Protein AF-A0A538P2S5-F1 (afdb_monomer_lite)

pLDDT: mean 85.08, std 19.22, range [23.66, 98.75]

Structure (mmCIF, N/CA/C/O backbone):
data_AF-A0A538P2S5-F1
#
_entry.id   AF-A0A538P2S5-F1
#
loop_
_atom_site.group_PDB
_atom_site.id
_atom_site.type_symbol
_atom_site.label_atom_id
_atom_site.label_alt_id
_atom_site.label_comp_id
_atom_site.label_asym_id
_atom_site.label_entity_id
_atom_site.label_seq_id
_atom_site.pdbx_PDB_ins_code
_atom_site.Cartn_x
_atom_site.Cartn_y
_atom_site.Cartn_z
_atom_site.occupancy
_atom_site.B_iso_or_equiv
_atom_site.auth_seq_id
_atom_site.auth_comp_id
_atom_site.auth_asym_id
_atom_site.auth_atom_id
_atom_site.pdbx_PDB_model_num
ATOM 1 N N . PHE A 1 1 ? -39.793 41.525 34.994 1.00 47.31 1 PHE A N 1
ATOM 2 C CA . PHE A 1 1 ? -39.701 40.052 34.907 1.00 47.31 1 PHE A CA 1
ATOM 3 C C . PHE A 1 1 ? -40.545 39.438 33.784 1.00 47.31 1 PHE A C 1
ATOM 5 O O . PHE A 1 1 ? -39.994 38.644 33.044 1.00 47.31 1 PHE A O 1
ATOM 12 N N . GLY A 1 2 ? -41.819 39.804 33.572 1.00 45.38 2 GLY A N 1
ATOM 13 C CA . GLY A 1 2 ? -42.664 39.172 32.531 1.00 45.38 2 GLY A CA 1
ATOM 14 C C . GLY A 1 2 ? -42.324 39.455 31.051 1.00 45.38 2 GLY A C 1
ATOM 15 O O . GLY A 1 2 ? -42.909 38.833 30.175 1.00 45.38 2 GLY A O 1
ATOM 16 N N . PHE A 1 3 ? -41.395 40.370 30.753 1.00 51.69 3 PHE A N 1
ATOM 17 C CA . PHE A 1 3 ? -41.241 40.970 29.417 1.00 51.69 3 PHE A CA 1
ATOM 18 C C . PHE A 1 3 ? -40.213 40.298 28.486 1.00 51.69 3 PHE A C 1
ATOM 20 O O . PHE A 1 3 ? -40.182 40.614 27.306 1.00 51.69 3 PHE A O 1
ATOM 27 N N . THR A 1 4 ? -39.380 39.365 28.962 1.00 49.09 4 THR A N 1
ATOM 28 C CA . THR A 1 4 ? -38.300 38.757 28.149 1.00 49.09 4 THR A CA 1
ATOM 29 C C . THR A 1 4 ? -38.720 37.523 27.336 1.00 49.09 4 THR A C 1
ATOM 31 O O . THR A 1 4 ? -37.867 36.910 26.703 1.00 49.09 4 THR A O 1
ATOM 34 N N . CYS A 1 5 ? -40.003 37.137 27.346 1.00 48.06 5 CYS A N 1
ATOM 35 C CA . CYS A 1 5 ? -40.478 35.861 26.784 1.00 48.06 5 CYS A CA 1
ATOM 36 C C . CYS A 1 5 ? -41.387 35.985 25.540 1.00 48.06 5 CYS A C 1
ATOM 38 O O . CYS A 1 5 ? -42.099 35.032 25.236 1.00 48.06 5 CYS A O 1
ATOM 40 N N . GLY A 1 6 ? -41.394 37.118 24.826 1.00 48.84 6 GLY A N 1
ATOM 41 C CA . GLY A 1 6 ? -42.117 37.238 23.547 1.00 48.84 6 GLY A CA 1
ATOM 42 C C . GLY A 1 6 ? -43.645 37.322 23.672 1.00 48.84 6 GLY A C 1
ATOM 43 O O . GLY A 1 6 ? -44.365 36.889 22.778 1.00 48.84 6 GLY A O 1
ATOM 44 N N . VAL A 1 7 ? -44.165 37.813 24.800 1.00 52.62 7 VAL A N 1
ATOM 45 C CA . VAL A 1 7 ? -45.613 37.923 25.081 1.00 52.62 7 VAL A CA 1
ATOM 46 C C . VAL A 1 7 ? -46.217 39.258 24.629 1.00 52.62 7 VAL A C 1
ATOM 48 O O . VAL A 1 7 ? -47.428 39.448 24.734 1.00 52.62 7 VAL A O 1
ATOM 51 N N . GLU A 1 8 ? -45.409 40.172 24.082 1.00 55.19 8 GLU A N 1
ATOM 52 C CA . GLU A 1 8 ? -45.855 41.479 23.580 1.00 55.19 8 GLU A CA 1
ATOM 53 C C . GLU A 1 8 ? -46.918 41.384 22.475 1.00 55.19 8 GLU A C 1
ATOM 55 O O . GLU A 1 8 ? -47.720 42.300 22.315 1.00 55.19 8 GLU A O 1
ATOM 60 N N . TRP A 1 9 ? -46.984 40.250 21.774 1.00 52.19 9 TRP A N 1
ATOM 61 C CA . TRP A 1 9 ? -47.972 39.965 20.728 1.00 52.19 9 TRP A CA 1
ATOM 62 C C . TRP A 1 9 ? -49.407 39.831 21.253 1.00 52.19 9 TRP A C 1
ATOM 64 O O . TRP A 1 9 ? -50.349 39.901 20.469 1.00 52.19 9 TRP A O 1
ATOM 74 N N . LEU A 1 10 ? -49.581 39.632 22.564 1.00 53.59 10 LEU A N 1
ATOM 75 C CA . LEU A 1 10 ? -50.891 39.532 23.217 1.00 53.59 10 LEU A CA 1
ATOM 76 C C . LEU A 1 10 ? -51.318 40.835 23.907 1.00 53.59 10 LEU A C 1
ATOM 78 O O . LEU A 1 10 ? -52.412 40.899 24.468 1.00 53.59 10 LEU A O 1
ATOM 82 N N . ALA A 1 11 ? -50.475 41.870 23.899 1.00 57.50 11 ALA A N 1
ATOM 83 C CA . ALA A 1 11 ? -50.813 43.148 24.505 1.00 57.50 11 ALA A CA 1
ATOM 84 C C . ALA A 1 11 ? -51.776 43.932 23.600 1.00 57.50 11 ALA A C 1
ATOM 86 O O . ALA A 1 11 ? -51.509 44.147 22.420 1.00 57.50 11 ALA A O 1
ATOM 87 N N . ALA A 1 12 ? -52.888 44.401 24.169 1.00 65.12 12 ALA A N 1
ATOM 88 C CA . ALA A 1 12 ? -53.843 45.260 23.463 1.00 65.12 12 ALA A CA 1
ATOM 89 C C . ALA A 1 12 ? -53.322 46.699 23.252 1.00 65.12 12 ALA A C 1
ATOM 91 O O . ALA A 1 12 ? -53.901 47.457 22.477 1.00 65.12 12 ALA A O 1
ATOM 92 N N . GLU A 1 13 ? -52.226 47.075 23.918 1.00 63.28 13 GLU A N 1
ATOM 93 C CA . GLU A 1 13 ? -51.607 48.401 23.853 1.00 63.28 13 GLU A CA 1
ATOM 94 C C . GLU A 1 13 ? -50.120 48.302 23.489 1.00 63.28 13 GLU A C 1
ATOM 96 O O . GLU A 1 13 ? -49.441 47.328 23.820 1.00 63.28 13 GLU A O 1
ATOM 101 N N . LYS A 1 14 ? -49.590 49.332 22.811 1.00 53.81 14 LYS A N 1
ATOM 102 C CA . LYS A 1 14 ? -48.172 49.401 22.435 1.00 53.81 14 LYS A CA 1
ATOM 103 C C . LYS A 1 14 ? -47.315 49.667 23.672 1.00 53.81 14 LYS A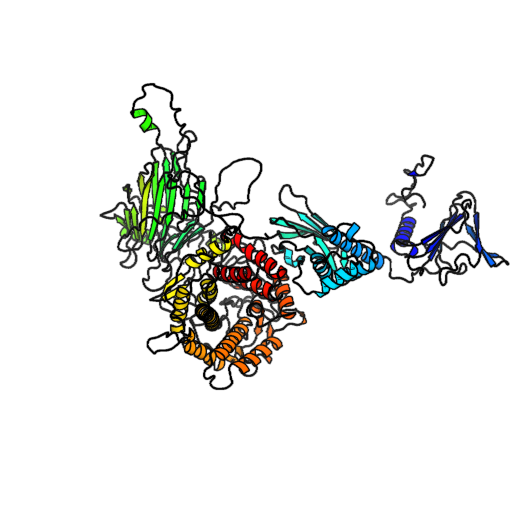 C 1
ATOM 105 O O . LYS A 1 14 ? -47.272 50.785 24.177 1.00 53.81 14 LYS A O 1
ATOM 110 N N . ILE A 1 15 ? -46.574 48.654 24.105 1.00 56.28 15 ILE A N 1
ATOM 111 C CA . ILE A 1 15 ? -45.660 48.747 25.247 1.00 56.28 15 ILE A CA 1
ATOM 112 C C . ILE A 1 15 ? -44.266 49.163 24.750 1.00 56.28 15 ILE A C 1
ATOM 114 O O . ILE A 1 15 ? -43.705 48.558 23.834 1.00 56.28 15 ILE A O 1
ATOM 118 N N . LEU A 1 16 ? -43.694 50.218 25.339 1.00 52.16 16 LEU A N 1
ATOM 119 C CA . LEU A 1 16 ? -42.403 50.788 24.939 1.00 52.16 16 LEU A CA 1
ATOM 120 C C . LEU A 1 16 ? -41.252 50.065 25.661 1.00 52.16 16 LEU A C 1
ATOM 122 O O . LEU A 1 16 ? -40.804 50.478 26.723 1.00 52.16 16 LEU A O 1
ATOM 126 N N . VAL A 1 17 ? -40.802 48.944 25.091 1.00 51.66 17 VAL A N 1
ATOM 127 C CA . VAL A 1 17 ? -39.772 48.070 25.695 1.00 51.66 17 VAL A CA 1
ATOM 128 C C . VAL A 1 17 ? -38.330 48.529 25.439 1.00 51.66 17 VAL A C 1
ATOM 130 O O . VAL A 1 17 ? -37.420 48.188 26.194 1.00 51.66 17 VAL A O 1
ATOM 133 N N . HIS A 1 18 ? -38.100 49.334 24.401 1.00 47.78 18 HIS A N 1
ATOM 134 C CA . HIS A 1 18 ? -36.793 49.918 24.104 1.00 47.78 18 HIS A CA 1
ATOM 135 C C . HIS A 1 18 ? -36.659 51.264 24.825 1.00 47.78 18 HIS A C 1
ATOM 137 O O . HIS A 1 18 ? -37.213 52.263 24.377 1.00 47.78 18 HIS A O 1
ATOM 143 N N . GLY A 1 19 ? -35.952 51.283 25.959 1.00 50.22 19 GLY A N 1
ATOM 144 C CA . GLY A 1 19 ? -35.741 52.499 26.758 1.00 50.22 19 GLY A CA 1
ATOM 145 C C . GLY A 1 19 ? -35.764 52.291 28.273 1.00 50.22 19 GLY A C 1
ATOM 146 O O . GLY A 1 19 ? -35.334 53.179 29.003 1.00 50.22 19 GLY A O 1
ATOM 147 N N . CYS A 1 20 ? -36.194 51.121 28.763 1.00 53.81 20 CYS A N 1
ATOM 148 C CA . CYS A 1 20 ? -36.012 50.749 30.166 1.00 53.81 20 CYS A CA 1
ATOM 149 C C . CYS A 1 20 ? -34.524 50.467 30.430 1.00 53.81 20 CYS A C 1
ATOM 151 O O . CYS A 1 20 ? -33.975 49.434 30.047 1.00 53.81 20 CYS A O 1
ATOM 153 N N . SER A 1 21 ? -33.864 51.448 31.039 1.00 52.12 21 SER A N 1
ATOM 154 C CA . SER A 1 21 ? -32.469 51.453 31.470 1.00 52.12 21 SER A CA 1
ATOM 155 C C . SER A 1 21 ? -32.133 50.234 32.330 1.00 52.12 21 SER A C 1
ATOM 157 O O . SER A 1 21 ? -32.702 50.055 33.403 1.00 52.12 21 SER A O 1
ATOM 159 N N . GLY A 1 22 ? -31.190 49.409 31.870 1.00 57.19 22 GLY A N 1
ATOM 160 C CA . GLY A 1 22 ? -30.664 48.326 32.700 1.00 57.19 22 GLY A CA 1
ATOM 161 C C . GLY A 1 22 ? -29.769 47.293 32.023 1.00 57.19 22 GLY A C 1
ATOM 162 O O . GLY A 1 22 ? -29.303 46.423 32.730 1.00 57.19 22 GLY A O 1
ATOM 163 N N . LEU A 1 23 ? -29.511 47.335 30.709 1.00 59.19 23 LEU A N 1
ATOM 164 C CA . LEU A 1 23 ? -28.717 46.309 29.995 1.00 59.19 23 LEU A CA 1
ATOM 165 C C . LEU A 1 23 ? -27.475 46.870 29.271 1.00 59.19 23 LEU A C 1
ATOM 167 O O . LEU A 1 23 ? -27.002 46.291 28.297 1.00 59.19 23 LEU A O 1
ATOM 171 N N . ALA A 1 24 ? -26.927 47.998 29.730 1.00 62.94 24 ALA A N 1
ATOM 172 C CA . ALA A 1 24 ? -25.672 48.531 29.195 1.00 62.94 24 ALA A CA 1
ATOM 173 C C . ALA A 1 24 ? -24.474 48.060 30.035 1.00 62.94 24 ALA A C 1
ATOM 175 O O . ALA A 1 24 ? -24.509 48.090 31.267 1.00 62.94 24 ALA A O 1
ATOM 176 N N . TRP A 1 25 ? -23.395 47.633 29.379 1.00 57.72 25 TRP A N 1
ATOM 177 C CA . TRP A 1 25 ? -22.152 47.271 30.060 1.00 57.72 25 TRP A CA 1
ATOM 178 C C . TRP A 1 25 ? -21.589 48.485 30.821 1.00 57.72 25 TRP A C 1
ATOM 180 O O . TRP A 1 25 ? -21.402 49.548 30.236 1.00 57.72 25 TRP A O 1
ATOM 190 N N . GLY A 1 26 ? -21.326 48.333 32.125 1.00 64.25 26 GLY A N 1
ATOM 191 C CA . GLY A 1 26 ? -20.663 49.355 32.951 1.00 64.25 26 GLY A CA 1
ATOM 192 C C . GLY A 1 26 ? -21.566 50.356 33.690 1.00 64.25 26 GLY A C 1
ATOM 193 O O . GLY A 1 26 ? -21.035 51.211 34.396 1.00 64.25 26 GLY A O 1
ATOM 194 N N . ILE A 1 27 ? -22.899 50.267 33.588 1.00 72.31 27 ILE A N 1
ATOM 195 C CA . ILE A 1 27 ? -23.811 51.122 34.379 1.00 72.31 27 ILE A CA 1
ATOM 196 C C . ILE A 1 27 ? -24.056 50.548 35.783 1.00 72.31 27 ILE A C 1
ATOM 198 O O . ILE A 1 27 ? -24.134 49.334 35.963 1.00 72.31 27 ILE A O 1
ATOM 202 N N . LYS A 1 28 ? -24.190 51.436 36.777 1.00 67.94 28 LYS A N 1
ATOM 203 C CA . LYS A 1 28 ? -24.340 51.075 38.198 1.00 67.94 28 LYS A CA 1
ATOM 204 C C . LYS A 1 28 ? -25.701 50.443 38.527 1.00 67.94 28 LYS A C 1
ATOM 206 O O . LYS A 1 28 ? -25.756 49.542 39.355 1.00 67.94 28 LYS A O 1
ATOM 211 N N . GLU A 1 29 ? -26.774 50.904 37.885 1.00 67.06 29 GLU A N 1
ATOM 212 C CA . GLU A 1 29 ? -28.116 50.312 37.981 1.00 67.06 29 GLU A CA 1
ATOM 213 C C . GLU A 1 29 ? -28.354 49.411 36.767 1.00 67.06 29 GLU A C 1
ATOM 215 O O . GLU A 1 29 ? -28.558 49.889 35.651 1.00 67.06 29 GLU A O 1
ATOM 220 N N . ASN A 1 30 ? -28.259 48.097 36.969 1.00 71.62 30 ASN A N 1
ATOM 221 C CA . ASN A 1 30 ? -28.336 47.101 35.906 1.00 71.62 30 ASN A CA 1
ATOM 222 C C . ASN A 1 30 ? -29.052 45.840 36.418 1.00 71.62 30 ASN A C 1
ATOM 224 O O . ASN A 1 30 ? -28.854 45.451 37.565 1.00 71.62 30 ASN A O 1
ATOM 228 N N . ILE A 1 31 ? -29.840 45.195 35.553 1.00 72.00 31 ILE A N 1
ATOM 229 C CA . ILE A 1 31 ? -30.627 43.985 35.857 1.00 72.00 31 ILE A CA 1
ATOM 230 C C . ILE A 1 31 ? -29.850 42.664 35.665 1.00 72.00 31 ILE A C 1
ATOM 232 O O . ILE A 1 31 ? -30.429 41.575 35.660 1.00 72.00 31 ILE A O 1
ATOM 236 N N . LEU A 1 32 ? -28.536 42.732 35.425 1.00 73.50 32 LEU A N 1
ATOM 237 C CA . LEU A 1 32 ? -27.671 41.578 35.154 1.00 73.50 32 LEU A CA 1
ATOM 238 C C . LEU A 1 32 ? -27.704 40.536 36.278 1.00 73.50 32 LEU A C 1
ATOM 240 O O . LEU A 1 32 ? -27.646 39.342 35.985 1.00 73.50 32 LEU A O 1
ATOM 244 N N . ARG A 1 33 ? -27.795 40.957 37.548 1.00 76.31 33 ARG A N 1
ATOM 245 C CA . ARG A 1 33 ? -27.837 40.028 38.690 1.00 76.31 33 ARG A CA 1
ATOM 246 C C . ARG A 1 33 ? -29.113 39.192 38.651 1.00 76.31 33 ARG A C 1
ATOM 248 O O . ARG A 1 33 ? -29.043 37.968 38.743 1.00 76.31 33 ARG A O 1
ATOM 255 N N . GLU A 1 34 ? -30.246 39.853 38.470 1.00 75.81 34 GLU A N 1
ATOM 256 C CA . GLU A 1 34 ? -31.577 39.264 38.409 1.00 75.81 34 GLU A CA 1
ATOM 257 C C . GLU A 1 34 ? -31.683 38.322 37.204 1.00 75.81 34 GLU A C 1
ATOM 259 O O . GLU A 1 34 ? -32.123 37.181 37.335 1.00 75.81 34 GLU A O 1
ATOM 264 N N . LEU A 1 35 ? -31.191 38.746 36.034 1.00 75.94 35 LEU A N 1
ATOM 265 C CA . LEU A 1 35 ? -31.125 37.889 34.848 1.00 75.94 35 LEU A CA 1
ATOM 266 C C . LEU A 1 35 ? -30.207 36.680 35.056 1.00 75.94 35 LEU A C 1
ATOM 268 O O . LEU A 1 35 ? -30.543 35.578 34.626 1.00 75.94 35 LEU A O 1
ATOM 272 N N . ALA A 1 36 ? -29.058 36.844 35.716 1.00 77.88 36 ALA A N 1
ATOM 273 C CA . ALA A 1 36 ? -28.161 35.731 36.016 1.00 77.88 36 ALA A CA 1
ATOM 274 C C . ALA A 1 36 ? -28.800 34.716 36.977 1.00 77.88 36 ALA A C 1
ATOM 276 O O . ALA A 1 36 ? -28.586 33.514 36.819 1.00 77.88 36 ALA A O 1
ATOM 277 N N . GLN A 1 37 ? -29.589 35.177 37.953 1.00 79.56 37 GLN A N 1
ATOM 278 C CA . GLN A 1 37 ? -30.339 34.320 38.877 1.00 79.56 37 GLN A CA 1
ATOM 279 C C . GLN A 1 37 ? -31.461 33.563 38.161 1.00 79.56 37 GLN A C 1
ATOM 281 O O . GLN A 1 37 ? -31.542 32.344 38.293 1.00 79.56 37 GLN A O 1
ATOM 286 N N . LEU A 1 38 ? -32.265 34.244 37.337 1.00 80.88 38 LEU A N 1
ATOM 287 C CA . LEU A 1 38 ? -33.301 33.594 36.526 1.00 80.88 38 LEU A CA 1
ATOM 288 C C . LEU A 1 38 ? -32.709 32.556 35.576 1.00 80.88 38 LEU A C 1
ATOM 290 O O . LEU A 1 38 ? -33.220 31.445 35.484 1.00 80.88 38 LEU A O 1
ATOM 294 N N . ASN A 1 39 ? -31.617 32.895 34.888 1.00 81.38 39 ASN A N 1
ATOM 295 C CA . ASN A 1 39 ? -30.949 31.957 33.993 1.00 81.38 39 ASN A CA 1
ATOM 296 C C . ASN A 1 39 ? -30.426 30.738 34.754 1.00 81.38 39 ASN A C 1
ATOM 298 O O . ASN A 1 39 ? -30.560 29.627 34.248 1.00 81.38 39 ASN A O 1
ATOM 302 N N . ARG A 1 40 ? -29.894 30.915 35.972 1.00 81.56 40 ARG A N 1
ATOM 303 C CA . ARG A 1 40 ? -29.526 29.797 36.855 1.00 81.56 40 ARG A CA 1
ATOM 304 C C . ARG A 1 40 ? -30.735 28.944 37.217 1.00 81.56 40 ARG A C 1
ATOM 306 O O . ARG A 1 40 ? -30.670 27.732 37.081 1.00 81.56 40 ARG A O 1
ATOM 313 N N . LEU A 1 41 ? -31.850 29.560 37.602 1.00 83.19 41 LEU A N 1
ATOM 314 C CA . LEU A 1 41 ? -33.078 28.851 37.962 1.00 83.19 41 LEU A CA 1
ATOM 315 C C . LEU A 1 41 ? -33.625 28.014 36.794 1.00 83.19 41 LEU A C 1
ATOM 317 O O . LEU A 1 41 ? -33.888 26.825 36.958 1.00 83.19 41 LEU A O 1
ATOM 321 N N . LEU A 1 42 ? -33.734 28.622 35.608 1.00 84.12 42 LEU A N 1
ATOM 322 C CA . LEU A 1 42 ? -34.173 27.955 34.377 1.00 84.12 42 LEU A CA 1
ATOM 323 C C . LEU A 1 42 ? -33.205 26.853 33.938 1.00 84.12 42 LEU A C 1
ATOM 325 O O . LEU A 1 42 ? -33.623 25.834 33.394 1.00 84.12 42 LEU A O 1
ATOM 329 N N . SER A 1 43 ? -31.911 27.061 34.172 1.00 80.69 43 SER A N 1
ATOM 330 C CA . SER A 1 43 ? -30.872 26.097 33.835 1.00 80.69 43 SER A CA 1
ATOM 331 C C . SER A 1 43 ? -30.850 24.927 34.816 1.00 80.69 43 SER A C 1
ATOM 333 O O . SER A 1 43 ? -30.664 23.791 34.394 1.00 80.69 43 SER A O 1
ATOM 335 N N . ASP A 1 44 ? -31.030 25.154 36.111 1.00 83.25 44 ASP A N 1
ATOM 336 C CA . ASP A 1 44 ? -30.593 24.183 37.114 1.00 83.25 44 ASP A CA 1
ATOM 337 C C . ASP A 1 44 ? -31.723 23.491 37.876 1.00 83.25 44 ASP A C 1
ATOM 339 O O . ASP A 1 44 ? -31.489 22.410 38.416 1.00 83.25 44 ASP A O 1
ATOM 343 N N . HIS A 1 45 ? -32.943 24.038 37.875 1.00 86.06 45 HIS A N 1
ATOM 344 C CA . HIS A 1 45 ? -34.031 23.516 38.701 1.00 86.06 45 HIS A CA 1
ATOM 345 C C . HIS A 1 45 ? -35.044 22.648 37.909 1.00 86.06 45 HIS A C 1
ATOM 347 O O . HIS A 1 45 ? -35.711 23.164 37.007 1.00 86.06 45 HIS A O 1
ATOM 353 N N . PRO A 1 46 ? -35.282 21.368 38.285 1.00 86.06 46 PRO A N 1
ATOM 354 C CA . PRO A 1 46 ? -36.135 20.425 37.543 1.00 86.06 46 PRO A CA 1
ATOM 355 C C . PRO A 1 46 ? -37.572 20.878 37.264 1.00 86.06 46 PRO A C 1
ATOM 357 O O . PRO A 1 46 ? -38.128 20.573 36.213 1.00 86.06 46 PRO A O 1
ATOM 360 N N . SER A 1 47 ? -38.187 21.648 38.165 1.00 87.00 47 SER A N 1
ATOM 361 C CA . SER A 1 47 ? -39.530 22.224 37.955 1.00 87.00 47 SER A CA 1
ATOM 362 C C . SER A 1 47 ? -39.603 23.273 36.826 1.00 87.00 47 SER A C 1
ATOM 364 O O . SER A 1 47 ? -40.692 23.746 36.486 1.00 87.00 47 SER A O 1
ATOM 366 N N . PHE A 1 48 ? -38.468 23.657 36.238 1.00 87.25 48 PHE A N 1
ATOM 367 C CA . PHE A 1 48 ? -38.379 24.537 35.070 1.00 87.25 48 PHE A CA 1
ATOM 368 C C . PHE A 1 48 ? -37.941 23.805 33.793 1.00 87.25 48 PHE A C 1
ATOM 370 O O . PHE A 1 48 ? -37.879 24.430 32.737 1.00 87.25 48 PHE A O 1
ATOM 377 N N . PHE A 1 49 ? -37.698 22.493 33.861 1.00 86.75 49 PHE A N 1
ATOM 378 C CA . PHE A 1 49 ? -37.399 21.665 32.692 1.00 86.75 49 PHE A CA 1
ATOM 379 C C . PHE A 1 49 ? -38.680 21.263 31.948 1.00 86.75 49 PHE A C 1
ATOM 381 O O . PHE A 1 49 ? -39.799 21.580 32.364 1.00 86.75 49 PHE A O 1
ATOM 388 N N . ASP A 1 50 ? -38.525 20.587 30.811 1.00 81.44 50 ASP A N 1
ATOM 389 C CA . ASP A 1 50 ? -39.656 20.122 30.016 1.00 81.44 50 ASP A CA 1
ATOM 390 C C . ASP A 1 50 ? -40.468 19.040 30.746 1.00 81.44 50 ASP A C 1
ATOM 392 O O . ASP A 1 50 ? -39.963 18.301 31.591 1.00 81.44 50 ASP A O 1
ATOM 396 N N . GLY A 1 51 ? -41.768 18.973 30.450 1.00 79.62 51 GLY A N 1
ATOM 397 C CA . GLY A 1 51 ? -42.690 18.060 31.132 1.00 79.62 51 GLY A CA 1
ATOM 398 C C . GLY A 1 51 ? -43.041 18.462 32.570 1.00 79.62 51 GLY A C 1
ATOM 399 O O . GLY A 1 51 ? -43.868 17.796 33.189 1.00 79.62 51 GLY A O 1
ATOM 400 N N . ALA A 1 52 ? -42.468 19.549 33.105 1.00 87.19 52 ALA A N 1
ATOM 401 C CA . ALA A 1 52 ? -42.901 20.102 34.379 1.00 87.19 52 ALA A CA 1
ATOM 402 C C . ALA A 1 52 ? -44.370 20.549 34.301 1.00 87.19 52 ALA A C 1
ATOM 404 O O . ALA A 1 52 ? -44.775 21.286 33.398 1.00 87.19 52 ALA A O 1
ATOM 405 N N . LYS A 1 53 ? -45.176 20.117 35.271 1.00 88.56 53 LYS A N 1
ATOM 406 C CA . LYS A 1 53 ? -46.588 20.478 35.365 1.00 88.56 53 LYS A CA 1
ATOM 407 C C . LYS A 1 53 ? -46.719 21.859 35.995 1.00 88.56 53 LYS A C 1
ATOM 409 O O . LYS A 1 53 ? -46.228 22.086 37.099 1.00 88.56 53 LYS A O 1
ATOM 414 N N . LEU A 1 54 ? -47.414 22.760 35.308 1.00 89.88 54 LEU A N 1
ATOM 415 C CA . LEU A 1 54 ? -47.758 24.089 35.804 1.00 89.88 54 LEU A CA 1
ATOM 416 C C . LEU A 1 54 ? -49.235 24.118 36.213 1.00 89.88 54 LEU A C 1
ATOM 418 O O . LEU A 1 54 ? -50.109 23.888 35.380 1.00 89.88 54 LEU A O 1
ATOM 422 N N . THR A 1 55 ? -49.512 24.441 37.473 1.00 89.12 55 THR A N 1
ATOM 423 C CA . THR A 1 55 ? -50.870 24.555 38.019 1.00 89.12 55 THR A CA 1
ATOM 424 C C . THR A 1 55 ? -51.070 25.953 38.594 1.00 89.12 55 THR A C 1
ATOM 426 O O . THR A 1 55 ? -50.292 26.392 39.439 1.00 89.12 55 THR A O 1
ATOM 429 N N . ARG A 1 56 ? -52.121 26.666 38.178 1.00 90.06 56 ARG A N 1
ATOM 430 C CA . ARG A 1 56 ? -52.507 27.931 38.817 1.00 90.06 56 ARG A CA 1
ATOM 431 C C . ARG A 1 56 ? -53.336 27.636 40.065 1.00 90.06 56 ARG A C 1
ATOM 433 O O . ARG A 1 56 ? -54.398 27.037 39.961 1.00 90.06 56 ARG A O 1
ATOM 440 N N . LEU A 1 57 ? -52.839 28.060 41.226 1.00 88.38 57 LEU A N 1
ATOM 441 C CA . LEU A 1 57 ? -53.523 27.915 42.519 1.00 88.38 57 LEU A CA 1
ATOM 442 C C . LEU A 1 57 ? -54.390 29.135 42.865 1.00 88.38 57 LEU A C 1
ATOM 444 O O . LEU A 1 57 ? -55.301 29.050 43.680 1.00 88.38 57 LEU A O 1
ATOM 448 N N . SER A 1 58 ? -54.086 30.280 42.257 1.00 89.94 58 SER A N 1
ATOM 449 C CA . SER A 1 58 ? -54.855 31.521 42.409 1.00 89.94 58 SER A CA 1
ATOM 450 C C . SER A 1 58 ? -56.119 31.535 41.531 1.00 89.94 58 SER A C 1
ATOM 452 O O . SER A 1 58 ? -56.066 31.052 40.397 1.00 89.94 58 SER A O 1
ATOM 454 N N . PRO A 1 59 ? -57.229 32.151 41.985 1.00 86.88 59 PRO A N 1
ATOM 455 C CA . PRO A 1 59 ? -58.364 32.488 41.123 1.00 86.88 59 PRO A CA 1
ATOM 456 C C . PRO A 1 59 ? -57.949 33.340 39.916 1.00 86.88 59 PRO A C 1
ATOM 458 O O . PRO A 1 59 ? -56.940 34.051 39.966 1.00 86.88 59 PRO A O 1
ATOM 461 N N . ALA A 1 60 ? -58.728 33.280 38.832 1.00 82.56 60 ALA A N 1
ATOM 462 C CA . ALA A 1 60 ? -58.417 33.956 37.570 1.00 82.56 60 ALA A CA 1
ATOM 463 C C . ALA A 1 60 ? -58.285 35.485 37.712 1.00 82.56 60 ALA A C 1
ATOM 465 O O . ALA A 1 60 ? -57.426 36.084 37.066 1.00 82.56 60 ALA A O 1
ATOM 466 N N . ASP A 1 61 ? -59.092 36.070 38.592 1.00 86.44 61 ASP A N 1
ATOM 467 C CA . ASP A 1 61 ? -59.221 37.493 38.915 1.00 86.44 61 ASP A CA 1
ATOM 468 C C . ASP A 1 61 ? -58.323 37.954 40.077 1.00 86.44 61 ASP A C 1
ATOM 470 O O . ASP A 1 61 ? -58.315 39.134 40.424 1.00 86.44 61 ASP A O 1
ATOM 474 N N . SER A 1 62 ? -57.551 37.048 40.686 1.00 88.56 62 SER A N 1
ATOM 475 C CA . SER A 1 62 ? -56.673 37.409 41.800 1.00 88.56 62 SER A CA 1
ATOM 476 C C . SER A 1 62 ? -55.536 38.339 41.346 1.00 88.56 62 SER A C 1
ATOM 478 O O . SER A 1 62 ? -54.847 38.010 40.377 1.00 88.56 62 SER A O 1
ATOM 480 N N . PRO A 1 63 ? -55.257 39.439 42.078 1.00 86.31 63 PRO A N 1
ATOM 481 C CA . PRO A 1 63 ? -54.109 40.309 41.806 1.00 86.31 63 PRO A CA 1
ATOM 482 C C . PRO A 1 63 ? -52.762 39.653 42.162 1.00 86.31 63 PRO A C 1
ATOM 484 O O . PRO A 1 63 ? -51.704 40.178 41.814 1.00 86.31 63 PRO A O 1
ATOM 487 N N . VAL A 1 64 ? -52.786 38.503 42.851 1.00 90.56 64 VAL A N 1
ATOM 488 C CA . VAL A 1 64 ? -51.609 37.672 43.117 1.00 90.56 64 VAL A CA 1
ATOM 489 C C . VAL A 1 64 ? -51.698 36.389 42.299 1.00 90.56 64 VAL A C 1
ATOM 491 O O . VAL A 1 64 ? -52.511 35.506 42.572 1.00 90.56 64 VAL A O 1
ATOM 494 N N . PHE A 1 65 ? -50.799 36.240 41.333 1.00 90.88 65 PHE A N 1
ATOM 495 C CA . PHE A 1 65 ? -50.590 34.984 40.632 1.00 90.88 65 PHE A CA 1
ATOM 496 C C . PHE A 1 65 ? -49.829 34.011 41.523 1.00 90.88 65 PHE A C 1
ATOM 498 O O . PHE A 1 65 ? -48.650 34.200 41.809 1.00 90.88 65 PHE A O 1
ATOM 505 N N . ALA A 1 66 ? -50.506 32.937 41.913 1.00 90.25 66 ALA A N 1
ATOM 506 C CA . ALA A 1 66 ? -49.886 31.772 42.524 1.00 90.25 66 ALA A CA 1
ATOM 507 C C . ALA A 1 66 ? -49.849 30.607 41.542 1.00 90.25 66 ALA A C 1
ATOM 509 O O . ALA A 1 66 ? -50.900 30.137 41.090 1.00 90.25 66 ALA A O 1
ATOM 510 N N . LEU A 1 67 ? -48.638 30.156 41.226 1.00 90.50 67 LEU A N 1
ATOM 511 C CA . LEU A 1 67 ? -48.359 29.071 40.298 1.00 90.50 67 LEU A CA 1
ATOM 512 C C . LEU A 1 67 ? -47.524 28.003 41.000 1.00 90.50 67 LEU A C 1
ATOM 514 O O . LEU A 1 67 ? -46.419 28.271 41.460 1.00 90.50 67 LEU A O 1
ATOM 518 N N . GLN A 1 68 ? -48.027 26.780 41.034 1.00 89.06 68 GLN A N 1
ATOM 519 C CA . GLN A 1 68 ? -47.244 25.618 41.416 1.00 89.06 68 GLN A CA 1
ATOM 520 C C . GLN A 1 68 ? -46.583 25.047 40.164 1.00 89.06 68 GLN A C 1
ATOM 522 O O . GLN A 1 68 ? -47.257 24.783 39.166 1.00 89.06 68 GLN A O 1
ATOM 527 N N . ARG A 1 69 ? -45.270 24.835 40.216 1.00 89.62 69 ARG A N 1
ATOM 528 C CA . ARG A 1 69 ? -44.546 24.065 39.203 1.00 89.62 69 ARG A CA 1
ATOM 529 C C . ARG A 1 69 ? -44.040 22.791 39.839 1.00 89.62 69 ARG A C 1
ATOM 531 O O . ARG A 1 69 ? -43.334 22.864 40.837 1.00 89.62 69 ARG A O 1
ATOM 538 N N . VAL A 1 70 ? -44.361 21.651 39.251 1.00 86.94 70 VAL A N 1
ATOM 539 C CA . VAL A 1 70 ? -43.906 20.333 39.705 1.00 86.94 70 VAL A CA 1
ATOM 540 C C . VAL A 1 70 ? -43.045 19.727 38.604 1.00 86.94 70 VAL A C 1
ATOM 542 O O . VAL A 1 70 ? -43.421 19.799 37.436 1.00 86.94 70 VAL A O 1
ATOM 545 N N . SER A 1 71 ? -41.883 19.169 38.943 1.00 84.88 71 SER A N 1
ATOM 546 C CA . SER A 1 71 ? -41.023 18.459 37.991 1.00 84.88 71 SER A CA 1
ATOM 547 C C . SER A 1 71 ? -41.783 17.312 37.316 1.00 84.88 71 SER A C 1
ATOM 549 O O . SER A 1 71 ? -42.759 16.793 37.857 1.00 84.88 71 SER A O 1
ATOM 551 N N . ALA A 1 72 ? -41.333 16.894 36.132 1.00 82.25 72 ALA A N 1
ATOM 552 C CA . ALA A 1 72 ? -42.004 15.849 35.352 1.00 82.25 72 ALA A CA 1
ATOM 553 C C . ALA A 1 72 ? -42.171 14.510 36.107 1.00 82.25 72 ALA A C 1
ATOM 555 O O . ALA A 1 72 ? -43.091 13.752 35.819 1.00 82.25 72 ALA A O 1
ATOM 556 N N . ASP A 1 73 ? -41.297 14.217 37.075 1.00 76.12 73 ASP A N 1
ATOM 557 C CA . ASP A 1 73 ? -41.329 13.011 37.913 1.00 76.12 73 ASP A CA 1
ATOM 558 C C . ASP A 1 73 ? -42.044 13.201 39.265 1.00 76.12 73 ASP A C 1
ATOM 560 O O . ASP A 1 73 ? -42.107 12.263 40.061 1.00 76.12 73 ASP A O 1
ATOM 564 N N . GLY A 1 74 ? -42.555 14.403 39.550 1.00 79.69 74 GLY A N 1
ATOM 565 C CA . GLY A 1 74 ? -43.273 14.713 40.786 1.00 79.69 74 GLY A CA 1
ATOM 566 C C . GLY A 1 74 ? -42.402 14.962 42.023 1.00 79.69 74 GLY A C 1
ATOM 567 O O . GLY A 1 74 ? -42.951 15.174 43.103 1.00 79.69 74 GLY A O 1
ATOM 568 N N . ARG A 1 75 ? -41.068 14.915 41.914 1.00 78.56 75 ARG A N 1
ATOM 569 C CA . ARG A 1 75 ? -40.168 14.904 43.086 1.00 78.56 75 ARG A CA 1
ATOM 570 C C . ARG A 1 75 ? -39.757 16.278 43.600 1.00 78.56 75 ARG A C 1
ATOM 572 O O . ARG A 1 75 ? -39.472 16.395 44.795 1.00 78.56 75 ARG A O 1
ATOM 579 N N . ASP A 1 76 ? -39.723 17.280 42.725 1.00 82.56 76 ASP A N 1
ATOM 580 C CA . ASP A 1 76 ? -39.351 18.658 43.040 1.00 82.56 76 ASP A CA 1
ATOM 581 C C . ASP A 1 76 ? -40.504 19.599 42.675 1.00 82.56 76 ASP A C 1
ATOM 583 O O . ASP A 1 76 ? -41.102 19.494 41.598 1.00 82.56 76 ASP A O 1
ATOM 587 N N . ALA A 1 77 ? -40.797 20.573 43.532 1.00 85.06 77 ALA A N 1
ATOM 588 C CA . ALA A 1 77 ? -41.771 21.603 43.210 1.00 85.06 77 ALA A CA 1
ATOM 589 C C . ALA A 1 77 ? -41.383 22.969 43.748 1.00 85.06 77 ALA A C 1
ATOM 591 O O . ALA A 1 77 ? -40.724 23.088 44.780 1.00 85.06 77 ALA A O 1
ATOM 592 N N . VAL A 1 78 ? -41.863 23.992 43.049 1.00 88.81 78 VAL A N 1
ATOM 593 C CA . VAL A 1 78 ? -41.749 25.386 43.464 1.00 88.81 78 VAL A CA 1
ATOM 594 C C . VAL A 1 78 ? -43.112 26.058 43.449 1.00 88.81 78 VAL A C 1
ATOM 596 O O . VAL A 1 78 ? -43.967 25.753 42.610 1.00 88.81 78 VAL A O 1
ATOM 599 N N . LEU A 1 79 ? -43.297 27.003 44.363 1.00 89.38 79 LEU A N 1
ATOM 600 C CA . LEU A 1 79 ? -44.437 27.904 44.395 1.00 89.38 79 LEU A CA 1
ATOM 601 C C . LEU A 1 79 ? -43.979 29.292 43.953 1.00 89.38 79 LEU A C 1
ATOM 603 O O . LEU A 1 79 ? -43.238 29.973 44.657 1.00 89.38 79 LEU A O 1
ATOM 607 N N . VAL A 1 80 ? -44.436 29.717 42.784 1.00 91.00 80 VAL A N 1
ATOM 608 C CA . VAL A 1 80 ? -44.170 31.048 42.246 1.00 91.00 80 VAL A CA 1
ATOM 609 C C . VAL A 1 80 ? -45.323 31.967 42.636 1.00 91.00 80 VAL A C 1
ATOM 611 O O . VAL A 1 80 ? -46.475 31.689 42.301 1.00 91.00 80 VAL A O 1
ATOM 614 N N . LEU A 1 81 ? -45.012 33.046 43.352 1.00 90.94 81 LEU A N 1
ATOM 615 C CA . LEU A 1 81 ? -45.966 34.051 43.818 1.00 90.94 81 LEU A CA 1
ATOM 616 C C . LEU A 1 81 ? -45.624 35.405 43.197 1.00 90.94 81 LEU A C 1
ATOM 618 O O . LEU A 1 81 ? -44.525 35.912 43.406 1.00 90.94 81 LEU A O 1
ATOM 622 N N . ILE A 1 82 ? -46.552 36.001 42.452 1.00 91.69 82 ILE A N 1
ATOM 623 C CA . ILE A 1 82 ? -46.332 37.265 41.739 1.00 91.69 82 ILE A CA 1
ATOM 624 C C . ILE A 1 82 ? -47.494 38.210 42.028 1.00 91.69 82 ILE A C 1
ATOM 626 O O . ILE A 1 82 ? -48.624 37.918 41.649 1.00 91.69 82 ILE A O 1
ATOM 630 N N . ASN A 1 83 ? -47.232 39.351 42.663 1.00 91.62 83 ASN A N 1
ATOM 631 C CA . ASN A 1 83 ? -48.209 40.435 42.756 1.00 91.62 83 ASN A CA 1
ATOM 632 C C . ASN A 1 83 ? -48.138 41.273 41.476 1.00 91.62 83 ASN A C 1
ATOM 634 O O . ASN A 1 83 ? -47.138 41.949 41.234 1.00 91.62 83 ASN A O 1
ATOM 638 N N . THR A 1 84 ? -49.174 41.207 40.643 1.00 86.06 84 THR A N 1
ATOM 639 C CA . THR A 1 84 ? -49.222 41.969 39.385 1.00 86.06 84 THR A CA 1
ATOM 640 C C . THR A 1 84 ? -49.635 43.425 39.589 1.00 86.06 84 THR A C 1
ATOM 642 O O . THR A 1 84 ? -49.489 44.227 38.672 1.00 86.06 84 THR A O 1
ATOM 645 N N . ASP A 1 85 ? -50.130 43.777 40.778 1.00 84.56 85 ASP A N 1
ATOM 646 C CA . ASP A 1 85 ? -50.411 45.156 41.170 1.00 84.56 85 ASP A CA 1
ATOM 647 C C . ASP A 1 85 ? -49.108 45.842 41.604 1.00 84.56 85 ASP A C 1
ATOM 649 O O . ASP A 1 85 ? -48.460 45.426 42.567 1.00 84.56 85 ASP A O 1
ATOM 653 N N . VAL A 1 86 ? -48.704 46.878 40.868 1.00 83.75 86 VAL A N 1
ATOM 654 C CA . VAL A 1 86 ? -47.471 47.643 41.119 1.00 83.75 86 VAL A CA 1
ATOM 655 C C . VAL A 1 86 ? -47.661 48.785 42.118 1.00 83.75 86 VAL A C 1
ATOM 657 O O . VAL A 1 86 ? -46.678 49.406 42.515 1.00 83.75 86 VAL A O 1
ATOM 660 N N . GLU A 1 87 ? -48.892 49.039 42.566 1.00 88.62 87 GLU A N 1
ATOM 661 C CA . GLU A 1 87 ? -49.218 50.118 43.502 1.00 88.62 87 GLU A CA 1
ATOM 662 C C . GLU A 1 87 ? -49.582 49.605 44.899 1.00 88.62 87 GLU A C 1
ATOM 664 O O . GLU A 1 87 ? -49.273 50.264 45.896 1.00 88.62 87 GLU A O 1
ATOM 669 N N . LYS A 1 88 ? -50.225 48.433 45.003 1.00 92.06 88 LYS A N 1
ATOM 670 C CA . LYS A 1 88 ? -50.775 47.933 46.273 1.00 92.06 88 LYS A CA 1
ATOM 671 C C . LYS A 1 88 ? -50.221 46.569 46.683 1.00 92.06 88 LYS A C 1
ATOM 673 O O . LYS A 1 88 ? -50.048 45.679 45.847 1.00 92.06 88 LYS A O 1
ATOM 678 N N . PRO A 1 89 ? -49.959 46.364 47.989 1.00 91.25 89 PRO A N 1
ATOM 679 C CA . PRO A 1 89 ? -49.688 45.038 48.507 1.00 91.25 89 PRO A CA 1
ATOM 680 C C . PRO A 1 89 ? -50.969 44.201 48.482 1.00 91.25 89 PRO A C 1
ATOM 682 O O . PRO A 1 89 ? -52.025 44.659 48.916 1.00 91.25 89 PRO A O 1
ATOM 685 N N . ASN A 1 90 ? -50.862 42.959 48.021 1.00 92.31 90 ASN A N 1
ATOM 686 C CA . ASN A 1 90 ? -51.976 42.018 47.964 1.00 92.31 90 ASN A CA 1
ATOM 687 C C . ASN A 1 90 ? -51.626 40.725 48.706 1.00 92.31 90 ASN A C 1
ATOM 689 O O . ASN A 1 90 ? -50.453 40.362 48.839 1.00 92.31 90 ASN A O 1
ATOM 693 N N . ALA A 1 91 ? -52.645 40.034 49.217 1.00 90.25 91 ALA A N 1
ATOM 694 C CA . ALA A 1 91 ? -52.473 38.795 49.966 1.00 90.25 91 ALA A CA 1
ATOM 695 C C . ALA A 1 91 ? -53.161 37.610 49.283 1.00 90.25 91 ALA A C 1
ATOM 697 O O . ALA A 1 91 ? -54.205 37.768 48.653 1.00 90.25 91 ALA A O 1
ATOM 698 N N . ILE A 1 92 ? -52.583 36.420 49.443 1.00 90.19 92 ILE A N 1
ATOM 699 C CA . ILE A 1 92 ? -53.163 35.158 48.981 1.00 90.19 92 ILE A CA 1
ATOM 700 C C . ILE A 1 92 ? -53.057 34.093 50.071 1.00 90.19 92 ILE A C 1
ATOM 702 O O . ILE A 1 92 ? -52.035 34.002 50.754 1.00 90.19 92 ILE A O 1
ATOM 706 N N . SER A 1 93 ? -54.116 33.302 50.244 1.00 87.94 93 SER A N 1
ATOM 707 C CA . SER A 1 93 ? -54.215 32.284 51.294 1.00 87.94 93 SER A CA 1
ATOM 708 C C . SER A 1 93 ? -54.375 30.892 50.696 1.00 87.94 93 SER A C 1
ATOM 710 O O . SER A 1 93 ? -55.229 30.686 49.836 1.00 87.94 93 SER A O 1
ATOM 712 N N . PHE A 1 94 ? -53.604 29.929 51.197 1.00 85.12 94 PHE A N 1
ATOM 713 C CA . PHE A 1 94 ? -53.689 28.522 50.799 1.00 85.12 94 PHE A CA 1
ATOM 714 C C . PHE A 1 94 ? -54.141 27.666 51.984 1.00 85.12 94 PHE A C 1
ATOM 716 O O . PHE A 1 94 ? -53.728 27.919 53.118 1.00 85.12 94 PHE A O 1
ATOM 723 N N . SER A 1 95 ? -54.980 26.654 51.746 1.00 78.62 95 SER A N 1
ATOM 724 C CA . SER A 1 95 ? -55.193 25.591 52.735 1.00 78.62 95 SER A CA 1
ATOM 725 C C . SER A 1 95 ? -53.934 24.731 52.849 1.00 78.62 95 SER A C 1
ATOM 727 O O . SER A 1 95 ? -53.156 24.641 51.897 1.00 78.62 95 SER A O 1
ATOM 729 N N . ARG A 1 96 ? -53.740 24.082 54.005 1.00 65.94 96 ARG A N 1
ATOM 730 C CA . ARG A 1 96 ? -52.633 23.133 54.221 1.00 65.94 96 ARG A CA 1
ATOM 731 C C . ARG A 1 96 ? -52.574 22.059 53.119 1.00 65.94 96 ARG A C 1
ATOM 733 O O . ARG A 1 96 ? -51.484 21.685 52.702 1.00 65.94 96 ARG A O 1
ATOM 740 N N . ASP A 1 97 ? -53.732 21.697 52.578 1.00 66.75 97 ASP A N 1
ATOM 741 C CA . ASP A 1 97 ? -53.890 20.623 51.597 1.00 66.75 97 ASP A CA 1
ATOM 742 C C . ASP A 1 97 ? -53.599 21.064 50.144 1.00 66.75 97 ASP A C 1
ATOM 744 O O . ASP A 1 97 ? -53.452 20.246 49.240 1.00 66.75 97 ASP A O 1
ATOM 748 N N . ALA A 1 98 ? -53.471 22.374 49.885 1.00 67.62 98 ALA A N 1
ATOM 749 C CA . ALA A 1 98 ? -53.347 22.929 48.530 1.00 67.62 98 ALA A CA 1
ATOM 750 C C . ALA A 1 98 ? -52.063 22.510 47.781 1.00 67.62 98 ALA A C 1
ATOM 752 O O . ALA A 1 98 ? -51.966 22.716 46.571 1.00 67.62 98 ALA A O 1
ATOM 753 N N . LEU A 1 99 ? -51.078 21.943 48.488 1.00 64.94 99 LEU A N 1
ATOM 754 C CA . LEU A 1 99 ? -49.808 21.450 47.941 1.00 64.94 99 LEU A CA 1
ATOM 755 C C . LEU A 1 99 ? -49.562 19.952 48.223 1.00 64.94 99 LEU A C 1
ATOM 757 O O . LEU A 1 99 ? -48.442 19.485 48.018 1.00 64.94 99 LEU A O 1
ATOM 761 N N . GLU A 1 100 ? -50.586 19.186 48.635 1.00 57.75 100 GLU A N 1
ATOM 762 C CA . GLU A 1 100 ? -50.505 17.762 49.042 1.00 57.75 100 GLU A CA 1
ATOM 763 C C . GLU A 1 100 ? -49.817 16.819 48.043 1.00 57.75 100 GLU A C 1
ATOM 765 O O . GLU A 1 100 ? -49.374 15.732 48.408 1.00 57.75 100 GLU A O 1
ATOM 770 N N . SER A 1 101 ? -49.689 17.220 46.779 1.00 57.03 101 SER A N 1
ATOM 771 C CA . SER A 1 101 ? -49.084 16.399 45.734 1.00 57.03 101 SER A CA 1
ATOM 772 C C . SER A 1 101 ? -47.550 16.331 45.769 1.00 57.03 101 SER A C 1
ATOM 774 O O . SER A 1 101 ? -46.983 15.673 44.900 1.00 57.03 101 SER A O 1
ATOM 776 N N . VAL A 1 102 ? -46.862 17.028 46.687 1.00 59.50 102 VAL A N 1
ATOM 777 C CA . VAL A 1 102 ? -45.386 17.102 46.703 1.00 59.50 102 VAL A CA 1
ATOM 778 C C . VAL A 1 102 ? -44.819 16.764 48.090 1.00 59.50 102 VAL A C 1
ATOM 780 O O . VAL A 1 102 ? -45.063 17.503 49.045 1.00 59.50 102 VAL A O 1
ATOM 783 N N . PRO A 1 103 ? -44.011 15.694 48.226 1.00 56.59 103 PRO A N 1
ATOM 784 C CA . PRO A 1 103 ? -43.429 15.301 49.509 1.00 56.59 103 PRO A CA 1
ATOM 785 C C . PRO A 1 103 ? -42.515 16.389 50.104 1.00 56.59 103 PRO A C 1
ATOM 787 O O . PRO A 1 103 ? -41.535 16.788 49.467 1.00 56.59 103 PRO A O 1
ATOM 790 N N . GLU A 1 104 ? -42.798 16.792 51.351 1.00 62.12 104 GLU A N 1
ATOM 791 C CA . GLU A 1 104 ? -42.025 17.725 52.206 1.00 62.12 104 GLU A CA 1
ATOM 792 C C . GLU A 1 104 ? -42.134 19.233 51.889 1.00 62.12 104 GLU A C 1
ATOM 794 O O . GLU A 1 104 ? -41.440 20.034 52.518 1.00 62.12 104 GLU A O 1
ATOM 799 N N . PHE A 1 105 ? -43.015 19.670 50.979 1.00 70.06 105 PHE A N 1
ATOM 800 C CA . PHE A 1 105 ? -43.242 21.109 50.780 1.00 70.06 105 PHE A CA 1
ATOM 801 C C . PHE A 1 105 ? -44.067 21.687 51.944 1.00 70.06 105 PHE A C 1
ATOM 803 O O . PHE A 1 105 ? -45.282 21.515 52.000 1.00 70.06 105 PHE A O 1
ATOM 810 N N . SER A 1 106 ? -43.412 22.386 52.874 1.00 71.06 106 SER A N 1
ATOM 811 C CA . SER A 1 106 ? -44.071 23.107 53.971 1.00 71.06 106 SER A CA 1
ATOM 812 C C . SER A 1 106 ? -43.948 24.610 53.779 1.00 71.06 106 SER A C 1
ATOM 814 O O . SER A 1 106 ? -42.847 25.120 53.585 1.00 71.06 106 SER A O 1
ATOM 816 N N . PHE A 1 107 ? -45.064 25.329 53.910 1.00 72.25 107 PHE A N 1
ATOM 817 C CA . PHE A 1 107 ? -45.084 26.792 53.858 1.00 72.25 107 PHE A CA 1
ATOM 818 C C . PHE A 1 107 ? -44.281 27.456 54.987 1.00 72.25 107 PHE A C 1
ATOM 820 O O . PHE A 1 107 ? -43.920 28.622 54.860 1.00 72.25 107 PHE A O 1
ATOM 827 N N . ASP A 1 108 ? -44.000 26.731 56.072 1.00 67.62 108 ASP A N 1
ATOM 828 C CA . ASP A 1 108 ? -43.332 27.268 57.263 1.00 67.62 108 ASP A CA 1
ATOM 829 C C . ASP A 1 108 ? -41.798 27.278 57.129 1.00 67.62 108 ASP A C 1
ATOM 831 O O . ASP A 1 108 ? -41.115 27.937 57.909 1.00 67.62 108 ASP A O 1
ATOM 835 N N . ASN A 1 109 ? -41.247 26.573 56.132 1.00 71.12 109 ASN A N 1
ATOM 836 C CA . ASN A 1 109 ? -39.804 26.446 55.920 1.00 71.12 109 ASN A CA 1
ATOM 837 C C . ASN A 1 109 ? -39.438 26.518 54.427 1.00 71.12 109 ASN A C 1
ATOM 839 O O . ASN A 1 109 ? -38.791 25.623 53.886 1.00 71.12 109 ASN A O 1
ATOM 843 N N . THR A 1 110 ? -39.902 27.568 53.743 1.00 74.94 110 THR A N 1
ATOM 844 C CA . THR A 1 110 ? -39.575 27.820 52.331 1.00 74.94 110 THR A CA 1
ATOM 845 C C . THR A 1 110 ? -38.465 28.850 52.173 1.00 74.94 110 THR A C 1
ATOM 847 O O . THR A 1 110 ? -38.484 29.899 52.820 1.00 74.94 110 THR A O 1
ATOM 850 N N . LEU A 1 111 ? -37.559 28.597 51.238 1.00 84.19 111 LEU A N 1
ATOM 851 C CA . LEU A 1 111 ? -36.529 29.523 50.781 1.00 84.19 111 LEU A CA 1
ATOM 852 C C . LEU A 1 111 ? -36.948 30.122 49.438 1.00 84.19 111 LEU A C 1
ATOM 854 O O . LEU A 1 111 ? -37.610 29.456 48.644 1.00 84.19 111 LEU A O 1
ATOM 858 N N . ASP A 1 112 ? -36.548 31.361 49.172 1.00 87.56 112 ASP A N 1
ATOM 859 C CA . ASP A 1 112 ? -36.752 31.979 47.866 1.00 87.56 112 ASP A CA 1
ATOM 860 C C . ASP A 1 112 ? -35.534 31.751 46.956 1.00 87.56 112 ASP A C 1
ATOM 862 O O . ASP A 1 112 ? -34.399 32.080 47.305 1.00 87.56 112 ASP A O 1
ATOM 866 N N . LEU A 1 113 ? -35.772 31.185 45.774 1.00 85.94 113 LEU A N 1
ATOM 867 C CA . LEU A 1 113 ? -34.734 30.863 44.792 1.00 85.94 113 LEU A CA 1
ATOM 868 C C . LEU A 1 113 ? -34.250 32.083 43.984 1.00 85.94 113 LEU A C 1
ATOM 870 O O . LEU A 1 113 ? -33.345 31.938 43.161 1.00 85.94 113 LEU A O 1
ATOM 874 N N . LEU A 1 114 ? -34.819 33.274 44.209 1.00 84.25 114 LEU A N 1
ATOM 875 C CA . LEU A 1 114 ? -34.356 34.546 43.644 1.00 84.25 114 LEU A CA 1
ATOM 876 C C . LEU A 1 114 ? -33.437 35.310 44.618 1.00 84.25 114 LEU A C 1
ATOM 878 O O . LEU A 1 114 ? -33.079 36.453 44.342 1.00 84.25 114 LEU A O 1
ATOM 882 N N . ASP A 1 115 ? -32.986 34.665 45.707 1.00 78.69 115 ASP A N 1
ATOM 883 C CA . ASP A 1 115 ? -32.001 35.204 46.663 1.00 78.69 115 ASP A CA 1
ATOM 884 C C . ASP A 1 115 ? -32.512 36.445 47.426 1.00 78.69 115 ASP A C 1
ATOM 886 O O . ASP A 1 115 ? -31.744 37.342 47.787 1.00 78.69 115 ASP A O 1
ATOM 890 N N . GLN A 1 116 ? -33.825 36.503 47.677 1.00 83.69 116 GLN A N 1
ATOM 891 C CA . GLN A 1 116 ? -34.456 37.523 48.519 1.00 83.69 116 GLN A CA 1
ATOM 892 C C . GLN A 1 116 ? -35.058 36.907 49.797 1.00 83.69 116 GLN A C 1
ATOM 894 O O . GLN A 1 116 ? -35.300 35.702 49.860 1.00 83.69 116 GLN A O 1
ATOM 899 N N . PRO A 1 117 ? -35.320 37.692 50.859 1.00 83.81 117 PRO A N 1
ATOM 900 C CA . PRO A 1 117 ? -36.001 37.168 52.039 1.00 83.81 117 PRO A CA 1
ATOM 901 C C . PRO A 1 117 ? -37.393 36.649 51.668 1.00 83.81 117 PRO A C 1
ATOM 903 O O . PRO A 1 117 ? -38.159 37.381 51.041 1.00 83.81 117 PRO A O 1
ATOM 906 N N . ALA A 1 118 ? -37.729 35.420 52.071 1.00 82.56 118 ALA A N 1
ATOM 907 C CA . ALA A 1 118 ? -39.045 34.836 51.821 1.00 82.56 118 ALA A CA 1
ATOM 908 C C . ALA A 1 118 ? -40.178 35.768 52.317 1.00 82.56 118 ALA A C 1
ATOM 910 O O . ALA A 1 118 ? -40.012 36.474 53.323 1.00 82.56 118 ALA A O 1
ATOM 911 N N . PRO A 1 119 ? -41.332 35.806 51.626 1.00 85.94 119 PRO A N 1
ATOM 912 C CA . PRO A 1 119 ? -42.418 36.703 51.980 1.00 85.94 119 PRO A CA 1
ATOM 913 C C . PRO A 1 119 ? -42.985 36.300 53.338 1.00 85.94 119 PRO A C 1
ATOM 915 O O . PRO A 1 119 ? -43.162 35.117 53.630 1.00 85.94 119 PRO A O 1
ATOM 918 N N . LYS A 1 120 ? -43.293 37.295 54.176 1.00 80.50 120 LYS A N 1
ATOM 919 C CA . LYS A 1 120 ? -43.899 37.038 55.485 1.00 80.50 120 LYS A CA 1
ATOM 920 C C . LYS A 1 120 ? -45.223 36.308 55.287 1.00 80.50 120 LYS A C 1
ATOM 922 O O . LYS A 1 120 ? -46.092 36.787 54.553 1.00 80.50 120 LYS A O 1
ATOM 927 N N . ASN A 1 121 ? -45.379 35.189 55.982 1.00 82.12 121 ASN A N 1
ATOM 928 C CA . ASN A 1 121 ? -46.628 34.457 56.031 1.00 82.12 121 ASN A CA 1
ATOM 929 C C . ASN A 1 121 ? -47.271 34.560 57.423 1.00 82.12 121 ASN A C 1
ATOM 931 O O . ASN A 1 121 ? -46.622 34.891 58.418 1.00 82.12 121 ASN A O 1
ATOM 935 N N . LYS A 1 122 ? -48.586 34.354 57.480 1.00 82.75 122 LYS A N 1
ATOM 936 C CA . LYS A 1 122 ? -49.339 34.209 58.728 1.00 82.75 122 LYS A CA 1
ATOM 937 C C . LYS A 1 122 ? -50.217 32.979 58.624 1.00 82.75 122 LYS A C 1
ATOM 939 O O . LYS A 1 122 ? -50.978 32.850 57.665 1.00 82.75 122 LYS A O 1
ATOM 944 N N . GLN A 1 123 ? -50.121 32.113 59.622 1.00 78.12 123 GLN A N 1
ATOM 945 C CA . GLN A 1 123 ? -51.023 30.984 59.771 1.00 78.12 123 GLN A CA 1
ATOM 946 C C . GLN A 1 123 ? -52.257 31.437 60.556 1.00 78.12 123 GLN A C 1
ATOM 948 O O . GLN A 1 123 ? -52.131 32.045 61.620 1.00 78.12 123 GLN A O 1
ATOM 953 N N . SER A 1 124 ? -53.444 31.203 60.011 1.00 74.12 124 SER A N 1
ATOM 954 C CA . SER A 1 124 ? -54.712 31.472 60.690 1.00 74.12 124 SER A CA 1
ATOM 955 C C . SER A 1 124 ? -55.209 30.234 61.442 1.00 74.12 124 SER A C 1
ATOM 957 O O . SER A 1 124 ? -54.820 29.105 61.147 1.00 74.12 124 SER A O 1
ATOM 959 N N . ASN A 1 125 ? -56.083 30.442 62.434 1.00 68.69 125 ASN A N 1
ATOM 960 C CA . ASN A 1 125 ? -56.607 29.380 63.311 1.00 68.69 125 ASN A CA 1
ATOM 961 C C . ASN A 1 125 ? -57.403 28.287 62.565 1.00 68.69 125 ASN A C 1
ATOM 963 O O . ASN A 1 125 ? -57.640 27.221 63.120 1.00 68.69 125 ASN A O 1
ATOM 967 N N . ASP A 1 126 ? -57.811 28.548 61.321 1.00 70.12 126 ASP A N 1
ATOM 968 C CA . ASP A 1 126 ? -58.470 27.612 60.402 1.00 70.12 126 ASP A CA 1
ATOM 969 C C . ASP A 1 126 ? -57.474 26.777 59.563 1.00 70.12 126 ASP A C 1
ATOM 971 O O . ASP A 1 126 ? -57.881 26.068 58.646 1.00 70.12 126 ASP A O 1
ATOM 975 N N . GLY A 1 127 ? -56.170 26.859 59.857 1.00 70.94 127 GLY A N 1
ATOM 976 C CA . GLY A 1 127 ? -55.125 26.059 59.214 1.00 70.94 127 GLY A CA 1
ATOM 977 C C . GLY A 1 127 ? -54.663 26.571 57.845 1.00 70.94 127 GLY A C 1
ATOM 978 O O . GLY A 1 127 ? -53.920 25.862 57.162 1.00 70.94 127 GLY A O 1
ATOM 979 N N . LYS A 1 128 ? -55.071 27.778 57.428 1.00 81.88 128 LYS A N 1
ATOM 980 C CA . LYS A 1 128 ? -54.606 28.405 56.179 1.00 81.88 128 LYS A CA 1
ATOM 981 C C . LYS A 1 128 ? -53.331 29.216 56.387 1.00 81.88 128 LYS A C 1
ATOM 983 O O . LYS A 1 128 ? -53.170 29.891 57.402 1.00 81.88 128 LYS A O 1
ATOM 988 N N . THR A 1 129 ? -52.457 29.215 55.385 1.00 83.94 129 THR A N 1
ATOM 989 C CA . THR A 1 129 ? -51.257 30.059 55.357 1.00 83.94 129 THR A CA 1
ATOM 990 C C . THR A 1 129 ? -51.454 31.200 54.367 1.00 83.94 129 THR A C 1
ATOM 992 O O . THR A 1 129 ? -51.697 30.972 53.183 1.00 83.94 129 THR A O 1
ATOM 995 N N . THR A 1 130 ? -51.367 32.439 54.856 1.00 87.69 130 THR A N 1
ATOM 996 C CA . THR A 1 130 ? -51.552 33.660 54.058 1.00 87.69 130 THR A CA 1
ATOM 997 C C . THR A 1 130 ? -50.221 34.344 53.798 1.00 87.69 130 THR A C 1
ATOM 999 O O . THR A 1 130 ? -49.529 34.699 54.749 1.00 87.69 130 THR A O 1
ATOM 1002 N N . PHE A 1 131 ? -49.895 34.580 52.529 1.00 89.62 131 PHE A N 1
ATOM 1003 C CA . PHE A 1 131 ? -48.739 35.359 52.093 1.00 89.62 131 PHE A CA 1
ATOM 1004 C C . PHE A 1 131 ? -49.177 36.773 51.728 1.00 89.62 131 PHE A C 1
ATOM 1006 O O . PHE A 1 131 ? -50.109 36.938 50.945 1.00 89.62 131 PHE A O 1
ATOM 1013 N N . THR A 1 132 ? -48.500 37.790 52.261 1.00 90.44 132 THR A N 1
ATOM 1014 C CA . THR A 1 132 ? -48.694 39.190 51.851 1.00 90.44 132 THR A CA 1
ATOM 1015 C C . THR A 1 132 ? -47.495 39.638 51.027 1.00 90.44 132 THR A C 1
ATOM 1017 O O . THR A 1 132 ? -46.365 39.610 51.513 1.00 90.44 132 THR A O 1
ATOM 1020 N N . LEU A 1 133 ? -47.741 40.046 49.783 1.00 91.62 133 LEU A N 1
ATOM 1021 C CA . LEU A 1 133 ? -46.712 40.451 48.831 1.00 91.62 133 LEU A CA 1
ATOM 1022 C C . LEU A 1 133 ? -46.748 41.966 48.640 1.00 91.62 133 LEU A C 1
ATOM 1024 O O . LEU A 1 133 ? -47.820 42.549 48.493 1.00 91.62 133 LEU A O 1
ATOM 1028 N N . ASN A 1 134 ? -45.576 42.598 48.608 1.00 91.88 134 ASN A N 1
ATOM 1029 C CA . ASN A 1 134 ? -45.449 44.019 48.282 1.00 91.88 134 ASN A CA 1
ATOM 1030 C C . ASN A 1 134 ? -45.891 44.305 46.832 1.00 91.88 134 ASN A C 1
ATOM 1032 O O . ASN A 1 134 ? -45.953 43.370 46.023 1.00 91.88 134 ASN A O 1
ATOM 1036 N N . PRO A 1 135 ? -46.194 45.571 46.486 1.00 89.69 135 PRO A N 1
ATOM 1037 C CA . PRO A 1 135 ? -46.496 45.943 45.107 1.00 89.69 135 PRO A CA 1
ATOM 1038 C C . PRO A 1 135 ? -45.400 45.467 44.139 1.00 89.69 135 PRO A C 1
ATOM 1040 O O . PRO A 1 135 ? -44.214 45.659 44.405 1.00 89.69 135 PRO A O 1
ATOM 1043 N N . GLY A 1 136 ? -45.784 44.790 43.055 1.00 82.88 136 GLY A N 1
ATOM 1044 C CA . GLY A 1 136 ? -44.877 44.282 42.018 1.00 82.88 136 GLY A CA 1
ATOM 1045 C C . GLY A 1 136 ? -43.922 43.154 42.439 1.00 82.88 136 GLY A C 1
ATOM 1046 O O . GLY A 1 136 ? -43.032 42.794 41.665 1.00 82.88 136 GLY A O 1
ATOM 1047 N N . ALA A 1 137 ? -44.052 42.604 43.652 1.00 87.06 137 ALA A N 1
ATOM 1048 C CA . ALA A 1 137 ? -43.116 41.606 44.167 1.00 87.06 137 ALA A CA 1
ATOM 1049 C C . ALA A 1 137 ? -43.309 40.220 43.521 1.00 87.06 137 ALA A C 1
ATOM 1051 O O . ALA A 1 137 ? -44.434 39.776 43.284 1.00 87.06 137 ALA A O 1
ATOM 1052 N N . CYS A 1 138 ? -42.199 39.517 43.283 1.00 88.75 138 CYS A N 1
ATOM 1053 C CA . CYS A 1 138 ? -42.149 38.187 42.674 1.00 88.75 138 CYS A CA 1
ATOM 1054 C C . CYS A 1 138 ? -41.261 37.274 43.521 1.00 88.75 138 CYS A C 1
ATOM 1056 O O . CYS A 1 138 ? -40.133 37.649 43.815 1.00 88.75 138 CYS A O 1
ATOM 1058 N N . TYR A 1 139 ? -41.758 36.097 43.891 1.00 89.50 139 TYR A N 1
ATOM 1059 C CA . TYR A 1 139 ? -41.057 35.101 44.701 1.00 89.50 139 TYR A CA 1
ATOM 1060 C C . TYR A 1 139 ? -41.127 33.730 44.025 1.00 89.50 139 TYR A C 1
ATOM 1062 O O . TYR A 1 139 ? -42.142 33.389 43.415 1.00 89.50 139 TYR A O 1
ATOM 1070 N N . CYS A 1 140 ? -40.076 32.927 44.163 1.00 90.06 140 CYS A N 1
ATOM 1071 C CA . CYS A 1 140 ? -40.015 31.532 43.741 1.00 90.06 140 CYS A CA 1
ATOM 1072 C C . CYS A 1 140 ? -39.624 30.661 44.936 1.00 90.06 140 CYS A C 1
ATOM 1074 O O . CYS A 1 140 ? -38.445 30.466 45.219 1.00 90.06 140 CYS A O 1
ATOM 1076 N N . LEU A 1 141 ? -40.624 30.137 45.636 1.00 88.88 141 LEU A N 1
ATOM 1077 C CA . LEU A 1 141 ? -40.453 29.438 46.902 1.00 88.88 141 LEU A CA 1
ATOM 1078 C C . LEU A 1 141 ? -40.210 27.942 46.699 1.00 88.88 141 LEU A C 1
ATOM 1080 O O . LEU A 1 141 ? -40.954 27.285 45.969 1.00 88.88 141 LEU A O 1
ATOM 1084 N N . ALA A 1 142 ? -39.208 27.405 47.388 1.00 86.12 142 ALA A N 1
ATOM 1085 C CA . ALA A 1 142 ? -38.843 25.992 47.388 1.00 86.12 142 ALA A CA 1
ATOM 1086 C C . ALA A 1 142 ? -38.547 25.503 48.821 1.00 86.12 142 ALA A C 1
ATOM 1088 O O . ALA A 1 142 ? -38.150 26.308 49.666 1.00 86.12 142 ALA A O 1
ATOM 1089 N N . PRO A 1 143 ? -38.702 24.201 49.121 1.00 78.44 143 PRO A N 1
ATOM 1090 C CA . PRO A 1 143 ? -38.420 23.653 50.452 1.00 78.44 143 PRO A CA 1
ATOM 1091 C C . PRO A 1 143 ? -36.912 23.550 50.753 1.00 78.44 143 PRO A C 1
ATOM 1093 O O . PRO A 1 143 ? -36.516 23.450 51.909 1.00 78.44 143 PRO A O 1
ATOM 1096 N N . ALA A 1 144 ? -36.062 23.583 49.723 1.00 73.56 144 ALA A N 1
ATOM 1097 C CA . ALA A 1 144 ? -34.607 23.573 49.831 1.00 73.56 144 ALA A CA 1
ATOM 1098 C C . ALA A 1 144 ? -33.976 24.310 48.637 1.00 73.56 144 ALA A C 1
ATOM 1100 O O . ALA A 1 144 ? -34.583 24.418 47.573 1.00 73.56 144 ALA A O 1
ATOM 1101 N N . THR A 1 145 ? -32.742 24.796 48.799 1.00 65.69 145 THR A N 1
ATOM 1102 C CA . THR A 1 145 ? -31.943 25.403 47.717 1.00 65.69 145 THR A CA 1
ATOM 1103 C C . THR A 1 145 ? -31.284 24.375 46.794 1.00 65.69 145 THR A C 1
ATOM 1105 O O . THR A 1 145 ? -30.957 24.711 45.658 1.00 65.69 145 THR A O 1
ATOM 1108 N N . GLN A 1 146 ? -31.075 23.138 47.259 1.00 63.47 146 GLN A N 1
ATOM 1109 C CA . GLN A 1 146 ? -30.562 22.025 46.453 1.00 63.47 146 GLN A CA 1
ATOM 1110 C C . GLN A 1 146 ? -31.702 21.082 46.057 1.00 63.47 146 GLN A C 1
ATOM 1112 O O . GLN A 1 146 ? -32.565 20.762 46.872 1.00 63.47 146 GLN A O 1
ATOM 1117 N N . THR A 1 147 ? -31.692 20.644 44.802 1.00 67.62 147 THR A N 1
ATOM 1118 C CA . THR A 1 147 ? -32.711 19.772 44.206 1.00 67.62 147 THR A CA 1
ATOM 1119 C C . THR A 1 147 ? -32.415 18.300 44.495 1.00 67.62 147 THR A C 1
ATOM 1121 O O . THR A 1 147 ? -31.276 17.933 44.792 1.00 67.62 147 THR A O 1
ATOM 1124 N N . ARG A 1 148 ? -33.431 17.429 44.405 1.00 65.19 148 ARG A N 1
ATOM 1125 C CA . ARG A 1 148 ? -33.263 15.987 44.683 1.00 65.19 148 ARG A CA 1
ATOM 1126 C C . ARG A 1 148 ? -32.726 15.183 43.487 1.00 65.19 148 ARG A C 1
ATOM 1128 O O . ARG A 1 148 ? -32.238 14.070 43.673 1.00 65.19 148 ARG A O 1
ATOM 1135 N N . GLN A 1 149 ? -32.814 15.719 42.267 1.00 61.09 149 GLN A N 1
ATOM 1136 C CA . GLN A 1 149 ? -32.209 15.147 41.055 1.00 61.09 149 GLN A CA 1
ATOM 1137 C C . GLN A 1 149 ? -30.818 15.722 40.744 1.00 61.09 149 GLN A C 1
ATOM 1139 O O . GLN A 1 149 ? -30.429 16.781 41.233 1.00 61.09 149 GLN A O 1
ATOM 1144 N N . SER A 1 150 ? -30.096 15.026 39.857 1.00 56.12 150 SER A N 1
ATOM 1145 C CA . SER A 1 150 ? -28.856 15.490 39.228 1.00 56.12 150 SER A CA 1
ATOM 1146 C C . SER A 1 150 ? -28.984 16.925 38.697 1.00 56.12 150 SER A C 1
ATOM 1148 O O . SER A 1 150 ? -29.998 17.271 38.094 1.00 56.12 150 SER A O 1
ATOM 1150 N N . SER A 1 151 ? -27.935 17.726 38.895 1.00 67.62 151 SER A N 1
ATOM 1151 C CA . SER A 1 151 ? -27.844 19.140 38.504 1.00 67.62 151 SER A CA 1
ATOM 1152 C C . SER A 1 151 ? -28.272 19.415 37.053 1.00 67.62 151 SER A C 1
ATOM 1154 O O . SER A 1 151 ? -28.167 18.548 36.182 1.00 67.62 151 SER A O 1
ATOM 1156 N N . GLY A 1 152 ? -28.685 20.651 36.750 1.00 79.88 152 GLY A N 1
ATOM 1157 C CA . GLY A 1 152 ? -29.117 21.047 35.400 1.00 79.88 152 GLY A CA 1
ATOM 1158 C C . GLY A 1 152 ? -28.138 20.735 34.270 1.00 79.88 152 GLY A C 1
ATOM 1159 O O . GLY A 1 152 ? -28.557 20.509 33.134 1.00 79.88 152 GLY A O 1
ATOM 1160 N N . ASN A 1 153 ? -26.840 20.641 34.570 1.00 82.19 153 ASN A N 1
ATOM 1161 C CA . ASN A 1 153 ? -25.828 20.189 33.616 1.00 82.19 153 ASN A CA 1
ATOM 1162 C C . ASN A 1 153 ? -26.081 18.755 33.123 1.00 82.19 153 ASN A C 1
ATOM 1164 O O . ASN A 1 153 ? -25.980 18.506 31.923 1.00 82.19 153 ASN A O 1
ATOM 1168 N N . ALA A 1 154 ? -26.437 17.827 34.017 1.00 83.69 154 ALA A N 1
ATOM 1169 C CA . ALA A 1 154 ? -26.723 16.440 33.653 1.00 83.69 154 ALA A CA 1
ATOM 1170 C C . ALA A 1 154 ? -27.971 16.343 32.762 1.00 83.69 154 ALA A C 1
ATOM 1172 O O . ALA A 1 154 ? -27.951 15.657 31.742 1.00 83.69 154 ALA A O 1
ATOM 1173 N N . TYR A 1 155 ? -29.025 17.097 33.093 1.00 85.44 155 TYR A N 1
ATOM 1174 C CA . TYR A 1 155 ? -30.234 17.168 32.273 1.00 85.44 155 TYR A CA 1
ATOM 1175 C C . TYR A 1 155 ? -29.955 17.766 30.881 1.00 85.44 155 TYR A C 1
ATOM 1177 O O . TYR A 1 155 ? -30.324 17.161 29.874 1.00 85.44 155 TYR A O 1
ATOM 1185 N N . ARG A 1 156 ? -29.244 18.904 30.793 1.00 87.00 156 ARG A N 1
ATOM 1186 C CA . ARG A 1 156 ? -28.858 19.517 29.504 1.00 87.00 156 ARG A CA 1
ATOM 1187 C C . ARG A 1 156 ? -28.030 18.573 28.642 1.00 87.00 156 ARG A C 1
ATOM 1189 O O . ARG A 1 156 ? -28.272 18.476 27.442 1.00 87.00 156 ARG A O 1
ATOM 1196 N N . ARG A 1 157 ? -27.074 17.872 29.253 1.00 90.62 157 ARG A N 1
ATOM 1197 C CA . ARG A 1 157 ? -26.243 16.877 28.574 1.00 90.62 157 ARG A CA 1
ATOM 1198 C C . ARG A 1 157 ? -27.091 15.741 28.007 1.00 90.62 157 ARG A C 1
ATOM 1200 O O . ARG A 1 157 ? -26.999 15.472 26.814 1.00 90.62 157 ARG A O 1
ATOM 1207 N N . ALA A 1 158 ? -27.971 15.154 28.816 1.00 91.38 158 ALA A N 1
ATOM 1208 C CA . ALA A 1 158 ? -28.875 14.104 28.359 1.00 91.38 158 ALA A CA 1
ATOM 1209 C C . ALA A 1 158 ? -29.813 14.593 27.236 1.00 91.38 158 ALA A C 1
ATOM 1211 O O . ALA A 1 158 ? -30.048 13.869 26.271 1.00 91.38 158 ALA A O 1
ATOM 1212 N N . ARG A 1 159 ? -30.311 15.838 27.294 1.00 90.69 159 ARG A N 1
ATOM 1213 C CA . ARG A 1 159 ? -31.114 16.417 26.199 1.00 90.69 159 ARG A CA 1
ATOM 1214 C C . ARG A 1 159 ? -30.303 16.624 24.926 1.00 90.69 159 ARG A C 1
ATOM 1216 O O . ARG A 1 159 ? -30.810 16.314 23.856 1.00 90.69 159 ARG A O 1
ATOM 1223 N N . ALA A 1 160 ? -29.063 17.101 25.027 1.00 94.12 160 ALA A N 1
ATOM 1224 C CA . ALA A 1 160 ? -28.178 17.241 23.873 1.00 94.12 160 ALA A CA 1
ATOM 1225 C C . ALA A 1 160 ? -27.891 15.879 23.216 1.00 94.12 160 ALA A C 1
ATOM 1227 O O . ALA A 1 160 ? -27.947 15.764 21.996 1.00 94.12 160 ALA A O 1
ATOM 1228 N N . GLN A 1 161 ? -27.668 14.837 24.019 1.00 96.88 161 GLN A N 1
ATOM 1229 C CA . GLN A 1 161 ? -27.471 13.463 23.545 1.00 96.88 161 GLN A CA 1
ATOM 1230 C C . GLN A 1 161 ? -28.719 12.882 22.881 1.00 96.88 161 GLN A C 1
ATOM 1232 O O . GLN A 1 161 ? -28.619 12.273 21.820 1.00 96.88 161 GLN A O 1
ATOM 1237 N N . ALA A 1 162 ? -29.901 13.095 23.463 1.00 95.12 162 ALA A N 1
ATOM 1238 C CA . ALA A 1 162 ? -31.155 12.675 22.846 1.00 95.12 162 ALA A CA 1
ATOM 1239 C C . ALA A 1 162 ? -31.440 13.434 21.544 1.00 95.12 162 ALA A C 1
ATOM 1241 O O . ALA A 1 162 ? -31.847 12.822 20.565 1.00 95.12 162 ALA A O 1
ATOM 1242 N N . ALA A 1 163 ? -31.194 14.747 21.505 1.00 94.75 163 ALA A N 1
ATOM 1243 C CA . ALA A 1 163 ? -31.352 15.544 20.291 1.00 94.75 163 ALA A CA 1
ATOM 1244 C C . ALA A 1 163 ? -30.402 15.072 19.181 1.00 94.75 163 ALA A C 1
ATOM 1246 O O . ALA A 1 163 ? -30.813 14.949 18.032 1.00 94.75 163 ALA A O 1
ATOM 1247 N N . TRP A 1 164 ? -29.158 14.746 19.535 1.00 96.88 164 TRP A N 1
ATOM 1248 C CA . TRP A 1 164 ? -28.193 14.153 18.614 1.00 96.88 164 TRP A CA 1
ATOM 1249 C C . TRP A 1 164 ? -28.649 12.778 18.102 1.00 96.88 164 TRP A C 1
ATOM 1251 O O . TRP A 1 164 ? -28.607 12.538 16.899 1.00 96.88 164 TRP A O 1
ATOM 1261 N N . ALA A 1 165 ? -29.163 11.911 18.985 1.00 96.00 165 ALA A N 1
ATOM 1262 C CA . ALA A 1 165 ? -29.708 10.603 18.610 1.00 96.00 165 ALA A CA 1
ATOM 1263 C C . ALA A 1 165 ? -30.889 10.723 17.637 1.00 96.00 165 ALA A C 1
ATOM 1265 O O . ALA A 1 165 ? -30.935 10.017 16.635 1.00 96.00 165 ALA A O 1
ATOM 1266 N N . ILE A 1 166 ? -31.830 11.625 17.929 1.00 94.12 166 ILE A N 1
ATOM 1267 C CA . ILE A 1 166 ? -33.004 11.886 17.086 1.00 94.12 166 ILE A CA 1
ATOM 1268 C C . ILE A 1 166 ? -32.576 12.467 15.737 1.00 94.12 166 ILE A C 1
ATOM 1270 O O . ILE A 1 166 ? -33.097 12.040 14.713 1.00 94.12 166 ILE A O 1
ATOM 1274 N N . GLY A 1 167 ? -31.605 13.386 15.721 1.00 94.12 167 GLY A N 1
ATOM 1275 C CA . GLY A 1 167 ? -31.039 13.919 14.481 1.00 94.12 167 GLY A CA 1
ATOM 1276 C C . GLY A 1 167 ? -30.446 12.817 13.605 1.00 94.12 167 GLY A C 1
ATOM 1277 O O . GLY A 1 167 ? -30.776 12.737 12.431 1.00 94.12 167 GLY A O 1
ATOM 1278 N N . ALA A 1 168 ? -29.648 11.914 14.185 1.00 94.94 168 ALA A N 1
ATOM 1279 C CA . ALA A 1 168 ? -29.079 10.785 13.450 1.00 94.94 168 ALA A CA 1
ATOM 1280 C C . ALA A 1 168 ? -30.147 9.786 12.960 1.00 94.94 168 ALA A C 1
ATOM 1282 O O . ALA A 1 168 ? -30.036 9.265 11.854 1.00 94.94 168 ALA A O 1
ATOM 1283 N N . LEU A 1 169 ? -31.192 9.530 13.754 1.00 93.81 169 LEU A N 1
ATOM 1284 C CA . LEU A 1 169 ? -32.327 8.699 13.336 1.00 93.81 169 LEU A CA 1
ATOM 1285 C C . LEU A 1 169 ? -33.103 9.330 12.173 1.00 93.81 169 LEU A C 1
ATOM 1287 O O . LEU A 1 169 ? -33.481 8.609 11.256 1.00 93.81 169 LEU A O 1
ATOM 1291 N N . GLY A 1 170 ? -33.289 10.653 12.183 1.00 92.69 170 GLY A N 1
ATOM 1292 C CA . GLY A 1 170 ? -34.000 11.395 11.136 1.00 92.69 170 GLY A CA 1
ATOM 1293 C C . GLY A 1 170 ? -33.310 11.410 9.767 1.00 92.69 170 GLY A C 1
ATOM 1294 O O . GLY A 1 170 ? -33.931 11.788 8.782 1.00 92.69 170 GLY A O 1
ATOM 1295 N N . GLU A 1 171 ? -32.049 10.980 9.682 1.00 92.06 171 GLU A N 1
ATOM 1296 C CA . GLU A 1 171 ? -31.340 10.789 8.406 1.00 92.06 171 GLU A CA 1
ATOM 1297 C C . GLU A 1 171 ? -31.684 9.448 7.731 1.00 92.06 171 GLU A C 1
ATOM 1299 O O . GLU A 1 171 ? -31.395 9.255 6.551 1.00 92.06 171 GLU A O 1
ATOM 1304 N N . ILE A 1 172 ? -32.256 8.494 8.478 1.00 87.94 172 ILE A N 1
ATOM 1305 C CA . ILE A 1 172 ? -32.566 7.134 7.998 1.00 87.94 172 ILE A CA 1
ATOM 1306 C C . ILE A 1 172 ? -34.073 6.845 8.052 1.00 87.94 172 ILE A C 1
ATOM 1308 O O . ILE A 1 172 ? -34.578 6.067 7.242 1.00 87.94 172 ILE A O 1
ATOM 1312 N N . LEU A 1 173 ? -34.781 7.442 9.011 1.00 88.62 173 LEU A N 1
ATOM 1313 C CA . LEU A 1 173 ? -36.201 7.232 9.268 1.00 88.62 173 LEU A CA 1
ATOM 1314 C C . LEU A 1 173 ? -36.995 8.516 9.063 1.00 88.62 173 LEU A C 1
ATOM 1316 O O . LEU A 1 173 ? -36.532 9.602 9.421 1.00 88.62 173 LEU A O 1
ATOM 1320 N N . ASP A 1 174 ? -38.235 8.366 8.610 1.00 87.19 174 ASP A N 1
ATOM 1321 C CA . ASP A 1 174 ? -39.185 9.473 8.620 1.00 87.19 174 ASP A CA 1
ATOM 1322 C C . ASP A 1 174 ? -39.581 9.828 10.075 1.00 87.19 174 ASP A C 1
ATOM 1324 O O . ASP A 1 174 ? -39.611 8.947 10.948 1.00 87.19 174 ASP A O 1
ATOM 1328 N N . PRO A 1 175 ? -39.910 11.098 10.390 1.00 84.38 175 PRO A N 1
ATOM 1329 C CA . PRO A 1 175 ? -40.287 11.510 11.746 1.00 84.38 175 PRO A CA 1
ATOM 1330 C C . PRO A 1 175 ? -41.426 10.683 12.364 1.00 84.38 175 PRO A C 1
ATOM 1332 O O . PRO A 1 175 ? -41.440 10.450 13.574 1.00 84.38 175 PRO A O 1
ATOM 1335 N N . GLU A 1 176 ? -42.369 10.212 11.547 1.00 85.38 176 GLU A N 1
ATOM 1336 C CA . GLU A 1 176 ? -43.479 9.354 11.963 1.00 85.38 176 GLU A CA 1
ATOM 1337 C C . GLU A 1 176 ? -43.011 7.955 12.390 1.00 85.38 176 GLU A C 1
ATOM 1339 O O . GLU A 1 176 ? -43.602 7.362 13.295 1.00 85.38 176 GLU A O 1
ATOM 1344 N N . GLU A 1 177 ? -41.942 7.437 11.778 1.00 82.75 177 GLU A N 1
ATOM 1345 C CA . GLU A 1 177 ? -41.370 6.117 12.072 1.00 82.75 177 GLU A CA 1
ATOM 1346 C C . GLU A 1 177 ? -40.575 6.108 13.386 1.00 82.75 177 GLU A C 1
ATOM 1348 O O . GLU A 1 177 ? -40.478 5.074 14.045 1.00 82.75 177 GLU A O 1
ATOM 1353 N N . ILE A 1 178 ? -40.039 7.260 13.803 1.00 86.38 178 ILE A N 1
ATOM 1354 C CA . ILE A 1 178 ? -39.348 7.411 15.092 1.00 86.38 178 ILE A CA 1
ATOM 1355 C C . ILE A 1 178 ? -40.333 7.242 16.269 1.00 86.38 178 ILE A C 1
ATOM 1357 O O . ILE A 1 178 ? -39.976 6.681 17.313 1.00 86.38 178 ILE A O 1
ATOM 1361 N N . GLY A 1 179 ? -41.573 7.717 16.105 1.00 82.38 179 GLY A N 1
ATOM 1362 C CA . GLY A 1 179 ? -42.668 7.545 17.062 1.00 82.38 179 GLY A CA 1
ATOM 1363 C C . GLY A 1 179 ? -42.412 8.113 18.469 1.00 82.38 179 GLY A C 1
ATOM 1364 O O . GLY A 1 179 ? -41.438 8.818 18.739 1.00 82.38 179 GLY A O 1
ATOM 1365 N N . SER A 1 180 ? -43.315 7.806 19.406 1.00 83.25 180 SER A N 1
ATOM 1366 C CA . SER A 1 180 ? -43.162 8.178 20.819 1.00 83.25 180 SER A CA 1
ATOM 1367 C C . SER A 1 180 ? -42.270 7.182 21.560 1.00 83.25 180 SER A C 1
ATOM 1369 O O . SER A 1 180 ? -42.564 5.988 21.573 1.00 83.25 180 SER A O 1
ATOM 1371 N N . HIS A 1 181 ? -41.236 7.663 22.240 1.00 85.62 181 HIS A N 1
ATOM 1372 C CA . HIS A 1 181 ? -40.311 6.831 23.011 1.00 85.62 181 HIS A CA 1
ATOM 1373 C C . HIS A 1 181 ? -39.725 7.615 24.197 1.00 85.62 181 HIS A C 1
ATOM 1375 O O . HIS A 1 181 ? -39.807 8.845 24.253 1.00 85.62 181 HIS A O 1
ATOM 1381 N N . ASP A 1 182 ? -39.118 6.914 25.160 1.00 87.94 182 ASP A N 1
ATOM 1382 C CA . ASP A 1 182 ? -38.395 7.570 26.254 1.00 87.94 182 ASP A CA 1
ATOM 1383 C C . ASP A 1 182 ? -37.059 8.137 25.753 1.00 87.94 182 ASP A C 1
ATOM 1385 O O . ASP A 1 182 ? -36.093 7.409 25.511 1.00 87.94 182 ASP A O 1
ATOM 1389 N N . TRP A 1 183 ? -36.985 9.462 25.625 1.00 89.19 183 TRP A N 1
ATOM 1390 C CA . TRP A 1 183 ? -35.778 10.154 25.176 1.00 89.19 183 TRP A CA 1
ATOM 1391 C C . TRP A 1 183 ? -34.581 9.936 26.115 1.00 89.19 183 TRP A C 1
ATOM 1393 O O . TRP A 1 183 ? -33.436 9.982 25.658 1.00 89.19 183 TRP A O 1
ATOM 1403 N N . ARG A 1 184 ? -34.804 9.661 27.412 1.00 89.94 184 ARG A N 1
ATOM 1404 C CA . ARG A 1 184 ? -33.710 9.361 28.354 1.00 89.94 184 ARG A CA 1
ATOM 1405 C C . ARG A 1 184 ? -33.051 8.029 28.027 1.00 89.94 184 ARG A C 1
ATOM 1407 O O . ARG A 1 184 ? -31.839 7.897 28.181 1.00 89.94 184 ARG A O 1
ATOM 1414 N N . ALA A 1 185 ? -33.821 7.067 27.525 1.00 92.50 185 ALA A N 1
ATOM 1415 C CA . ALA A 1 185 ? -33.297 5.785 27.078 1.00 92.50 185 ALA A CA 1
ATOM 1416 C C . ALA A 1 185 ? -32.424 5.925 25.816 1.00 92.50 185 ALA A C 1
ATOM 1418 O O . ALA A 1 185 ? -31.435 5.202 25.681 1.00 92.50 185 ALA A O 1
ATOM 1419 N N . LEU A 1 186 ? -32.742 6.863 24.913 1.00 92.88 186 LEU A N 1
ATOM 1420 C CA . LEU A 1 186 ? -31.863 7.209 23.787 1.00 92.88 186 LEU A CA 1
ATOM 1421 C C . LEU A 1 186 ? -30.586 7.902 24.265 1.00 92.88 186 LEU A C 1
ATOM 1423 O O . LEU A 1 186 ? -29.491 7.470 23.906 1.00 92.88 186 LEU A O 1
ATOM 1427 N N . ALA A 1 187 ? -30.714 8.916 25.128 1.00 94.75 187 ALA A N 1
ATOM 1428 C CA . ALA A 1 187 ? -29.564 9.602 25.716 1.00 94.75 187 ALA A CA 1
ATOM 1429 C C . ALA A 1 187 ? -28.611 8.616 26.408 1.00 94.75 187 ALA A C 1
ATOM 1431 O O . ALA A 1 187 ? -27.408 8.663 26.181 1.00 94.75 187 ALA A O 1
ATOM 1432 N N . GLY A 1 188 ? -29.149 7.661 27.174 1.00 95.19 188 GLY A N 1
ATOM 1433 C CA . GLY A 1 188 ? -28.363 6.626 27.846 1.00 95.19 188 GLY A CA 1
ATOM 1434 C C . GLY A 1 188 ? -27.604 5.684 26.900 1.00 95.19 188 GLY A C 1
ATOM 1435 O O . GLY A 1 188 ? -26.533 5.200 27.264 1.00 95.19 188 GLY A O 1
ATOM 1436 N N . ARG A 1 189 ? -28.114 5.429 25.685 1.00 94.38 189 ARG A N 1
ATOM 1437 C CA . ARG A 1 189 ? -27.397 4.643 24.660 1.00 94.38 189 ARG A CA 1
ATOM 1438 C C . ARG A 1 189 ? -26.235 5.436 24.066 1.00 94.38 189 ARG A C 1
ATOM 1440 O O . ARG A 1 189 ? -25.134 4.902 23.981 1.00 94.38 189 ARG A O 1
ATOM 1447 N N . VAL A 1 190 ? -26.462 6.710 23.743 1.00 96.06 190 VAL A N 1
ATOM 1448 C CA . VAL A 1 190 ? -25.410 7.626 23.265 1.00 96.06 190 VAL A CA 1
ATOM 1449 C C . VAL A 1 190 ? -24.336 7.845 24.330 1.00 96.06 190 VAL A C 1
ATOM 1451 O O . VAL A 1 190 ? -23.155 7.802 24.015 1.00 96.06 190 VAL A O 1
ATOM 1454 N N . GLU A 1 191 ? -24.730 8.022 25.594 1.00 95.62 191 GLU A N 1
ATOM 1455 C CA . GLU A 1 191 ? -23.818 8.175 26.735 1.00 95.62 191 GLU A CA 1
ATOM 1456 C C . GLU A 1 191 ? -22.915 6.948 26.938 1.00 95.62 191 GLU A C 1
ATOM 1458 O O . GLU A 1 191 ? -21.767 7.074 27.369 1.00 95.62 191 GLU A O 1
ATOM 1463 N N . ARG A 1 192 ? -23.428 5.750 26.633 1.00 94.56 192 ARG A N 1
ATOM 1464 C CA . ARG A 1 192 ? -22.665 4.506 26.738 1.00 94.56 192 ARG A CA 1
ATOM 1465 C C . ARG A 1 192 ? -21.638 4.391 25.620 1.00 94.56 192 ARG A C 1
ATOM 1467 O O . ARG A 1 192 ? -20.471 4.145 25.908 1.00 94.56 192 ARG A O 1
ATOM 1474 N N . ASP A 1 193 ? -22.092 4.509 24.375 1.00 93.31 193 ASP A N 1
ATOM 1475 C CA . ASP A 1 193 ? -21.242 4.373 23.196 1.00 93.31 193 ASP A CA 1
ATOM 1476 C C . ASP A 1 193 ? -21.921 4.987 21.949 1.00 93.31 193 ASP A C 1
ATOM 1478 O O . ASP A 1 193 ? -22.797 4.357 21.339 1.00 93.31 193 ASP A O 1
ATOM 1482 N N . PRO A 1 194 ? -21.511 6.196 21.522 1.00 95.56 194 PRO A N 1
ATOM 1483 C CA . PRO A 1 194 ? -22.081 6.844 20.347 1.00 95.56 194 PRO A CA 1
ATOM 1484 C C . PRO A 1 194 ? -21.726 6.114 19.042 1.00 95.56 194 PRO A C 1
ATOM 1486 O O . PRO A 1 194 ? -22.523 6.135 18.104 1.00 95.56 194 PRO A O 1
ATOM 1489 N N . LYS A 1 195 ? -20.577 5.422 18.966 1.00 94.25 195 LYS A N 1
ATOM 1490 C CA . LYS A 1 195 ? -20.184 4.637 17.783 1.00 94.25 195 LYS A CA 1
ATOM 1491 C C . LYS A 1 195 ? -21.100 3.425 17.630 1.00 94.25 195 LYS A C 1
ATOM 1493 O O . LYS A 1 195 ? -21.608 3.181 16.537 1.00 94.25 195 LYS A O 1
ATOM 1498 N N . SER A 1 196 ? -21.349 2.693 18.717 1.00 92.69 196 SER A N 1
ATOM 1499 C CA . SER A 1 196 ? -22.274 1.551 18.714 1.00 92.69 196 SER A CA 1
ATOM 1500 C C . SER A 1 196 ? -23.711 1.974 18.393 1.00 92.69 196 SER A C 1
ATOM 1502 O O . SER A 1 196 ? -24.396 1.291 17.626 1.00 92.69 196 SER A O 1
ATOM 1504 N N . PHE A 1 197 ? -24.151 3.140 18.883 1.00 95.00 197 PHE A N 1
ATOM 1505 C CA . PHE A 1 197 ? -25.446 3.709 18.503 1.00 95.00 197 PHE A CA 1
ATOM 1506 C C . PHE A 1 197 ? -25.545 3.947 16.984 1.00 95.00 197 PHE A C 1
ATOM 1508 O O . PHE A 1 197 ? -26.463 3.421 16.353 1.00 95.00 197 PHE A O 1
ATOM 1515 N N . LEU A 1 198 ? -24.573 4.642 16.374 1.00 95.50 198 LEU A N 1
ATOM 1516 C CA . LEU A 1 198 ? -24.555 4.882 14.919 1.00 95.50 198 LEU A CA 1
ATOM 1517 C C . LEU A 1 198 ? -24.457 3.581 14.100 1.00 95.50 198 LEU A C 1
ATOM 1519 O O . LEU A 1 198 ? -25.099 3.430 13.062 1.00 95.50 198 LEU A O 1
ATOM 1523 N N . ALA A 1 199 ? -23.686 2.605 14.580 1.00 92.62 199 ALA A N 1
ATOM 1524 C CA . ALA A 1 199 ? -23.591 1.298 13.934 1.00 92.62 199 ALA A CA 1
ATOM 1525 C C . ALA A 1 199 ? -24.916 0.513 13.990 1.00 92.62 199 ALA A C 1
ATOM 1527 O O . ALA A 1 199 ? -25.187 -0.293 13.099 1.00 92.62 199 ALA A O 1
ATOM 1528 N N . SER A 1 200 ? -25.730 0.741 15.025 1.00 92.06 200 SER A N 1
ATOM 1529 C CA . SER A 1 200 ? -27.031 0.088 15.204 1.00 92.06 200 SER A CA 1
ATOM 1530 C C . SER A 1 200 ? -28.101 0.704 14.304 1.00 92.06 200 SER A C 1
ATOM 1532 O O . SER A 1 200 ? -28.853 -0.037 13.674 1.00 92.06 200 SER A O 1
ATOM 1534 N N . ILE A 1 201 ? -28.142 2.038 14.176 1.00 90.81 201 ILE A N 1
ATOM 1535 C CA . ILE A 1 201 ? -29.129 2.712 13.309 1.00 90.81 201 ILE A CA 1
ATOM 1536 C C . ILE A 1 201 ? -28.940 2.368 11.827 1.00 90.81 201 ILE A C 1
ATOM 1538 O O . ILE A 1 201 ? -29.922 2.246 11.106 1.00 90.81 201 ILE A O 1
ATOM 1542 N N . ALA A 1 202 ? -27.702 2.120 11.379 1.00 83.06 202 ALA A N 1
ATOM 1543 C CA . ALA A 1 202 ? -27.407 1.733 9.995 1.00 83.06 202 ALA A CA 1
ATOM 1544 C C . ALA A 1 202 ? -28.042 0.388 9.577 1.00 83.06 202 ALA A C 1
ATOM 1546 O O . ALA A 1 202 ? -28.078 0.057 8.395 1.00 83.06 202 ALA A O 1
ATOM 1547 N N . ARG A 1 203 ? -28.533 -0.399 10.543 1.00 81.56 203 ARG A N 1
ATOM 1548 C CA . ARG A 1 203 ? -29.098 -1.746 10.351 1.00 81.56 203 ARG A CA 1
ATOM 1549 C C . ARG A 1 203 ? -30.481 -1.887 10.967 1.00 81.56 203 ARG A C 1
ATOM 1551 O O . ARG A 1 203 ? -30.914 -2.996 11.282 1.00 81.56 203 ARG A O 1
ATOM 1558 N N . LEU A 1 204 ? -31.116 -0.762 11.252 1.00 84.50 204 LEU A N 1
ATOM 1559 C CA . LEU A 1 204 ? -32.376 -0.756 11.955 1.00 84.50 204 LEU A CA 1
ATOM 1560 C C . LEU A 1 204 ? -33.467 -1.341 11.053 1.00 84.50 204 LEU A C 1
ATOM 1562 O O . LEU A 1 204 ? -33.771 -0.797 9.993 1.00 84.50 204 LEU A O 1
ATOM 1566 N N . ASP A 1 205 ? -34.069 -2.445 11.488 1.00 73.19 205 ASP A N 1
ATOM 1567 C CA . ASP A 1 205 ? -35.283 -2.956 10.859 1.00 73.19 205 ASP A CA 1
ATOM 1568 C C . ASP A 1 205 ? -36.461 -2.041 11.210 1.00 73.19 205 ASP A C 1
ATOM 1570 O O . ASP A 1 205 ? -36.623 -1.638 12.366 1.00 73.19 205 ASP A O 1
ATOM 1574 N N . LYS A 1 206 ? -37.336 -1.772 10.235 1.00 69.31 206 LYS A N 1
ATOM 1575 C CA . LYS A 1 206 ? -38.568 -1.005 10.460 1.00 69.31 206 LYS A CA 1
ATOM 1576 C C . LYS A 1 206 ? -39.494 -1.776 11.411 1.00 69.31 206 LYS A C 1
ATOM 1578 O O . LYS A 1 206 ? -40.129 -2.755 11.013 1.00 69.31 206 LYS A O 1
ATOM 1583 N N . LYS A 1 207 ? -39.550 -1.361 12.680 1.00 67.44 207 LYS A N 1
ATOM 1584 C CA . LYS A 1 207 ? -40.347 -1.988 13.750 1.00 67.44 207 LYS A CA 1
ATOM 1585 C C . LYS A 1 207 ? -41.138 -0.945 14.543 1.00 67.44 207 LYS A C 1
ATOM 1587 O O . LYS A 1 207 ? -40.669 0.178 14.674 1.00 67.44 207 LYS A O 1
ATOM 1592 N N . PRO A 1 208 ? -42.295 -1.319 15.126 1.00 69.12 208 PRO A N 1
ATOM 1593 C CA . PRO A 1 208 ? -43.122 -0.394 15.904 1.00 69.12 208 PRO A CA 1
ATOM 1594 C C . PRO A 1 208 ? -42.499 0.023 17.248 1.00 69.12 208 PRO A C 1
ATOM 1596 O O . PRO A 1 208 ? -42.852 1.075 17.768 1.00 69.12 208 PRO A O 1
ATOM 1599 N N . ASP A 1 209 ? -41.581 -0.775 17.811 1.00 86.75 209 ASP A N 1
ATOM 1600 C CA . ASP A 1 209 ? -40.802 -0.413 19.004 1.00 86.75 209 ASP A CA 1
ATOM 1601 C C . ASP A 1 209 ? -39.345 -0.129 18.617 1.00 86.75 209 ASP A C 1
ATOM 1603 O O . ASP A 1 209 ? -38.540 -1.045 18.409 1.00 86.75 209 ASP A O 1
ATOM 1607 N N . LEU A 1 210 ? -39.020 1.162 18.530 1.00 88.25 210 LEU A N 1
ATOM 1608 C CA . LEU A 1 210 ? -37.697 1.664 18.172 1.00 88.25 210 LEU A CA 1
ATOM 1609 C C . LEU A 1 210 ? -36.606 1.212 19.154 1.00 88.25 210 LEU A C 1
ATOM 1611 O O . LEU A 1 210 ? -35.512 0.841 18.729 1.00 88.25 210 LEU A O 1
ATOM 1615 N N . LEU A 1 211 ? -36.870 1.243 20.464 1.00 89.25 211 LEU A N 1
ATOM 1616 C CA . LEU A 1 211 ? -35.843 0.946 21.467 1.00 89.25 211 LEU A CA 1
ATOM 1617 C C . LEU A 1 211 ? -35.475 -0.540 21.444 1.00 89.25 211 LEU A C 1
ATOM 1619 O O . LEU A 1 211 ? -34.290 -0.876 21.481 1.00 89.25 211 LEU A O 1
ATOM 1623 N N . ALA A 1 212 ? -36.473 -1.416 21.308 1.00 88.25 212 ALA A N 1
ATOM 1624 C CA . ALA A 1 212 ? -36.243 -2.848 21.138 1.00 88.25 212 ALA A CA 1
ATOM 1625 C C . ALA A 1 212 ? -35.515 -3.162 19.819 1.00 88.25 212 ALA A C 1
ATOM 1627 O O . ALA A 1 212 ? -34.640 -4.030 19.784 1.00 88.25 212 ALA A O 1
ATOM 1628 N N . ALA A 1 213 ? -35.840 -2.446 18.738 1.00 88.75 213 ALA A N 1
ATOM 1629 C CA . ALA A 1 213 ? -35.160 -2.596 17.453 1.00 88.75 213 ALA A CA 1
ATOM 1630 C C . ALA A 1 213 ? -33.681 -2.185 17.528 1.00 88.75 213 ALA A C 1
ATOM 1632 O O . ALA A 1 213 ? -32.824 -2.909 17.018 1.00 88.75 213 ALA A O 1
ATOM 1633 N N . LEU A 1 214 ? -33.368 -1.083 18.219 1.00 89.75 214 LEU A N 1
ATOM 1634 C CA . LEU A 1 214 ? -31.992 -0.642 18.465 1.00 89.75 214 LEU A CA 1
ATOM 1635 C C . LEU A 1 214 ? -31.196 -1.672 19.275 1.00 89.75 214 LEU A C 1
ATOM 1637 O O . LEU A 1 214 ? -30.064 -1.989 18.912 1.00 89.75 214 LEU A O 1
ATOM 1641 N N . ASP A 1 215 ? -31.784 -2.231 20.335 1.00 88.31 215 ASP A N 1
ATOM 1642 C CA . ASP A 1 215 ? -31.115 -3.248 21.157 1.00 88.31 215 ASP A CA 1
ATOM 1643 C C . ASP A 1 215 ? -30.866 -4.538 20.369 1.00 88.31 215 ASP A C 1
ATOM 1645 O O . ASP A 1 215 ? -29.798 -5.149 20.476 1.00 88.31 215 ASP A O 1
ATOM 1649 N N . GLN A 1 216 ? -31.820 -4.934 19.523 1.00 88.31 216 GLN A N 1
ATOM 1650 C CA . GLN A 1 216 ? -31.643 -6.080 18.642 1.00 88.31 216 GLN A CA 1
ATOM 1651 C C . GLN A 1 216 ? -30.554 -5.829 17.594 1.00 88.31 216 GLN A C 1
ATOM 1653 O O . GLN A 1 216 ? -29.735 -6.717 17.364 1.00 88.31 216 GLN A O 1
ATOM 1658 N N . ALA A 1 217 ? -30.515 -4.645 16.977 1.00 88.19 217 ALA A N 1
ATOM 1659 C CA . ALA A 1 217 ? -29.490 -4.284 15.999 1.00 88.19 217 ALA A CA 1
ATOM 1660 C C . ALA A 1 217 ? -28.084 -4.271 16.627 1.00 88.19 217 ALA A C 1
ATOM 1662 O O . ALA A 1 217 ? -27.142 -4.820 16.046 1.00 88.19 217 ALA A O 1
ATOM 1663 N N . ALA A 1 218 ? -27.952 -3.735 17.845 1.00 86.12 218 ALA A N 1
ATOM 1664 C CA . ALA A 1 218 ? -26.702 -3.735 18.604 1.00 86.12 218 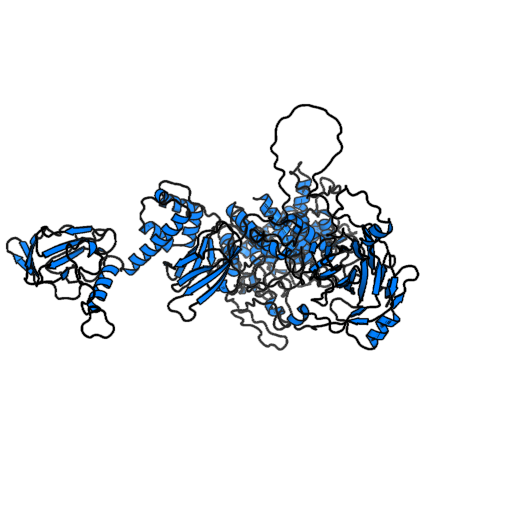ALA A CA 1
ATOM 1665 C C . ALA A 1 218 ? -26.203 -5.161 18.923 1.00 86.12 218 ALA A C 1
ATOM 1667 O O . ALA A 1 218 ? -24.998 -5.420 18.925 1.00 86.12 218 ALA A O 1
ATOM 1668 N N . ALA A 1 219 ? -27.115 -6.113 19.144 1.00 85.94 219 ALA A N 1
ATOM 1669 C CA . ALA A 1 219 ? -26.775 -7.497 19.475 1.00 85.94 219 ALA A CA 1
ATOM 1670 C C . ALA A 1 219 ? -26.243 -8.327 18.286 1.00 85.94 219 ALA A C 1
ATOM 1672 O O . ALA A 1 219 ? -25.584 -9.342 18.508 1.00 85.94 219 ALA A O 1
ATOM 1673 N N . GLN A 1 220 ? -26.483 -7.915 17.033 1.00 79.69 220 GLN A N 1
ATOM 1674 C CA . GLN A 1 220 ? -26.138 -8.703 15.836 1.00 79.69 220 GLN A CA 1
ATOM 1675 C C . GLN A 1 220 ? -24.626 -8.808 15.544 1.00 79.69 220 GLN A C 1
ATOM 1677 O O . GLN A 1 220 ? -24.245 -9.562 14.654 1.00 79.69 220 GLN A O 1
ATOM 1682 N N . LYS A 1 221 ? -23.756 -8.062 16.250 1.00 74.50 221 LYS A N 1
ATOM 1683 C CA . LYS A 1 221 ? -22.277 -8.074 16.102 1.00 74.50 221 LYS A CA 1
ATOM 1684 C C . LYS A 1 221 ? -21.739 -8.009 14.650 1.00 74.50 221 LYS A C 1
ATOM 1686 O O . LYS A 1 221 ? -20.624 -8.448 14.382 1.00 74.50 221 LYS A O 1
ATOM 1691 N N . LYS A 1 222 ? -22.497 -7.441 13.706 1.00 84.94 222 LYS A N 1
ATOM 1692 C CA . LYS A 1 222 ? -22.062 -7.227 12.311 1.00 84.94 222 LYS A CA 1
ATOM 1693 C C . LYS A 1 222 ? -20.992 -6.123 12.203 1.00 84.94 222 LYS A C 1
ATOM 1695 O O . LYS A 1 222 ? -20.804 -5.341 13.140 1.00 84.94 222 LYS A O 1
ATOM 1700 N N . PHE A 1 223 ? -20.358 -5.993 11.034 1.00 90.44 223 PHE A N 1
ATOM 1701 C CA . PHE A 1 223 ? -19.304 -5.004 10.751 1.00 90.44 223 PHE A CA 1
ATOM 1702 C C . PHE A 1 223 ? -19.777 -3.537 10.845 1.00 90.44 223 PHE A C 1
ATOM 1704 O O . PHE A 1 223 ? -20.672 -3.148 10.084 1.00 90.44 223 PHE A O 1
ATOM 1711 N N . PRO A 1 224 ? -19.262 -2.725 11.793 1.00 91.81 224 PRO A N 1
ATOM 1712 C CA . PRO A 1 224 ? -19.792 -1.392 12.092 1.00 91.81 224 PRO A CA 1
ATOM 1713 C C . PRO A 1 224 ? -19.537 -0.407 10.947 1.00 91.81 224 PRO A C 1
ATOM 1715 O O . PRO A 1 224 ? -18.396 -0.093 10.631 1.00 91.81 224 PRO A O 1
ATOM 1718 N N . GLN A 1 225 ? -20.608 0.142 10.370 1.00 93.56 225 GLN A N 1
ATOM 1719 C CA . GLN A 1 225 ? -20.531 1.128 9.287 1.00 93.56 225 GLN A CA 1
ATOM 1720 C C . GLN A 1 225 ? -20.297 2.544 9.841 1.00 93.56 225 GLN A C 1
ATOM 1722 O O . GLN A 1 225 ? -21.096 3.459 9.643 1.00 93.56 225 GLN A O 1
ATOM 1727 N N . VAL A 1 226 ? -19.215 2.714 10.601 1.00 95.56 226 VAL A N 1
ATOM 1728 C CA . VAL A 1 226 ? -18.839 3.984 11.237 1.00 95.56 226 VAL A CA 1
ATOM 1729 C C . VAL A 1 226 ? -17.333 4.177 11.120 1.00 95.56 226 VAL A C 1
ATOM 1731 O O . VAL A 1 226 ? -16.557 3.331 11.562 1.00 95.56 226 VAL A O 1
ATOM 1734 N N . VAL A 1 227 ? -16.918 5.310 10.559 1.00 96.25 227 VAL A N 1
ATOM 1735 C CA . VAL A 1 227 ? -15.524 5.755 10.511 1.00 96.25 227 VAL A CA 1
ATOM 1736 C C . VAL A 1 227 ? -15.326 6.839 11.557 1.00 96.25 227 VAL A C 1
ATOM 1738 O O . VAL A 1 227 ? -16.028 7.847 11.548 1.00 96.25 227 VAL A O 1
ATOM 1741 N N . THR A 1 228 ? -14.359 6.642 12.449 1.00 96.12 228 THR A N 1
ATOM 1742 C CA . THR A 1 228 ? -14.003 7.640 13.460 1.00 96.12 228 THR A CA 1
ATOM 1743 C C . THR A 1 228 ? -12.852 8.510 12.964 1.00 96.12 228 THR A C 1
ATOM 1745 O O . THR A 1 228 ? -11.853 7.991 12.473 1.00 96.12 228 THR A O 1
ATOM 1748 N N . TRP A 1 229 ? -12.982 9.823 13.134 1.00 96.94 229 TRP A N 1
ATOM 1749 C CA . TRP A 1 229 ? -11.932 10.811 12.918 1.00 96.94 229 TRP A CA 1
ATOM 1750 C C . TRP A 1 229 ? -11.605 11.518 14.234 1.00 96.94 229 TRP A C 1
ATOM 1752 O O . TRP A 1 229 ? -12.497 11.944 14.966 1.00 96.94 229 TRP A O 1
ATOM 1762 N N . SER A 1 230 ? -10.322 11.680 14.521 1.00 94.81 230 SER A N 1
ATOM 1763 C CA . SER A 1 230 ? -9.787 12.377 15.689 1.00 94.81 230 SER A CA 1
ATOM 1764 C C . SER A 1 230 ? -8.567 13.222 15.305 1.00 94.81 230 SER A C 1
ATOM 1766 O O . SER A 1 230 ? -8.103 13.202 14.167 1.00 94.81 230 SER A O 1
ATOM 1768 N N . LEU A 1 231 ? -7.975 13.944 16.260 1.00 92.75 231 LEU A N 1
ATOM 1769 C CA . LEU A 1 231 ? -6.804 14.794 15.989 1.00 92.75 231 LEU A CA 1
ATOM 1770 C C . LEU A 1 231 ? -5.599 14.046 15.403 1.00 92.75 231 LEU A C 1
ATOM 1772 O O . LEU A 1 231 ? -4.779 14.668 14.725 1.00 92.75 231 LEU A O 1
ATOM 1776 N N . ILE A 1 232 ? -5.473 12.735 15.631 1.00 91.38 232 ILE A N 1
ATOM 1777 C CA . ILE A 1 232 ? -4.388 11.940 15.040 1.00 91.38 232 ILE A CA 1
ATOM 1778 C C . ILE A 1 232 ? -4.541 11.805 13.517 1.00 91.38 232 ILE A C 1
ATOM 1780 O O . ILE A 1 232 ? -3.550 11.701 12.790 1.00 91.38 232 ILE A O 1
ATOM 1784 N N . ASP A 1 233 ? -5.778 11.892 13.025 1.00 94.62 233 ASP A N 1
ATOM 1785 C CA . ASP A 1 233 ? -6.141 11.727 11.623 1.00 94.62 233 ASP A CA 1
ATOM 1786 C C . ASP A 1 233 ? -5.842 12.966 10.780 1.00 94.62 233 ASP A C 1
ATOM 1788 O O . ASP A 1 233 ? -5.800 12.875 9.557 1.00 94.62 233 ASP A O 1
ATOM 1792 N N . ARG A 1 234 ? -5.527 14.113 11.402 1.00 93.12 234 ARG A N 1
ATOM 1793 C CA . ARG A 1 234 ? -5.138 15.348 10.692 1.00 93.12 234 ARG A CA 1
ATOM 1794 C C . ARG A 1 234 ? -3.938 15.169 9.757 1.00 93.12 234 ARG A C 1
ATOM 1796 O O . ARG A 1 234 ? -3.730 15.965 8.850 1.00 93.12 234 ARG A O 1
ATOM 1803 N N . ARG A 1 235 ? -3.117 14.142 10.009 1.00 92.12 235 ARG A N 1
ATOM 1804 C CA . ARG A 1 235 ? -1.916 13.819 9.228 1.00 92.12 235 ARG A CA 1
ATOM 1805 C C . ARG A 1 235 ? -2.184 12.841 8.081 1.00 92.12 235 ARG A C 1
ATOM 1807 O O . ARG A 1 235 ? -1.238 12.511 7.378 1.00 92.12 235 ARG A O 1
ATOM 1814 N N . ARG A 1 236 ? -3.412 12.355 7.873 1.00 95.12 236 ARG A N 1
ATOM 1815 C CA . ARG A 1 236 ? -3.761 11.441 6.769 1.00 95.12 236 ARG A CA 1
ATOM 1816 C C . ARG A 1 236 ? -5.049 11.846 6.066 1.00 95.12 236 ARG A C 1
ATOM 1818 O O . ARG A 1 236 ? -5.868 12.584 6.603 1.00 95.12 236 ARG A O 1
ATOM 1825 N N . VAL A 1 237 ? -5.246 11.304 4.871 1.00 97.06 237 VAL A N 1
ATOM 1826 C CA . VAL A 1 237 ? -6.564 11.276 4.235 1.00 97.06 237 VAL A CA 1
ATOM 1827 C C . VAL A 1 237 ? -7.357 10.121 4.845 1.00 97.06 237 VAL A C 1
ATOM 1829 O O . VAL A 1 237 ? -6.997 8.957 4.679 1.00 97.06 237 VAL A O 1
ATOM 1832 N N . THR A 1 238 ? -8.426 10.438 5.571 1.00 97.19 238 THR A N 1
ATOM 1833 C CA . THR A 1 238 ? -9.312 9.438 6.182 1.00 97.19 238 THR A CA 1
ATOM 1834 C C . THR A 1 238 ? -10.301 8.928 5.148 1.00 97.19 238 THR A C 1
ATOM 1836 O O . THR A 1 238 ? -10.991 9.707 4.495 1.00 97.19 238 THR A O 1
ATOM 1839 N N . LEU A 1 239 ? -10.368 7.613 4.993 1.00 96.56 239 LEU A N 1
ATOM 1840 C CA . LEU A 1 239 ? -11.226 6.960 4.015 1.00 96.56 239 LEU A CA 1
ATOM 1841 C C . LEU A 1 239 ? -12.591 6.623 4.629 1.00 96.56 239 LEU A C 1
ATOM 1843 O O . LEU A 1 239 ? -12.653 5.922 5.639 1.00 96.56 239 LEU A O 1
ATOM 1847 N N . ALA A 1 240 ? -13.667 7.076 3.988 1.00 96.12 240 ALA A N 1
ATOM 1848 C CA . ALA A 1 240 ? -15.047 6.784 4.359 1.00 96.12 240 ALA A CA 1
ATOM 1849 C C . ALA A 1 240 ? -15.714 5.922 3.272 1.00 96.12 240 ALA A C 1
ATOM 1851 O O . ALA A 1 240 ? -16.023 6.440 2.193 1.00 96.12 240 ALA A O 1
ATOM 1852 N N . PRO A 1 241 ? -15.917 4.611 3.503 1.00 95.25 241 PRO A N 1
ATOM 1853 C CA . PRO A 1 241 ? -16.657 3.774 2.569 1.00 95.25 241 PRO A CA 1
ATOM 1854 C C . PRO A 1 241 ? -18.123 4.220 2.429 1.00 95.25 241 PRO A C 1
ATOM 1856 O O . PRO A 1 241 ? -18.656 4.894 3.316 1.00 95.25 241 PRO A O 1
ATOM 1859 N N . PRO A 1 242 ? -18.815 3.815 1.351 1.00 91.62 242 PRO A N 1
ATOM 1860 C CA . PRO A 1 242 ? -20.248 4.051 1.212 1.00 91.62 242 PRO A CA 1
ATOM 1861 C C . PRO A 1 242 ? -21.033 3.531 2.416 1.00 91.62 242 PRO A C 1
ATOM 1863 O O . PRO A 1 242 ? -20.648 2.544 3.049 1.00 91.62 242 PRO A O 1
ATOM 1866 N N . ASN A 1 243 ? -22.158 4.177 2.719 1.00 91.06 243 ASN A N 1
ATOM 1867 C CA . ASN A 1 243 ? -23.045 3.823 3.834 1.00 91.06 243 ASN A CA 1
ATOM 1868 C C . ASN A 1 243 ? -22.401 3.928 5.232 1.00 91.06 243 ASN A C 1
ATOM 1870 O O . ASN A 1 243 ? -22.999 3.469 6.199 1.00 91.06 243 ASN A O 1
ATOM 1874 N N . HIS A 1 244 ? -21.213 4.534 5.361 1.00 94.88 244 HIS A N 1
ATOM 1875 C CA . HIS A 1 244 ? -20.575 4.744 6.659 1.00 94.88 244 HIS A CA 1
ATOM 1876 C C . HIS A 1 244 ? -20.852 6.130 7.220 1.00 94.88 244 HIS A C 1
ATOM 1878 O O . HIS A 1 244 ? -20.662 7.140 6.543 1.00 94.88 244 HIS A O 1
ATOM 1884 N N . TRP A 1 245 ? -21.221 6.167 8.496 1.00 96.88 245 TRP A N 1
ATOM 1885 C CA . TRP A 1 245 ? -21.253 7.391 9.283 1.00 96.88 245 TRP A CA 1
ATOM 1886 C C . TRP A 1 245 ? -19.835 7.896 9.534 1.00 96.88 245 TRP A C 1
ATOM 1888 O O . TRP A 1 245 ? -18.929 7.099 9.783 1.00 96.88 245 TRP A O 1
ATOM 1898 N N . LEU A 1 246 ? -19.648 9.213 9.537 1.00 97.69 246 LEU A N 1
ATOM 1899 C CA . LEU A 1 246 ? -18.401 9.831 9.983 1.00 97.69 246 LEU A CA 1
ATOM 1900 C C . LEU A 1 246 ? -18.598 10.370 11.401 1.00 97.69 246 LEU A C 1
ATOM 1902 O O . LEU A 1 246 ? -19.362 11.311 11.599 1.00 97.69 246 LEU A O 1
ATOM 1906 N N . LEU A 1 247 ? -17.906 9.786 12.376 1.00 97.75 247 LEU A N 1
ATOM 1907 C CA . LEU A 1 247 ? -17.917 10.199 13.778 1.00 97.75 247 LEU A CA 1
ATOM 1908 C C . LEU A 1 247 ? -16.640 10.985 14.090 1.00 97.75 247 LEU A C 1
ATOM 1910 O O . LEU A 1 247 ? -15.540 10.454 14.011 1.00 97.75 247 LEU A O 1
ATOM 1914 N N . VAL A 1 248 ? -16.774 12.249 14.463 1.00 98.00 248 VAL A N 1
ATOM 1915 C CA . VAL A 1 248 ? -15.664 13.143 14.812 1.00 98.00 248 VAL A CA 1
ATOM 1916 C C . VAL A 1 248 ? -15.539 13.191 16.332 1.00 98.00 248 VAL A C 1
ATOM 1918 O O . VAL A 1 248 ? -16.542 13.419 17.007 1.00 98.00 248 VAL A O 1
ATOM 1921 N N . GLN A 1 249 ? -14.332 12.998 16.868 1.00 96.56 249 GLN A N 1
ATOM 1922 C CA . GLN A 1 249 ? -14.055 12.956 18.307 1.00 96.56 249 GLN A CA 1
ATOM 1923 C C . GLN A 1 249 ? -12.906 13.892 18.718 1.00 96.56 249 GLN A C 1
ATOM 1925 O O . GLN A 1 249 ? -11.858 13.933 18.072 1.00 96.56 249 GLN A O 1
ATOM 1930 N N . ASP A 1 250 ? -13.073 14.578 19.853 1.00 95.44 250 ASP A N 1
ATOM 1931 C CA . ASP A 1 250 ? -12.039 15.379 20.532 1.00 95.44 250 ASP A CA 1
ATOM 1932 C C . ASP A 1 250 ? -12.244 15.341 22.065 1.00 95.44 250 ASP A C 1
ATOM 1934 O O . ASP A 1 250 ? -13.235 14.802 22.558 1.00 95.44 250 ASP A O 1
ATOM 1938 N N . THR A 1 251 ? -11.314 15.908 22.833 1.00 95.00 251 THR A N 1
ATOM 1939 C CA . THR A 1 251 ? -11.414 16.074 24.296 1.00 95.00 251 THR A CA 1
ATOM 1940 C C . THR A 1 251 ? -12.021 17.417 24.707 1.00 95.00 251 THR A C 1
ATOM 1942 O O . THR A 1 251 ? -12.423 17.588 25.855 1.00 95.00 251 THR A O 1
ATOM 1945 N N . VAL A 1 252 ? -12.115 18.376 23.781 1.00 95.31 252 VAL A N 1
ATOM 1946 C CA . VAL A 1 252 ? -12.681 19.717 24.013 1.00 95.31 252 VAL A CA 1
ATOM 1947 C C . VAL A 1 252 ? -13.892 19.974 23.116 1.00 95.31 252 VAL A C 1
ATOM 1949 O O . VAL A 1 252 ? -13.983 19.361 22.056 1.00 95.31 252 VAL A O 1
ATOM 1952 N N . PRO A 1 253 ? -14.848 20.845 23.498 1.00 96.44 253 PRO A N 1
ATOM 1953 C CA . PRO A 1 253 ? -16.007 21.139 22.656 1.00 96.44 253 PRO A CA 1
ATOM 1954 C C . PRO A 1 253 ? -15.599 21.748 21.312 1.00 96.44 253 PRO A C 1
ATOM 1956 O O . PRO A 1 253 ? -14.691 22.581 21.265 1.00 96.44 253 PRO A O 1
ATOM 1959 N N . PHE A 1 254 ? -16.293 21.388 20.232 1.00 96.94 254 PHE A N 1
ATOM 1960 C CA . PHE A 1 254 ? -15.984 21.882 18.890 1.00 96.94 254 PHE A CA 1
ATOM 1961 C C . PHE A 1 254 ? -17.218 22.029 17.989 1.00 96.94 254 PHE A C 1
ATOM 1963 O O . PHE A 1 254 ? -18.258 21.398 18.188 1.00 96.94 254 PHE A O 1
ATOM 1970 N N . CYS A 1 255 ? -17.079 22.859 16.960 1.00 97.50 255 CYS A N 1
ATOM 1971 C CA . CYS A 1 255 ? -17.913 22.838 15.761 1.00 97.50 255 CYS A CA 1
ATOM 1972 C C . CYS A 1 255 ? -17.084 22.262 14.613 1.00 97.50 255 CYS A C 1
ATOM 1974 O O . CYS A 1 255 ? -15.901 22.565 14.490 1.00 97.50 255 CYS A O 1
ATOM 1976 N N . VAL A 1 256 ? -17.678 21.426 13.770 1.00 97.69 256 VAL A N 1
ATOM 1977 C CA . VAL A 1 256 ? -16.991 20.809 12.633 1.00 97.69 256 VAL A CA 1
ATOM 1978 C C . VAL A 1 256 ? -17.750 21.086 11.345 1.00 97.69 256 VAL A C 1
ATOM 1980 O O . VAL A 1 256 ? -18.978 21.055 11.308 1.00 97.69 256 VAL A O 1
ATOM 1983 N N . THR A 1 257 ? -17.002 21.380 10.286 1.00 98.06 257 THR A N 1
ATOM 1984 C CA . THR A 1 257 ? -17.523 21.632 8.944 1.00 98.06 257 THR A CA 1
ATOM 1985 C C . THR A 1 257 ? -16.855 20.702 7.940 1.00 98.06 257 THR A C 1
ATOM 1987 O O . THR A 1 257 ? -15.628 20.647 7.895 1.00 98.06 257 THR A O 1
ATOM 1990 N N . LEU A 1 258 ? -17.642 20.021 7.108 1.00 97.31 258 LEU A N 1
ATOM 1991 C CA . LEU A 1 258 ? -17.162 19.340 5.905 1.00 97.31 258 LEU A CA 1
ATOM 1992 C C . LEU A 1 258 ? -17.383 20.236 4.691 1.00 97.31 258 LEU A C 1
ATOM 1994 O O . LEU A 1 258 ? -18.513 20.622 4.395 1.00 97.31 258 LEU A O 1
ATOM 1998 N N . ARG A 1 259 ? -16.303 20.562 3.986 1.00 95.88 259 ARG A N 1
ATOM 1999 C CA . ARG A 1 259 ? -16.321 21.357 2.757 1.00 95.88 259 ARG A CA 1
ATOM 2000 C C . ARG A 1 259 ? -16.050 20.457 1.565 1.00 95.88 259 ARG A C 1
ATOM 2002 O O . ARG A 1 259 ? -15.076 19.708 1.558 1.00 95.88 259 ARG A O 1
ATOM 2009 N N . PHE A 1 260 ? -16.904 20.560 0.561 1.00 92.88 260 PHE A N 1
ATOM 2010 C CA . PHE A 1 260 ? -16.805 19.804 -0.682 1.00 92.88 260 PHE A CA 1
ATOM 2011 C C . PHE A 1 260 ? -16.292 20.704 -1.818 1.00 92.88 260 PHE A C 1
ATOM 2013 O O . PHE A 1 260 ? -16.032 21.891 -1.615 1.00 92.88 260 PHE A O 1
ATOM 2020 N N . GLY A 1 261 ? -16.117 20.132 -3.012 1.00 82.19 261 GLY A N 1
ATOM 2021 C CA . GLY A 1 261 ? -15.712 20.878 -4.206 1.00 82.19 261 GLY A CA 1
ATOM 2022 C C . GLY A 1 261 ? -16.708 21.972 -4.623 1.00 82.19 261 GLY A C 1
ATOM 2023 O O . GLY A 1 261 ? -17.813 22.081 -4.090 1.00 82.19 261 GLY A O 1
ATOM 2024 N N . LEU A 1 262 ? -16.305 22.790 -5.603 1.00 77.06 262 LEU A N 1
ATOM 2025 C CA . LEU A 1 262 ? -17.099 23.909 -6.127 1.00 77.06 262 LEU A CA 1
ATOM 2026 C C . LEU A 1 262 ? -18.532 23.474 -6.490 1.00 77.06 262 LEU A C 1
ATOM 2028 O O . LEU A 1 262 ? -18.721 22.560 -7.289 1.00 77.06 262 LEU A O 1
ATOM 2032 N N . GLY A 1 263 ? -19.525 24.163 -5.919 1.00 78.00 263 GLY A N 1
ATOM 2033 C CA . GLY A 1 263 ? -20.952 23.945 -6.187 1.00 78.00 263 GLY A CA 1
ATOM 2034 C C . GLY A 1 263 ? -21.684 23.031 -5.196 1.00 78.00 263 GLY A C 1
ATOM 2035 O O . GLY A 1 263 ? -22.902 22.917 -5.293 1.00 78.00 263 GLY A O 1
ATOM 2036 N N . GLU A 1 264 ? -20.994 22.413 -4.231 1.00 88.69 264 GLU A N 1
ATOM 2037 C CA . GLU A 1 264 ? -21.621 21.570 -3.201 1.00 88.69 264 GLU A CA 1
ATOM 2038 C C . GLU A 1 264 ? -21.723 22.282 -1.839 1.00 88.69 264 GLU A C 1
ATOM 2040 O O . GLU A 1 264 ? -20.783 22.931 -1.376 1.00 88.69 264 GLU A O 1
ATOM 2045 N N . THR A 1 265 ? -22.877 22.146 -1.177 1.00 92.88 265 THR A N 1
ATOM 2046 C CA . THR A 1 265 ? -23.150 22.758 0.133 1.00 92.88 265 THR A CA 1
ATOM 2047 C C . THR A 1 265 ? -22.336 22.085 1.234 1.00 92.88 265 THR A C 1
ATOM 2049 O O . THR A 1 265 ? -22.381 20.865 1.388 1.00 92.88 265 THR A O 1
ATOM 2052 N N . ALA A 1 266 ? -21.623 22.882 2.032 1.00 95.12 266 ALA A N 1
ATOM 2053 C CA . ALA A 1 266 ? -20.893 22.390 3.195 1.00 95.12 266 ALA A CA 1
ATOM 2054 C C . ALA A 1 266 ? -21.841 21.815 4.260 1.00 95.12 266 ALA A C 1
ATOM 2056 O O . ALA A 1 266 ? -22.960 22.296 4.441 1.00 95.12 266 ALA A O 1
ATOM 2057 N N . TRP A 1 267 ? -21.381 20.800 4.990 1.00 96.56 267 TRP A N 1
ATOM 2058 C CA . TRP A 1 267 ? -22.125 20.228 6.114 1.00 96.56 267 TRP A CA 1
ATOM 2059 C C . TRP A 1 267 ? -21.545 20.710 7.433 1.00 96.56 267 TRP A C 1
ATOM 2061 O O . TRP A 1 267 ? -20.327 20.816 7.569 1.00 96.56 267 TRP A O 1
ATOM 2071 N N . HIS A 1 268 ? -22.405 20.957 8.419 1.00 97.56 268 HIS A N 1
ATOM 2072 C CA . HIS A 1 268 ? -22.014 21.485 9.722 1.00 97.56 268 HIS A CA 1
ATOM 2073 C C . HIS A 1 268 ? -22.567 20.615 10.847 1.00 97.56 268 HIS A C 1
ATOM 2075 O O . HIS A 1 268 ? -23.733 20.231 10.818 1.00 97.56 268 HIS A O 1
ATOM 2081 N N . ALA A 1 269 ? -21.747 20.355 11.862 1.00 96.94 269 ALA A N 1
ATOM 2082 C CA . ALA A 1 269 ? -22.170 19.667 13.072 1.00 96.94 269 ALA A CA 1
ATOM 2083 C C . ALA A 1 269 ? -21.510 20.286 14.310 1.00 96.94 269 ALA A C 1
ATOM 2085 O O . ALA A 1 269 ? -20.409 20.839 14.246 1.00 96.94 269 ALA A O 1
ATOM 2086 N N . ARG A 1 270 ? -22.186 20.189 15.457 1.00 96.94 270 ARG A N 1
ATOM 2087 C CA . ARG A 1 270 ? -21.678 20.645 16.756 1.00 96.94 270 ARG A CA 1
ATOM 2088 C C . ARG A 1 270 ? -21.463 19.455 17.675 1.00 96.94 270 ARG A C 1
ATOM 2090 O O . ARG A 1 270 ? -22.269 18.528 17.664 1.00 96.94 270 ARG A O 1
ATOM 2097 N N . SER A 1 271 ? -20.395 19.495 18.466 1.00 97.44 271 SER A N 1
ATOM 2098 C CA . SER A 1 271 ? -20.095 18.415 19.392 1.00 97.44 271 SER A CA 1
ATOM 2099 C C . SER A 1 271 ? -21.076 18.359 20.566 1.00 97.44 271 SER A C 1
ATOM 2101 O O . SER A 1 271 ? -21.561 19.384 21.052 1.00 97.44 271 SER A O 1
ATOM 2103 N N . ILE A 1 272 ? -21.321 17.147 21.053 1.00 97.25 272 ILE A N 1
ATOM 2104 C CA . ILE A 1 272 ? -22.009 16.856 22.309 1.00 97.25 272 ILE A CA 1
ATOM 2105 C C . ILE A 1 272 ? -21.049 16.185 23.291 1.00 97.25 272 ILE A C 1
ATOM 2107 O O . ILE A 1 272 ? -20.152 15.443 22.889 1.00 97.25 272 ILE A O 1
ATOM 2111 N N . ALA A 1 273 ? -21.258 16.422 24.586 1.00 95.81 273 ALA A N 1
ATOM 2112 C CA . ALA A 1 273 ? -20.482 15.777 25.638 1.00 95.81 273 ALA A CA 1
ATOM 2113 C C . ALA A 1 273 ? -20.950 14.331 25.842 1.00 95.81 273 ALA A C 1
ATOM 2115 O O . ALA A 1 273 ? -22.135 14.100 26.091 1.00 95.81 273 ALA A O 1
ATOM 2116 N N . VAL A 1 274 ? -20.021 13.379 25.790 1.00 95.44 274 VAL A N 1
ATOM 2117 C CA . VAL A 1 274 ? -20.236 11.969 26.137 1.00 95.44 274 VAL A CA 1
ATOM 2118 C C . VAL A 1 274 ? -19.020 11.490 26.916 1.00 95.44 274 VAL A C 1
ATOM 2120 O O . VAL A 1 274 ? -17.890 11.616 26.455 1.00 95.44 274 VAL A O 1
ATOM 2123 N N . GLN A 1 275 ? -19.259 10.952 28.106 1.00 91.50 275 GLN A N 1
ATOM 2124 C CA . GLN A 1 275 ? -18.241 10.680 29.122 1.00 91.50 275 GLN A CA 1
ATOM 2125 C C . GLN A 1 275 ? -17.296 11.886 29.293 1.00 91.50 275 GLN A C 1
ATOM 2127 O O . GLN A 1 275 ? -17.778 12.985 29.590 1.00 91.50 275 GLN A O 1
ATOM 2132 N N . ASP A 1 276 ? -15.998 11.684 29.069 1.00 90.94 276 ASP A N 1
ATOM 2133 C CA . ASP A 1 276 ? -14.944 12.703 29.142 1.00 90.94 276 ASP A CA 1
ATOM 2134 C C . ASP A 1 276 ? -14.506 13.209 27.750 1.00 90.94 276 ASP A C 1
ATOM 2136 O O . ASP A 1 276 ? -13.441 13.808 27.597 1.00 90.94 276 ASP A O 1
ATOM 2140 N N . ALA A 1 277 ? -15.313 12.960 26.714 1.00 95.69 277 ALA A N 1
ATOM 2141 C CA . ALA A 1 277 ? -15.023 13.313 25.329 1.00 95.69 277 ALA A CA 1
ATOM 2142 C C . ALA A 1 277 ? -16.183 14.072 24.661 1.00 95.69 277 ALA A C 1
ATOM 2144 O O . ALA A 1 277 ? -17.273 14.261 25.211 1.00 95.69 277 ALA A O 1
ATOM 2145 N N . GLN A 1 278 ? -15.911 14.566 23.458 1.00 96.94 278 GLN A N 1
ATOM 2146 C CA . GLN A 1 278 ? -16.818 15.365 22.648 1.00 96.94 278 GLN A CA 1
ATOM 2147 C C . GLN A 1 278 ? -16.982 14.713 21.283 1.00 96.94 278 GLN A C 1
ATOM 2149 O O . GLN A 1 278 ? -15.987 14.351 20.656 1.00 96.94 278 GLN A O 1
ATOM 2154 N N . PHE A 1 279 ? -18.227 14.581 20.824 1.00 98.12 279 PHE A N 1
ATOM 2155 C CA . PHE A 1 279 ? -18.551 13.874 19.585 1.00 98.12 279 PHE A CA 1
ATOM 2156 C C . PHE A 1 279 ? -19.479 14.679 18.688 1.00 98.12 279 PHE A C 1
ATOM 2158 O O . PHE A 1 279 ? -20.458 15.248 19.161 1.00 98.12 279 PHE A O 1
ATOM 2165 N N . ALA A 1 280 ? -19.209 14.671 17.389 1.00 97.88 280 ALA A N 1
ATOM 2166 C CA . ALA A 1 280 ? -20.123 15.127 16.346 1.00 97.88 280 ALA A CA 1
ATOM 2167 C C . ALA A 1 280 ? -20.195 14.058 15.252 1.00 97.88 280 ALA A C 1
ATOM 2169 O O . ALA A 1 280 ? -19.270 13.259 15.124 1.00 97.88 280 ALA A O 1
ATOM 2170 N N . CYS A 1 281 ? -21.253 14.028 14.445 1.00 97.56 281 CYS A N 1
ATOM 2171 C CA . CYS A 1 281 ? -21.336 13.076 13.340 1.00 97.56 281 CYS A CA 1
ATOM 2172 C C . CYS A 1 281 ? -21.878 13.699 12.062 1.00 97.56 281 CYS A C 1
ATOM 2174 O O . CYS A 1 281 ? -22.581 14.707 12.102 1.00 97.56 281 CYS A O 1
ATOM 2176 N N . PHE A 1 282 ? -21.572 13.044 10.947 1.00 97.38 282 PHE A N 1
ATOM 2177 C CA . PHE A 1 282 ? -22.175 13.292 9.647 1.00 97.38 282 PHE A CA 1
ATOM 2178 C C . PHE A 1 282 ? -22.777 11.996 9.094 1.00 97.38 282 PHE A C 1
ATOM 2180 O O . PHE A 1 282 ? -22.175 10.928 9.290 1.00 97.38 282 PHE A O 1
ATOM 2187 N N . PRO A 1 283 ? -23.931 12.080 8.409 1.00 95.69 283 PRO A N 1
ATOM 2188 C CA . PRO A 1 283 ? -24.568 10.925 7.798 1.00 95.69 283 PRO A CA 1
ATOM 2189 C C . PRO A 1 283 ? -23.716 10.341 6.666 1.00 95.69 283 PRO A C 1
ATOM 2191 O O . PRO A 1 283 ? -22.815 11.012 6.142 1.00 95.69 283 PRO A O 1
ATOM 2194 N N . PRO A 1 284 ? -23.991 9.090 6.262 1.00 93.56 284 PRO A N 1
ATOM 2195 C CA . PRO A 1 284 ? -23.343 8.499 5.110 1.00 93.56 284 PRO A CA 1
ATOM 2196 C C . PRO A 1 284 ? -23.547 9.318 3.838 1.00 93.56 284 PRO A C 1
ATOM 2198 O O . PRO A 1 284 ? -24.634 9.815 3.554 1.00 93.56 284 PRO A O 1
ATOM 2201 N N . ARG A 1 285 ? -22.496 9.406 3.022 1.00 89.88 285 ARG A N 1
ATOM 2202 C CA . ARG A 1 285 ? -22.541 10.086 1.725 1.00 89.88 285 ARG A CA 1
ATOM 2203 C C . ARG A 1 285 ? -22.572 9.059 0.597 1.00 89.88 285 ARG A C 1
ATOM 2205 O O . ARG A 1 285 ? -21.697 8.202 0.518 1.00 89.88 285 ARG A O 1
ATOM 2212 N N . ALA A 1 286 ? -23.550 9.177 -0.300 1.00 80.94 286 ALA A N 1
ATOM 2213 C CA . ALA A 1 286 ? -23.656 8.313 -1.481 1.00 80.94 286 ALA A CA 1
ATOM 2214 C C . ALA A 1 286 ? -22.650 8.684 -2.588 1.00 80.94 286 ALA A C 1
ATOM 2216 O O . ALA A 1 286 ? -22.181 7.823 -3.329 1.00 80.94 286 ALA A O 1
ATOM 2217 N N . LYS A 1 287 ? -22.316 9.976 -2.709 1.00 86.38 287 LYS A N 1
ATOM 2218 C CA . LYS A 1 287 ? -21.381 10.488 -3.716 1.00 86.38 287 LYS A CA 1
ATOM 2219 C C . LYS A 1 287 ? -19.936 10.349 -3.229 1.00 86.38 287 LYS A C 1
ATOM 2221 O O . LYS A 1 287 ? -19.571 10.911 -2.196 1.00 86.38 287 LYS A O 1
ATOM 2226 N N . ALA A 1 288 ? -19.117 9.649 -4.007 1.00 88.12 288 ALA A N 1
ATOM 2227 C CA . ALA A 1 288 ? -17.678 9.578 -3.788 1.00 88.12 288 ALA A CA 1
ATOM 2228 C C . ALA A 1 288 ? -16.992 10.927 -4.070 1.00 88.12 288 ALA A C 1
ATOM 2230 O O . ALA A 1 288 ? -17.500 11.765 -4.821 1.00 88.12 288 ALA A O 1
ATOM 2231 N N . GLY A 1 289 ? -15.824 11.132 -3.469 1.00 88.69 289 GLY A N 1
ATOM 2232 C CA . GLY A 1 289 ? -15.001 12.320 -3.674 1.00 88.69 289 GLY A CA 1
ATOM 2233 C C . GLY A 1 289 ? -14.344 12.828 -2.398 1.00 88.69 289 GLY A C 1
ATOM 2234 O O . GLY A 1 289 ? -14.616 12.353 -1.293 1.00 88.69 289 GLY A O 1
ATOM 2235 N N . ASP A 1 290 ? -13.485 13.826 -2.566 1.00 92.19 290 ASP A N 1
ATOM 2236 C CA . ASP A 1 290 ? -12.718 14.417 -1.473 1.00 92.19 290 ASP A CA 1
ATOM 2237 C C . ASP A 1 290 ? -13.511 15.525 -0.760 1.00 92.19 290 ASP A C 1
ATOM 2239 O O . ASP A 1 290 ? -14.335 16.221 -1.362 1.00 92.19 290 ASP A O 1
ATOM 2243 N N . ALA A 1 291 ? -13.264 15.670 0.540 1.00 95.19 291 ALA A N 1
ATOM 2244 C CA . ALA A 1 291 ? -13.794 16.728 1.384 1.00 95.19 291 ALA A CA 1
ATOM 2245 C C . ALA A 1 291 ? -12.731 17.206 2.382 1.00 95.19 291 ALA A C 1
ATOM 2247 O O . ALA A 1 291 ? -11.925 16.425 2.893 1.00 95.19 291 ALA A O 1
ATOM 2248 N N . GLU A 1 292 ? -12.757 18.496 2.691 1.00 96.75 292 GLU A N 1
ATOM 2249 C CA . GLU A 1 292 ? -11.949 19.103 3.743 1.00 96.75 292 GLU A CA 1
ATOM 2250 C C . GLU A 1 292 ? -12.766 19.158 5.039 1.00 96.75 292 GLU A C 1
ATOM 2252 O O . GLU A 1 292 ? -13.848 19.744 5.077 1.00 96.75 292 GLU A O 1
ATOM 2257 N N . LEU A 1 293 ? -12.245 18.561 6.109 1.00 97.38 293 LEU A N 1
ATOM 2258 C CA . LEU A 1 293 ? -12.802 18.657 7.453 1.00 97.38 293 LEU A CA 1
ATOM 2259 C C . LEU A 1 293 ? -12.129 19.816 8.186 1.00 97.38 293 LEU A C 1
ATOM 2261 O O . LEU A 1 293 ? -10.910 19.834 8.335 1.00 97.38 293 LEU A O 1
ATOM 2265 N N . VAL A 1 294 ? -12.920 20.766 8.676 1.00 97.38 294 VAL A N 1
ATOM 2266 C CA . VAL A 1 294 ? -12.456 21.907 9.473 1.00 97.38 294 VAL A CA 1
ATOM 2267 C C . VAL A 1 294 ? -13.109 21.841 10.848 1.00 97.38 294 VAL A C 1
ATOM 2269 O O . VAL A 1 294 ? -14.323 22.001 10.956 1.00 97.38 294 VAL A O 1
ATOM 2272 N N . ALA A 1 295 ? -12.312 21.615 11.891 1.00 96.56 295 ALA A N 1
ATOM 2273 C CA . ALA A 1 295 ? -12.757 21.598 13.281 1.00 96.56 295 ALA A CA 1
ATOM 2274 C C . ALA A 1 295 ? -12.341 22.892 14.000 1.00 96.56 295 ALA A C 1
ATOM 2276 O O . ALA A 1 295 ? -11.158 23.237 14.047 1.00 96.56 295 ALA A O 1
ATOM 2277 N N . GLU A 1 296 ? -13.321 23.591 14.568 1.00 96.88 296 GLU A N 1
ATOM 2278 C CA . GLU A 1 296 ? -13.180 24.785 15.403 1.00 96.88 296 GLU A CA 1
ATOM 2279 C C . GLU A 1 296 ? -13.413 24.409 16.871 1.00 96.88 296 GLU A C 1
ATOM 2281 O O . GLU A 1 296 ? -14.539 24.162 17.300 1.00 96.88 296 GLU A O 1
ATOM 2286 N N . ARG A 1 297 ? -12.325 24.333 17.629 1.00 95.69 297 ARG A N 1
ATOM 2287 C CA . ARG A 1 297 ? -12.222 23.842 19.004 1.00 95.69 297 ARG A CA 1
ATOM 2288 C C . ARG A 1 297 ? -12.245 25.009 19.987 1.00 95.69 297 ARG A C 1
ATOM 2290 O O . ARG A 1 297 ? -11.572 26.020 19.778 1.00 95.69 297 ARG A O 1
ATOM 2297 N N . TYR A 1 298 ? -12.973 24.858 21.088 1.00 92.31 298 TYR A N 1
ATOM 2298 C CA . TYR A 1 298 ? -13.186 25.918 22.075 1.00 92.31 298 TYR A CA 1
ATOM 2299 C C . TYR A 1 298 ? -12.430 25.658 23.383 1.00 92.31 298 TYR A C 1
ATOM 2301 O O . TYR A 1 298 ? -12.298 24.521 23.827 1.00 92.31 298 TYR A O 1
ATOM 2309 N N . GLY A 1 299 ? -11.956 26.730 24.029 1.00 87.62 299 GLY A N 1
ATOM 2310 C CA . GLY A 1 299 ? -11.283 26.652 25.334 1.00 87.62 299 GLY A CA 1
ATOM 2311 C C . GLY A 1 299 ? -9.822 26.184 25.292 1.00 87.62 299 GLY A C 1
ATOM 2312 O O . GLY A 1 299 ? -9.265 25.858 26.336 1.00 87.62 299 GLY A O 1
ATOM 2313 N N . ILE A 1 300 ? -9.193 26.160 24.112 1.00 90.19 300 ILE A N 1
ATOM 2314 C CA . ILE A 1 300 ? -7.794 25.751 23.912 1.00 90.19 300 ILE A CA 1
ATOM 2315 C C . ILE A 1 300 ? -7.060 26.696 22.945 1.00 90.19 300 ILE A C 1
ATOM 2317 O O . ILE A 1 300 ? -7.695 27.490 22.251 1.00 90.19 300 ILE A O 1
ATOM 2321 N N . THR A 1 301 ? -5.724 26.628 22.903 1.00 83.12 301 THR A N 1
ATOM 2322 C CA . THR A 1 301 ? -4.869 27.469 22.042 1.00 83.12 301 THR A CA 1
ATOM 2323 C C . THR A 1 301 ? -4.916 27.060 20.566 1.00 83.12 301 THR A C 1
ATOM 2325 O O . THR A 1 301 ? -5.036 27.916 19.694 1.00 83.12 301 THR A O 1
ATOM 2328 N N . GLU A 1 302 ? -4.847 25.759 20.258 1.00 83.06 302 GLU A N 1
ATOM 2329 C CA . GLU A 1 302 ? -4.953 25.251 18.880 1.00 83.06 302 GLU A CA 1
ATOM 2330 C C . GLU A 1 302 ? -6.431 25.116 18.488 1.00 83.06 302 GLU A C 1
ATOM 2332 O O . GLU A 1 302 ? -7.023 24.035 18.555 1.00 83.06 302 GLU A O 1
ATOM 2337 N N . GLN A 1 303 ? -7.034 26.257 18.149 1.00 89.94 303 GLN A N 1
ATOM 2338 C CA . GLN A 1 303 ? -8.477 26.376 17.932 1.00 89.94 303 GLN A CA 1
ATOM 2339 C C . GLN A 1 303 ? -8.940 25.825 16.588 1.00 89.94 303 GLN A C 1
ATOM 2341 O O . GLN A 1 303 ? -10.035 25.290 16.511 1.00 89.94 303 GLN A O 1
ATOM 2346 N N . ARG A 1 304 ? -8.148 25.933 15.518 1.00 94.44 304 ARG A N 1
ATOM 2347 C CA . ARG A 1 304 ? -8.573 25.490 14.183 1.00 94.44 304 ARG A CA 1
ATOM 2348 C C . ARG A 1 304 ? -7.688 24.362 13.681 1.00 94.44 304 ARG A C 1
ATOM 2350 O O . ARG A 1 304 ? -6.491 24.557 13.498 1.00 94.44 304 ARG A O 1
ATOM 2357 N N . VAL A 1 305 ? -8.295 23.207 13.426 1.00 94.44 305 VAL A N 1
ATOM 2358 C CA . VAL A 1 305 ? -7.628 22.011 12.897 1.00 94.44 305 VAL A CA 1
ATOM 2359 C C . VAL A 1 305 ? -8.281 21.615 11.581 1.00 94.44 305 VAL A C 1
ATOM 2361 O O . VAL A 1 305 ? -9.496 21.726 11.421 1.00 94.44 305 VAL A O 1
ATOM 2364 N N . MET A 1 306 ? -7.464 21.172 10.629 1.00 95.25 306 MET A N 1
ATOM 2365 C CA . MET A 1 306 ? -7.913 20.735 9.310 1.00 95.25 306 MET A CA 1
ATOM 2366 C C . MET A 1 306 ? -7.534 19.271 9.086 1.00 95.25 306 MET A C 1
ATOM 2368 O O . MET A 1 306 ? -6.488 18.817 9.554 1.00 95.25 306 MET A O 1
ATOM 2372 N N . GLY A 1 307 ? -8.385 18.540 8.377 1.00 95.31 307 GLY A N 1
ATOM 2373 C CA . GLY A 1 307 ? -8.168 17.158 7.964 1.00 95.31 307 GLY A CA 1
ATOM 2374 C C . GLY A 1 307 ? -8.747 16.906 6.576 1.00 95.31 307 GLY A C 1
ATOM 2375 O O . GLY A 1 307 ? -9.556 17.687 6.078 1.00 95.31 307 GLY A O 1
ATOM 2376 N N . ALA A 1 308 ? -8.337 15.808 5.950 1.00 96.31 308 ALA A N 1
ATOM 2377 C CA . ALA A 1 308 ? -8.839 15.398 4.644 1.00 96.31 308 ALA A CA 1
ATOM 2378 C C . ALA A 1 308 ? -9.664 14.116 4.779 1.00 96.31 308 ALA A C 1
ATOM 2380 O O . ALA A 1 308 ? -9.217 13.153 5.405 1.00 96.31 308 ALA A O 1
ATOM 2381 N N . ILE A 1 309 ? -10.849 14.098 4.172 1.00 96.88 309 ILE A N 1
ATOM 2382 C CA . ILE A 1 309 ? -11.733 12.934 4.092 1.00 96.88 309 ILE A CA 1
ATOM 2383 C C . ILE A 1 309 ? -11.898 12.558 2.620 1.00 96.88 309 ILE A C 1
ATOM 2385 O O . ILE A 1 309 ? -12.112 13.427 1.778 1.00 96.88 309 ILE A O 1
ATOM 2389 N N . ARG A 1 310 ? -11.836 11.266 2.304 1.00 95.38 310 ARG A N 1
ATOM 2390 C CA . ARG A 1 310 ? -12.158 10.729 0.980 1.00 95.38 310 ARG A CA 1
ATOM 2391 C C . ARG A 1 310 ? -13.313 9.752 1.095 1.00 95.38 310 ARG A C 1
ATOM 2393 O O . ARG A 1 310 ? -13.164 8.681 1.681 1.00 95.38 310 ARG A O 1
ATOM 2400 N N . PHE A 1 311 ? -14.443 10.118 0.506 1.00 95.00 311 PHE A N 1
ATOM 2401 C CA . PHE A 1 311 ? -15.591 9.233 0.353 1.00 95.00 311 PHE A CA 1
ATOM 2402 C C . PHE A 1 311 ? -15.343 8.299 -0.834 1.00 95.00 311 PHE A C 1
ATOM 2404 O O . PHE A 1 311 ? -15.052 8.764 -1.938 1.00 95.00 311 PHE A O 1
ATOM 2411 N N . LEU A 1 312 ? -15.401 6.991 -0.596 1.00 92.88 312 LEU A N 1
ATOM 2412 C CA . LEU A 1 312 ? -15.053 5.957 -1.576 1.00 92.88 312 LEU A CA 1
ATOM 2413 C C . LEU A 1 312 ? -16.250 5.571 -2.458 1.00 92.88 312 LEU A C 1
ATOM 2415 O O . LEU A 1 312 ? -17.403 5.802 -2.100 1.00 92.88 312 LEU A O 1
ATOM 2419 N N . HIS A 1 313 ? -15.973 4.948 -3.605 1.00 83.31 313 HIS A N 1
ATOM 2420 C CA . HIS A 1 313 ? -16.999 4.384 -4.484 1.00 83.31 313 HIS A CA 1
ATOM 2421 C C . HIS A 1 313 ? -17.525 3.033 -3.971 1.00 83.31 313 HIS A C 1
ATOM 2423 O O . HIS A 1 313 ? -16.798 2.271 -3.334 1.00 83.31 313 HIS A O 1
ATOM 2429 N N . ALA A 1 314 ? -18.791 2.729 -4.283 1.00 69.75 314 ALA A N 1
ATOM 2430 C CA . ALA A 1 314 ? -19.411 1.428 -4.005 1.00 69.75 314 ALA A CA 1
ATOM 2431 C C . ALA A 1 314 ? -19.005 0.337 -5.006 1.00 69.75 314 ALA A C 1
ATOM 2433 O O . ALA A 1 314 ? -18.898 -0.829 -4.634 1.00 69.75 314 ALA A O 1
ATOM 2434 N N . GLU A 1 315 ? -18.736 0.721 -6.252 1.00 66.31 315 GLU A N 1
ATOM 2435 C CA . GLU A 1 315 ? -18.255 -0.164 -7.309 1.00 66.31 315 GLU A CA 1
ATOM 2436 C C . GLU A 1 315 ? -17.020 0.454 -7.965 1.00 66.31 315 GLU A C 1
ATOM 2438 O O . GLU A 1 315 ? -16.959 1.666 -8.178 1.00 66.31 315 GLU A O 1
ATOM 2443 N N . VAL A 1 316 ? -16.031 -0.385 -8.265 1.00 60.59 316 VAL A N 1
ATOM 2444 C CA . VAL A 1 316 ? -14.810 0.000 -8.982 1.00 60.59 316 VAL A CA 1
ATOM 2445 C C . VAL A 1 316 ? -15.055 -0.264 -10.469 1.00 60.59 316 VAL A C 1
ATOM 2447 O O . VAL A 1 316 ? -15.508 -1.356 -10.812 1.00 60.59 316 VAL A O 1
ATOM 2450 N N . GLY A 1 317 ? -14.785 0.711 -11.344 1.00 50.19 317 GLY A N 1
ATOM 2451 C CA . GLY A 1 317 ? -14.878 0.512 -12.801 1.00 50.19 317 GLY A CA 1
ATOM 2452 C C . GLY A 1 317 ? -15.807 1.443 -13.588 1.00 50.19 317 GLY A C 1
ATOM 2453 O O . GLY A 1 317 ? -16.508 0.994 -14.493 1.00 50.19 317 GLY A O 1
ATOM 2454 N N . GLY A 1 318 ? -15.793 2.747 -13.298 1.00 37.22 318 GLY A N 1
ATOM 2455 C CA . GLY A 1 318 ? -16.547 3.741 -14.075 1.00 37.22 318 GLY A CA 1
ATOM 2456 C C . GLY A 1 318 ? -15.822 4.341 -15.287 1.00 37.22 318 GLY A C 1
ATOM 2457 O O . GLY A 1 318 ? -16.472 4.987 -16.106 1.00 37.22 318 GLY A O 1
ATOM 2458 N N . VAL A 1 319 ? -14.502 4.179 -15.431 1.00 38.06 319 VAL A N 1
ATOM 2459 C CA . VAL A 1 319 ? -13.739 4.938 -16.441 1.00 38.06 319 VAL A CA 1
ATOM 2460 C C . VAL A 1 319 ? -12.779 4.022 -17.196 1.00 38.06 319 VAL A C 1
ATOM 2462 O O . VAL A 1 319 ? -11.620 3.834 -16.841 1.00 38.06 319 VAL A O 1
ATOM 2465 N N . GLY A 1 320 ? -13.297 3.392 -18.249 1.00 33.69 320 GLY A N 1
ATOM 2466 C CA . GLY A 1 320 ? -12.518 2.549 -19.147 1.00 33.69 320 GLY A CA 1
ATOM 2467 C C . GLY A 1 320 ? -11.595 3.361 -20.059 1.00 33.69 320 GLY A C 1
ATOM 2468 O O . GLY A 1 320 ? -12.063 4.106 -20.911 1.00 33.69 320 GLY A O 1
ATOM 2469 N N . GLY A 1 321 ? -10.288 3.147 -19.913 1.00 33.41 321 GLY A N 1
ATOM 2470 C CA . GLY A 1 321 ? -9.367 2.767 -20.996 1.00 33.41 321 GLY A CA 1
ATOM 2471 C C . GLY A 1 321 ? -9.001 3.753 -22.112 1.00 33.41 321 GLY A C 1
ATOM 2472 O O . GLY A 1 321 ? -7.991 3.509 -22.756 1.00 33.41 321 GLY A O 1
ATOM 2473 N N . ALA A 1 322 ? -9.732 4.841 -22.345 1.00 35.06 322 ALA A N 1
ATOM 2474 C CA . ALA A 1 322 ? -9.380 5.822 -23.374 1.00 35.06 322 ALA A CA 1
ATOM 2475 C C . ALA A 1 322 ? -9.539 7.240 -22.824 1.00 35.06 322 ALA A C 1
ATOM 2477 O O . ALA A 1 322 ? -10.652 7.743 -22.657 1.00 35.06 322 ALA A O 1
ATOM 2478 N N . ILE A 1 323 ? -8.413 7.891 -22.533 1.00 40.50 323 ILE A N 1
ATOM 2479 C CA . ILE A 1 323 ? -8.397 9.278 -22.072 1.00 40.50 323 ILE A CA 1
ATOM 2480 C C . ILE A 1 323 ? -8.478 10.165 -23.314 1.00 40.50 323 ILE A C 1
ATOM 2482 O O . ILE A 1 323 ? -7.472 10.473 -23.948 1.00 40.50 323 ILE A O 1
ATOM 2486 N N . ARG A 1 324 ? -9.705 10.516 -23.712 1.00 32.19 324 ARG A N 1
ATOM 2487 C CA . ARG A 1 324 ? -9.949 11.456 -24.811 1.00 32.19 324 ARG A CA 1
ATOM 2488 C C . ARG A 1 324 ? -9.996 12.875 -24.267 1.00 32.19 324 ARG A C 1
ATOM 2490 O O . ARG A 1 324 ? -10.904 13.220 -23.514 1.00 32.19 324 ARG A O 1
ATOM 2497 N N . THR A 1 325 ? -9.056 13.708 -24.695 1.00 29.92 325 THR A N 1
ATOM 2498 C CA . THR A 1 325 ? -9.085 15.148 -24.436 1.00 29.92 325 THR A CA 1
ATOM 2499 C C . THR A 1 325 ? -9.746 15.825 -25.632 1.00 29.92 325 THR A C 1
ATOM 2501 O O . THR A 1 325 ? -9.080 16.174 -26.598 1.00 29.92 325 THR A O 1
ATOM 2504 N N . ILE A 1 326 ? -11.070 15.994 -25.601 1.00 28.36 326 ILE A N 1
ATOM 2505 C CA . ILE A 1 326 ? -11.748 16.919 -26.518 1.00 28.36 326 ILE A CA 1
ATOM 2506 C C . ILE A 1 326 ? -12.445 17.980 -25.668 1.00 28.36 326 ILE A C 1
ATOM 2508 O O . ILE A 1 326 ? -13.202 17.668 -24.749 1.00 28.36 326 ILE A O 1
ATOM 2512 N N . GLN A 1 327 ? -12.137 19.248 -25.944 1.00 32.03 327 GLN A N 1
ATOM 2513 C CA . GLN A 1 327 ? -12.898 20.385 -25.440 1.00 32.03 327 GLN A CA 1
ATOM 2514 C C . GLN A 1 327 ? -14.301 20.368 -26.061 1.00 32.03 327 GLN A C 1
ATOM 2516 O O . GLN A 1 327 ? -14.459 20.772 -27.206 1.00 32.03 327 GLN A O 1
ATOM 2521 N N . GLU A 1 328 ? -15.320 19.974 -25.298 1.00 27.25 328 GLU A N 1
ATOM 2522 C CA . GLU A 1 328 ? -16.723 20.265 -25.617 1.00 27.25 328 GLU A CA 1
ATOM 2523 C C . GLU A 1 328 ? -17.495 20.643 -24.340 1.00 27.25 328 GLU A C 1
ATOM 2525 O O . GLU A 1 328 ? -17.472 19.903 -23.360 1.00 27.25 328 GLU A O 1
ATOM 2530 N N . GLY A 1 329 ? -18.181 21.797 -24.372 1.00 28.58 329 GLY A N 1
ATOM 2531 C CA . GLY A 1 329 ? -19.335 22.142 -23.519 1.00 28.58 329 GLY A CA 1
ATOM 2532 C C . GLY A 1 329 ? -19.078 22.582 -22.058 1.00 28.58 329 GLY A C 1
ATOM 2533 O O . GLY A 1 329 ? -18.325 21.923 -21.347 1.00 28.58 329 GLY A O 1
ATOM 2534 N N . PRO A 1 330 ? -19.735 23.653 -21.545 1.00 27.38 330 PRO A N 1
ATOM 2535 C CA . PRO A 1 330 ? -19.600 24.088 -20.145 1.00 27.38 330 PRO A CA 1
ATOM 2536 C C . PRO A 1 330 ? -20.256 23.171 -19.103 1.00 27.38 330 PRO A C 1
ATOM 2538 O O . PRO A 1 330 ? -19.942 23.299 -17.924 1.00 27.38 330 PRO A O 1
ATOM 2541 N N . ASP A 1 331 ? -21.133 22.248 -19.498 1.00 31.20 331 ASP A N 1
ATOM 2542 C CA . ASP A 1 331 ? -21.985 21.527 -18.556 1.00 31.20 331 ASP A CA 1
ATOM 2543 C C . ASP A 1 331 ? -21.859 20.009 -18.740 1.00 31.20 331 ASP A C 1
ATOM 2545 O O . ASP A 1 331 ? -22.258 19.451 -19.758 1.00 31.20 331 ASP A O 1
ATOM 2549 N N . SER A 1 332 ? -21.335 19.357 -17.695 1.00 29.19 332 SER A N 1
ATOM 2550 C CA . SER A 1 332 ? -21.076 17.915 -17.497 1.00 29.19 332 SER A CA 1
ATOM 2551 C C . SER A 1 332 ? -19.709 17.377 -17.968 1.00 29.19 332 SER A C 1
ATOM 2553 O O . SER A 1 332 ? -19.467 17.120 -19.140 1.00 29.19 332 SER A O 1
ATOM 2555 N N . LYS A 1 333 ? -18.804 17.127 -17.005 1.00 27.81 333 LYS A N 1
ATOM 2556 C CA . LYS A 1 333 ? -17.579 16.331 -17.205 1.00 27.81 333 LYS A CA 1
ATOM 2557 C C . LYS A 1 333 ? -17.623 15.058 -16.349 1.00 27.81 333 LYS A C 1
ATOM 2559 O O . LYS A 1 333 ? -17.751 15.181 -15.128 1.00 27.81 333 LYS A O 1
ATOM 2564 N N . PRO A 1 334 ? -17.466 13.852 -16.922 1.00 30.30 334 PRO A N 1
ATOM 2565 C CA . PRO A 1 334 ? -16.995 12.698 -16.163 1.00 30.30 334 PRO A CA 1
ATOM 2566 C C . PRO A 1 334 ? -15.538 12.931 -15.717 1.00 30.30 334 PRO A C 1
ATOM 2568 O O . PRO A 1 334 ? -14.748 13.540 -16.437 1.00 30.30 334 PRO A O 1
ATOM 2571 N N . GLN A 1 335 ? -15.177 12.479 -14.513 1.00 37.25 335 GLN A N 1
ATOM 2572 C CA . GLN A 1 335 ? -13.815 12.566 -13.969 1.00 37.25 335 GLN A CA 1
ATOM 2573 C C . GLN A 1 335 ? -12.884 11.572 -14.690 1.00 37.25 335 GLN A C 1
ATOM 2575 O O . GLN A 1 335 ? -12.596 10.497 -14.179 1.00 37.25 335 GLN A O 1
ATOM 2580 N N . THR A 1 336 ? -12.423 11.901 -15.896 1.00 44.78 336 THR A N 1
ATOM 2581 C CA . THR A 1 336 ? -11.305 11.204 -16.550 1.00 44.78 336 THR A CA 1
ATOM 2582 C C . THR A 1 336 ? -9.998 11.831 -16.070 1.00 44.78 336 THR A C 1
ATOM 2584 O O . THR A 1 336 ? -9.785 13.024 -16.292 1.00 44.78 336 THR A O 1
ATOM 2587 N N . HIS A 1 337 ? -9.128 11.069 -15.401 1.00 57.44 337 HIS A N 1
ATOM 2588 C CA . HIS A 1 337 ? -7.799 11.555 -15.022 1.00 57.44 337 HIS A CA 1
ATOM 2589 C C . HIS A 1 337 ? -6.974 11.780 -16.298 1.00 57.44 337 HIS A C 1
ATOM 2591 O O . HIS A 1 337 ? -6.643 10.828 -16.997 1.00 57.44 337 HIS A O 1
ATOM 2597 N N . THR A 1 338 ? -6.691 13.035 -16.649 1.00 68.94 338 THR A N 1
ATOM 2598 C CA . THR A 1 338 ? -5.766 13.360 -17.743 1.00 68.94 338 THR A CA 1
ATOM 2599 C C . THR A 1 338 ? -4.344 13.028 -17.283 1.00 68.94 338 THR A C 1
ATOM 2601 O O . THR A 1 338 ? -3.964 13.499 -16.206 1.00 68.94 338 THR A O 1
ATOM 2604 N N . PRO A 1 339 ? -3.551 12.242 -18.040 1.00 80.50 339 PRO A N 1
ATOM 2605 C CA . PRO A 1 339 ? -2.191 11.911 -17.644 1.00 80.50 339 PRO A CA 1
ATOM 2606 C C . PRO A 1 339 ? -1.381 13.186 -17.459 1.00 80.50 339 PRO A C 1
ATOM 2608 O O . PRO A 1 339 ? -1.469 14.126 -18.254 1.00 80.50 339 PRO A O 1
ATOM 2611 N N . ARG A 1 340 ? -0.578 13.228 -16.404 1.00 89.69 340 ARG A N 1
ATOM 2612 C CA . ARG A 1 340 ? 0.343 14.334 -16.172 1.00 89.69 340 ARG A CA 1
ATOM 2613 C C . ARG A 1 340 ? 1.533 14.187 -17.122 1.00 89.69 340 ARG A C 1
ATOM 2615 O O . ARG A 1 340 ? 1.962 13.067 -17.388 1.00 89.69 340 ARG A O 1
ATOM 2622 N N . PRO A 1 341 ? 2.168 15.294 -17.540 1.00 89.94 341 PRO A N 1
ATOM 2623 C CA . PRO A 1 341 ? 3.379 15.242 -18.364 1.00 89.94 341 PRO A CA 1
ATOM 2624 C C . PRO A 1 341 ? 4.507 14.364 -17.788 1.00 89.94 341 PRO A C 1
ATOM 2626 O O . PRO A 1 341 ? 5.300 13.794 -18.531 1.00 89.94 341 PRO A O 1
ATOM 2629 N N . SER A 1 342 ? 4.592 14.259 -16.458 1.00 91.62 342 SER A N 1
ATOM 2630 C CA . SER A 1 342 ? 5.590 13.450 -15.749 1.00 91.62 342 SER A CA 1
ATOM 2631 C C . SER A 1 342 ? 5.174 12.001 -15.489 1.00 91.62 342 SER A C 1
ATOM 2633 O O . SER A 1 342 ? 5.958 11.277 -14.885 1.00 91.62 342 SER A O 1
ATOM 2635 N N . ASP A 1 343 ? 3.954 11.594 -15.850 1.00 94.38 343 ASP A N 1
ATOM 2636 C CA . ASP A 1 343 ? 3.556 10.192 -15.720 1.00 94.38 343 ASP A CA 1
ATOM 2637 C C . ASP A 1 343 ? 4.342 9.331 -16.723 1.00 94.38 343 ASP A C 1
ATOM 2639 O O . ASP A 1 343 ? 4.831 9.816 -17.747 1.00 94.38 343 ASP A O 1
ATOM 2643 N N . LEU A 1 344 ? 4.503 8.053 -16.398 1.00 95.44 344 LEU A N 1
ATOM 2644 C CA . LEU A 1 344 ? 5.430 7.132 -17.041 1.00 95.44 344 LEU A CA 1
ATOM 2645 C C . LEU A 1 344 ? 4.702 5.937 -17.648 1.00 95.44 344 LEU A C 1
ATOM 2647 O O . LEU A 1 344 ? 3.735 5.418 -17.094 1.00 95.44 344 LEU A O 1
ATOM 2651 N N . VAL A 1 345 ? 5.267 5.446 -18.739 1.00 94.75 345 VAL A N 1
ATOM 2652 C CA . VAL A 1 345 ? 4.976 4.161 -19.367 1.00 94.75 345 VAL A CA 1
ATOM 2653 C C . VAL A 1 345 ? 6.055 3.170 -18.989 1.00 94.75 345 VAL A C 1
ATOM 2655 O O . VAL A 1 345 ? 7.238 3.506 -19.062 1.00 94.75 345 VAL A O 1
ATOM 2658 N N . LEU A 1 346 ? 5.653 1.939 -18.680 1.00 96.75 346 LEU A N 1
ATOM 2659 C CA . LEU A 1 346 ? 6.552 0.802 -18.537 1.00 96.75 346 LEU A CA 1
ATOM 2660 C C . LEU A 1 346 ? 6.229 -0.259 -19.591 1.00 96.75 346 LEU A C 1
ATOM 2662 O O . LEU A 1 346 ? 5.130 -0.807 -19.621 1.00 96.75 346 LEU A O 1
ATOM 2666 N N . LEU A 1 347 ? 7.218 -0.586 -20.417 1.00 97.00 347 LEU A N 1
ATOM 2667 C CA . LEU A 1 347 ? 7.196 -1.743 -21.309 1.00 97.00 347 LEU A CA 1
ATOM 2668 C C . LEU A 1 347 ? 8.278 -2.718 -20.853 1.00 97.00 347 LEU A C 1
ATOM 2670 O O . LEU A 1 347 ? 9.368 -2.290 -20.472 1.00 97.00 347 LEU A O 1
ATOM 2674 N N . THR A 1 348 ? 7.995 -4.017 -20.896 1.00 96.50 348 THR A N 1
ATOM 2675 C CA . THR A 1 348 ? 8.945 -5.067 -20.508 1.00 96.50 348 THR A CA 1
ATOM 2676 C C . THR A 1 348 ? 8.982 -6.167 -21.561 1.00 96.50 348 THR A C 1
ATOM 2678 O O . THR A 1 348 ? 8.065 -6.314 -22.365 1.00 96.50 348 THR A O 1
ATOM 2681 N N . ASN A 1 349 ? 10.068 -6.940 -21.582 1.00 94.88 349 ASN A N 1
ATOM 2682 C CA . ASN A 1 349 ? 10.305 -7.964 -22.605 1.00 94.88 349 ASN A CA 1
ATOM 2683 C C . ASN A 1 349 ? 10.282 -9.403 -22.060 1.00 94.88 349 ASN A C 1
ATOM 2685 O O . ASN A 1 349 ? 10.678 -10.334 -22.758 1.00 94.88 349 ASN A O 1
ATOM 2689 N N . GLY A 1 350 ? 9.883 -9.620 -20.803 1.00 95.00 350 GLY A N 1
ATOM 2690 C CA . GLY A 1 350 ? 9.844 -10.958 -20.192 1.00 95.00 350 GLY A CA 1
ATOM 2691 C C . GLY A 1 350 ? 11.215 -11.619 -19.957 1.00 95.00 350 GLY A C 1
ATOM 2692 O O . GLY A 1 350 ? 11.278 -12.789 -19.574 1.00 95.00 350 GLY A O 1
ATOM 2693 N N . ILE A 1 351 ? 12.321 -10.897 -20.167 1.00 95.50 351 ILE A N 1
ATOM 2694 C CA . ILE A 1 351 ? 13.681 -11.329 -19.798 1.00 95.50 351 ILE A CA 1
ATOM 2695 C C . ILE A 1 351 ? 14.355 -10.341 -18.842 1.00 95.50 351 ILE A C 1
ATOM 2697 O O . ILE A 1 351 ? 15.531 -10.487 -18.556 1.00 95.50 351 ILE A O 1
ATOM 2701 N N . GLY A 1 352 ? 13.628 -9.344 -18.332 1.00 94.88 352 GLY A N 1
ATOM 2702 C CA . GLY A 1 352 ? 14.135 -8.361 -17.372 1.00 94.88 352 GLY A CA 1
ATOM 2703 C C . GLY A 1 352 ? 14.591 -7.034 -17.981 1.00 94.88 352 GLY A C 1
ATOM 2704 O O . GLY A 1 352 ? 14.946 -6.143 -17.216 1.00 94.88 352 GLY A O 1
ATOM 2705 N N . GLY A 1 353 ? 14.545 -6.868 -19.307 1.00 96.50 353 GLY A N 1
ATOM 2706 C CA . GLY A 1 353 ? 14.714 -5.567 -19.961 1.00 96.50 353 GLY A CA 1
ATOM 2707 C C . GLY A 1 353 ? 13.454 -4.702 -19.857 1.00 96.50 353 GLY A C 1
ATOM 2708 O O . GLY A 1 353 ? 12.359 -5.216 -19.602 1.00 96.50 353 GLY A O 1
ATOM 2709 N N . MET A 1 354 ? 13.618 -3.390 -20.036 1.00 97.00 354 MET A N 1
ATOM 2710 C CA . MET A 1 354 ? 12.530 -2.414 -19.945 1.00 97.00 354 MET A CA 1
ATOM 2711 C C . MET A 1 354 ? 12.702 -1.213 -20.881 1.00 97.00 354 MET A C 1
ATOM 2713 O O . MET A 1 354 ? 13.819 -0.850 -21.249 1.00 97.00 354 MET A O 1
ATOM 2717 N N . ALA A 1 355 ? 11.588 -0.546 -21.164 1.00 97.50 355 ALA A N 1
ATOM 2718 C CA . ALA A 1 355 ? 11.529 0.836 -21.613 1.00 97.50 355 ALA A CA 1
ATOM 2719 C C . ALA A 1 355 ? 10.651 1.599 -20.618 1.00 97.50 355 ALA A C 1
ATOM 2721 O O . ALA A 1 355 ? 9.543 1.164 -20.296 1.00 97.50 355 ALA A O 1
ATOM 2722 N N . ARG A 1 356 ? 11.168 2.717 -20.109 1.00 95.81 356 ARG A N 1
ATOM 2723 C CA . ARG A 1 356 ? 10.531 3.572 -19.107 1.00 95.81 356 ARG A CA 1
ATOM 2724 C C . ARG A 1 356 ? 10.528 5.010 -19.621 1.00 95.81 356 ARG A C 1
ATOM 2726 O O . ARG A 1 356 ? 11.554 5.685 -19.552 1.00 95.81 356 ARG A O 1
ATOM 2733 N N . MET A 1 357 ? 9.400 5.446 -20.182 1.00 96.56 357 MET A N 1
ATOM 2734 C CA . MET A 1 357 ? 9.274 6.704 -20.936 1.00 96.56 357 MET A CA 1
ATOM 2735 C C . MET A 1 357 ? 8.198 7.609 -20.336 1.00 96.56 357 MET A C 1
ATOM 2737 O O . MET A 1 357 ? 7.149 7.115 -19.936 1.00 96.56 357 MET A O 1
ATOM 2741 N N . CYS A 1 358 ? 8.425 8.924 -20.310 1.00 96.50 358 CYS A N 1
ATOM 2742 C CA . CYS A 1 358 ? 7.390 9.880 -19.911 1.00 96.50 358 CYS A CA 1
ATOM 2743 C C . CYS A 1 358 ? 6.285 9.987 -20.972 1.00 96.50 358 CYS A C 1
ATOM 2745 O O . CYS A 1 358 ? 6.549 9.846 -22.168 1.00 96.50 358 CYS A O 1
ATOM 2747 N N . VAL A 1 359 ? 5.068 10.311 -20.529 1.00 95.56 359 VAL A N 1
ATOM 2748 C CA . VAL A 1 359 ? 3.956 10.698 -21.411 1.00 95.56 359 VAL A CA 1
ATOM 2749 C C . VAL A 1 359 ? 4.345 11.919 -22.248 1.00 95.56 359 VAL A C 1
ATOM 2751 O O . VAL A 1 359 ? 4.124 11.927 -23.458 1.00 95.56 359 VAL A O 1
ATOM 2754 N N . ASP A 1 360 ? 4.979 12.917 -21.624 1.00 96.38 360 ASP A N 1
ATOM 2755 C CA . ASP A 1 360 ? 5.632 14.025 -22.322 1.00 96.38 360 ASP A CA 1
ATOM 2756 C C . ASP A 1 360 ? 6.897 13.524 -23.031 1.00 96.38 360 ASP A C 1
ATOM 2758 O O . ASP A 1 360 ? 7.941 13.289 -22.411 1.00 96.38 360 ASP A O 1
ATOM 2762 N N . LEU A 1 361 ? 6.780 13.285 -24.336 1.00 96.38 361 LEU A N 1
ATOM 2763 C CA . LEU A 1 361 ? 7.804 12.602 -25.114 1.00 96.38 361 LEU A CA 1
ATOM 2764 C C . LEU A 1 361 ? 9.146 13.353 -25.069 1.00 96.38 361 LEU A C 1
ATOM 2766 O O . LEU A 1 361 ? 9.250 14.538 -25.373 1.00 96.38 361 LEU A O 1
ATOM 2770 N N . GLY A 1 362 ? 10.206 12.640 -24.684 1.00 93.50 362 GLY A N 1
ATOM 2771 C CA . GLY A 1 362 ? 11.555 13.198 -24.540 1.00 93.50 362 GLY A CA 1
ATOM 2772 C C . GLY A 1 362 ? 11.838 13.866 -23.187 1.00 93.50 362 GLY A C 1
ATOM 2773 O O . GLY A 1 362 ? 12.993 14.224 -22.914 1.00 93.50 362 GLY A O 1
ATOM 2774 N N . ARG A 1 363 ? 10.840 13.996 -22.305 1.00 96.31 363 ARG A N 1
ATOM 2775 C CA . ARG A 1 363 ? 11.049 14.421 -20.918 1.00 96.31 363 ARG A CA 1
ATOM 2776 C C . ARG A 1 363 ? 11.764 13.338 -20.112 1.00 96.31 363 ARG A C 1
ATOM 2778 O O . ARG A 1 363 ? 11.490 12.151 -20.262 1.00 96.31 363 ARG A O 1
ATOM 2785 N N . ILE A 1 364 ? 12.653 13.781 -19.224 1.00 96.62 364 ILE A N 1
ATOM 2786 C CA . ILE A 1 364 ? 13.331 12.962 -18.218 1.00 96.62 364 ILE A CA 1
ATOM 2787 C C . ILE A 1 364 ? 13.026 13.546 -16.838 1.00 96.62 364 ILE A C 1
ATOM 2789 O O . ILE A 1 364 ? 13.069 14.758 -16.633 1.00 96.62 364 ILE A O 1
ATOM 2793 N N . THR A 1 365 ? 12.711 12.672 -15.898 1.00 95.12 365 THR A N 1
ATOM 2794 C CA . THR A 1 365 ? 12.462 12.948 -14.482 1.00 95.12 365 THR A CA 1
ATOM 2795 C C . THR A 1 365 ? 13.422 12.176 -13.575 1.00 95.12 365 THR A C 1
ATOM 2797 O O . THR A 1 365 ? 13.664 12.590 -12.438 1.00 95.12 365 THR A O 1
ATOM 2800 N N . SER A 1 366 ? 14.000 11.083 -14.080 1.00 95.06 366 SER A N 1
ATOM 2801 C CA . SER A 1 366 ? 14.930 10.239 -13.342 1.00 95.06 366 SER A CA 1
ATOM 2802 C C . SER A 1 366 ? 16.066 9.701 -14.213 1.00 95.06 366 SER A C 1
ATOM 2804 O O . SER A 1 366 ? 15.914 9.472 -15.419 1.00 95.06 366 SER A O 1
ATOM 2806 N N . LYS A 1 367 ? 17.209 9.392 -13.594 1.00 94.56 367 LYS A N 1
ATOM 2807 C CA . LYS A 1 367 ? 18.297 8.656 -14.253 1.00 94.56 367 LYS A CA 1
ATOM 2808 C C . LYS A 1 367 ? 17.856 7.293 -14.796 1.00 94.56 367 LYS A C 1
ATOM 2810 O O . LYS A 1 367 ? 18.456 6.812 -15.755 1.00 94.56 367 LYS A O 1
ATOM 2815 N N . TYR A 1 368 ? 16.787 6.708 -14.258 1.00 95.56 368 TYR A N 1
ATOM 2816 C CA . TYR A 1 368 ? 16.254 5.416 -14.694 1.00 95.56 368 TYR A CA 1
ATOM 2817 C C . TYR A 1 368 ? 15.300 5.494 -15.898 1.00 95.56 368 TYR A C 1
ATOM 2819 O O . TYR A 1 368 ? 14.930 4.455 -16.443 1.00 95.56 368 TYR A O 1
ATOM 2827 N N . ASP A 1 369 ? 14.879 6.694 -16.317 1.00 96.62 369 ASP A N 1
ATOM 2828 C CA . ASP A 1 369 ? 14.108 6.862 -17.557 1.00 96.62 369 ASP A CA 1
ATOM 2829 C C . ASP A 1 369 ? 14.974 6.435 -18.745 1.00 96.62 369 ASP A C 1
ATOM 2831 O O . ASP A 1 369 ? 16.132 6.861 -18.847 1.00 96.62 369 ASP A O 1
ATOM 2835 N N . CYS A 1 370 ? 14.432 5.579 -19.606 1.00 97.50 370 CYS A N 1
ATOM 2836 C CA . CYS A 1 370 ? 15.138 5.018 -20.750 1.00 97.50 370 CYS A CA 1
ATOM 2837 C C . CYS A 1 370 ? 14.171 4.591 -21.861 1.00 97.50 370 CYS A C 1
ATOM 2839 O O . CYS A 1 370 ? 13.105 4.033 -21.609 1.00 97.50 370 CYS A O 1
ATOM 2841 N N . LEU A 1 371 ? 14.583 4.787 -23.110 1.00 98.06 371 LEU A N 1
ATOM 2842 C CA . LEU A 1 371 ? 13.958 4.162 -24.274 1.00 98.06 371 LEU A CA 1
ATOM 2843 C C . LEU A 1 371 ? 14.333 2.674 -24.374 1.00 98.06 371 LEU A C 1
ATOM 2845 O O . LEU A 1 371 ? 13.536 1.883 -24.869 1.00 98.06 371 LEU A O 1
ATOM 2849 N N . LEU A 1 372 ? 15.532 2.294 -23.910 1.00 98.19 372 LEU A N 1
ATOM 2850 C CA . LEU A 1 372 ? 15.977 0.901 -23.825 1.00 98.19 372 LEU A CA 1
ATOM 2851 C C . LEU A 1 372 ? 16.956 0.694 -22.658 1.00 98.19 372 LEU A C 1
ATOM 2853 O O . LEU A 1 372 ? 18.119 1.107 -22.723 1.00 98.19 372 LEU A O 1
ATOM 2857 N N . GLY A 1 373 ? 16.484 0.000 -21.623 1.00 97.75 373 GLY A N 1
ATOM 2858 C CA . GLY A 1 373 ? 17.287 -0.627 -20.577 1.00 97.75 373 GLY A CA 1
ATOM 2859 C C . GLY A 1 373 ? 17.359 -2.137 -20.808 1.00 97.75 373 GLY A C 1
ATOM 2860 O O . GLY A 1 373 ? 16.385 -2.851 -20.576 1.00 97.75 373 GLY A O 1
ATOM 2861 N N . ALA A 1 374 ? 18.499 -2.632 -21.280 1.00 97.12 374 ALA A N 1
ATOM 2862 C CA . ALA A 1 374 ? 18.671 -4.020 -21.698 1.00 97.12 374 ALA A CA 1
ATOM 2863 C C . ALA A 1 374 ? 19.101 -4.933 -20.539 1.00 97.12 374 ALA A C 1
ATOM 2865 O O . ALA A 1 374 ? 19.977 -4.568 -19.756 1.00 97.12 374 ALA A O 1
ATOM 2866 N N . ASN A 1 375 ? 18.551 -6.150 -20.477 1.00 96.06 375 ASN A N 1
ATOM 2867 C CA . ASN A 1 375 ? 19.168 -7.239 -19.719 1.00 96.06 375 ASN A CA 1
ATOM 2868 C C . ASN A 1 375 ? 20.144 -7.990 -20.634 1.00 96.06 375 ASN A C 1
ATOM 2870 O O . ASN A 1 375 ? 19.722 -8.776 -21.480 1.00 96.06 375 ASN A O 1
ATOM 2874 N N . LEU A 1 376 ? 21.444 -7.755 -20.467 1.00 94.44 376 LEU A N 1
ATOM 2875 C CA . LEU A 1 376 ? 22.473 -8.321 -21.343 1.00 94.44 376 LEU A CA 1
ATOM 2876 C C . LEU A 1 376 ? 22.798 -9.797 -21.064 1.00 94.44 376 LEU A C 1
ATOM 2878 O O . LEU A 1 376 ? 23.466 -10.434 -21.878 1.00 94.44 376 LEU A O 1
ATOM 2882 N N . ASN A 1 377 ? 22.328 -10.369 -19.950 1.00 93.62 377 ASN A N 1
ATOM 2883 C CA . ASN A 1 377 ? 22.522 -11.791 -19.688 1.00 93.62 377 ASN A CA 1
ATOM 2884 C C . ASN A 1 377 ? 21.412 -12.622 -20.370 1.00 93.62 377 ASN A C 1
ATOM 2886 O O . ASN A 1 377 ? 20.227 -12.403 -20.116 1.00 93.62 377 ASN A O 1
ATOM 2890 N N . PRO A 1 378 ? 21.759 -13.617 -21.208 1.00 89.81 378 PRO A N 1
ATOM 2891 C CA . PRO A 1 378 ? 20.768 -14.372 -21.972 1.00 89.81 378 PRO A CA 1
ATOM 2892 C C . PRO A 1 378 ? 19.938 -15.350 -21.125 1.00 89.81 378 PRO A C 1
ATOM 2894 O O . PRO A 1 378 ? 18.848 -15.749 -21.550 1.00 89.81 378 PRO A O 1
ATOM 2897 N N . ARG A 1 379 ? 20.431 -15.769 -19.950 1.00 93.44 379 ARG A N 1
ATOM 2898 C CA . ARG A 1 379 ? 19.806 -16.825 -19.134 1.00 93.44 379 ARG A CA 1
ATOM 2899 C C . ARG A 1 379 ? 19.096 -16.294 -17.899 1.00 93.44 379 ARG A C 1
ATOM 2901 O O . ARG A 1 379 ? 18.052 -16.840 -17.551 1.00 93.44 379 ARG A O 1
ATOM 2908 N N . VAL A 1 380 ? 19.640 -15.280 -17.236 1.00 94.88 380 VAL A N 1
ATOM 2909 C CA . VAL A 1 380 ? 19.141 -14.809 -15.935 1.00 94.88 380 VAL A CA 1
ATOM 2910 C C . VAL A 1 380 ? 18.955 -13.292 -15.915 1.00 94.88 380 VAL A C 1
ATOM 2912 O O . VAL A 1 380 ? 19.638 -12.590 -16.662 1.00 94.88 380 VAL A O 1
ATOM 2915 N N . PRO A 1 381 ? 18.052 -12.761 -15.076 1.00 94.88 381 PRO A N 1
ATOM 2916 C CA . PRO A 1 381 ? 17.963 -11.325 -14.847 1.00 94.88 381 PRO A CA 1
ATOM 2917 C C . PRO A 1 381 ? 19.263 -10.769 -14.259 1.00 94.88 381 PRO A C 1
ATOM 2919 O O . PRO A 1 381 ? 19.775 -11.293 -13.268 1.00 94.88 381 PRO A O 1
ATOM 2922 N N . VAL A 1 382 ? 19.785 -9.696 -14.853 1.00 94.81 382 VAL A N 1
ATOM 2923 C CA . VAL A 1 382 ? 20.843 -8.872 -14.257 1.00 94.81 382 VAL A CA 1
ATOM 2924 C C . VAL A 1 382 ? 20.477 -7.396 -14.327 1.00 94.81 382 VAL A C 1
ATOM 2926 O O . VAL A 1 382 ? 19.503 -7.004 -14.978 1.00 94.81 382 VAL A O 1
ATOM 2929 N N . ASP A 1 383 ? 21.274 -6.588 -13.637 1.00 94.38 383 ASP A N 1
ATOM 2930 C CA . ASP A 1 383 ? 21.241 -5.135 -13.695 1.00 94.38 383 ASP A CA 1
ATOM 2931 C C . ASP A 1 383 ? 21.099 -4.625 -15.131 1.00 94.38 383 ASP A C 1
ATOM 2933 O O . ASP A 1 383 ? 21.829 -5.038 -16.039 1.00 94.38 383 ASP A O 1
ATOM 2937 N N . ARG A 1 384 ? 20.159 -3.699 -15.333 1.00 95.00 384 ARG A N 1
ATOM 2938 C CA . ARG A 1 384 ? 19.874 -3.186 -16.671 1.00 95.00 384 ARG A CA 1
ATOM 2939 C C . ARG A 1 384 ? 21.014 -2.298 -17.138 1.00 95.00 384 ARG A C 1
ATOM 2941 O O . ARG A 1 384 ? 21.491 -1.419 -16.415 1.00 95.00 384 ARG A O 1
ATOM 2948 N N . HIS A 1 385 ? 21.383 -2.484 -18.393 1.00 96.69 385 HIS A N 1
ATOM 2949 C CA . HIS A 1 385 ? 22.287 -1.602 -19.099 1.00 96.69 385 HIS A CA 1
ATOM 2950 C C . HIS A 1 385 ? 21.480 -0.556 -19.877 1.00 96.69 385 HIS A C 1
ATOM 2952 O O . HIS A 1 385 ? 20.664 -0.916 -20.728 1.00 96.69 385 HIS A O 1
ATOM 2958 N N . ILE A 1 386 ? 21.672 0.730 -19.584 1.00 97.31 386 ILE A N 1
ATOM 2959 C CA . ILE A 1 386 ? 20.962 1.815 -20.271 1.00 97.31 386 ILE A CA 1
ATOM 2960 C C . ILE A 1 386 ? 21.721 2.158 -21.548 1.00 97.31 386 ILE A C 1
ATOM 2962 O O . ILE A 1 386 ? 22.780 2.774 -21.485 1.00 97.31 386 ILE A O 1
ATOM 2966 N N . PHE A 1 387 ? 21.158 1.755 -22.689 1.00 97.31 387 PHE A N 1
ATOM 2967 C CA . PHE A 1 387 ? 21.698 2.073 -24.013 1.00 97.31 387 PHE A CA 1
ATOM 2968 C C . PHE A 1 387 ? 21.066 3.324 -24.611 1.00 97.31 387 PHE A C 1
ATOM 2970 O O . PHE A 1 387 ? 21.756 4.153 -25.191 1.00 97.31 387 PHE A O 1
ATOM 2977 N N . ALA A 1 388 ? 19.743 3.458 -24.503 1.00 97.75 388 ALA A N 1
ATOM 2978 C CA . ALA A 1 388 ? 19.013 4.588 -25.064 1.00 97.75 388 ALA A CA 1
ATOM 2979 C C . ALA A 1 388 ? 18.250 5.302 -23.950 1.00 97.75 388 ALA A C 1
ATOM 2981 O O . ALA A 1 388 ? 17.358 4.721 -23.327 1.00 97.75 388 ALA A O 1
ATOM 2982 N N . LYS A 1 389 ? 18.593 6.569 -23.710 1.00 97.50 389 LYS A N 1
ATOM 2983 C CA . LYS A 1 389 ? 18.004 7.417 -22.669 1.00 97.50 389 LYS A CA 1
ATOM 2984 C C . LYS A 1 389 ? 16.614 7.901 -23.068 1.00 97.50 389 LYS A C 1
ATOM 2986 O O . LYS A 1 389 ? 15.672 7.775 -22.295 1.00 97.50 389 LYS A O 1
ATOM 2991 N N . ARG A 1 390 ? 16.470 8.455 -24.271 1.00 97.38 390 ARG A N 1
ATOM 2992 C CA . ARG A 1 390 ? 15.189 8.969 -24.780 1.00 97.38 390 ARG A CA 1
ATOM 2993 C C . ARG A 1 390 ? 15.181 9.092 -26.294 1.00 97.38 390 ARG A C 1
ATOM 2995 O O . ARG A 1 390 ? 16.225 9.071 -26.941 1.00 97.38 390 ARG A O 1
ATOM 3002 N N . ILE A 1 391 ? 13.983 9.304 -26.822 1.00 97.88 391 ILE A N 1
ATOM 3003 C CA . ILE A 1 391 ? 13.733 9.760 -28.185 1.00 97.88 391 ILE A CA 1
ATOM 3004 C C . ILE A 1 391 ? 13.215 11.204 -28.144 1.00 97.88 391 ILE A C 1
ATOM 3006 O O . ILE A 1 391 ? 12.419 11.552 -27.270 1.00 97.88 391 ILE A O 1
ATOM 3010 N N . ARG A 1 392 ? 13.676 12.048 -29.068 1.00 97.88 392 ARG A N 1
ATOM 3011 C CA . ARG A 1 392 ? 13.146 13.398 -29.315 1.00 97.88 392 ARG A CA 1
ATOM 3012 C C . ARG A 1 392 ? 12.641 13.461 -30.750 1.00 97.88 392 ARG A C 1
ATOM 3014 O O . ARG A 1 392 ? 13.350 13.023 -31.657 1.00 97.88 392 ARG A O 1
ATOM 3021 N N . VAL A 1 393 ? 11.431 13.977 -30.949 1.00 98.31 393 VAL A N 1
ATOM 3022 C CA . VAL A 1 393 ? 10.769 13.983 -32.258 1.00 98.31 393 VAL A CA 1
ATOM 3023 C C . VAL A 1 393 ? 10.227 15.372 -32.562 1.00 98.31 393 VAL A C 1
ATOM 3025 O O . VAL A 1 393 ? 9.536 15.963 -31.736 1.00 98.31 393 VAL A O 1
ATOM 3028 N N . TRP A 1 394 ? 10.505 15.873 -33.762 1.00 97.88 394 TRP A N 1
ATOM 3029 C CA . TRP A 1 394 ? 9.901 17.087 -34.303 1.00 97.88 394 TRP A CA 1
ATOM 3030 C C . TRP A 1 394 ? 9.162 16.755 -35.592 1.00 97.88 394 TRP A C 1
ATOM 3032 O O . TRP A 1 394 ? 9.730 16.142 -36.493 1.00 97.88 394 TRP A O 1
ATOM 3042 N N . ALA A 1 395 ? 7.909 17.180 -35.693 1.00 95.56 395 ALA A N 1
ATOM 3043 C CA . ALA A 1 395 ? 7.129 17.097 -36.915 1.00 95.56 395 ALA A CA 1
ATOM 3044 C C . ALA A 1 395 ? 7.252 18.407 -37.695 1.00 95.56 395 ALA A C 1
ATOM 3046 O O . ALA A 1 395 ? 6.986 19.477 -37.155 1.00 95.56 395 ALA A O 1
ATOM 3047 N N . ASN A 1 396 ? 7.642 18.313 -38.964 1.00 94.00 396 ASN A N 1
ATOM 3048 C CA . ASN A 1 396 ? 7.535 19.384 -39.943 1.00 94.00 396 ASN A CA 1
ATOM 3049 C C . ASN A 1 396 ? 6.317 19.100 -40.824 1.00 94.00 396 ASN A C 1
ATOM 3051 O O . ASN A 1 396 ? 6.389 18.248 -41.711 1.00 94.00 396 ASN A O 1
ATOM 3055 N N . ALA A 1 397 ? 5.213 19.796 -40.563 1.00 89.56 397 ALA A N 1
ATOM 3056 C CA . ALA A 1 397 ? 4.000 19.731 -41.365 1.00 89.56 397 ALA A CA 1
ATOM 3057 C C . ALA A 1 397 ? 3.864 21.035 -42.161 1.00 89.56 397 ALA A C 1
ATOM 3059 O O . ALA A 1 397 ? 3.646 22.100 -41.589 1.00 89.56 397 ALA A O 1
ATOM 3060 N N . ASN A 1 398 ? 4.024 20.972 -43.487 1.00 84.69 398 ASN A N 1
ATOM 3061 C CA . ASN A 1 398 ? 3.937 22.142 -44.380 1.00 84.69 398 ASN A CA 1
ATOM 3062 C C . ASN A 1 398 ? 4.877 23.314 -44.029 1.00 84.69 398 ASN A C 1
ATOM 3064 O O . ASN A 1 398 ? 4.548 24.472 -44.272 1.00 84.69 398 ASN A O 1
ATOM 3068 N N . GLY A 1 399 ? 6.056 23.033 -43.472 1.00 85.88 399 GLY A N 1
ATOM 3069 C CA . GLY A 1 399 ? 7.015 24.061 -43.058 1.00 85.88 399 GLY A CA 1
ATOM 3070 C C . GLY A 1 399 ? 6.841 24.538 -41.614 1.00 85.88 399 GLY A C 1
ATOM 3071 O O . GLY A 1 399 ? 7.693 25.276 -41.124 1.00 85.88 399 GLY A O 1
ATOM 3072 N N . PHE A 1 400 ? 5.794 24.094 -40.911 1.00 90.00 400 PHE A N 1
ATOM 3073 C CA . PHE A 1 400 ? 5.601 24.358 -39.487 1.00 90.00 400 PHE A CA 1
ATOM 3074 C C . PHE A 1 400 ? 6.232 23.234 -38.669 1.00 90.00 400 PHE A C 1
ATOM 3076 O O . PHE A 1 400 ? 5.819 22.077 -38.753 1.00 90.00 400 PHE A O 1
ATOM 3083 N N . ILE A 1 401 ? 7.257 23.577 -37.888 1.00 93.62 401 ILE A N 1
ATOM 3084 C CA . ILE A 1 401 ? 8.005 22.622 -37.068 1.00 93.62 401 ILE A CA 1
ATOM 3085 C C . ILE A 1 401 ? 7.476 22.670 -35.636 1.00 93.62 401 ILE A C 1
ATOM 3087 O O . ILE A 1 401 ? 7.511 23.719 -34.998 1.00 93.62 401 ILE A O 1
ATOM 3091 N N . SER A 1 402 ? 7.018 21.529 -35.125 1.00 93.81 402 SER A N 1
ATOM 3092 C CA . SER A 1 402 ? 6.561 21.360 -33.740 1.00 93.81 402 SER A CA 1
ATOM 3093 C C . SER A 1 402 ? 7.245 20.150 -33.106 1.00 93.81 402 SER A C 1
ATOM 3095 O O . SER A 1 402 ? 7.311 19.089 -33.724 1.00 93.81 402 SER A O 1
ATOM 3097 N N . ALA A 1 403 ? 7.744 20.279 -31.876 1.00 96.56 403 ALA A N 1
ATOM 3098 C CA . ALA A 1 403 ? 8.178 19.117 -31.097 1.00 96.56 403 ALA A CA 1
ATOM 3099 C C . ALA A 1 403 ? 6.950 18.278 -30.723 1.00 96.56 403 ALA A C 1
ATOM 3101 O O . ALA A 1 403 ? 5.953 18.852 -30.299 1.00 96.56 403 ALA A O 1
ATOM 3102 N N . LEU A 1 404 ? 7.001 16.955 -30.870 1.00 97.19 404 LEU A N 1
ATOM 3103 C CA . LEU A 1 404 ? 5.948 16.080 -30.351 1.00 97.19 404 LEU A CA 1
ATOM 3104 C C . LEU A 1 404 ? 6.146 15.946 -28.840 1.00 97.19 404 LEU A C 1
ATOM 3106 O O . LEU A 1 404 ? 7.164 15.409 -28.406 1.00 97.19 404 LEU A O 1
ATOM 3110 N N . ASN A 1 405 ? 5.225 16.501 -28.058 1.00 96.06 405 ASN A N 1
ATOM 3111 C CA . ASN A 1 405 ? 5.334 16.639 -26.605 1.00 96.06 405 ASN A CA 1
ATOM 3112 C C . ASN A 1 405 ? 3.934 16.806 -25.977 1.00 96.06 405 ASN A C 1
ATOM 3114 O O . ASN A 1 405 ? 2.918 16.679 -26.663 1.00 96.06 405 ASN A O 1
ATOM 3118 N N . ALA A 1 406 ? 3.860 17.102 -24.677 1.00 93.44 406 ALA A N 1
ATOM 3119 C CA . ALA A 1 406 ? 2.577 17.314 -23.999 1.00 93.44 406 ALA A CA 1
ATOM 3120 C C . ALA A 1 406 ? 1.730 18.478 -24.568 1.00 93.44 406 ALA A C 1
ATOM 3122 O O . ALA A 1 406 ? 0.510 18.444 -24.424 1.00 93.44 406 ALA A O 1
ATOM 3123 N N . ASP A 1 407 ? 2.331 19.475 -25.232 1.00 92.94 407 ASP A N 1
ATOM 3124 C CA . ASP A 1 407 ? 1.615 20.657 -25.746 1.00 92.94 407 ASP A CA 1
ATOM 3125 C C . ASP A 1 407 ? 0.705 20.330 -26.939 1.00 92.94 407 ASP A C 1
ATOM 3127 O O . ASP A 1 407 ? -0.251 21.056 -27.212 1.00 92.94 407 ASP A O 1
ATOM 3131 N N . ASN A 1 408 ? 0.998 19.246 -27.662 1.00 93.00 408 ASN A N 1
ATOM 3132 C CA . ASN A 1 408 ? 0.211 18.781 -28.805 1.00 93.00 408 ASN A CA 1
ATOM 3133 C C . ASN A 1 408 ? -0.226 17.316 -28.685 1.00 93.00 408 ASN A C 1
ATOM 3135 O O . ASN A 1 408 ? -0.603 16.707 -29.685 1.00 93.00 408 ASN A O 1
ATOM 3139 N N . LEU A 1 409 ? -0.216 16.752 -27.475 1.00 92.81 409 LEU A N 1
ATOM 3140 C CA . LEU A 1 409 ? -0.739 15.417 -27.196 1.00 92.81 409 LEU A CA 1
ATOM 3141 C C . LEU A 1 409 ? -2.273 15.455 -27.109 1.00 92.81 409 LEU A C 1
ATOM 3143 O O . LEU A 1 409 ? -2.840 16.035 -26.185 1.00 92.81 409 LEU A O 1
ATOM 3147 N N . ALA A 1 410 ? -2.949 14.823 -28.066 1.00 90.56 410 ALA A N 1
ATOM 3148 C CA . ALA A 1 410 ? -4.409 14.767 -28.133 1.00 90.56 410 ALA A CA 1
ATOM 3149 C C . ALA A 1 410 ? -4.984 13.606 -27.303 1.00 90.56 410 ALA A C 1
ATOM 3151 O O . ALA A 1 410 ? -5.950 13.779 -26.550 1.00 90.56 410 ALA A O 1
ATOM 3152 N N . ALA A 1 411 ? -4.372 12.426 -27.414 1.00 89.06 411 ALA A N 1
ATOM 3153 C CA . ALA A 1 411 ? -4.753 11.236 -26.663 1.00 89.06 411 ALA A CA 1
ATOM 3154 C C . ALA A 1 411 ? -3.538 10.355 -26.368 1.00 89.06 411 ALA A C 1
ATOM 3156 O O . ALA A 1 411 ? -2.514 10.412 -27.054 1.00 89.06 411 ALA A O 1
ATOM 3157 N N . PHE A 1 412 ? -3.666 9.539 -25.327 1.00 90.00 412 PHE A N 1
ATOM 3158 C CA . PHE A 1 412 ? -2.583 8.701 -24.845 1.00 90.00 412 PHE A CA 1
ATOM 3159 C C . PHE A 1 412 ? -3.106 7.392 -24.241 1.00 90.00 412 PHE A C 1
ATOM 3161 O O . PHE A 1 412 ? -4.028 7.407 -23.423 1.00 90.00 412 PHE A O 1
ATOM 3168 N N . GLU A 1 413 ? -2.482 6.273 -24.613 1.00 90.50 413 GLU A N 1
ATOM 3169 C CA . GLU A 1 413 ? -2.737 4.942 -24.061 1.00 90.50 413 GLU A CA 1
ATOM 3170 C C . GLU A 1 413 ? -1.418 4.318 -23.560 1.00 90.50 413 GLU A C 1
ATOM 3172 O O . GLU A 1 413 ? -0.482 4.148 -24.342 1.00 90.50 413 GLU A O 1
ATOM 3177 N N . PRO A 1 414 ? -1.307 3.931 -22.275 1.00 87.19 414 PRO A N 1
ATOM 3178 C CA . PRO A 1 414 ? -0.041 3.475 -21.686 1.00 87.19 414 PRO A CA 1
ATOM 3179 C C . PRO A 1 414 ? 0.441 2.095 -22.156 1.00 87.19 414 PRO A C 1
ATOM 3181 O O . PRO A 1 414 ? 1.595 1.747 -21.917 1.00 87.19 414 PRO A O 1
ATOM 3184 N N . GLY A 1 415 ? -0.395 1.316 -22.847 1.00 80.38 415 GLY A N 1
ATOM 3185 C CA . GLY A 1 415 ? -0.006 0.017 -23.391 1.00 80.38 415 GLY A CA 1
ATOM 3186 C C . GLY A 1 415 ? 0.120 -1.116 -22.370 1.00 80.38 415 GLY A C 1
ATOM 3187 O O . GLY A 1 415 ? -0.447 -1.025 -21.278 1.00 80.38 415 GLY A O 1
ATOM 3188 N N . PRO A 1 416 ? 0.815 -2.215 -22.730 1.00 85.38 416 PRO A N 1
ATOM 3189 C CA . PRO A 1 416 ? 1.522 -2.462 -24.000 1.00 85.38 416 PRO A CA 1
ATOM 3190 C C . PRO A 1 416 ? 0.581 -2.808 -25.187 1.00 85.38 416 PRO A C 1
ATOM 3192 O O . PRO A 1 416 ? -0.389 -3.542 -24.980 1.00 85.38 416 PRO A O 1
ATOM 3195 N N . PRO A 1 417 ? 0.863 -2.351 -26.431 1.00 92.19 417 PRO A N 1
ATOM 3196 C CA . PRO A 1 417 ? 1.860 -1.340 -26.799 1.00 92.19 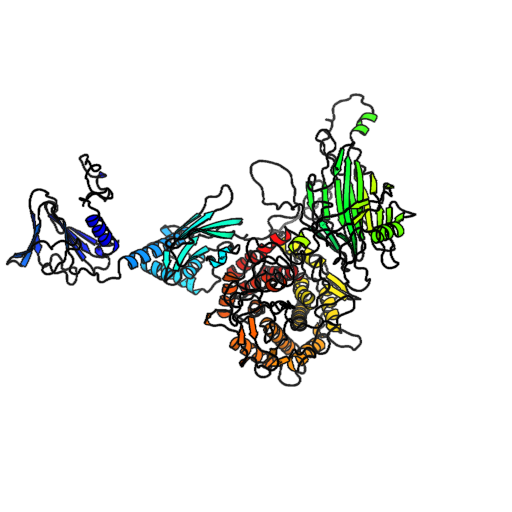417 PRO A CA 1
ATOM 3197 C C . PRO A 1 417 ? 1.402 0.065 -26.381 1.00 92.19 417 PRO A C 1
ATOM 3199 O O . PRO A 1 417 ? 0.205 0.333 -26.328 1.00 92.19 417 PRO A O 1
ATOM 3202 N N . ALA A 1 418 ? 2.337 0.956 -26.056 1.00 94.00 418 ALA A N 1
ATOM 3203 C CA . ALA A 1 418 ? 1.999 2.327 -25.676 1.00 94.00 418 ALA A CA 1
ATOM 3204 C C . ALA A 1 418 ? 1.739 3.177 -26.924 1.00 94.00 418 ALA A C 1
ATOM 3206 O O . ALA A 1 418 ? 2.498 3.084 -27.888 1.00 94.00 418 ALA A O 1
ATOM 3207 N N . CYS A 1 419 ? 0.686 3.991 -26.910 1.00 95.25 419 CYS A N 1
ATOM 3208 C CA . CYS A 1 419 ? 0.228 4.771 -28.055 1.00 95.25 419 CYS A CA 1
ATOM 3209 C C . CYS A 1 419 ? 0.084 6.252 -27.687 1.00 95.25 419 CYS A C 1
ATOM 3211 O O . CYS A 1 419 ? -0.600 6.606 -26.728 1.00 95.25 419 CYS A O 1
ATOM 3213 N N . TRP A 1 420 ? 0.710 7.118 -28.476 1.00 94.94 420 TRP A N 1
ATOM 3214 C CA . TRP A 1 420 ? 0.559 8.565 -28.425 1.00 94.94 420 TRP A CA 1
ATOM 3215 C C . TRP A 1 420 ? -0.143 9.030 -29.695 1.00 94.94 420 TRP A C 1
ATOM 3217 O O . TRP A 1 420 ? 0.260 8.657 -30.796 1.00 94.94 420 TRP A O 1
ATOM 3227 N N . GLN A 1 421 ? -1.146 9.890 -29.553 1.00 94.50 421 GLN A N 1
ATOM 3228 C CA . GLN A 1 421 ? -1.767 10.597 -30.669 1.00 94.50 421 GLN A CA 1
ATOM 3229 C C . GLN A 1 421 ? -1.453 12.081 -30.534 1.00 94.50 421 GLN A C 1
ATOM 3231 O O . GLN A 1 421 ? -1.943 12.744 -29.620 1.00 94.50 421 GLN A O 1
ATOM 3236 N N . PHE A 1 422 ? -0.622 12.597 -31.433 1.00 94.12 422 PHE A N 1
ATOM 3237 C CA . PHE A 1 422 ? -0.233 13.999 -31.474 1.00 94.12 422 PHE A CA 1
ATOM 3238 C C . PHE A 1 422 ? -0.994 14.755 -32.564 1.00 94.12 422 PHE A C 1
ATOM 3240 O O . PHE A 1 422 ? -1.311 14.201 -33.616 1.00 94.12 422 PHE A O 1
ATOM 3247 N N . ALA A 1 423 ? -1.220 16.045 -32.334 1.00 92.69 423 ALA A N 1
ATOM 3248 C CA . ALA A 1 423 ? -1.829 16.978 -33.274 1.00 92.69 423 ALA A CA 1
ATOM 3249 C C . ALA A 1 423 ? -0.940 18.228 -33.478 1.00 92.69 423 ALA A C 1
ATOM 3251 O O . ALA A 1 423 ? -1.337 19.337 -33.110 1.00 92.69 423 ALA A O 1
ATOM 3252 N N . PRO A 1 424 ? 0.294 18.087 -34.010 1.00 91.12 424 PRO A N 1
ATOM 3253 C CA . PRO A 1 424 ? 1.156 19.223 -34.334 1.00 91.12 424 PRO A CA 1
ATOM 3254 C C . PRO A 1 424 ? 0.517 20.182 -35.349 1.00 91.12 424 PRO A C 1
ATOM 3256 O O . PRO A 1 424 ? -0.248 19.784 -36.230 1.00 91.12 424 PRO A O 1
ATOM 3259 N N . ASN A 1 425 ? 0.889 21.459 -35.248 1.00 88.06 425 ASN A N 1
ATOM 3260 C CA . ASN A 1 425 ? 0.403 22.529 -36.118 1.00 88.06 425 ASN A CA 1
ATOM 3261 C C . ASN A 1 425 ? 0.871 22.330 -37.572 1.00 88.06 425 ASN A C 1
ATOM 3263 O O . ASN A 1 425 ? 2.047 22.057 -37.811 1.00 88.06 425 ASN A O 1
ATOM 3267 N N . ALA A 1 426 ? -0.043 22.511 -38.527 1.00 85.50 426 ALA A N 1
ATOM 3268 C CA . ALA A 1 426 ? 0.195 22.412 -39.969 1.00 85.50 426 ALA A CA 1
ATOM 3269 C C . ALA A 1 426 ? -0.093 23.725 -40.739 1.00 85.50 426 ALA A C 1
ATOM 3271 O O . ALA A 1 426 ? -0.127 23.718 -41.973 1.00 85.50 426 ALA A O 1
ATOM 3272 N N . GLY A 1 427 ? -0.300 24.840 -40.026 1.00 80.12 427 GLY A N 1
ATOM 3273 C CA . GLY A 1 427 ? -0.611 26.164 -40.576 1.00 80.12 427 GLY A CA 1
ATOM 3274 C C . GLY A 1 427 ? -2.111 26.439 -40.730 1.00 80.12 427 GLY A C 1
ATOM 3275 O O . GLY A 1 427 ? -2.922 25.521 -40.808 1.00 80.12 427 GLY A O 1
ATOM 3276 N N . ASP A 1 428 ? -2.501 27.717 -40.782 1.00 80.06 428 ASP A N 1
ATOM 3277 C CA . ASP A 1 428 ? -3.892 28.176 -40.990 1.00 80.06 428 ASP A CA 1
ATOM 3278 C C . ASP A 1 428 ? -4.930 27.583 -40.014 1.00 80.06 428 ASP A C 1
ATOM 3280 O O . ASP A 1 428 ? -6.081 27.346 -40.375 1.00 80.06 428 ASP A O 1
ATOM 3284 N N . GLY A 1 429 ? -4.522 27.294 -38.774 1.00 77.12 429 GLY A N 1
ATOM 3285 C CA . GLY A 1 429 ? -5.381 26.649 -37.772 1.00 77.12 429 GLY A CA 1
ATOM 3286 C C . GLY A 1 429 ? -5.598 25.145 -37.988 1.00 77.12 429 GLY A C 1
ATOM 3287 O O . GLY A 1 429 ? -6.400 24.544 -37.277 1.00 77.12 429 GLY A O 1
ATOM 3288 N N . ARG A 1 430 ? -4.890 24.527 -38.942 1.00 80.94 430 ARG A N 1
ATOM 3289 C CA . ARG A 1 430 ? -4.918 23.082 -39.203 1.00 80.94 430 ARG A CA 1
ATOM 3290 C C . ARG A 1 430 ? -3.897 22.349 -38.340 1.00 80.94 430 ARG A C 1
ATOM 3292 O O . ARG A 1 430 ? -2.848 22.891 -37.987 1.00 80.94 430 ARG A O 1
ATOM 3299 N N . VAL A 1 431 ? -4.180 21.080 -38.076 1.00 85.62 431 VAL A N 1
ATOM 3300 C CA . VAL A 1 431 ? -3.273 20.144 -37.405 1.00 85.62 431 VAL A CA 1
ATOM 3301 C C . VAL A 1 431 ? -3.094 18.894 -38.261 1.00 85.62 431 VAL A C 1
ATOM 3303 O O . VAL A 1 431 ? -3.999 18.517 -39.004 1.00 85.62 431 VAL A O 1
ATOM 3306 N N . SER A 1 432 ? -1.927 18.261 -38.159 1.00 85.81 432 SER A N 1
ATOM 3307 C CA . SER A 1 432 ? -1.677 16.941 -38.744 1.00 85.81 432 SER A CA 1
ATOM 3308 C C . SER A 1 432 ? -1.716 15.904 -37.635 1.00 85.81 432 SER A C 1
ATOM 3310 O O . SER A 1 432 ? -0.944 16.006 -36.690 1.00 85.81 432 SER A O 1
ATOM 3312 N N . GLU A 1 433 ? -2.561 14.885 -37.753 1.00 89.88 433 GLU A N 1
ATOM 3313 C CA . GLU A 1 433 ? -2.605 13.799 -36.771 1.00 89.88 433 GLU A CA 1
ATOM 3314 C C . GLU A 1 433 ? -1.419 12.846 -36.977 1.00 89.88 433 GLU A C 1
ATOM 3316 O O . GLU A 1 433 ? -1.191 12.343 -38.082 1.00 89.88 433 GLU A O 1
ATOM 3321 N N . ILE A 1 434 ? -0.652 12.597 -35.915 1.00 92.69 434 ILE A N 1
ATOM 3322 C CA . ILE A 1 434 ? 0.495 11.684 -35.923 1.00 92.69 434 ILE A CA 1
ATOM 3323 C C . ILE A 1 434 ? 0.357 10.714 -34.755 1.00 92.69 434 ILE A C 1
ATOM 3325 O O . ILE A 1 434 ? 0.431 11.101 -33.592 1.00 92.69 434 ILE A O 1
ATOM 3329 N N . GLU A 1 435 ? 0.194 9.439 -35.078 1.00 94.56 435 GLU A N 1
ATOM 3330 C CA . GLU A 1 435 ? 0.205 8.341 -34.123 1.00 94.56 435 GLU A CA 1
ATOM 3331 C C . GLU A 1 435 ? 1.637 7.819 -33.956 1.00 94.56 435 GLU A C 1
ATOM 3333 O O . GLU A 1 435 ? 2.318 7.520 -34.940 1.00 94.56 435 GLU A O 1
ATOM 3338 N N . MET A 1 436 ? 2.091 7.687 -32.712 1.00 96.00 436 MET A N 1
ATOM 3339 C CA . MET A 1 436 ? 3.326 7.001 -32.343 1.00 96.00 436 MET A CA 1
ATOM 3340 C C . MET A 1 436 ? 2.989 5.800 -31.458 1.00 96.00 436 MET A C 1
ATOM 3342 O O . MET A 1 436 ? 2.380 5.959 -30.407 1.00 96.00 436 MET A O 1
ATOM 3346 N N . VAL A 1 437 ? 3.447 4.610 -31.838 1.00 96.12 437 VAL A N 1
ATOM 3347 C CA . VAL A 1 437 ? 3.282 3.372 -31.066 1.00 96.12 437 VAL A CA 1
ATOM 3348 C C . VAL A 1 437 ? 4.649 2.846 -30.644 1.00 96.12 437 VAL A C 1
ATOM 3350 O O . VAL A 1 437 ? 5.510 2.654 -31.501 1.00 96.12 437 VAL A O 1
ATOM 3353 N N . ALA A 1 438 ? 4.852 2.580 -29.354 1.00 96.44 438 ALA A N 1
ATOM 3354 C CA . ALA A 1 438 ? 6.069 1.977 -28.815 1.00 96.44 438 ALA A CA 1
ATOM 3355 C C . ALA A 1 438 ? 5.784 0.616 -28.165 1.00 96.44 438 ALA A C 1
ATOM 3357 O O . ALA A 1 438 ? 4.856 0.473 -27.366 1.00 96.44 438 ALA A O 1
ATOM 3358 N N . GLU A 1 439 ? 6.610 -0.384 -28.468 1.00 95.19 439 GLU A N 1
ATOM 3359 C CA . GLU A 1 439 ? 6.517 -1.721 -27.877 1.00 95.19 439 GLU A CA 1
ATOM 3360 C C . GLU A 1 439 ? 7.893 -2.349 -27.634 1.00 95.19 439 GLU A C 1
ATOM 3362 O O . GLU A 1 439 ? 8.867 -2.032 -28.322 1.00 95.19 439 GLU A O 1
ATOM 3367 N N . MET A 1 440 ? 7.953 -3.279 -26.679 1.00 94.75 440 MET A N 1
ATOM 3368 C CA . MET A 1 440 ? 9.098 -4.166 -26.492 1.00 94.75 440 MET A CA 1
ATOM 3369 C C . MET A 1 440 ? 8.702 -5.602 -26.841 1.00 94.75 440 MET A C 1
ATOM 3371 O O . MET A 1 440 ? 7.864 -6.183 -26.148 1.00 94.75 440 MET A O 1
ATOM 3375 N N . PRO A 1 441 ? 9.284 -6.201 -27.892 1.00 93.00 441 PRO A N 1
ATOM 3376 C CA . PRO A 1 441 ? 9.020 -7.591 -28.236 1.00 93.00 441 PRO A CA 1
ATOM 3377 C C . PRO A 1 441 ? 9.453 -8.557 -27.128 1.00 93.00 441 PRO A C 1
ATOM 3379 O O . PRO A 1 441 ? 10.516 -8.405 -26.520 1.00 93.00 441 PRO A O 1
ATOM 3382 N N . GLN A 1 442 ? 8.653 -9.601 -26.902 1.00 91.69 442 GLN A N 1
ATOM 3383 C CA . GLN A 1 442 ? 8.966 -10.623 -25.906 1.00 91.69 442 GLN A CA 1
ATOM 3384 C C . GLN A 1 442 ? 10.289 -11.329 -26.240 1.00 91.69 442 GLN A C 1
ATOM 3386 O O . GLN A 1 442 ? 10.521 -11.775 -27.363 1.00 91.69 442 GLN A O 1
ATOM 3391 N N . GLY A 1 443 ? 11.158 -11.454 -25.240 1.00 92.81 443 GLY A N 1
ATOM 3392 C CA . GLY A 1 443 ? 12.439 -12.140 -25.339 1.00 92.81 443 GLY A CA 1
ATOM 3393 C C . GLY A 1 443 ? 13.566 -11.338 -25.984 1.00 92.81 443 GLY A C 1
ATOM 3394 O O . GLY A 1 443 ? 14.644 -11.907 -26.133 1.00 92.81 443 GLY A O 1
ATOM 3395 N N . GLN A 1 444 ? 13.350 -10.067 -26.347 1.00 93.81 444 GLN A N 1
ATOM 3396 C CA . GLN A 1 444 ? 14.345 -9.249 -27.049 1.00 93.81 444 GLN A CA 1
ATOM 3397 C C . GLN A 1 444 ? 14.643 -7.944 -26.311 1.00 93.81 444 GLN A C 1
ATOM 3399 O O . GLN A 1 444 ? 13.737 -7.255 -25.837 1.00 93.81 444 GLN A O 1
ATOM 3404 N N . ASN A 1 445 ? 15.912 -7.547 -26.253 1.00 96.38 445 ASN A N 1
ATOM 3405 C CA . ASN A 1 445 ? 16.325 -6.215 -25.808 1.00 96.38 445 ASN A CA 1
ATOM 3406 C C . ASN A 1 445 ? 16.156 -5.204 -26.948 1.00 96.38 445 ASN A C 1
ATOM 3408 O O . ASN A 1 445 ? 17.121 -4.634 -27.460 1.00 96.38 445 ASN A O 1
ATOM 3412 N N . THR A 1 446 ? 14.902 -5.006 -27.346 1.00 96.62 446 THR A N 1
ATOM 3413 C CA . THR A 1 446 ? 14.508 -4.182 -28.485 1.00 96.62 446 THR A CA 1
ATOM 3414 C C . THR A 1 446 ? 13.329 -3.303 -28.095 1.00 96.62 446 THR A C 1
ATOM 3416 O O . THR A 1 446 ? 12.357 -3.797 -27.532 1.00 96.62 446 THR A O 1
ATOM 3419 N N . THR A 1 447 ? 13.388 -2.030 -28.469 1.00 97.31 447 THR A N 1
ATOM 3420 C CA . THR A 1 447 ? 12.241 -1.121 -28.476 1.00 97.31 447 THR A CA 1
ATOM 3421 C C . THR A 1 447 ? 11.919 -0.767 -29.922 1.00 97.31 447 THR A C 1
ATOM 3423 O O . THR A 1 447 ? 12.774 -0.270 -30.662 1.00 97.31 447 THR A O 1
ATOM 3426 N N . VAL A 1 448 ? 10.687 -1.050 -30.341 1.00 96.38 448 VAL A N 1
ATOM 3427 C CA . VAL A 1 448 ? 10.179 -0.727 -31.677 1.00 96.38 448 VAL A CA 1
ATOM 3428 C C . VAL A 1 448 ? 9.249 0.469 -31.556 1.00 96.38 448 VAL A C 1
ATOM 3430 O O . VAL A 1 448 ? 8.288 0.423 -30.792 1.00 96.38 448 VAL A O 1
ATOM 3433 N N . VAL A 1 449 ? 9.526 1.525 -32.319 1.00 96.81 449 VAL A N 1
ATOM 3434 C CA . VAL A 1 449 ? 8.698 2.730 -32.395 1.00 96.81 449 VAL A CA 1
ATOM 3435 C C . VAL A 1 449 ? 8.143 2.860 -33.808 1.00 96.81 449 VAL A C 1
ATOM 3437 O O . VAL A 1 449 ? 8.903 2.877 -34.773 1.00 96.81 449 VAL A O 1
ATOM 3440 N N . ARG A 1 450 ? 6.823 2.945 -33.952 1.00 95.25 450 ARG A N 1
ATOM 3441 C CA . ARG A 1 450 ? 6.146 3.123 -35.241 1.00 95.25 450 ARG A CA 1
ATOM 3442 C C . ARG A 1 450 ? 5.444 4.463 -35.273 1.00 95.25 450 ARG A C 1
ATOM 3444 O O . ARG A 1 450 ? 4.721 4.787 -34.342 1.00 95.25 450 ARG A O 1
ATOM 3451 N N . PHE A 1 451 ? 5.640 5.202 -36.353 1.00 95.44 451 PHE A N 1
ATOM 3452 C CA . PHE A 1 451 ? 4.951 6.454 -36.626 1.00 95.44 451 PHE A CA 1
ATOM 3453 C C . PHE A 1 451 ? 3.987 6.248 -37.783 1.00 95.44 451 PHE A C 1
ATOM 3455 O O . PHE A 1 451 ? 4.393 5.714 -38.817 1.00 95.44 451 PHE A O 1
ATOM 3462 N N . ARG A 1 452 ? 2.741 6.684 -37.625 1.00 92.38 452 ARG A N 1
ATOM 3463 C CA . ARG A 1 452 ? 1.711 6.638 -38.663 1.00 92.38 452 ARG A CA 1
ATOM 3464 C C . ARG A 1 452 ? 0.996 7.977 -38.724 1.00 92.38 452 ARG A C 1
ATOM 3466 O O . ARG A 1 452 ? 0.677 8.564 -37.695 1.00 92.38 452 ARG A O 1
ATOM 3473 N N . ARG A 1 453 ? 0.721 8.461 -39.930 1.00 86.25 453 ARG A N 1
ATOM 3474 C CA . ARG A 1 453 ? -0.092 9.665 -40.115 1.00 86.25 453 ARG A CA 1
ATOM 3475 C C . ARG A 1 453 ? -1.582 9.316 -40.150 1.00 86.25 453 ARG A C 1
ATOM 3477 O O . ARG A 1 453 ? -1.983 8.401 -40.873 1.00 86.25 453 ARG A O 1
ATOM 3484 N N . GLY A 1 454 ? -2.377 10.037 -39.360 1.00 74.50 454 GLY A N 1
ATOM 3485 C CA . GLY A 1 454 ? -3.843 10.000 -39.382 1.00 74.50 454 GLY A CA 1
ATOM 3486 C C . GLY A 1 454 ? -4.433 10.838 -40.523 1.00 74.50 454 GLY A C 1
ATOM 3487 O O . GLY A 1 454 ? -3.703 11.297 -41.398 1.00 74.50 454 GLY A O 1
ATOM 3488 N N . ARG A 1 455 ? -5.757 11.036 -40.556 1.00 61.94 455 ARG A N 1
ATOM 3489 C CA . ARG A 1 455 ? -6.365 11.938 -41.559 1.00 61.94 455 ARG A CA 1
ATOM 3490 C C . ARG A 1 455 ? -6.279 13.378 -41.066 1.00 61.94 455 ARG A C 1
ATOM 3492 O O . ARG A 1 455 ? -6.575 13.645 -39.907 1.00 61.94 455 ARG A O 1
ATOM 3499 N N . ASP A 1 456 ? -5.953 14.312 -41.953 1.00 56.16 456 ASP A N 1
ATOM 3500 C CA . ASP A 1 456 ? -5.936 15.737 -41.615 1.00 56.16 456 ASP A CA 1
ATOM 3501 C C . ASP A 1 456 ? -7.372 16.214 -41.293 1.00 56.16 456 ASP A C 1
ATOM 3503 O O . ASP A 1 456 ? -8.258 16.228 -42.154 1.00 56.16 456 ASP A O 1
ATOM 3507 N N . SER A 1 457 ? -7.634 16.608 -40.046 1.00 46.69 457 SER A N 1
ATOM 3508 C CA . SER A 1 457 ? -8.919 17.186 -39.643 1.00 46.69 457 SER A CA 1
ATOM 3509 C C . SER A 1 457 ? -8.992 18.649 -40.090 1.00 46.69 457 SER A C 1
ATOM 3511 O O . SER A 1 457 ? -8.261 19.492 -39.568 1.00 46.69 457 SER A O 1
ATOM 3513 N N . GLY A 1 458 ? -9.866 18.956 -41.056 1.00 43.91 458 GLY A N 1
ATOM 3514 C CA . GLY A 1 458 ? -10.102 20.329 -41.529 1.00 43.91 458 GLY A CA 1
ATOM 3515 C C . GLY A 1 458 ? -10.282 20.512 -43.039 1.00 43.91 458 GLY A C 1
ATOM 3516 O O . GLY A 1 458 ? -10.493 21.641 -43.470 1.00 43.91 458 GLY A O 1
ATOM 3517 N N . CYS A 1 459 ? -10.233 19.455 -43.857 1.00 32.69 459 CYS A N 1
ATOM 3518 C CA . CYS A 1 459 ? -10.623 19.578 -45.265 1.00 32.69 459 CYS A CA 1
ATOM 3519 C C . CYS A 1 459 ? -12.159 19.637 -45.380 1.00 32.69 459 CYS A C 1
ATOM 3521 O O . CYS A 1 459 ? -12.818 18.669 -44.986 1.00 32.69 459 CYS A O 1
ATOM 3523 N N . PRO A 1 460 ? -12.760 20.714 -45.925 1.00 30.69 460 PRO A N 1
ATOM 3524 C CA . PRO A 1 460 ? -14.146 20.646 -46.351 1.00 30.69 460 PRO A CA 1
ATOM 3525 C C . PRO A 1 460 ? -14.236 19.570 -47.433 1.00 30.69 460 PRO A C 1
ATOM 3527 O O . PRO A 1 460 ? -13.520 19.625 -48.433 1.00 30.69 460 PRO A O 1
ATOM 3530 N N . VAL A 1 461 ? -15.097 18.573 -47.227 1.00 34.62 461 VAL A N 1
ATOM 3531 C CA . VAL A 1 461 ? -15.511 17.682 -48.314 1.00 34.62 461 VAL A CA 1
ATOM 3532 C C . VAL A 1 461 ? -16.143 18.590 -49.373 1.00 34.62 461 VAL A C 1
ATOM 3534 O O . VAL A 1 461 ? -17.075 19.318 -49.025 1.00 34.62 461 VAL A O 1
ATOM 3537 N N . PRO A 1 462 ? -15.659 18.615 -50.628 1.00 34.31 462 PRO A N 1
ATOM 3538 C CA . PRO A 1 462 ? -16.337 19.373 -51.662 1.00 34.31 462 PRO A CA 1
ATOM 3539 C C . PRO A 1 462 ? -17.723 18.758 -51.829 1.00 34.31 462 PRO A C 1
ATOM 3541 O O . PRO A 1 462 ? -17.840 17.560 -52.105 1.00 34.31 462 PRO A O 1
ATOM 3544 N N . ASP A 1 463 ? -18.766 19.563 -51.633 1.00 32.09 463 ASP A N 1
ATOM 3545 C CA . ASP A 1 463 ? -20.121 19.181 -52.001 1.00 32.09 463 ASP A CA 1
ATOM 3546 C C . ASP A 1 463 ? -20.087 18.689 -53.448 1.00 32.09 463 ASP A C 1
ATOM 3548 O O . ASP A 1 463 ? -19.657 19.392 -54.367 1.00 32.09 463 ASP A O 1
ATOM 3552 N N . SER A 1 464 ? -20.515 17.447 -53.652 1.00 37.75 464 SER A N 1
ATOM 3553 C CA . SER A 1 464 ? -20.608 16.825 -54.964 1.00 37.75 464 SER A CA 1
ATOM 3554 C C . SER A 1 464 ? -21.718 17.512 -55.764 1.00 37.75 464 SER A C 1
ATOM 3556 O O . SER A 1 464 ? -22.836 16.996 -55.803 1.00 37.75 464 SER A O 1
ATOM 3558 N N . LYS A 1 465 ? -21.447 18.706 -56.312 1.00 38.72 465 LYS A N 1
ATOM 3559 C CA . LYS A 1 465 ? -22.245 19.450 -57.308 1.00 38.72 465 LYS A CA 1
ATOM 3560 C C . LYS A 1 465 ? -21.579 20.789 -57.678 1.00 38.72 465 LYS A C 1
ATOM 3562 O O . LYS A 1 465 ? -22.152 21.858 -57.502 1.00 38.72 465 LYS A O 1
ATOM 3567 N N . SER A 1 466 ? -20.392 20.744 -58.272 1.00 35.34 466 SER A N 1
ATOM 3568 C CA . SER A 1 466 ? -19.931 21.844 -59.128 1.00 35.34 466 SER A CA 1
ATOM 3569 C C . SER A 1 466 ? -19.061 21.291 -60.250 1.00 35.34 466 SER A C 1
ATOM 3571 O O . SER A 1 466 ? -17.891 20.973 -60.056 1.00 35.34 466 SER A O 1
ATOM 3573 N N . GLU A 1 467 ? -19.662 21.142 -61.429 1.00 44.38 467 GLU A N 1
ATOM 3574 C CA . GLU A 1 467 ? -18.936 20.924 -62.675 1.00 44.38 467 GLU A CA 1
ATOM 3575 C C . GLU A 1 467 ? -18.173 22.209 -63.015 1.00 44.38 467 GLU A C 1
ATOM 3577 O O . GLU A 1 467 ? -18.760 23.223 -63.390 1.00 44.38 467 GLU A O 1
ATOM 3582 N N . GLY A 1 468 ? -16.854 22.180 -62.853 1.00 39.12 468 GLY A N 1
ATOM 3583 C CA . GLY A 1 468 ? -15.976 23.291 -63.188 1.00 39.12 468 GLY A CA 1
ATOM 3584 C C . GLY A 1 468 ? -14.538 22.808 -63.240 1.00 39.12 468 GLY A C 1
ATOM 3585 O O . GLY A 1 468 ? -14.036 22.251 -62.273 1.00 39.12 468 GLY A O 1
ATOM 3586 N N . ARG A 1 469 ? -13.903 22.979 -64.400 1.00 44.34 469 ARG A N 1
ATOM 3587 C CA . ARG A 1 469 ? -12.501 22.646 -64.669 1.00 44.34 469 ARG A CA 1
ATOM 3588 C C . ARG A 1 469 ? -11.575 23.314 -63.648 1.00 44.34 469 ARG A C 1
ATOM 3590 O O . ARG A 1 469 ? -11.235 24.479 -63.818 1.00 44.34 469 ARG A O 1
ATOM 3597 N N . GLU A 1 470 ? -11.095 22.546 -62.682 1.00 36.97 470 GLU A N 1
ATOM 3598 C CA . GLU A 1 470 ? -9.815 22.794 -62.028 1.00 36.97 470 GLU A CA 1
ATOM 3599 C C . GLU A 1 470 ? -8.933 21.560 -62.221 1.00 36.97 470 GLU A C 1
ATOM 3601 O O . GLU A 1 470 ? -9.377 20.420 -62.106 1.00 36.97 470 GLU A O 1
ATOM 3606 N N . SER A 1 471 ? -7.704 21.826 -62.646 1.00 37.53 471 SER A N 1
ATOM 3607 C CA . SER A 1 471 ? -6.643 20.876 -62.965 1.00 37.53 471 SER A CA 1
ATOM 3608 C C . SER A 1 471 ? -6.423 19.832 -61.870 1.00 37.53 471 SER A C 1
ATOM 3610 O O . SER A 1 471 ? -6.426 20.164 -60.686 1.00 37.53 471 SER A O 1
ATOM 3612 N N . GLU A 1 472 ? -6.101 18.600 -62.274 1.00 39.59 472 GLU A N 1
ATOM 3613 C CA . GLU A 1 472 ? -5.618 17.521 -61.395 1.00 39.59 472 GLU A CA 1
ATOM 3614 C C . GLU A 1 472 ? -4.424 17.953 -60.502 1.00 39.59 472 GLU A C 1
ATOM 3616 O O . GLU A 1 472 ? -4.228 17.385 -59.434 1.00 39.59 472 GLU A O 1
ATOM 3621 N N . GLU A 1 473 ? -3.711 19.037 -60.843 1.00 38.66 473 GLU A N 1
ATOM 3622 C CA . GLU A 1 473 ? -2.667 19.677 -60.016 1.00 38.66 473 GLU A CA 1
ATOM 3623 C C . GLU A 1 473 ? -3.165 20.367 -58.723 1.00 38.66 473 GLU A C 1
ATOM 3625 O O . GLU A 1 473 ? -2.359 20.653 -57.832 1.00 38.66 473 GLU A O 1
ATOM 3630 N N . THR A 1 474 ? -4.463 20.660 -58.574 1.00 40.25 474 THR A N 1
ATOM 3631 C CA . THR A 1 474 ? -4.985 21.389 -57.396 1.00 40.25 474 THR A CA 1
ATOM 3632 C C . THR A 1 474 ? -5.387 20.446 -56.256 1.00 40.25 474 THR A C 1
ATOM 3634 O O . THR A 1 474 ? -5.286 20.816 -55.087 1.00 40.25 474 THR A O 1
ATOM 3637 N N . VAL A 1 475 ? -5.760 19.199 -56.563 1.00 41.88 475 VAL A N 1
ATOM 3638 C CA . VAL A 1 475 ? -6.110 18.183 -55.549 1.00 41.88 475 VAL A CA 1
ATOM 3639 C C . VAL A 1 475 ? -4.852 17.638 -54.859 1.00 41.88 475 VAL A C 1
ATOM 3641 O O . VAL A 1 475 ? -4.860 17.381 -53.657 1.00 41.88 475 VAL A O 1
ATOM 3644 N N . GLU A 1 476 ? -3.726 17.584 -55.573 1.00 41.12 476 GLU A N 1
ATOM 3645 C CA . GLU A 1 476 ? -2.421 17.179 -55.031 1.00 41.12 476 GLU A CA 1
ATOM 3646 C C . GLU A 1 476 ? -1.820 18.208 -54.046 1.00 41.12 476 GLU A C 1
ATOM 3648 O O . GLU A 1 476 ? -0.918 17.891 -53.270 1.00 41.12 476 GLU A O 1
ATOM 3653 N N . ARG A 1 477 ? -2.349 19.442 -54.022 1.00 42.16 477 ARG A N 1
ATOM 3654 C CA . ARG A 1 477 ? -1.905 20.541 -53.140 1.00 42.16 477 ARG A CA 1
ATOM 3655 C C . ARG A 1 477 ? -2.571 20.583 -51.760 1.00 42.16 477 ARG A C 1
ATOM 3657 O O . ARG A 1 477 ? -2.175 21.416 -50.946 1.00 42.16 477 ARG A O 1
ATOM 3664 N N . ALA A 1 478 ? -3.540 19.714 -51.467 1.00 47.31 478 ALA A N 1
ATOM 3665 C CA . ALA A 1 478 ? -4.262 19.750 -50.190 1.00 47.31 478 ALA A CA 1
ATOM 3666 C C . ALA A 1 478 ? -3.729 18.780 -49.117 1.00 47.31 478 ALA A C 1
ATOM 3668 O O . ALA A 1 478 ? -4.090 18.927 -47.951 1.00 47.31 478 ALA A O 1
ATOM 3669 N N . LEU A 1 479 ? -2.850 17.833 -49.463 1.00 53.22 479 LEU A N 1
ATOM 3670 C CA . LEU A 1 479 ? -2.260 16.903 -48.495 1.00 53.22 479 LEU A CA 1
ATOM 3671 C C . LEU A 1 479 ? -1.005 17.519 -47.874 1.00 53.22 479 LEU A C 1
ATOM 3673 O O . LEU A 1 479 ? -0.029 17.789 -48.578 1.00 53.22 479 LEU A O 1
ATOM 3677 N N . ALA A 1 480 ? -1.006 17.745 -46.553 1.00 57.56 480 ALA A N 1
ATOM 3678 C CA . ALA A 1 480 ? 0.166 18.314 -45.894 1.00 57.56 480 ALA A CA 1
ATOM 3679 C C . ALA A 1 480 ? 1.412 17.441 -46.141 1.00 57.56 480 ALA A C 1
ATOM 3681 O O . ALA A 1 480 ? 1.343 16.222 -46.018 1.00 57.56 480 ALA A O 1
ATOM 3682 N N . ARG A 1 481 ? 2.569 18.010 -46.492 1.00 78.00 481 ARG A N 1
ATOM 3683 C CA . ARG A 1 481 ? 3.828 17.246 -46.502 1.00 78.00 481 ARG A CA 1
ATOM 3684 C C . ARG A 1 481 ? 4.321 17.151 -45.067 1.00 78.00 481 ARG A C 1
ATOM 3686 O O . ARG A 1 481 ? 4.667 18.177 -44.484 1.00 78.00 481 ARG A O 1
ATOM 3693 N N . VAL A 1 482 ? 4.347 15.937 -44.520 1.00 89.00 482 VAL A N 1
ATOM 3694 C CA . VAL A 1 482 ? 4.788 15.672 -43.147 1.00 89.00 482 VAL A CA 1
ATOM 3695 C C . VAL A 1 482 ? 6.119 14.932 -43.174 1.00 89.00 482 VAL A C 1
ATOM 3697 O O . VAL A 1 482 ? 6.268 13.904 -43.837 1.00 89.00 482 VAL A O 1
ATOM 3700 N N . ARG A 1 483 ? 7.103 15.470 -42.455 1.00 93.69 483 ARG A N 1
ATOM 3701 C CA . ARG A 1 483 ? 8.389 14.815 -42.188 1.00 93.69 483 ARG A CA 1
ATOM 3702 C C . ARG A 1 483 ? 8.654 14.819 -40.692 1.00 93.69 483 ARG A C 1
ATOM 3704 O O . ARG A 1 483 ? 8.321 15.794 -40.019 1.00 93.69 483 ARG A O 1
ATOM 3711 N N . LEU A 1 484 ? 9.264 13.758 -40.182 1.00 96.56 484 LEU A N 1
ATOM 3712 C CA . LEU A 1 484 ? 9.690 13.666 -38.792 1.00 96.56 484 LEU A CA 1
ATOM 3713 C C . LEU A 1 484 ? 11.210 13.754 -38.709 1.00 96.56 484 LEU A C 1
ATOM 3715 O O . LEU A 1 484 ? 11.914 12.975 -39.346 1.00 96.56 484 LEU A O 1
ATOM 3719 N N . VAL A 1 485 ? 11.703 14.664 -37.875 1.00 97.88 485 VAL A N 1
ATOM 3720 C CA . VAL A 1 485 ? 13.093 14.679 -37.422 1.00 97.88 485 VAL A CA 1
ATOM 3721 C C . VAL A 1 485 ? 13.151 13.921 -36.105 1.00 97.88 485 VAL A C 1
ATOM 3723 O O . VAL A 1 485 ? 12.508 14.323 -35.136 1.00 97.88 485 VAL A O 1
ATOM 3726 N N . VAL A 1 486 ? 13.905 12.824 -36.062 1.00 98.25 486 VAL A N 1
ATOM 3727 C CA . VAL A 1 486 ? 13.996 11.954 -34.881 1.00 98.25 486 VAL A CA 1
ATOM 3728 C C . VAL A 1 486 ? 15.434 11.864 -34.390 1.00 98.25 486 VAL A C 1
ATOM 3730 O O . VAL A 1 486 ? 16.333 11.514 -35.151 1.00 98.25 486 VAL A O 1
ATOM 3733 N N . ARG A 1 487 ? 15.655 12.117 -33.099 1.00 98.25 487 ARG A N 1
ATOM 3734 C CA . ARG A 1 487 ? 16.935 11.890 -32.412 1.00 98.25 487 ARG A CA 1
ATOM 3735 C C . ARG A 1 487 ? 16.792 10.848 -31.317 1.00 98.25 487 ARG A C 1
ATOM 3737 O O . ARG A 1 487 ? 15.791 10.835 -30.603 1.00 98.25 487 ARG A O 1
ATOM 3744 N N . VAL A 1 488 ? 17.809 9.999 -31.183 1.00 98.31 488 VAL A N 1
ATOM 3745 C CA . VAL A 1 488 ? 17.928 9.022 -30.095 1.00 98.31 488 VAL A CA 1
ATOM 3746 C C . VAL A 1 488 ? 19.154 9.389 -29.275 1.00 98.31 488 VAL A C 1
ATOM 3748 O O . VAL A 1 488 ? 20.278 9.307 -29.767 1.00 98.31 488 VAL A O 1
ATOM 3751 N N . ASP A 1 489 ? 18.917 9.787 -28.029 1.00 98.44 489 ASP A N 1
ATOM 3752 C CA . ASP A 1 489 ? 19.980 10.101 -27.083 1.00 98.44 489 ASP A CA 1
ATOM 3753 C C . ASP A 1 489 ? 20.402 8.786 -26.400 1.00 98.44 489 ASP A C 1
ATOM 3755 O O . ASP A 1 489 ? 19.562 8.074 -25.838 1.00 98.44 489 ASP A O 1
ATOM 3759 N N . ILE A 1 490 ? 21.689 8.452 -26.466 1.00 98.25 490 ILE A N 1
ATOM 3760 C CA . ILE A 1 490 ? 22.290 7.206 -25.984 1.00 98.25 490 ILE A CA 1
ATOM 3761 C C . ILE A 1 490 ? 23.193 7.430 -24.768 1.00 98.25 490 ILE A C 1
ATOM 3763 O O . ILE A 1 490 ? 23.733 8.516 -24.542 1.00 98.25 490 ILE A O 1
ATOM 3767 N N . GLU A 1 491 ? 23.363 6.358 -24.002 1.00 97.69 491 GLU A N 1
ATOM 3768 C CA . GLU A 1 491 ? 24.306 6.221 -22.893 1.00 97.69 491 GLU A CA 1
ATOM 3769 C C . GLU A 1 491 ? 24.980 4.830 -22.974 1.00 97.69 491 GLU A C 1
ATOM 3771 O O . GLU A 1 491 ? 24.586 3.985 -23.776 1.00 97.69 491 GLU A O 1
ATOM 3776 N N . ASP A 1 492 ? 26.014 4.595 -22.162 1.00 96.62 492 ASP A N 1
ATOM 3777 C CA . ASP A 1 492 ? 26.671 3.285 -21.989 1.00 96.62 492 ASP A CA 1
ATOM 3778 C C . ASP A 1 492 ? 26.977 3.106 -20.502 1.00 96.62 492 ASP A C 1
ATOM 3780 O O . ASP A 1 492 ? 28.051 3.477 -20.019 1.00 96.62 492 ASP A O 1
ATOM 3784 N N . ARG A 1 493 ? 25.979 2.662 -19.732 1.00 95.19 493 ARG A N 1
ATOM 3785 C CA . ARG A 1 493 ? 26.103 2.570 -18.272 1.00 95.19 493 ARG A CA 1
ATOM 3786 C C . ARG A 1 493 ? 25.181 1.543 -17.634 1.00 95.19 493 ARG A C 1
ATOM 3788 O O . ARG A 1 493 ? 24.104 1.222 -18.134 1.00 95.19 493 ARG A O 1
ATOM 3795 N N . ASN A 1 494 ? 25.575 1.107 -16.440 1.00 94.19 494 ASN A N 1
ATOM 3796 C CA . ASN A 1 494 ? 24.646 0.510 -15.489 1.00 94.19 494 ASN A CA 1
ATOM 3797 C C . ASN A 1 494 ? 23.601 1.566 -15.070 1.00 94.19 494 ASN A C 1
ATOM 3799 O O . ASN A 1 494 ? 23.927 2.731 -14.828 1.00 94.19 494 ASN A O 1
ATOM 3803 N N . PHE A 1 495 ? 22.340 1.154 -14.980 1.00 89.62 495 PHE A N 1
ATOM 3804 C CA . PHE A 1 495 ? 21.203 1.979 -14.572 1.00 89.62 495 PHE A CA 1
ATOM 3805 C C . PHE A 1 495 ? 21.356 2.711 -13.222 1.00 89.62 495 PHE A C 1
ATOM 3807 O O . PHE A 1 495 ? 20.728 3.756 -13.050 1.00 89.62 495 PHE A O 1
ATOM 3814 N N . HIS A 1 496 ? 22.217 2.257 -12.305 1.00 90.38 496 HIS A N 1
ATOM 3815 C CA . HIS A 1 496 ? 22.512 2.949 -11.044 1.00 90.38 496 HIS A CA 1
ATOM 3816 C C . HIS A 1 496 ? 23.499 4.118 -11.163 1.00 90.38 496 HIS A C 1
ATOM 3818 O O . HIS A 1 496 ? 23.629 4.882 -10.205 1.00 90.38 496 HIS A O 1
ATOM 3824 N N . TRP A 1 497 ? 24.201 4.264 -12.287 1.00 92.19 497 TRP A N 1
ATOM 3825 C CA . TRP A 1 497 ? 25.227 5.294 -12.492 1.00 92.19 497 TRP A CA 1
ATOM 3826 C C . TRP A 1 497 ? 24.698 6.423 -13.381 1.00 92.19 497 TRP A C 1
ATOM 3828 O O . TRP A 1 497 ? 23.603 6.322 -13.937 1.00 92.19 497 TRP A O 1
ATOM 3838 N N . GLU A 1 498 ? 25.475 7.488 -13.543 1.00 91.56 498 GLU A N 1
ATOM 3839 C CA . GLU A 1 498 ? 25.172 8.616 -14.421 1.00 91.56 498 GLU A CA 1
ATOM 3840 C C . GLU A 1 498 ? 26.270 8.792 -15.476 1.00 91.56 498 GLU A C 1
ATOM 3842 O O . GLU A 1 498 ? 27.462 8.671 -15.185 1.00 91.56 498 GLU A O 1
ATOM 3847 N N . THR A 1 499 ? 25.879 9.126 -16.705 1.00 95.06 499 THR A N 1
ATOM 3848 C CA . THR A 1 499 ? 26.827 9.575 -17.724 1.00 95.06 499 THR A CA 1
ATOM 3849 C C . THR A 1 499 ? 27.141 11.057 -17.509 1.00 95.06 499 THR A C 1
ATOM 3851 O O . THR A 1 499 ? 26.247 11.871 -17.257 1.00 95.06 499 THR A O 1
ATOM 3854 N N . LYS A 1 500 ? 28.431 11.406 -17.584 1.00 96.31 500 LYS A N 1
ATOM 3855 C CA . LYS A 1 500 ? 28.925 12.785 -17.534 1.00 96.31 500 LYS A CA 1
ATOM 3856 C C . LYS A 1 500 ? 29.915 13.045 -18.653 1.00 96.31 500 LYS A C 1
ATOM 3858 O O . LYS A 1 500 ? 30.826 12.244 -18.874 1.00 96.31 500 LYS A O 1
ATOM 3863 N N . ARG A 1 501 ? 29.747 14.173 -19.338 1.00 96.50 501 ARG A N 1
ATOM 3864 C CA . ARG A 1 501 ? 30.611 14.576 -20.439 1.00 96.50 501 ARG A CA 1
ATOM 3865 C C . ARG A 1 501 ? 32.005 14.918 -19.919 1.00 96.50 501 ARG A C 1
ATOM 3867 O O . ARG A 1 501 ? 32.184 15.719 -19.006 1.00 96.50 501 ARG A O 1
ATOM 3874 N N . ASN A 1 502 ? 33.005 14.298 -20.527 1.00 96.12 502 ASN A N 1
ATOM 3875 C CA . ASN A 1 502 ? 34.420 14.602 -20.358 1.00 96.12 502 ASN A CA 1
ATOM 3876 C C . ASN A 1 502 ? 35.181 14.084 -21.592 1.00 96.12 502 ASN A C 1
ATOM 3878 O O . ASN A 1 502 ? 34.599 13.402 -22.435 1.00 96.12 502 ASN A O 1
ATOM 3882 N N . GLY A 1 503 ? 36.486 14.357 -21.689 1.00 95.88 503 GLY A N 1
ATOM 3883 C CA . GLY A 1 503 ? 37.279 13.947 -22.856 1.00 95.88 503 GLY A CA 1
ATOM 3884 C C . GLY A 1 503 ? 37.319 12.430 -23.101 1.00 95.88 503 GLY A C 1
ATOM 3885 O O . GLY A 1 503 ? 37.401 12.000 -24.250 1.00 95.88 503 GLY A O 1
ATOM 3886 N N . ALA A 1 504 ? 37.213 11.607 -22.050 1.00 95.62 504 ALA A N 1
ATOM 3887 C CA . ALA A 1 504 ? 37.144 10.153 -22.195 1.00 95.62 504 ALA A CA 1
ATOM 3888 C C . ALA A 1 504 ? 35.778 9.704 -22.734 1.00 95.62 504 ALA A C 1
ATOM 3890 O O . ALA A 1 504 ? 35.730 8.853 -23.616 1.00 95.62 504 ALA A O 1
ATOM 3891 N N . ALA A 1 505 ? 34.684 10.306 -22.261 1.00 95.94 505 ALA A N 1
ATOM 3892 C CA . ALA A 1 505 ? 33.343 10.056 -22.779 1.00 95.94 505 ALA A CA 1
ATOM 3893 C C . ALA A 1 505 ? 33.213 10.504 -24.246 1.00 95.94 505 ALA A C 1
ATOM 3895 O O . ALA A 1 505 ? 32.676 9.760 -25.062 1.00 95.94 505 ALA A O 1
ATOM 3896 N N . ASP A 1 506 ? 33.763 11.671 -24.605 1.00 96.44 506 ASP A N 1
ATOM 3897 C CA . ASP A 1 506 ? 33.800 12.157 -25.992 1.00 96.44 506 ASP A CA 1
ATOM 3898 C C . ASP A 1 506 ? 34.491 11.140 -26.917 1.00 96.44 506 ASP A C 1
ATOM 3900 O O . ASP A 1 506 ? 33.945 10.762 -27.958 1.00 96.44 506 ASP A O 1
ATOM 3904 N N . HIS A 1 507 ? 35.675 10.653 -26.526 1.00 96.94 507 HIS A N 1
ATOM 3905 C CA . HIS A 1 507 ? 36.394 9.629 -27.284 1.00 96.94 507 HIS A CA 1
ATOM 3906 C C . HIS A 1 507 ? 35.622 8.304 -27.336 1.00 96.94 507 HIS A C 1
ATOM 3908 O O . HIS A 1 507 ? 35.507 7.706 -28.401 1.00 96.94 507 HIS A O 1
ATOM 3914 N N . HIS A 1 508 ? 35.052 7.870 -26.210 1.00 97.44 508 HIS A N 1
ATOM 3915 C CA . HIS A 1 508 ? 34.300 6.621 -26.099 1.00 97.44 508 HIS A CA 1
ATOM 3916 C C . HIS A 1 508 ? 33.103 6.569 -27.048 1.00 97.44 508 HIS A C 1
ATOM 3918 O O . HIS A 1 508 ? 32.962 5.613 -27.807 1.00 97.44 508 HIS A O 1
ATOM 3924 N N . PHE A 1 509 ? 32.251 7.594 -27.048 1.00 97.62 509 PHE A N 1
ATOM 3925 C CA . PHE A 1 509 ? 31.077 7.596 -27.917 1.00 97.62 509 PHE A CA 1
ATOM 3926 C C . PHE A 1 509 ? 31.448 7.784 -29.388 1.00 97.62 509 PHE A C 1
ATOM 3928 O O . PHE A 1 509 ? 30.907 7.083 -30.241 1.00 97.62 509 PHE A O 1
ATOM 3935 N N . SER A 1 510 ? 32.401 8.666 -29.701 1.00 95.56 510 SER A N 1
ATOM 3936 C CA . SER A 1 510 ? 32.801 8.913 -31.093 1.00 95.56 510 SER A CA 1
ATOM 3937 C C . SER A 1 510 ? 33.538 7.732 -31.733 1.00 95.56 510 SER A C 1
ATOM 3939 O O . SER A 1 510 ? 33.235 7.384 -32.870 1.00 95.56 510 SER A O 1
ATOM 3941 N N . ALA A 1 511 ? 34.463 7.080 -31.022 1.00 96.81 511 ALA A N 1
ATOM 3942 C CA . ALA A 1 511 ? 35.259 5.979 -31.570 1.00 96.81 511 ALA A CA 1
ATOM 3943 C C . ALA A 1 511 ? 34.457 4.681 -31.757 1.00 96.81 511 ALA A C 1
ATOM 3945 O O . ALA A 1 511 ? 34.819 3.854 -32.591 1.00 96.81 511 ALA A O 1
ATOM 3946 N N . ASN A 1 512 ? 33.376 4.504 -30.993 1.00 97.50 512 ASN A N 1
ATOM 3947 C CA . ASN A 1 512 ? 32.560 3.289 -31.016 1.00 97.50 512 ASN A CA 1
ATOM 3948 C C . ASN A 1 512 ? 31.241 3.448 -31.786 1.00 97.50 512 ASN A C 1
ATOM 3950 O O . ASN A 1 512 ? 30.458 2.499 -31.827 1.00 97.50 512 ASN A O 1
ATOM 3954 N N . THR A 1 513 ? 30.983 4.614 -32.387 1.00 97.19 513 THR A N 1
ATOM 3955 C CA . THR A 1 513 ? 29.787 4.875 -33.199 1.00 97.19 513 THR A CA 1
ATOM 3956 C C . THR A 1 513 ? 30.136 4.885 -34.685 1.00 97.19 513 THR A C 1
ATOM 3958 O O . THR A 1 513 ? 31.019 5.619 -35.120 1.00 97.19 513 THR A O 1
ATOM 3961 N N . GLY A 1 514 ? 29.412 4.105 -35.485 1.00 94.81 514 GLY A N 1
ATOM 3962 C CA . GLY A 1 514 ? 29.558 4.055 -36.940 1.00 94.81 514 GLY A CA 1
ATOM 3963 C C . GLY A 1 514 ? 28.217 3.932 -37.662 1.00 94.81 514 GLY A C 1
ATOM 3964 O O . GLY A 1 514 ? 27.192 3.634 -37.052 1.00 94.81 514 GLY A O 1
ATOM 3965 N N . LEU A 1 515 ? 28.213 4.159 -38.975 1.00 94.44 515 LEU A N 1
ATOM 3966 C CA . LEU A 1 515 ? 27.021 3.994 -39.814 1.00 94.44 515 LEU A CA 1
ATOM 3967 C C . LEU A 1 515 ? 26.696 2.512 -40.035 1.00 94.44 515 LEU A C 1
ATOM 3969 O O . LEU A 1 515 ? 27.595 1.675 -40.134 1.00 94.44 515 LEU A O 1
ATOM 3973 N N . LEU A 1 516 ? 25.407 2.189 -40.153 1.00 90.25 516 LEU A N 1
ATOM 3974 C CA . LEU A 1 516 ? 24.982 0.858 -40.584 1.00 90.25 516 LEU A CA 1
ATOM 3975 C C . LEU A 1 516 ? 25.181 0.707 -42.107 1.00 90.25 516 LEU A C 1
ATOM 3977 O O . LEU A 1 516 ? 24.753 1.584 -42.853 1.00 90.25 516 LEU A O 1
ATOM 3981 N N . PRO A 1 517 ? 25.794 -0.391 -42.592 1.00 80.38 517 PRO A N 1
ATOM 3982 C CA . PRO A 1 517 ? 26.084 -0.561 -44.019 1.00 80.38 517 PRO A CA 1
ATOM 3983 C C . PRO A 1 517 ? 24.832 -0.824 -44.871 1.00 80.38 517 PRO A C 1
ATOM 3985 O O . PRO A 1 517 ? 24.735 -0.314 -45.982 1.00 80.38 517 PRO A O 1
ATOM 3988 N N . ASP A 1 518 ? 23.857 -1.571 -44.341 1.00 78.31 518 ASP A N 1
ATOM 3989 C CA . ASP A 1 518 ? 22.703 -2.068 -45.114 1.00 78.31 518 ASP A CA 1
ATOM 3990 C C . ASP A 1 518 ? 21.372 -1.380 -44.761 1.00 78.31 518 ASP A C 1
ATOM 3992 O O . ASP A 1 518 ? 20.312 -1.763 -45.260 1.00 78.31 518 ASP A O 1
ATOM 3996 N N . ARG A 1 519 ? 21.384 -0.405 -43.843 1.00 80.44 519 ARG A N 1
ATOM 3997 C CA . ARG A 1 519 ? 20.179 0.272 -43.336 1.00 80.44 519 ARG A CA 1
ATOM 3998 C C . ARG A 1 519 ? 20.465 1.721 -42.974 1.00 80.44 519 ARG A C 1
ATOM 4000 O O . ARG A 1 519 ? 21.585 2.076 -42.637 1.00 80.44 519 ARG A O 1
ATOM 4007 N N . GLN A 1 520 ? 19.417 2.537 -42.958 1.00 88.88 520 GLN A N 1
ATOM 4008 C CA . GLN A 1 520 ? 19.493 3.914 -42.479 1.00 88.88 520 GLN A CA 1
ATOM 4009 C C . GLN A 1 520 ? 19.634 3.911 -40.957 1.00 88.88 520 GLN A C 1
ATOM 4011 O O . GLN A 1 520 ? 18.711 3.469 -40.270 1.00 88.88 520 GLN A O 1
ATOM 4016 N N . GLY A 1 521 ? 20.774 4.368 -40.433 1.00 94.94 521 GLY A N 1
ATOM 4017 C CA . GLY A 1 521 ? 21.012 4.484 -38.995 1.00 94.94 521 GLY A CA 1
ATOM 4018 C C . GLY A 1 521 ? 22.462 4.265 -38.572 1.00 94.94 521 GLY A C 1
ATOM 4019 O O . GLY A 1 521 ? 23.385 4.379 -39.381 1.00 94.94 521 GLY A O 1
ATOM 4020 N N . PHE A 1 522 ? 22.657 3.939 -37.293 1.00 96.50 522 PHE A N 1
ATOM 4021 C CA . PHE A 1 522 ? 23.977 3.801 -36.678 1.00 96.50 522 PHE A CA 1
ATOM 4022 C C . PHE A 1 522 ? 24.098 2.551 -35.795 1.00 96.50 522 PHE A C 1
ATOM 4024 O O . PHE A 1 522 ? 23.115 2.012 -35.276 1.00 96.50 522 PHE A O 1
ATOM 4031 N N . LEU A 1 523 ? 25.339 2.102 -35.633 1.00 96.12 523 LEU A N 1
ATOM 4032 C CA . LEU A 1 523 ? 25.787 1.085 -34.694 1.00 96.12 523 LEU A CA 1
ATOM 4033 C C . LEU A 1 523 ? 26.682 1.761 -33.659 1.00 96.12 523 LEU A C 1
ATOM 4035 O O . LEU A 1 523 ? 27.666 2.399 -34.019 1.00 96.12 523 LEU A O 1
ATOM 4039 N N . PHE A 1 524 ? 26.370 1.571 -32.386 1.00 97.38 524 PHE A N 1
ATOM 4040 C CA . PHE A 1 524 ? 27.263 1.864 -31.276 1.00 97.38 524 PHE A CA 1
ATOM 4041 C C . PHE A 1 524 ? 27.734 0.536 -30.675 1.00 97.38 524 PHE A C 1
ATOM 4043 O O . PHE A 1 524 ? 26.913 -0.231 -30.179 1.00 97.38 524 PHE A O 1
ATOM 4050 N N . ALA A 1 525 ? 29.025 0.218 -30.767 1.00 96.06 525 ALA A N 1
ATOM 4051 C CA . ALA A 1 525 ? 29.569 -1.093 -30.393 1.00 96.06 525 ALA A CA 1
ATOM 4052 C C . ALA A 1 525 ? 30.856 -0.974 -29.557 1.00 96.06 525 ALA A C 1
ATOM 4054 O O . ALA A 1 525 ? 31.938 -1.300 -30.046 1.00 96.06 525 ALA A O 1
ATOM 4055 N N . PRO A 1 526 ? 30.760 -0.521 -28.293 1.00 96.12 526 PRO A N 1
ATOM 4056 C CA . PRO A 1 526 ? 31.918 -0.382 -27.411 1.00 96.12 526 PRO A CA 1
ATOM 4057 C C . PRO A 1 526 ? 32.560 -1.716 -27.001 1.00 96.12 526 PRO A C 1
ATOM 4059 O O . PRO A 1 526 ? 33.715 -1.724 -26.577 1.00 96.12 526 PRO A O 1
ATOM 4062 N N . ALA A 1 527 ? 31.835 -2.842 -27.080 1.00 94.06 527 ALA A N 1
ATOM 4063 C CA . ALA A 1 527 ? 32.368 -4.172 -26.779 1.00 94.06 527 ALA A CA 1
ATOM 4064 C C . ALA A 1 527 ? 31.574 -5.303 -27.480 1.00 94.06 527 ALA A C 1
ATOM 4066 O O . ALA A 1 527 ? 30.430 -5.096 -27.881 1.00 94.06 527 ALA A O 1
ATOM 4067 N N . PRO A 1 528 ? 32.116 -6.534 -27.611 1.00 88.31 528 PRO A N 1
ATOM 4068 C CA . PRO A 1 528 ? 31.409 -7.655 -28.255 1.00 88.31 528 PRO A CA 1
ATOM 4069 C C . PRO A 1 528 ? 30.096 -8.085 -27.576 1.00 88.31 528 PRO A C 1
ATOM 4071 O O . PRO A 1 528 ? 29.235 -8.698 -28.215 1.00 88.31 528 PRO A O 1
ATOM 4074 N N . ASP A 1 529 ? 29.973 -7.808 -26.280 1.00 88.50 529 ASP A N 1
ATOM 4075 C CA . ASP A 1 529 ? 28.819 -8.065 -25.416 1.00 88.50 529 ASP A CA 1
ATOM 4076 C C . ASP A 1 529 ? 27.958 -6.811 -25.176 1.00 88.50 529 ASP A C 1
ATOM 4078 O O . ASP A 1 529 ? 26.881 -6.911 -24.589 1.00 88.50 529 ASP A O 1
ATOM 4082 N N . ARG A 1 530 ? 28.401 -5.637 -25.650 1.00 93.25 530 ARG A N 1
ATOM 4083 C CA . ARG A 1 530 ? 27.682 -4.362 -25.544 1.00 93.25 530 ARG A CA 1
ATOM 4084 C C . ARG A 1 530 ? 27.612 -3.676 -26.897 1.00 93.25 530 ARG A C 1
ATOM 4086 O O . ARG A 1 530 ? 28.577 -3.070 -27.358 1.00 93.25 530 ARG A O 1
ATOM 4093 N N . GLN A 1 531 ? 26.441 -3.745 -27.509 1.00 94.69 531 GLN A N 1
ATOM 4094 C CA . GLN A 1 531 ? 26.156 -3.067 -28.765 1.00 94.69 531 GLN A CA 1
ATOM 4095 C C . GLN A 1 531 ? 24.716 -2.559 -28.791 1.00 94.69 531 GLN A C 1
ATOM 4097 O O . GLN A 1 531 ? 23.822 -3.174 -28.216 1.00 94.69 531 GLN A O 1
ATOM 4102 N N . LEU A 1 532 ? 24.513 -1.463 -29.511 1.00 97.00 532 LEU A N 1
ATOM 4103 C CA . LEU A 1 532 ? 23.232 -0.842 -29.797 1.00 97.00 532 LEU A CA 1
ATOM 4104 C C . LEU A 1 532 ? 23.156 -0.547 -31.294 1.00 97.00 532 LEU A C 1
ATOM 4106 O O . LEU A 1 532 ? 24.015 0.129 -31.854 1.00 97.00 532 LEU A O 1
ATOM 4110 N N . ARG A 1 533 ? 22.099 -1.020 -31.944 1.00 95.94 533 ARG A N 1
ATOM 4111 C CA . ARG A 1 533 ? 21.754 -0.697 -33.328 1.00 95.94 533 ARG A CA 1
ATOM 4112 C C . ARG A 1 533 ? 20.494 0.146 -33.322 1.00 95.94 533 ARG A C 1
ATOM 4114 O O . ARG A 1 533 ? 19.488 -0.249 -32.733 1.00 95.94 533 ARG A O 1
ATOM 4121 N N . VAL A 1 534 ? 20.538 1.277 -34.012 1.00 96.62 534 VAL A N 1
ATOM 4122 C CA . VAL A 1 534 ? 19.361 2.112 -34.248 1.00 96.62 534 VAL A CA 1
ATOM 4123 C C . VAL A 1 534 ? 19.167 2.230 -35.745 1.00 96.62 534 VAL A C 1
ATOM 4125 O O . VAL A 1 534 ? 20.068 2.685 -36.444 1.00 96.62 534 VAL A O 1
ATOM 4128 N N . SER A 1 535 ? 18.010 1.802 -36.244 1.00 94.94 535 SER A N 1
ATOM 4129 C CA . SER A 1 535 ? 17.714 1.831 -37.679 1.00 94.94 535 SER A CA 1
ATOM 4130 C C . SER A 1 535 ? 16.280 2.244 -37.971 1.00 94.94 535 SER A C 1
ATOM 4132 O O . SER A 1 535 ? 15.382 1.935 -37.190 1.00 94.94 535 SER A O 1
ATOM 4134 N N . ALA A 1 536 ? 16.066 2.901 -39.109 1.00 93.38 536 ALA A N 1
ATOM 4135 C CA . ALA A 1 536 ? 14.745 3.257 -39.615 1.00 93.38 536 ALA A CA 1
ATOM 4136 C C . ALA A 1 536 ? 14.406 2.466 -40.888 1.00 93.38 536 ALA A C 1
ATOM 4138 O O . ALA A 1 536 ? 15.281 2.164 -41.701 1.00 93.38 536 ALA A O 1
ATOM 4139 N N . GLY A 1 537 ? 13.125 2.134 -41.063 1.00 89.00 537 GLY A N 1
ATOM 4140 C CA . GLY A 1 537 ? 12.616 1.430 -42.245 1.00 89.00 537 GLY A CA 1
ATOM 4141 C C . GLY A 1 537 ? 12.501 2.299 -43.504 1.00 89.00 537 GLY A C 1
ATOM 4142 O O . GLY A 1 537 ? 12.379 1.761 -44.598 1.00 89.00 537 GLY A O 1
ATOM 4143 N N . ALA A 1 538 ? 12.550 3.625 -43.357 1.00 87.94 538 ALA A N 1
ATOM 4144 C CA . ALA A 1 538 ? 12.497 4.606 -44.439 1.00 87.94 538 ALA A CA 1
ATOM 4145 C C . ALA A 1 538 ? 13.256 5.881 -44.032 1.00 87.94 538 ALA A C 1
ATOM 4147 O O . ALA A 1 538 ? 13.588 6.050 -42.858 1.00 87.94 538 ALA A O 1
ATOM 4148 N N . GLY A 1 539 ? 13.497 6.786 -44.984 1.00 90.81 539 GLY A N 1
ATOM 4149 C CA . GLY A 1 539 ? 14.153 8.073 -44.730 1.00 90.81 539 GLY A CA 1
ATOM 4150 C C . GLY A 1 539 ? 15.674 8.041 -44.867 1.00 90.81 539 GLY A C 1
ATOM 4151 O O . GLY A 1 539 ? 16.217 7.197 -45.578 1.00 90.81 539 GLY A O 1
ATOM 4152 N N . VAL A 1 540 ? 16.352 8.990 -44.220 1.00 94.56 540 VAL A N 1
ATOM 4153 C CA . VAL A 1 540 ? 17.819 9.128 -44.234 1.00 94.56 540 VAL A CA 1
ATOM 4154 C C . VAL A 1 540 ? 18.329 9.391 -42.820 1.00 94.56 540 VAL A C 1
ATOM 4156 O O . VAL A 1 540 ? 17.688 10.109 -42.055 1.00 94.56 540 VAL A O 1
ATOM 4159 N N . PHE A 1 541 ? 19.477 8.815 -42.461 1.00 96.94 541 PHE A N 1
ATOM 4160 C CA . PHE A 1 541 ? 20.189 9.163 -41.229 1.00 96.94 541 PHE A CA 1
ATOM 4161 C C . PHE A 1 541 ? 21.325 10.156 -41.510 1.00 96.94 541 PHE A C 1
ATOM 4163 O O . PHE A 1 541 ? 22.168 9.921 -42.375 1.00 96.94 541 PHE A O 1
ATOM 4170 N N . HIS A 1 542 ? 21.369 11.240 -40.741 1.00 97.06 542 HIS A N 1
ATOM 4171 C CA . HIS A 1 542 ? 22.394 12.276 -40.794 1.00 97.06 542 HIS A CA 1
ATOM 4172 C C . HIS A 1 542 ? 23.312 12.162 -39.571 1.00 97.06 542 HIS A C 1
ATOM 4174 O O . HIS A 1 542 ? 22.869 12.309 -38.430 1.00 97.06 542 HIS A O 1
ATOM 4180 N N . SER A 1 543 ? 24.602 11.904 -39.808 1.00 96.31 543 SER A N 1
ATOM 4181 C CA . SER A 1 543 ? 25.624 11.771 -38.760 1.00 96.31 543 SER A CA 1
ATOM 4182 C C . SER A 1 543 ? 26.078 13.140 -38.245 1.00 96.31 543 SER A C 1
ATOM 4184 O O . SER A 1 543 ? 27.149 13.629 -38.601 1.00 96.31 543 SER A O 1
ATOM 4186 N N . GLU A 1 544 ? 25.255 13.751 -37.400 1.00 96.75 544 GLU A N 1
ATOM 4187 C CA . GLU A 1 544 ? 25.515 15.047 -36.764 1.00 96.75 544 GLU A CA 1
ATOM 4188 C C . GLU A 1 544 ? 25.452 14.909 -35.236 1.00 96.75 544 GLU A C 1
ATOM 4190 O O . GLU A 1 544 ? 24.380 15.097 -34.638 1.00 96.75 544 GLU A O 1
ATOM 4195 N N . PRO A 1 545 ? 26.574 14.527 -34.597 1.00 96.75 545 PRO A N 1
ATOM 4196 C CA . PRO A 1 545 ? 26.578 14.211 -33.183 1.00 96.75 545 PRO A CA 1
ATOM 4197 C C . PRO A 1 545 ? 26.455 15.451 -32.293 1.00 96.75 545 PRO A C 1
ATOM 4199 O O . PRO A 1 545 ? 27.045 16.494 -32.575 1.00 96.75 545 PRO A O 1
ATOM 4202 N N . GLU A 1 546 ? 25.747 15.320 -31.172 1.00 97.12 546 GLU A N 1
ATOM 4203 C CA . GLU A 1 546 ? 25.639 16.359 -30.142 1.00 97.12 546 GLU A CA 1
ATOM 4204 C C . GLU A 1 546 ? 25.598 15.778 -28.723 1.00 97.12 546 GLU A C 1
ATOM 4206 O O . GLU A 1 546 ? 25.245 14.617 -28.520 1.00 97.12 546 GLU A O 1
ATOM 4211 N N . TRP A 1 547 ? 25.912 16.612 -27.731 1.00 98.00 547 TRP A N 1
ATOM 4212 C CA . TRP A 1 547 ? 25.715 16.298 -26.317 1.00 98.00 547 TRP A CA 1
ATOM 4213 C C . TRP A 1 547 ? 24.506 17.044 -25.759 1.00 98.00 547 TRP A C 1
ATOM 4215 O O . TRP A 1 547 ? 24.367 18.252 -25.939 1.00 98.00 547 TRP A O 1
ATOM 4225 N N . CYS A 1 548 ? 23.657 16.321 -25.034 1.00 97.12 548 CYS A N 1
ATOM 4226 C CA . CYS A 1 548 ? 22.625 16.885 -24.175 1.00 97.12 548 CYS A CA 1
ATOM 4227 C C . CYS A 1 548 ? 23.161 16.929 -22.741 1.00 97.12 548 CYS A C 1
ATOM 4229 O O . CYS A 1 548 ? 23.155 15.908 -22.057 1.00 97.12 548 CYS A O 1
ATOM 4231 N N . GLU A 1 549 ? 23.640 18.089 -22.298 1.00 96.81 549 GLU A N 1
ATOM 4232 C CA . GLU A 1 549 ? 24.246 18.267 -20.973 1.00 96.81 549 GLU A CA 1
ATOM 4233 C C . GLU A 1 549 ? 23.225 18.723 -19.924 1.00 96.81 549 GLU A C 1
ATOM 4235 O O . GLU A 1 549 ? 22.274 19.445 -20.229 1.00 96.81 549 GLU A O 1
ATOM 4240 N N . ASN A 1 550 ? 23.460 18.346 -18.667 1.00 96.00 550 ASN A N 1
ATOM 4241 C CA . ASN A 1 550 ? 22.679 18.760 -17.502 1.00 96.00 550 ASN A CA 1
ATOM 4242 C C . ASN A 1 550 ? 21.180 18.431 -17.597 1.00 96.00 550 ASN A C 1
ATOM 4244 O O . ASN A 1 550 ? 20.341 19.199 -17.124 1.00 96.00 550 ASN A O 1
ATOM 4248 N N . ILE A 1 551 ? 20.839 17.268 -18.159 1.00 96.81 551 ILE A N 1
ATOM 4249 C CA . ILE A 1 551 ? 19.471 16.741 -18.152 1.00 96.81 551 ILE A CA 1
ATOM 4250 C C . ILE A 1 551 ? 19.032 16.570 -16.686 1.00 96.81 551 ILE A C 1
ATOM 4252 O O . ILE A 1 551 ? 19.680 15.816 -15.954 1.00 96.81 551 ILE A O 1
ATOM 4256 N N . PRO A 1 552 ? 17.968 17.255 -16.223 1.00 96.38 552 PRO A N 1
ATOM 4257 C CA . PRO A 1 552 ? 17.567 17.211 -14.819 1.00 96.38 552 PRO A CA 1
ATOM 4258 C C . PRO A 1 552 ? 17.046 15.837 -14.384 1.00 96.38 552 PRO A C 1
ATOM 4260 O O . PRO A 1 552 ? 16.254 15.207 -15.082 1.00 96.38 552 PRO A O 1
ATOM 4263 N N . HIS A 1 553 ? 17.421 15.425 -13.175 1.00 95.38 553 HIS A N 1
ATOM 4264 C CA . HIS A 1 553 ? 16.925 14.239 -12.475 1.00 95.38 553 HIS A CA 1
ATOM 4265 C C . HIS A 1 553 ? 16.241 14.656 -11.155 1.00 95.38 553 HIS A C 1
ATOM 4267 O O . HIS A 1 553 ? 16.793 14.443 -10.070 1.00 95.38 553 HIS A O 1
ATOM 4273 N N . PRO A 1 554 ? 15.058 15.305 -11.202 1.00 93.31 554 PRO A N 1
ATOM 4274 C CA . PRO A 1 554 ? 14.365 15.791 -10.004 1.00 93.31 554 PRO A CA 1
ATOM 4275 C C . PRO A 1 554 ? 14.051 14.687 -8.981 1.00 93.31 554 PRO A C 1
ATOM 4277 O O . PRO A 1 554 ? 14.062 14.956 -7.778 1.00 93.31 554 PRO A O 1
ATOM 4280 N N . VAL A 1 555 ? 13.817 13.445 -9.425 1.00 91.44 555 VAL A N 1
ATOM 4281 C CA . VAL A 1 555 ? 13.592 12.309 -8.516 1.00 91.44 555 VAL A CA 1
ATOM 4282 C C . VAL A 1 555 ? 14.843 12.018 -7.684 1.00 91.44 555 VAL A C 1
ATOM 4284 O O . VAL A 1 555 ? 14.756 11.940 -6.458 1.00 91.44 555 VAL A O 1
ATOM 4287 N N . GLU A 1 556 ? 16.015 11.927 -8.314 1.00 92.50 556 GLU A N 1
ATOM 4288 C CA . GLU A 1 556 ? 17.293 11.738 -7.618 1.00 92.50 556 GLU A CA 1
ATOM 4289 C C . GLU A 1 556 ? 17.648 12.933 -6.721 1.00 92.50 556 GLU A C 1
ATOM 4291 O O . GLU A 1 556 ? 18.069 12.732 -5.579 1.00 92.50 556 GLU A O 1
ATOM 4296 N N . ALA A 1 557 ? 17.390 14.166 -7.173 1.00 91.12 557 ALA A N 1
ATOM 4297 C CA . ALA A 1 557 ? 17.615 15.375 -6.380 1.00 91.12 557 ALA A CA 1
ATOM 4298 C C . ALA A 1 557 ? 16.841 15.341 -5.049 1.00 91.12 557 ALA A C 1
ATOM 4300 O O . ALA A 1 557 ? 17.397 15.640 -3.993 1.00 91.12 557 ALA A O 1
ATOM 4301 N N . SER A 1 558 ? 15.576 14.898 -5.075 1.00 87.38 558 SER A N 1
ATOM 4302 C CA . SER A 1 558 ? 14.744 14.778 -3.862 1.00 87.38 558 SER A CA 1
ATOM 4303 C C . SER A 1 558 ? 15.259 13.744 -2.842 1.00 87.38 558 SER A C 1
ATOM 4305 O O . SER A 1 558 ? 14.859 13.753 -1.676 1.00 87.38 558 SER A O 1
ATOM 4307 N N . ARG A 1 559 ? 16.173 12.861 -3.267 1.00 88.38 559 ARG A N 1
ATOM 4308 C CA . ARG A 1 559 ? 16.787 11.790 -2.463 1.00 88.38 559 ARG A CA 1
ATOM 4309 C C . ARG A 1 559 ? 18.221 12.104 -2.033 1.00 88.38 559 ARG A C 1
ATOM 4311 O O . ARG A 1 559 ? 18.908 11.214 -1.532 1.00 88.38 559 ARG A O 1
ATOM 4318 N N . GLY A 1 560 ? 18.694 13.326 -2.289 1.00 87.25 560 GLY A N 1
ATOM 4319 C CA . GLY A 1 560 ? 20.083 13.724 -2.050 1.00 87.25 560 GLY A CA 1
ATOM 4320 C C . GLY A 1 560 ? 21.100 13.055 -2.984 1.00 87.25 560 GLY A C 1
ATOM 4321 O O . GLY A 1 560 ? 22.277 12.999 -2.643 1.00 87.25 560 GLY A O 1
ATOM 4322 N N . GLN A 1 561 ? 20.664 12.521 -4.131 1.00 90.62 561 GLN A N 1
ATOM 4323 C CA . GLN A 1 561 ? 21.538 11.920 -5.146 1.00 90.62 561 GLN A CA 1
ATOM 4324 C C . GLN A 1 561 ? 21.909 12.939 -6.239 1.00 90.62 561 GLN A C 1
ATOM 4326 O O . GLN A 1 561 ? 21.464 14.089 -6.222 1.00 90.62 561 GLN A O 1
ATOM 4331 N N . VAL A 1 562 ? 22.737 12.521 -7.204 1.00 92.94 562 VAL A N 1
ATOM 4332 C CA . VAL A 1 562 ? 23.164 13.360 -8.333 1.00 92.94 562 VAL A CA 1
ATOM 4333 C C . VAL A 1 562 ? 21.945 13.834 -9.135 1.00 92.94 562 VAL A C 1
ATOM 4335 O O . VAL A 1 562 ? 21.217 13.045 -9.733 1.00 92.94 562 VAL A O 1
ATOM 4338 N N . ALA A 1 563 ? 21.737 15.151 -9.158 1.00 94.25 563 ALA A N 1
ATOM 4339 C CA . ALA A 1 563 ? 20.520 15.786 -9.666 1.00 94.25 563 ALA A CA 1
ATOM 4340 C C . ALA A 1 563 ? 20.476 15.992 -11.194 1.00 94.25 563 ALA A C 1
ATOM 4342 O O . ALA A 1 563 ? 19.511 16.569 -11.697 1.00 94.25 563 ALA A O 1
ATOM 4343 N N . SER A 1 564 ? 21.501 15.575 -11.942 1.00 96.44 564 SER A N 1
ATOM 4344 C CA . SER A 1 564 ? 21.521 15.675 -13.408 1.00 96.44 564 SER A CA 1
ATOM 4345 C C . SER A 1 564 ? 22.497 14.696 -14.060 1.00 96.44 564 SER A C 1
ATOM 4347 O O . SER A 1 564 ? 23.491 14.306 -13.447 1.00 96.44 564 SER A O 1
ATOM 4349 N N . GLY A 1 565 ? 22.272 14.364 -15.329 1.00 96.56 565 GLY A N 1
ATOM 4350 C CA . GLY A 1 565 ? 23.171 13.563 -16.171 1.00 96.56 565 GLY A CA 1
ATOM 4351 C C . GLY A 1 565 ? 23.300 14.137 -17.581 1.00 96.56 565 GLY A C 1
ATOM 4352 O O . GLY A 1 565 ? 22.580 15.070 -17.932 1.00 96.56 565 GLY A O 1
ATOM 4353 N N . ASP A 1 566 ? 24.209 13.579 -18.374 1.00 97.88 566 ASP A N 1
ATOM 4354 C CA . ASP A 1 566 ? 24.435 13.974 -19.767 1.00 97.88 566 ASP A CA 1
ATOM 4355 C C . ASP A 1 566 ? 24.177 12.781 -20.698 1.00 97.88 566 ASP A C 1
ATOM 4357 O O . ASP A 1 566 ? 24.401 11.639 -20.306 1.00 97.88 566 ASP A O 1
ATOM 4361 N N . ALA A 1 567 ? 23.741 13.023 -21.934 1.00 97.88 567 ALA A N 1
ATOM 4362 C CA . ALA A 1 567 ? 23.534 11.973 -22.937 1.00 97.88 567 ALA A CA 1
ATOM 4363 C C . ALA A 1 567 ? 24.119 12.372 -24.297 1.00 97.88 567 ALA A C 1
ATOM 4365 O O . ALA A 1 567 ? 24.123 13.553 -24.655 1.00 97.88 567 ALA A O 1
ATOM 4366 N N . TYR A 1 568 ? 24.589 11.390 -25.064 1.00 98.38 568 TYR A N 1
ATOM 4367 C CA . TYR A 1 568 ? 25.174 11.600 -26.388 1.00 98.38 568 TYR A CA 1
ATOM 4368 C C . TYR A 1 568 ? 24.151 11.274 -27.477 1.00 98.38 568 TYR A C 1
ATOM 4370 O O . TYR A 1 568 ? 23.503 10.243 -27.417 1.00 98.38 568 TYR A O 1
ATOM 4378 N N . SER A 1 569 ? 23.996 12.110 -28.496 1.00 98.00 569 SER A N 1
ATOM 4379 C CA . SER A 1 569 ? 23.110 11.850 -29.637 1.00 98.00 569 SER A CA 1
ATOM 4380 C C . SER A 1 569 ? 23.958 11.725 -30.901 1.00 98.00 569 SER A C 1
ATOM 4382 O O . SER A 1 569 ? 24.439 12.752 -31.366 1.00 98.00 569 SER A O 1
ATOM 4384 N N . PRO A 1 570 ? 24.121 10.528 -31.495 1.00 97.88 570 PRO A N 1
ATOM 4385 C CA . PRO A 1 570 ? 24.968 10.301 -32.674 1.00 97.88 570 PRO A CA 1
ATOM 4386 C C . PRO A 1 570 ? 24.614 11.094 -33.936 1.00 97.88 570 PRO A C 1
ATOM 4388 O O . PRO A 1 570 ? 25.461 11.310 -34.799 1.00 97.88 570 PRO A O 1
ATOM 4391 N N . GLY A 1 571 ? 23.351 11.480 -34.080 1.00 97.50 571 GLY A N 1
ATOM 4392 C CA . GLY A 1 571 ? 22.824 12.079 -35.298 1.00 97.50 571 GLY A CA 1
ATOM 4393 C C . GLY A 1 571 ? 21.311 12.199 -35.240 1.00 97.50 571 GLY A C 1
ATOM 4394 O O . GLY A 1 571 ? 20.730 12.161 -34.155 1.00 97.50 571 GLY A O 1
ATOM 4395 N N . TRP A 1 572 ? 20.668 12.342 -36.394 1.00 97.94 572 TRP A N 1
ATOM 4396 C CA . TRP A 1 572 ? 19.212 12.427 -36.504 1.00 97.94 572 TRP A CA 1
ATOM 4397 C C . TRP A 1 572 ? 18.693 11.732 -37.764 1.00 97.94 572 TRP A C 1
ATOM 4399 O O . TRP A 1 572 ? 19.396 11.612 -38.764 1.00 97.94 572 TRP A O 1
ATOM 4409 N N . PHE A 1 573 ? 17.456 11.252 -37.702 1.00 98.06 573 PHE A N 1
ATOM 4410 C CA . PHE A 1 573 ? 16.744 10.649 -38.823 1.00 98.06 573 PHE A CA 1
ATOM 4411 C C . PHE A 1 573 ? 15.781 11.663 -39.434 1.00 98.06 573 PHE A C 1
ATOM 4413 O O . PHE A 1 573 ? 15.025 12.296 -38.698 1.00 98.06 573 PHE A O 1
ATOM 4420 N N . ASP A 1 574 ? 15.777 11.770 -40.760 1.00 96.56 574 ASP A N 1
ATOM 4421 C CA . ASP A 1 574 ? 14.761 12.468 -41.547 1.00 96.56 574 ASP A CA 1
ATOM 4422 C C . ASP A 1 574 ? 13.792 11.441 -42.144 1.00 96.56 574 ASP A C 1
ATOM 4424 O O . ASP A 1 574 ? 14.132 10.725 -43.092 1.00 96.56 574 ASP A O 1
ATOM 4428 N N . LEU A 1 575 ? 12.600 11.328 -41.561 1.00 95.06 575 LEU A N 1
ATOM 4429 C CA . LEU A 1 575 ? 11.616 10.308 -41.908 1.00 95.06 575 LEU A CA 1
ATOM 4430 C C . LEU A 1 575 ? 10.446 10.937 -42.684 1.00 95.06 575 LEU A C 1
ATOM 4432 O O . LEU A 1 575 ? 9.693 11.728 -42.109 1.00 95.06 575 LEU A O 1
ATOM 4436 N N . PRO A 1 576 ? 10.241 10.600 -43.970 1.00 91.88 576 PRO A N 1
ATOM 4437 C CA . PRO A 1 576 ? 9.042 11.013 -44.690 1.00 91.88 576 PRO A CA 1
ATOM 4438 C C . PRO A 1 576 ? 7.826 10.250 -44.152 1.00 91.88 576 PRO A C 1
ATOM 4440 O O . PRO A 1 576 ? 7.903 9.039 -43.965 1.00 91.88 576 PRO A O 1
ATOM 4443 N N . LEU A 1 577 ? 6.711 10.946 -43.915 1.00 89.31 577 LEU A N 1
ATOM 4444 C CA . LEU A 1 577 ? 5.480 10.330 -43.421 1.00 89.31 577 LEU A CA 1
ATOM 4445 C C . LEU A 1 577 ? 4.314 10.632 -44.376 1.00 89.31 577 LEU A C 1
ATOM 4447 O O . LEU A 1 577 ? 3.632 11.656 -44.255 1.00 89.31 577 LEU A O 1
ATOM 4451 N N . GLY A 1 578 ? 4.123 9.748 -45.362 1.00 81.00 578 GLY A N 1
ATOM 4452 C CA . GLY A 1 578 ? 2.991 9.791 -46.287 1.00 81.00 578 GLY A CA 1
ATOM 4453 C C . GLY A 1 578 ? 1.648 9.526 -45.599 1.00 81.00 578 GLY A C 1
ATOM 4454 O O . GLY A 1 578 ? 1.586 9.100 -44.444 1.00 81.00 578 GLY A O 1
ATOM 4455 N N . GLU A 1 579 ? 0.545 9.802 -46.296 1.00 69.56 579 GLU A N 1
ATOM 4456 C CA . GLU A 1 579 ? -0.797 9.519 -45.776 1.00 69.56 579 GLU A CA 1
ATOM 4457 C C . GLU A 1 579 ? -0.994 8.005 -45.605 1.00 69.56 579 GLU A C 1
ATOM 4459 O O . GLU A 1 579 ? -0.722 7.232 -46.521 1.00 69.56 579 GLU A O 1
ATOM 4464 N N . ALA A 1 580 ? -1.433 7.581 -44.415 1.00 67.12 580 ALA A N 1
ATOM 4465 C CA . ALA A 1 580 ? -1.588 6.174 -44.027 1.00 67.12 580 ALA A CA 1
ATOM 4466 C C . ALA A 1 580 ? -0.316 5.297 -44.125 1.00 67.12 580 ALA A C 1
ATOM 4468 O O . ALA A 1 580 ? -0.390 4.089 -43.884 1.00 67.12 580 ALA A O 1
ATOM 4469 N N . GLU A 1 581 ? 0.855 5.874 -44.403 1.00 76.25 581 GLU A N 1
ATOM 4470 C CA . GLU A 1 581 ? 2.130 5.163 -44.339 1.00 76.25 581 GLU A CA 1
ATOM 4471 C C . GLU A 1 581 ? 2.602 5.015 -42.890 1.00 76.25 581 GLU A C 1
ATOM 4473 O O . GLU A 1 581 ? 2.331 5.850 -42.024 1.00 76.25 581 GLU A O 1
ATOM 4478 N N . THR A 1 582 ? 3.321 3.925 -42.623 1.00 88.19 582 THR A N 1
ATOM 4479 C CA . THR A 1 582 ? 3.933 3.658 -41.320 1.00 88.19 582 THR A CA 1
ATOM 4480 C C . THR A 1 582 ? 5.445 3.599 -41.465 1.00 88.19 582 THR A C 1
ATOM 4482 O O . THR A 1 582 ? 5.966 2.771 -42.212 1.00 88.19 582 THR A O 1
ATOM 4485 N N . VAL A 1 583 ? 6.159 4.422 -40.701 1.00 92.44 583 VAL A N 1
ATOM 4486 C CA . VAL A 1 583 ? 7.621 4.356 -40.592 1.00 92.44 583 VAL A CA 1
ATOM 4487 C C . VAL A 1 583 ? 7.995 3.716 -39.264 1.00 92.44 583 VAL A C 1
ATOM 4489 O O . VAL A 1 583 ? 7.497 4.107 -38.213 1.00 92.44 583 VAL A O 1
ATOM 4492 N N . THR A 1 584 ? 8.881 2.722 -39.304 1.00 93.69 584 THR A N 1
ATOM 4493 C CA . THR A 1 584 ? 9.344 2.002 -38.109 1.00 93.69 584 THR A CA 1
ATOM 4494 C C . THR A 1 584 ? 10.784 2.383 -37.785 1.00 93.69 584 THR A C 1
ATOM 4496 O O . THR A 1 584 ? 11.656 2.268 -38.644 1.00 93.69 584 THR A O 1
ATOM 4499 N N . LEU A 1 585 ? 11.034 2.786 -36.542 1.00 95.94 585 LEU A N 1
ATOM 4500 C CA . LEU A 1 585 ? 12.347 2.943 -35.930 1.00 95.94 585 LEU A CA 1
ATOM 4501 C C . LEU A 1 585 ? 12.581 1.776 -34.961 1.00 95.94 585 LEU A C 1
ATOM 4503 O O . LEU A 1 585 ? 11.746 1.488 -34.106 1.00 95.94 585 LEU A O 1
ATOM 4507 N N . VAL A 1 586 ? 13.721 1.105 -35.080 1.00 96.31 586 VAL A N 1
ATOM 4508 C CA . VAL A 1 586 ? 14.106 -0.025 -34.227 1.00 96.31 586 VAL A CA 1
ATOM 4509 C C . VAL A 1 586 ? 15.358 0.348 -33.452 1.00 96.31 586 VAL A C 1
ATOM 4511 O O . VAL A 1 586 ? 16.382 0.655 -34.061 1.00 96.31 586 VAL A O 1
ATOM 4514 N N . VAL A 1 587 ? 15.270 0.291 -32.124 1.00 97.44 587 VAL A N 1
ATOM 4515 C CA . VAL A 1 587 ? 16.370 0.510 -31.178 1.00 97.44 587 VAL A CA 1
ATOM 4516 C C . VAL A 1 587 ? 16.637 -0.823 -30.488 1.00 97.44 587 VAL A C 1
ATOM 4518 O O . VAL A 1 587 ? 15.794 -1.294 -29.730 1.00 97.44 587 VAL A O 1
ATOM 4521 N N . THR A 1 588 ? 17.759 -1.479 -30.779 1.00 96.44 588 THR A N 1
ATOM 4522 C CA . THR A 1 588 ? 17.985 -2.870 -30.352 1.00 96.44 588 THR A CA 1
ATOM 4523 C C . THR A 1 588 ? 19.411 -3.140 -29.897 1.00 96.44 588 THR A C 1
ATOM 4525 O O . THR A 1 588 ? 20.363 -2.656 -30.506 1.00 96.44 588 THR A O 1
ATOM 4528 N N . ALA A 1 589 ? 19.558 -3.945 -28.844 1.00 95.94 589 ALA A N 1
ATOM 4529 C CA . ALA A 1 589 ? 20.840 -4.511 -28.430 1.00 95.94 589 ALA A CA 1
ATOM 4530 C C . ALA A 1 589 ? 21.138 -5.875 -29.094 1.00 95.94 589 ALA A C 1
ATOM 4532 O O . ALA A 1 589 ? 22.226 -6.434 -28.925 1.00 95.94 589 ALA A O 1
ATOM 4533 N N . GLU A 1 590 ? 20.198 -6.415 -29.876 1.00 92.69 590 GLU A N 1
ATOM 4534 C CA . GLU A 1 590 ? 20.348 -7.701 -30.556 1.00 92.69 590 GLU A CA 1
ATOM 4535 C C . GLU A 1 590 ? 21.380 -7.635 -31.695 1.00 92.69 590 GLU A C 1
ATOM 4537 O O . GLU A 1 590 ? 21.588 -6.607 -32.349 1.00 92.69 590 GLU A O 1
ATOM 4542 N N . LYS A 1 591 ? 22.069 -8.755 -31.948 1.00 85.00 591 LYS A N 1
ATOM 4543 C CA . LYS A 1 591 ? 23.054 -8.866 -33.046 1.00 85.00 591 LYS A CA 1
ATOM 4544 C C . LYS A 1 591 ? 22.390 -8.850 -34.415 1.00 85.00 591 LYS A C 1
ATOM 4546 O O . LYS A 1 591 ? 22.928 -8.256 -35.349 1.00 85.00 591 LYS A O 1
ATOM 4551 N N . GLU A 1 592 ? 21.214 -9.455 -34.505 1.00 75.94 592 GLU A N 1
ATOM 4552 C CA . GLU A 1 592 ? 20.401 -9.518 -35.711 1.00 75.94 592 GLU A CA 1
ATOM 4553 C C . GLU A 1 592 ? 19.099 -8.751 -35.500 1.00 75.94 592 GLU A C 1
ATOM 4555 O O . GLU A 1 592 ? 18.460 -8.853 -34.454 1.00 75.94 592 GLU A O 1
ATOM 4560 N N . ILE A 1 593 ? 18.694 -7.973 -36.506 1.00 69.31 593 ILE A N 1
ATOM 4561 C CA . ILE A 1 593 ? 17.460 -7.194 -36.429 1.00 69.31 593 ILE A CA 1
ATOM 4562 C C . ILE A 1 593 ? 16.305 -8.058 -36.934 1.00 69.31 593 ILE A C 1
ATOM 4564 O O . ILE A 1 593 ? 16.037 -8.098 -38.137 1.00 69.31 593 ILE A O 1
ATOM 4568 N N . SER A 1 594 ? 15.587 -8.698 -36.013 1.00 66.06 594 SER A N 1
ATOM 4569 C CA . SER A 1 594 ? 14.250 -9.223 -36.296 1.00 66.06 594 SER A CA 1
ATOM 4570 C C . SER A 1 594 ? 13.228 -8.118 -36.028 1.00 66.06 594 SER A C 1
ATOM 4572 O O . SER A 1 594 ? 13.125 -7.642 -34.900 1.00 66.06 594 SER A O 1
ATOM 4574 N N . ILE A 1 595 ? 12.501 -7.669 -37.055 1.00 65.31 595 ILE A N 1
ATOM 4575 C CA . ILE A 1 595 ? 11.380 -6.738 -36.873 1.00 65.31 595 ILE A CA 1
ATOM 4576 C C . ILE A 1 595 ? 10.122 -7.597 -36.761 1.00 65.31 595 ILE A C 1
ATOM 4578 O O . ILE A 1 595 ? 9.703 -8.160 -37.775 1.00 65.31 595 ILE A O 1
ATOM 4582 N N . PRO A 1 596 ? 9.530 -7.755 -35.569 1.00 61.78 596 PRO A N 1
ATOM 4583 C CA . PRO A 1 596 ? 8.264 -8.457 -35.468 1.00 61.78 596 PRO A CA 1
ATOM 4584 C C . PRO A 1 596 ? 7.168 -7.685 -36.223 1.00 61.78 596 PRO A C 1
ATOM 4586 O O . PRO A 1 596 ? 7.219 -6.445 -36.296 1.00 61.78 596 PRO A O 1
ATOM 4589 N N . PRO A 1 597 ? 6.173 -8.393 -36.793 1.00 59.75 597 PRO A N 1
ATOM 4590 C CA . PRO A 1 597 ? 4.989 -7.739 -37.335 1.00 59.75 597 PRO A CA 1
ATOM 4591 C C . PRO A 1 597 ? 4.338 -6.880 -36.239 1.00 59.75 597 PRO A C 1
ATOM 4593 O O . PRO A 1 597 ? 4.450 -7.228 -35.061 1.00 59.75 597 PRO A O 1
ATOM 4596 N N . PRO A 1 598 ? 3.690 -5.756 -36.591 1.00 59.47 598 PRO A N 1
ATOM 4597 C CA . PRO A 1 598 ? 3.014 -4.924 -35.607 1.00 59.47 598 PRO A CA 1
ATOM 4598 C C . PRO A 1 598 ? 2.032 -5.765 -34.799 1.00 59.47 598 PRO A C 1
ATOM 4600 O O . PRO A 1 598 ? 1.187 -6.456 -35.373 1.00 59.47 598 PRO A O 1
ATOM 4603 N N . THR A 1 599 ? 2.146 -5.702 -33.472 1.00 56.09 599 THR A N 1
ATOM 4604 C CA . THR A 1 599 ? 1.105 -6.226 -32.595 1.00 56.09 599 THR A CA 1
ATOM 4605 C C . THR A 1 599 ? -0.163 -5.429 -32.907 1.00 56.09 599 THR A C 1
ATOM 4607 O O . THR A 1 599 ? -0.131 -4.200 -32.786 1.00 56.09 599 THR A O 1
ATOM 4610 N N . PRO A 1 600 ? -1.255 -6.057 -33.385 1.00 45.34 600 PRO A N 1
ATOM 4611 C CA . PRO A 1 600 ? -2.480 -5.318 -33.646 1.00 45.34 600 PRO A CA 1
ATOM 4612 C C . PRO A 1 600 ? -2.920 -4.624 -32.347 1.00 45.34 600 PRO A C 1
ATOM 4614 O O . PRO A 1 600 ? -2.798 -5.235 -31.277 1.00 45.34 600 PRO A O 1
ATOM 4617 N N . PRO A 1 601 ? -3.430 -3.377 -32.409 1.00 41.16 601 PRO A N 1
ATOM 4618 C CA . PRO A 1 601 ? -4.099 -2.790 -31.259 1.00 41.16 601 PRO A CA 1
ATOM 4619 C C . PRO A 1 601 ? -5.160 -3.776 -30.758 1.00 41.16 601 PRO A C 1
ATOM 4621 O O . PRO A 1 601 ? -5.742 -4.524 -31.549 1.00 41.16 601 PRO A O 1
ATOM 4624 N N . LEU A 1 602 ? -5.408 -3.808 -29.449 1.00 37.19 602 LEU A N 1
ATOM 4625 C CA . LEU A 1 602 ? -6.466 -4.617 -28.835 1.00 37.19 602 LEU A CA 1
ATOM 4626 C C . LEU A 1 602 ? -7.864 -4.117 -29.278 1.00 37.19 602 LEU A C 1
ATOM 4628 O O . LEU A 1 602 ? -8.646 -3.625 -28.471 1.00 37.19 602 LEU A O 1
ATOM 4632 N N . GLU A 1 603 ? -8.220 -4.247 -30.556 1.00 28.98 603 GLU A N 1
ATOM 4633 C CA . GLU A 1 603 ? -9.559 -3.959 -31.065 1.00 28.98 603 GLU A CA 1
ATOM 4634 C C . GLU A 1 603 ? -10.465 -5.170 -30.831 1.00 28.98 603 GLU A C 1
ATOM 4636 O O . GLU A 1 603 ? -10.429 -6.178 -31.540 1.00 28.98 603 GLU A O 1
ATOM 4641 N N . GLY A 1 604 ? -11.280 -5.086 -29.775 1.00 29.27 604 GLY A N 1
ATOM 4642 C CA . GLY A 1 604 ? -12.168 -6.186 -29.413 1.00 29.27 604 GLY A CA 1
ATOM 4643 C C . GLY A 1 604 ? -13.016 -6.027 -28.154 1.00 29.27 604 GLY A C 1
ATOM 4644 O O . GLY A 1 604 ? -13.295 -7.041 -27.523 1.00 29.27 604 GLY A O 1
ATOM 4645 N N . ARG A 1 605 ? -13.438 -4.807 -27.785 1.00 29.83 605 ARG A N 1
ATOM 4646 C CA . ARG A 1 605 ? -14.711 -4.509 -27.079 1.00 29.83 605 ARG A CA 1
ATOM 4647 C C . ARG A 1 605 ? -14.933 -2.989 -27.023 1.00 29.83 605 ARG A C 1
ATOM 4649 O O . ARG A 1 605 ? -14.748 -2.359 -25.993 1.00 29.83 605 ARG A O 1
ATOM 4656 N N . GLY A 1 606 ? -15.347 -2.409 -28.147 1.00 26.05 606 GLY A N 1
ATOM 4657 C CA . GLY A 1 606 ? -15.743 -1.002 -28.208 1.00 26.05 606 GLY A CA 1
ATOM 4658 C C . GLY A 1 606 ? -15.865 -0.481 -29.634 1.00 26.05 606 GLY A C 1
ATOM 4659 O O . GLY A 1 606 ? -14.880 -0.078 -30.224 1.00 26.05 606 GLY A O 1
ATOM 4660 N N . THR A 1 607 ? -17.097 -0.498 -30.149 1.00 24.59 607 THR A N 1
ATOM 4661 C CA . THR A 1 607 ? -17.619 0.311 -31.270 1.00 24.59 607 THR A CA 1
ATOM 4662 C C . THR A 1 607 ? -17.020 0.144 -32.677 1.00 24.59 607 THR A C 1
ATOM 4664 O O . THR A 1 607 ? -16.138 0.888 -33.081 1.00 24.59 607 THR A O 1
ATOM 4667 N N . SER A 1 608 ? -17.694 -0.654 -33.516 1.00 24.00 608 SER A N 1
ATOM 4668 C CA . SER A 1 608 ? -18.266 -0.108 -34.756 1.00 24.00 608 SER A CA 1
ATOM 4669 C C . SER A 1 608 ? -19.598 -0.802 -35.087 1.00 24.00 608 SER A C 1
ATOM 4671 O O . SER A 1 608 ? -19.697 -2.010 -35.300 1.00 24.00 608 SER A O 1
ATOM 4673 N N . ILE A 1 609 ? -20.673 -0.016 -35.042 1.00 30.72 609 ILE A N 1
ATOM 4674 C CA . ILE A 1 609 ? -21.948 -0.326 -35.681 1.00 30.72 609 ILE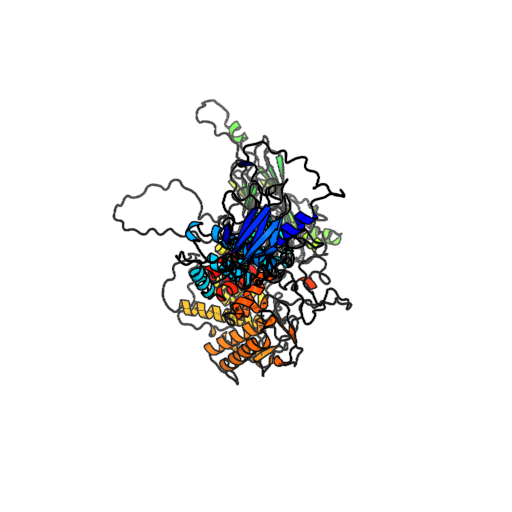 A CA 1
ATOM 4675 C C . ILE A 1 609 ? -21.806 0.209 -37.105 1.00 30.72 609 ILE A C 1
ATOM 4677 O O . ILE A 1 609 ? -21.834 1.420 -37.277 1.00 30.72 609 ILE A O 1
ATOM 4681 N N . ALA A 1 610 ? -21.632 -0.667 -38.097 1.00 24.78 610 ALA A N 1
ATOM 4682 C CA . ALA A 1 610 ? -22.230 -0.541 -39.432 1.00 24.78 610 ALA A CA 1
ATOM 4683 C C . ALA A 1 610 ? -21.807 -1.697 -40.358 1.00 24.78 610 ALA A C 1
ATOM 4685 O O . ALA A 1 610 ? -20.631 -2.001 -40.512 1.00 24.78 610 ALA A O 1
ATOM 4686 N N . ALA A 1 611 ? -22.819 -2.271 -41.017 1.00 25.83 611 ALA A N 1
ATOM 4687 C CA . ALA A 1 611 ? -22.770 -3.089 -42.231 1.00 25.83 611 ALA A CA 1
ATOM 4688 C C . ALA A 1 611 ? -22.037 -4.450 -42.176 1.00 25.83 611 ALA A C 1
ATOM 4690 O O . ALA A 1 611 ? -20.942 -4.627 -42.701 1.00 25.83 611 ALA A O 1
ATOM 4691 N N . ARG A 1 612 ? -22.741 -5.482 -41.684 1.00 24.61 612 ARG A N 1
ATOM 4692 C CA . ARG A 1 612 ? -22.540 -6.859 -42.173 1.00 24.61 612 ARG A CA 1
ATOM 4693 C C . ARG A 1 612 ? -23.303 -7.073 -43.492 1.00 24.61 612 ARG A C 1
ATOM 4695 O O . ARG A 1 612 ? -24.420 -6.565 -43.621 1.00 24.61 612 ARG A O 1
ATOM 4702 N N . PRO A 1 613 ? -22.766 -7.865 -44.438 1.00 23.66 613 PRO A N 1
ATOM 4703 C CA . PRO A 1 613 ? -23.488 -8.265 -45.637 1.00 23.66 613 PRO A CA 1
ATOM 4704 C C . PRO A 1 613 ? -24.590 -9.278 -45.287 1.00 23.66 613 PRO A C 1
ATOM 4706 O O . PRO A 1 613 ? -24.417 -10.160 -44.443 1.00 23.66 613 PRO A O 1
ATOM 4709 N N . ARG A 1 614 ? -25.744 -9.124 -45.944 1.00 25.41 614 ARG A N 1
ATOM 4710 C CA . ARG A 1 614 ? -26.911 -10.009 -45.839 1.00 25.41 614 ARG A CA 1
ATOM 4711 C C . ARG A 1 614 ? -26.529 -11.442 -46.219 1.00 25.41 614 ARG A C 1
ATOM 4713 O O . ARG A 1 614 ? -26.088 -11.677 -47.338 1.00 25.41 614 ARG A O 1
ATOM 4720 N N . SER A 1 615 ? -26.789 -12.402 -45.335 1.00 25.86 615 SER A N 1
ATOM 4721 C CA . SER A 1 615 ? -26.913 -13.810 -45.717 1.00 25.86 615 SER A CA 1
ATOM 4722 C C . SER A 1 615 ? -28.023 -14.497 -44.917 1.00 25.86 615 SER A C 1
ATOM 4724 O O . SER A 1 615 ? -28.110 -14.339 -43.705 1.00 25.86 615 SER A O 1
ATOM 4726 N N . GLY A 1 616 ? -28.872 -15.222 -45.653 1.00 24.67 616 GLY A N 1
ATOM 4727 C CA . GLY A 1 616 ? -29.567 -16.438 -45.221 1.00 24.67 616 GLY A CA 1
ATOM 4728 C C . GLY A 1 616 ? -30.675 -16.305 -44.181 1.00 24.67 616 GLY A C 1
ATOM 4729 O O . GLY A 1 616 ? -30.428 -16.421 -42.989 1.00 24.67 616 GLY A O 1
ATOM 4730 N N . ALA A 1 617 ? -31.916 -16.183 -44.651 1.00 26.06 617 ALA A N 1
ATOM 4731 C CA . ALA A 1 617 ? -33.107 -16.468 -43.863 1.00 26.06 617 ALA A CA 1
ATOM 4732 C C . ALA A 1 617 ? -33.152 -17.948 -43.443 1.00 26.06 617 ALA A C 1
ATOM 4734 O O . ALA A 1 617 ? -33.100 -18.812 -44.314 1.00 26.06 617 ALA A O 1
ATOM 4735 N N . VAL A 1 618 ? -33.325 -18.221 -42.144 1.00 28.17 618 VAL A N 1
ATOM 4736 C CA . VAL A 1 618 ? -34.031 -19.406 -41.626 1.00 28.17 618 VAL A CA 1
ATOM 4737 C C . VAL A 1 618 ? -34.736 -19.004 -40.326 1.00 28.17 618 VAL A C 1
ATOM 4739 O O . VAL A 1 618 ? -34.108 -18.556 -39.369 1.00 28.17 618 VAL A O 1
ATOM 4742 N N . GLU A 1 619 ? -36.060 -19.126 -40.329 1.00 25.83 619 GLU A N 1
ATOM 4743 C CA . GLU A 1 619 ? -36.956 -18.904 -39.196 1.00 25.83 619 GLU A CA 1
ATOM 4744 C C . GLU A 1 619 ? -36.877 -20.045 -38.168 1.00 25.83 619 GLU A C 1
ATOM 4746 O O . GLU A 1 619 ? -36.750 -21.211 -38.539 1.00 25.83 619 GLU A O 1
ATOM 4751 N N . GLY A 1 620 ? -37.118 -19.725 -36.890 1.00 24.23 620 GLY A N 1
ATOM 4752 C CA . GLY A 1 620 ? -37.908 -20.618 -36.038 1.00 24.23 620 GLY A CA 1
ATOM 4753 C C . GLY A 1 620 ? -37.444 -20.848 -34.596 1.00 24.23 620 GLY A C 1
ATOM 4754 O O . GLY A 1 620 ? -36.549 -21.644 -34.348 1.00 24.23 620 GLY A O 1
ATOM 4755 N N . ARG A 1 621 ? -38.263 -20.311 -33.676 1.00 26.41 621 ARG A N 1
ATOM 4756 C CA . ARG A 1 621 ? -38.572 -20.764 -32.297 1.00 26.41 621 ARG A CA 1
ATOM 4757 C C . ARG A 1 621 ? -37.650 -20.303 -31.161 1.00 26.41 621 ARG A C 1
ATOM 4759 O O . ARG A 1 621 ? -36.504 -20.708 -31.039 1.00 26.41 621 ARG A O 1
ATOM 4766 N N . GLY A 1 622 ? -38.232 -19.477 -30.289 1.00 24.91 622 GLY A N 1
ATOM 4767 C CA . GLY A 1 622 ? -37.623 -19.000 -29.049 1.00 24.91 622 GLY A CA 1
ATOM 4768 C C . GLY A 1 622 ? -37.932 -19.858 -27.827 1.00 24.91 622 GLY A C 1
ATOM 4769 O O . GLY A 1 622 ? -38.796 -20.719 -27.897 1.00 24.91 622 GLY A O 1
ATOM 4770 N N . VAL A 1 623 ? -37.229 -19.556 -26.730 1.00 26.23 623 VAL A N 1
ATOM 4771 C CA . VAL A 1 623 ? -37.624 -19.555 -25.305 1.00 26.23 623 VAL A CA 1
ATOM 4772 C C . VAL A 1 623 ? -36.499 -18.801 -24.561 1.00 26.23 623 VAL A C 1
ATOM 4774 O O . VAL A 1 623 ? -35.344 -18.847 -24.978 1.00 26.23 623 VAL A O 1
ATOM 4777 N N . GLY A 1 624 ? -36.859 -18.018 -23.541 1.00 27.53 624 GLY A N 1
ATOM 4778 C CA . GLY A 1 624 ? -36.037 -16.958 -22.956 1.00 27.53 624 GLY A CA 1
ATOM 4779 C C . GLY A 1 624 ? -34.843 -17.362 -22.081 1.00 27.53 624 GLY A C 1
ATOM 4780 O O . GLY A 1 624 ? -34.818 -18.413 -21.454 1.00 27.53 624 GLY A O 1
ATOM 4781 N N . SER A 1 625 ? -33.893 -16.430 -22.001 1.00 26.08 625 SER A N 1
ATOM 4782 C CA . SER A 1 625 ? -33.002 -16.167 -20.865 1.00 26.08 625 SER A CA 1
ATOM 4783 C C . SER A 1 625 ? -32.507 -14.726 -21.013 1.00 26.08 625 SER A C 1
ATOM 4785 O O . SER A 1 625 ? -31.868 -14.380 -22.008 1.00 26.08 625 SER A O 1
ATOM 4787 N N . THR A 1 626 ? -32.842 -13.856 -20.063 1.00 26.31 626 THR A N 1
ATOM 4788 C CA . THR A 1 626 ? -32.236 -12.527 -19.931 1.00 26.31 626 THR A CA 1
ATOM 4789 C C . THR A 1 626 ? -30.888 -12.659 -19.229 1.00 26.31 626 THR A C 1
ATOM 4791 O O . THR A 1 626 ? -30.739 -12.240 -18.083 1.00 26.31 626 THR A O 1
ATOM 4794 N N . ASP A 1 627 ? -29.895 -13.226 -19.911 1.00 26.19 627 ASP A N 1
ATOM 4795 C CA . ASP A 1 627 ? -28.503 -13.126 -19.480 1.00 26.19 627 ASP A CA 1
ATOM 4796 C C . ASP A 1 627 ? -27.982 -11.736 -19.858 1.00 26.19 627 ASP A C 1
ATOM 4798 O O . ASP A 1 627 ? -27.474 -11.499 -20.958 1.00 26.19 627 ASP A O 1
ATOM 4802 N N . LYS A 1 628 ? -28.120 -10.777 -18.932 1.00 28.33 628 LYS A N 1
ATOM 4803 C CA . LYS A 1 628 ? -27.285 -9.571 -18.939 1.00 28.33 628 LYS A CA 1
ATOM 4804 C C . LYS A 1 628 ? -25.839 -10.043 -18.784 1.00 28.33 628 LYS A C 1
ATOM 4806 O O . LYS A 1 628 ? -25.384 -10.284 -17.671 1.00 28.33 628 LYS A O 1
ATOM 4811 N N . ALA A 1 629 ? -25.129 -10.212 -19.896 1.00 29.53 629 ALA A N 1
ATOM 4812 C CA . ALA A 1 629 ? -23.705 -10.507 -19.888 1.00 29.53 629 ALA A CA 1
ATOM 4813 C C . ALA A 1 629 ? -22.981 -9.425 -19.069 1.00 29.53 629 ALA A C 1
ATOM 4815 O O . ALA A 1 629 ? -22.885 -8.277 -19.506 1.00 29.53 629 ALA A O 1
ATOM 4816 N N . ALA A 1 630 ? -22.525 -9.787 -17.867 1.00 34.97 630 ALA A N 1
ATOM 4817 C CA . ALA A 1 630 ? -21.789 -8.901 -16.978 1.00 34.97 630 ALA A CA 1
ATOM 4818 C C . ALA A 1 630 ? -20.584 -8.312 -17.727 1.00 34.97 630 ALA A C 1
ATOM 4820 O O . ALA A 1 630 ? -19.820 -9.039 -18.377 1.00 34.97 630 ALA A O 1
ATOM 4821 N N . GLN A 1 631 ? -20.432 -6.988 -17.678 1.00 39.84 631 GLN A N 1
ATOM 4822 C CA . GLN A 1 631 ? -19.219 -6.355 -18.180 1.00 39.84 631 GLN A CA 1
ATOM 4823 C C . GLN A 1 631 ? -18.008 -6.882 -17.387 1.00 39.84 631 GLN A C 1
ATOM 4825 O O . GLN A 1 631 ? -18.129 -7.155 -16.191 1.00 39.84 631 GLN A O 1
ATOM 4830 N N . PRO A 1 632 ? -16.853 -7.094 -18.041 1.00 52.12 632 PRO A N 1
ATOM 4831 C CA . PRO A 1 632 ? -15.658 -7.560 -17.363 1.00 52.12 632 PRO A CA 1
ATOM 4832 C C . PRO A 1 632 ? -15.201 -6.482 -16.382 1.00 52.12 632 PRO A C 1
ATOM 4834 O O . PRO A 1 632 ? -15.120 -5.309 -16.731 1.00 52.12 632 PRO A O 1
ATOM 4837 N N . ASP A 1 633 ? -14.917 -6.909 -15.159 1.00 69.00 633 ASP A N 1
ATOM 4838 C CA . ASP A 1 633 ? -14.392 -6.081 -14.075 1.00 69.00 633 ASP A CA 1
ATOM 4839 C C . ASP A 1 633 ? -13.070 -5.433 -14.504 1.00 69.00 633 ASP A C 1
ATOM 4841 O O . ASP A 1 633 ? -12.047 -6.111 -14.658 1.00 69.00 633 ASP A O 1
ATOM 4845 N N . SER A 1 634 ? -13.121 -4.126 -14.774 1.00 81.31 634 SER A N 1
ATOM 4846 C CA . SER A 1 634 ? -12.006 -3.382 -15.356 1.00 81.31 634 SER A CA 1
ATOM 4847 C C . SER A 1 634 ? -10.809 -3.319 -14.416 1.00 81.31 634 SER A C 1
ATOM 4849 O O . SER A 1 634 ? -9.675 -3.354 -14.887 1.00 81.31 634 SER A O 1
ATOM 4851 N N . PHE A 1 635 ? -11.036 -3.274 -13.101 1.00 87.88 635 PHE A N 1
ATOM 4852 C CA . PHE A 1 635 ? -9.963 -3.198 -12.115 1.00 87.88 635 PHE A CA 1
ATOM 4853 C C . PHE A 1 635 ? -9.169 -4.499 -12.051 1.00 87.88 635 PHE A C 1
ATOM 4855 O O . PHE A 1 635 ? -7.945 -4.478 -12.181 1.00 87.88 635 PHE A O 1
ATOM 4862 N N . LEU A 1 636 ? -9.859 -5.642 -11.975 1.00 88.94 636 LEU A N 1
ATOM 4863 C CA . LEU A 1 636 ? -9.203 -6.952 -11.992 1.00 88.94 636 LEU A CA 1
ATOM 4864 C C . LEU A 1 636 ? -8.390 -7.172 -13.279 1.00 88.94 636 LEU A C 1
ATOM 4866 O O . LEU A 1 636 ? -7.268 -7.673 -13.227 1.00 88.94 636 LEU A O 1
ATOM 4870 N N . LEU A 1 637 ? -8.929 -6.762 -14.434 1.00 88.81 637 LEU A N 1
ATOM 4871 C CA . LEU A 1 637 ? -8.224 -6.870 -15.714 1.00 88.81 637 LEU A CA 1
ATOM 4872 C C . LEU A 1 637 ? -6.952 -6.011 -15.748 1.00 88.81 637 LEU A C 1
ATOM 4874 O O . LEU A 1 637 ? -5.923 -6.464 -16.247 1.00 88.81 637 LEU A O 1
ATOM 4878 N N . ARG A 1 638 ? -7.011 -4.781 -15.223 1.00 91.75 638 ARG A N 1
ATOM 4879 C CA . ARG A 1 638 ? -5.845 -3.890 -15.133 1.00 91.75 638 ARG A CA 1
ATOM 4880 C C . ARG A 1 638 ? -4.762 -4.480 -14.232 1.00 91.75 638 ARG A C 1
ATOM 4882 O O . ARG A 1 638 ? -3.608 -4.509 -14.642 1.00 91.75 638 ARG A O 1
ATOM 4889 N N . LEU A 1 639 ? -5.134 -5.013 -13.066 1.00 94.50 639 LEU A N 1
ATOM 4890 C CA . LEU A 1 639 ? -4.196 -5.680 -12.156 1.00 94.50 639 LEU A CA 1
ATOM 4891 C C . LEU A 1 639 ? -3.550 -6.917 -12.795 1.00 94.50 639 LEU A C 1
ATOM 4893 O O . LEU A 1 639 ? -2.349 -7.121 -12.646 1.00 94.50 639 LEU A O 1
ATOM 4897 N N . SER A 1 640 ? -4.319 -7.719 -13.540 1.00 92.75 640 SER A N 1
ATOM 4898 C CA . SER A 1 640 ? -3.788 -8.892 -14.251 1.00 92.75 640 SER A CA 1
ATOM 4899 C C . SER A 1 640 ? -2.730 -8.492 -15.278 1.00 92.75 640 SER A C 1
ATOM 4901 O O . SER A 1 640 ? -1.631 -9.037 -15.268 1.00 92.75 640 SER A O 1
ATOM 4903 N N . LYS A 1 641 ? -3.025 -7.485 -16.112 1.00 91.25 641 LYS A N 1
ATOM 4904 C CA . LYS A 1 641 ? -2.061 -6.951 -17.088 1.00 91.25 641 LYS A CA 1
ATOM 4905 C C . LYS A 1 641 ? -0.815 -6.377 -16.414 1.00 91.25 641 LYS A C 1
ATOM 4907 O O . LYS A 1 641 ? 0.293 -6.562 -16.902 1.00 91.25 641 LYS A O 1
ATOM 4912 N N . ALA A 1 642 ? -0.993 -5.688 -15.290 1.00 94.94 642 ALA A N 1
ATOM 4913 C CA . ALA A 1 642 ? 0.109 -5.124 -14.525 1.00 94.94 642 ALA A CA 1
ATOM 4914 C C . ALA A 1 642 ? 1.044 -6.220 -13.982 1.00 94.94 642 ALA A C 1
ATOM 4916 O O . ALA A 1 642 ? 2.263 -6.082 -14.079 1.00 94.94 642 ALA A O 1
ATOM 4917 N N . ALA A 1 643 ? 0.483 -7.326 -13.476 1.00 95.94 643 ALA A N 1
ATOM 4918 C CA . ALA A 1 643 ? 1.232 -8.452 -12.915 1.00 95.94 643 ALA A CA 1
ATOM 4919 C C . ALA A 1 643 ? 2.108 -9.175 -13.956 1.00 95.94 643 ALA A C 1
ATOM 4921 O O . ALA A 1 643 ? 3.228 -9.584 -13.640 1.00 95.94 643 ALA A O 1
ATOM 4922 N N . GLU A 1 644 ? 1.637 -9.290 -15.203 1.00 94.12 644 GLU A N 1
ATOM 4923 C CA . GLU A 1 644 ? 2.379 -9.923 -16.305 1.00 94.12 644 GLU A CA 1
ATOM 4924 C C . GLU A 1 644 ? 3.735 -9.250 -16.569 1.00 94.12 644 GLU A C 1
ATOM 4926 O O . GLU A 1 644 ? 4.698 -9.927 -16.934 1.00 94.12 644 GLU A O 1
ATOM 4931 N N . ALA A 1 645 ? 3.845 -7.938 -16.322 1.00 94.62 645 ALA A N 1
ATOM 4932 C CA . ALA A 1 645 ? 5.056 -7.165 -16.592 1.00 94.62 645 ALA A CA 1
ATOM 4933 C C . ALA A 1 645 ? 6.288 -7.651 -15.807 1.00 94.62 645 ALA A C 1
ATOM 4935 O O . ALA A 1 645 ? 7.417 -7.418 -16.247 1.00 94.62 645 ALA A O 1
ATOM 4936 N N . PHE A 1 646 ? 6.082 -8.320 -14.667 1.00 97.38 646 PHE A N 1
ATOM 4937 C CA . PHE A 1 646 ? 7.139 -8.719 -13.736 1.00 97.38 646 PHE A CA 1
ATOM 4938 C C . PHE A 1 646 ? 7.621 -10.162 -13.917 1.00 97.38 646 PHE A C 1
ATOM 4940 O O . PHE A 1 646 ? 8.684 -10.514 -13.402 1.00 97.38 646 PHE A O 1
ATOM 4947 N N . VAL A 1 647 ? 6.873 -11.007 -14.635 1.00 96.88 647 VAL A N 1
ATOM 4948 C CA . VAL A 1 647 ? 7.213 -12.426 -14.812 1.00 96.88 647 VAL A CA 1
ATOM 4949 C C . VAL A 1 647 ? 8.280 -12.572 -15.892 1.00 96.88 647 VAL A C 1
ATOM 4951 O O . VAL A 1 647 ? 8.044 -12.311 -17.073 1.00 96.88 647 VAL A O 1
ATOM 4954 N N . VAL A 1 648 ? 9.466 -13.036 -15.501 1.00 96.44 648 VAL A N 1
ATOM 4955 C CA . VAL A 1 648 ? 10.625 -13.120 -16.397 1.00 96.44 648 VAL A CA 1
ATOM 4956 C C . VAL A 1 648 ? 11.254 -14.507 -16.418 1.00 96.44 648 VAL A C 1
ATOM 4958 O O . VAL A 1 648 ? 11.068 -15.328 -15.520 1.00 96.44 648 VAL A O 1
ATOM 4961 N N . ARG A 1 649 ? 12.000 -14.794 -17.487 1.00 95.81 649 ARG A N 1
ATOM 4962 C CA . ARG A 1 649 ? 12.786 -16.027 -17.620 1.00 95.81 649 ARG A CA 1
ATOM 4963 C C . ARG A 1 649 ? 13.954 -16.056 -16.628 1.00 95.81 649 ARG A C 1
ATOM 4965 O O . ARG A 1 649 ? 14.662 -15.063 -16.480 1.00 95.81 649 ARG A O 1
ATOM 4972 N N . ARG A 1 650 ? 14.200 -17.228 -16.035 1.00 94.62 650 ARG A N 1
ATOM 4973 C CA . ARG A 1 650 ? 15.412 -17.544 -15.269 1.00 94.62 650 ARG A CA 1
ATOM 4974 C C . ARG A 1 650 ? 15.866 -18.970 -15.569 1.00 94.62 650 ARG A C 1
ATOM 4976 O O . ARG A 1 650 ? 15.255 -19.934 -15.113 1.00 94.62 650 ARG A O 1
ATOM 4983 N N . GLY A 1 651 ? 16.939 -19.105 -16.343 1.00 92.56 651 GLY A N 1
ATOM 4984 C CA . GLY A 1 651 ? 17.358 -20.390 -16.895 1.00 92.56 651 GLY A CA 1
ATOM 4985 C C . GLY A 1 651 ? 16.219 -21.019 -17.699 1.00 92.56 651 GLY A C 1
ATOM 4986 O O . GLY A 1 651 ? 15.644 -20.365 -18.570 1.00 92.56 651 GLY A O 1
ATOM 4987 N N . ASP A 1 652 ? 15.871 -22.257 -17.355 1.00 91.12 652 ASP A N 1
ATOM 4988 C CA . ASP A 1 652 ? 14.770 -23.002 -17.981 1.00 91.12 652 ASP A CA 1
ATOM 4989 C C . ASP A 1 652 ? 13.419 -22.787 -17.266 1.00 91.12 652 ASP A C 1
ATOM 4991 O O . ASP A 1 652 ? 12.418 -23.401 -17.626 1.00 91.12 652 ASP A O 1
ATOM 4995 N N . GLY A 1 653 ? 13.392 -21.947 -16.226 1.00 94.38 653 GLY A N 1
ATOM 4996 C CA . GLY A 1 653 ? 12.210 -21.637 -15.429 1.00 94.38 653 GLY A CA 1
ATOM 4997 C C . GLY A 1 653 ? 11.834 -20.157 -15.462 1.00 94.38 653 GLY A C 1
ATOM 4998 O O . GLY A 1 653 ? 12.219 -19.388 -16.354 1.00 94.38 653 GLY A O 1
ATOM 4999 N N . LYS A 1 654 ? 11.062 -19.753 -14.454 1.00 96.06 654 LYS A N 1
ATOM 5000 C CA . LYS A 1 654 ? 10.539 -18.396 -14.291 1.00 96.06 654 LYS A CA 1
ATOM 5001 C C . LYS A 1 654 ? 10.902 -17.847 -12.921 1.00 96.06 654 LYS A C 1
ATOM 5003 O O . LYS A 1 654 ? 11.106 -18.594 -11.968 1.00 96.06 654 LYS A O 1
ATOM 5008 N N . THR A 1 655 ? 10.970 -16.529 -12.852 1.00 96.69 655 THR A N 1
ATOM 5009 C CA . THR A 1 655 ? 11.136 -15.747 -11.629 1.00 96.69 655 THR A CA 1
ATOM 5010 C C . THR A 1 655 ? 10.351 -14.442 -11.775 1.00 96.69 655 THR A C 1
ATOM 5012 O O . THR A 1 655 ? 9.743 -14.194 -12.822 1.00 96.69 655 THR A O 1
ATOM 5015 N N . VAL A 1 656 ? 10.356 -13.609 -10.741 1.00 97.38 656 VAL A N 1
ATOM 5016 C CA . VAL A 1 656 ? 9.677 -12.313 -10.739 1.00 97.38 656 VAL A CA 1
ATOM 5017 C C . VAL A 1 656 ? 10.705 -11.213 -10.509 1.00 97.38 656 VAL A C 1
ATOM 5019 O O . VAL A 1 656 ? 11.455 -11.259 -9.541 1.00 97.38 656 VAL A O 1
ATOM 5022 N N . ILE A 1 657 ? 10.729 -10.205 -11.380 1.00 97.06 657 ILE A N 1
ATOM 5023 C CA . ILE A 1 657 ? 11.383 -8.929 -11.072 1.00 97.06 657 ILE A CA 1
ATOM 5024 C C . ILE A 1 657 ? 10.573 -8.260 -9.961 1.00 97.06 657 ILE A C 1
ATOM 5026 O O . ILE A 1 657 ? 9.408 -7.943 -10.181 1.00 97.06 657 ILE A O 1
ATOM 5030 N N . ALA A 1 658 ? 11.173 -8.021 -8.792 1.00 95.94 658 ALA A N 1
ATOM 5031 C CA . ALA A 1 658 ? 10.453 -7.470 -7.639 1.00 95.94 658 ALA A CA 1
ATOM 5032 C C . ALA A 1 658 ? 9.845 -6.086 -7.940 1.00 95.94 658 ALA A C 1
ATOM 5034 O O . ALA A 1 658 ? 8.703 -5.810 -7.567 1.00 95.94 658 ALA A O 1
ATOM 5035 N N . GLY A 1 659 ? 10.553 -5.274 -8.730 1.00 96.12 659 GLY A N 1
ATOM 5036 C CA . GLY A 1 659 ? 9.959 -4.142 -9.426 1.00 96.12 659 GLY A CA 1
ATOM 5037 C C . GLY A 1 659 ? 10.914 -3.303 -10.257 1.00 96.12 659 GLY A C 1
ATOM 5038 O O . GLY A 1 659 ? 12.139 -3.453 -10.233 1.00 96.12 659 GLY A O 1
ATOM 5039 N N . TYR A 1 660 ? 10.308 -2.410 -11.028 1.00 95.25 660 TYR A N 1
ATOM 5040 C CA . TYR A 1 660 ? 10.974 -1.523 -11.962 1.00 95.25 660 TYR A CA 1
ATOM 5041 C C . TYR A 1 660 ? 10.971 -0.076 -11.438 1.00 95.25 660 TYR A C 1
ATOM 5043 O O . TYR A 1 660 ? 9.916 0.437 -11.064 1.00 95.25 660 TYR A O 1
ATOM 5051 N N . PRO A 1 661 ? 12.123 0.620 -11.467 1.00 93.38 661 PRO A N 1
ATOM 5052 C CA . PRO A 1 661 ? 13.305 0.249 -12.244 1.00 93.38 661 PRO A CA 1
ATOM 5053 C C . PRO A 1 661 ? 14.415 -0.488 -11.476 1.00 93.38 661 PRO A C 1
ATOM 5055 O O . PRO A 1 661 ? 15.309 -1.003 -12.142 1.00 93.38 661 PRO A O 1
ATOM 5058 N N . TRP A 1 662 ? 14.403 -0.541 -10.137 1.00 91.00 662 TRP A N 1
ATOM 5059 C CA . TRP A 1 662 ? 15.613 -0.852 -9.347 1.00 91.00 662 TRP A CA 1
ATOM 5060 C C . TRP A 1 662 ? 15.917 -2.322 -9.115 1.00 91.00 662 TRP A C 1
ATOM 5062 O O . TRP A 1 662 ? 17.086 -2.684 -9.029 1.00 91.00 662 TRP A O 1
ATOM 5072 N N . PHE A 1 663 ? 14.895 -3.152 -8.945 1.00 90.88 663 PHE A N 1
ATOM 5073 C CA . PHE A 1 663 ? 15.099 -4.467 -8.359 1.00 90.88 663 PHE A CA 1
ATOM 5074 C C . PHE A 1 663 ? 15.286 -5.552 -9.422 1.00 90.88 663 PHE A C 1
ATOM 5076 O O . PHE A 1 663 ? 14.776 -5.466 -10.543 1.00 90.88 663 PHE A O 1
ATOM 5083 N N . LEU A 1 664 ? 16.025 -6.591 -9.035 1.00 91.88 664 LEU A N 1
ATOM 5084 C CA . LEU A 1 664 ? 16.089 -7.875 -9.732 1.00 91.88 664 LEU A CA 1
ATOM 5085 C C . LEU A 1 664 ? 15.078 -8.847 -9.117 1.00 91.88 664 LEU A C 1
ATOM 5087 O O . LEU A 1 664 ? 14.064 -8.419 -8.561 1.00 91.88 664 LEU A O 1
ATOM 5091 N N . ASP A 1 665 ? 15.328 -10.148 -9.226 1.00 89.00 665 ASP A N 1
ATOM 5092 C CA . ASP A 1 665 ? 14.543 -11.150 -8.532 1.00 89.00 665 ASP A CA 1
ATOM 5093 C C . ASP A 1 665 ? 14.958 -11.302 -7.066 1.00 89.00 665 ASP A C 1
ATOM 5095 O O . ASP A 1 665 ? 16.125 -11.483 -6.715 1.00 89.00 665 ASP A O 1
ATOM 5099 N N . TRP A 1 666 ? 13.950 -11.199 -6.202 1.00 91.56 666 TRP A N 1
ATOM 5100 C CA . TRP A 1 666 ? 14.059 -11.348 -4.755 1.00 91.56 666 TRP A CA 1
ATOM 5101 C C . TRP A 1 666 ? 13.169 -12.516 -4.343 1.00 91.56 666 TRP A C 1
ATOM 5103 O O . TRP A 1 666 ? 12.020 -12.606 -4.781 1.00 91.56 666 TRP A O 1
ATOM 5113 N N . GLY A 1 667 ? 13.688 -13.441 -3.540 1.00 90.69 667 GLY A N 1
ATOM 5114 C CA . GLY A 1 667 ? 12.992 -14.669 -3.184 1.00 90.69 667 GLY A CA 1
ATOM 5115 C C . GLY A 1 667 ? 11.725 -14.421 -2.388 1.00 90.69 667 GLY A C 1
ATOM 5116 O O . GLY A 1 667 ? 10.680 -14.969 -2.730 1.00 90.69 667 GLY A O 1
ATOM 5117 N N . ARG A 1 668 ? 11.789 -13.534 -1.392 1.00 95.62 668 ARG A N 1
ATOM 5118 C CA . ARG A 1 668 ? 10.617 -13.097 -0.628 1.00 95.62 668 ARG A CA 1
ATOM 5119 C C . ARG A 1 668 ? 9.532 -12.534 -1.548 1.00 95.62 668 ARG A C 1
ATOM 5121 O O . ARG A 1 668 ? 8.427 -13.071 -1.578 1.00 95.62 668 ARG A O 1
ATOM 5128 N N . ASP A 1 669 ? 9.857 -11.501 -2.321 1.00 96.06 669 ASP A N 1
ATOM 5129 C CA . ASP A 1 669 ? 8.921 -10.818 -3.215 1.00 96.06 669 ASP A CA 1
ATOM 5130 C C . ASP A 1 669 ? 8.330 -11.779 -4.242 1.00 96.06 669 ASP A C 1
ATOM 5132 O O . ASP A 1 669 ? 7.116 -11.812 -4.421 1.00 96.06 669 ASP A O 1
ATOM 5136 N N . THR A 1 670 ? 9.162 -12.620 -4.862 1.00 96.75 670 THR A N 1
ATOM 5137 C CA . THR A 1 670 ? 8.717 -13.602 -5.858 1.00 96.75 670 THR A CA 1
ATOM 5138 C C . THR A 1 670 ? 7.676 -14.555 -5.280 1.00 96.75 670 THR A C 1
ATOM 5140 O O . THR A 1 670 ? 6.661 -14.827 -5.923 1.00 96.75 670 THR A O 1
ATOM 5143 N N . LEU A 1 671 ? 7.898 -15.050 -4.061 1.00 97.69 671 LEU A N 1
ATOM 5144 C CA . LEU A 1 671 ? 7.000 -16.007 -3.418 1.00 97.69 671 LEU A CA 1
ATOM 5145 C C . LEU A 1 671 ? 5.719 -15.342 -2.902 1.00 97.69 671 LEU A C 1
ATOM 5147 O O . LEU A 1 671 ? 4.651 -15.935 -3.013 1.00 97.69 671 LEU A O 1
ATOM 5151 N N . ILE A 1 672 ? 5.780 -14.096 -2.427 1.00 97.44 672 ILE A N 1
ATOM 5152 C CA . ILE A 1 672 ? 4.569 -13.314 -2.132 1.00 97.44 672 ILE A CA 1
ATOM 5153 C C . ILE A 1 672 ? 3.762 -13.106 -3.423 1.00 97.44 672 ILE A C 1
ATOM 5155 O O . ILE A 1 672 ? 2.570 -13.412 -3.466 1.00 97.44 672 ILE A O 1
ATOM 5159 N N . CYS A 1 673 ? 4.421 -12.678 -4.505 1.00 97.81 673 CYS A N 1
ATOM 5160 C CA . CYS A 1 673 ? 3.781 -12.430 -5.797 1.00 97.81 673 CYS A CA 1
ATOM 5161 C C . CYS A 1 673 ? 3.128 -13.680 -6.384 1.00 97.81 673 CYS A C 1
ATOM 5163 O O . CYS A 1 673 ? 2.046 -13.595 -6.965 1.00 97.81 673 CYS A O 1
ATOM 5165 N N . ALA A 1 674 ? 3.759 -14.845 -6.218 1.00 97.88 674 ALA A N 1
ATOM 5166 C CA . ALA A 1 674 ? 3.274 -16.110 -6.757 1.00 97.88 674 ALA A CA 1
ATOM 5167 C C . ALA A 1 674 ? 1.835 -16.432 -6.322 1.00 97.88 674 ALA A C 1
ATOM 5169 O O . ALA A 1 674 ? 1.080 -16.995 -7.110 1.00 97.88 674 ALA A O 1
ATOM 5170 N N . ARG A 1 675 ? 1.415 -16.006 -5.125 1.00 96.50 675 ARG A N 1
ATOM 5171 C CA . ARG A 1 675 ? 0.033 -16.163 -4.642 1.00 96.50 675 ARG A CA 1
ATOM 5172 C C . ARG A 1 675 ? -0.970 -15.399 -5.509 1.00 96.50 675 ARG A C 1
ATOM 5174 O O . ARG A 1 675 ? -2.010 -15.927 -5.899 1.00 96.50 675 ARG A O 1
ATOM 5181 N N . GLY A 1 676 ? -0.645 -14.155 -5.855 1.00 95.56 676 GLY A N 1
ATOM 5182 C CA . GLY A 1 676 ? -1.453 -13.353 -6.773 1.00 95.56 676 GLY A CA 1
ATOM 5183 C C . GLY A 1 676 ? -1.396 -13.846 -8.213 1.00 95.56 676 GLY A C 1
ATOM 5184 O O . GLY A 1 676 ? -2.419 -13.850 -8.890 1.00 95.56 676 GLY A O 1
ATOM 5185 N N . LEU A 1 677 ? -0.245 -14.346 -8.668 1.00 96.69 677 LEU A N 1
ATOM 5186 C CA . LEU A 1 677 ? -0.122 -14.969 -9.991 1.00 96.69 677 LEU A CA 1
ATOM 5187 C C . LEU A 1 677 ? -0.983 -16.244 -10.103 1.00 96.69 677 LEU A C 1
ATOM 5189 O O . LEU A 1 677 ? -1.626 -16.455 -11.131 1.00 96.69 677 LEU A O 1
ATOM 5193 N N . LEU A 1 678 ? -1.083 -17.049 -9.035 1.00 94.81 678 LEU A N 1
ATOM 5194 C CA . LEU A 1 678 ? -2.026 -18.174 -8.972 1.00 94.81 678 LEU A CA 1
ATOM 5195 C C . LEU A 1 678 ? -3.476 -17.701 -9.102 1.00 94.81 678 LEU A C 1
ATOM 5197 O O . LEU A 1 678 ? -4.231 -18.269 -9.891 1.00 94.81 678 LEU A O 1
ATOM 5201 N N . ALA A 1 679 ? -3.859 -16.645 -8.377 1.00 92.12 679 ALA A N 1
ATOM 5202 C CA . ALA A 1 679 ? -5.199 -16.060 -8.473 1.00 92.12 679 ALA A CA 1
ATOM 5203 C C . ALA A 1 679 ? -5.497 -15.473 -9.868 1.00 92.12 679 ALA A C 1
ATOM 5205 O O . ALA A 1 679 ? -6.643 -15.501 -10.312 1.00 92.12 679 ALA A O 1
ATOM 5206 N N . ALA A 1 680 ? -4.470 -15.005 -10.584 1.00 91.06 680 ALA A N 1
ATOM 5207 C CA . ALA A 1 680 ? -4.563 -14.567 -11.978 1.00 91.06 680 ALA A CA 1
ATOM 5208 C C . ALA A 1 680 ? -4.664 -15.731 -12.986 1.00 91.06 680 ALA A C 1
ATOM 5210 O O . ALA A 1 680 ? -4.888 -15.500 -14.173 1.00 91.06 680 ALA A O 1
ATOM 5211 N N . GLY A 1 681 ? -4.512 -16.982 -12.537 1.00 91.94 681 GLY A N 1
ATOM 5212 C CA . GLY A 1 681 ? -4.561 -18.174 -13.384 1.00 91.94 681 GLY A CA 1
ATOM 5213 C C . GLY A 1 681 ? -3.222 -18.573 -14.014 1.00 91.94 681 GLY A C 1
ATOM 5214 O O . GLY A 1 681 ? -3.202 -19.492 -14.831 1.00 91.94 681 GLY A O 1
ATOM 5215 N N . MET A 1 682 ? -2.103 -17.955 -13.619 1.00 94.06 682 MET A N 1
ATOM 5216 C CA . MET A 1 682 ? -0.747 -18.241 -14.128 1.00 94.06 682 MET A CA 1
ATOM 5217 C C . MET A 1 682 ? -0.131 -19.476 -13.445 1.00 94.06 682 MET A C 1
ATOM 5219 O O . MET A 1 682 ? 0.945 -19.436 -12.843 1.00 94.06 682 MET A O 1
ATOM 5223 N N . VAL A 1 683 ? -0.877 -20.584 -13.465 1.00 94.75 683 VAL A N 1
ATOM 5224 C CA . VAL A 1 683 ? -0.584 -21.802 -12.693 1.00 94.75 683 VAL A CA 1
ATOM 5225 C C . VAL A 1 683 ? 0.743 -22.438 -13.116 1.00 94.75 683 VAL A C 1
ATOM 5227 O O . VAL A 1 683 ? 1.520 -22.860 -12.257 1.00 94.75 683 VAL A O 1
ATOM 5230 N N . GLU A 1 684 ? 1.042 -22.486 -14.417 1.00 94.50 684 GLU A N 1
ATOM 5231 C CA . GLU A 1 684 ? 2.283 -23.103 -14.901 1.00 94.50 684 GLU A CA 1
ATOM 5232 C C . GLU A 1 684 ? 3.512 -22.221 -14.679 1.00 94.50 684 GLU A C 1
ATOM 5234 O O . GLU A 1 684 ? 4.577 -22.726 -14.318 1.00 94.50 684 GLU A O 1
ATOM 5239 N N . GLU A 1 685 ? 3.382 -20.901 -14.800 1.00 96.00 685 GLU A N 1
ATOM 5240 C CA . GLU A 1 685 ? 4.446 -19.964 -14.445 1.00 96.00 685 GLU A CA 1
ATOM 5241 C C . GLU A 1 685 ? 4.798 -20.084 -12.960 1.00 96.00 685 GLU A C 1
ATOM 5243 O O . GLU A 1 685 ? 5.976 -20.186 -12.614 1.00 96.00 685 GLU A O 1
ATOM 5248 N N . VAL A 1 686 ? 3.794 -20.153 -12.078 1.00 97.69 686 VAL A N 1
ATOM 5249 C CA . VAL A 1 686 ? 4.024 -20.340 -10.639 1.00 97.69 686 VAL A CA 1
ATOM 5250 C C . VAL A 1 686 ? 4.645 -21.702 -10.345 1.00 97.69 686 VAL A C 1
ATOM 5252 O O . VAL A 1 686 ? 5.569 -21.785 -9.536 1.00 97.69 686 VAL A O 1
ATOM 5255 N N . LYS A 1 687 ? 4.230 -22.771 -11.029 1.00 96.56 687 LYS A N 1
ATOM 5256 C CA . LYS A 1 687 ? 4.890 -24.079 -10.908 1.00 96.56 687 LYS A CA 1
ATOM 5257 C C . LYS A 1 687 ? 6.373 -23.996 -11.274 1.00 96.56 687 LYS A C 1
ATOM 5259 O O . LYS A 1 687 ? 7.209 -24.530 -10.546 1.00 96.56 687 LYS A O 1
ATOM 5264 N N . GLN A 1 688 ? 6.715 -23.306 -12.365 1.00 96.81 688 GLN A N 1
ATOM 5265 C CA . GLN A 1 688 ? 8.107 -23.091 -12.776 1.00 96.81 688 GLN A CA 1
ATOM 5266 C C . GLN A 1 688 ? 8.887 -22.263 -11.742 1.00 96.81 688 GLN A C 1
ATOM 5268 O O . GLN A 1 688 ? 10.039 -22.596 -11.451 1.00 96.81 688 GLN A O 1
ATOM 5273 N N . ILE A 1 689 ? 8.262 -21.241 -11.144 1.00 97.56 689 ILE A N 1
ATOM 5274 C CA . ILE A 1 689 ? 8.833 -20.455 -10.037 1.00 97.56 689 ILE A CA 1
ATOM 5275 C C . ILE A 1 689 ? 9.117 -21.365 -8.837 1.00 97.56 689 ILE A C 1
ATOM 5277 O O . ILE A 1 689 ? 10.249 -21.415 -8.361 1.00 97.56 689 ILE A O 1
ATOM 5281 N N . LEU A 1 690 ? 8.136 -22.147 -8.379 1.00 97.88 690 LEU A N 1
ATOM 5282 C CA . LEU A 1 690 ? 8.296 -23.042 -7.231 1.00 97.88 690 LEU A CA 1
ATOM 5283 C C . LEU A 1 690 ? 9.387 -24.087 -7.463 1.00 97.88 690 LEU A C 1
ATOM 5285 O O . LEU A 1 690 ? 10.211 -24.310 -6.583 1.00 97.88 690 LEU A O 1
ATOM 5289 N N . VAL A 1 691 ? 9.458 -24.691 -8.652 1.00 96.94 691 VAL A N 1
ATOM 5290 C CA . VAL A 1 691 ? 10.543 -25.629 -8.989 1.00 96.94 691 VAL A CA 1
ATOM 5291 C C . VAL A 1 691 ? 11.901 -24.923 -8.990 1.00 96.94 691 VAL A C 1
ATOM 5293 O O . VAL A 1 691 ? 12.879 -25.482 -8.497 1.00 96.94 691 VAL A O 1
ATOM 5296 N N . THR A 1 692 ? 11.971 -23.691 -9.496 1.00 95.50 692 THR A N 1
ATOM 5297 C CA . THR A 1 692 ? 13.205 -22.891 -9.501 1.00 95.50 692 THR A CA 1
ATOM 5298 C C . THR A 1 692 ? 13.677 -22.592 -8.080 1.00 95.50 692 THR A C 1
ATOM 5300 O O . THR A 1 692 ? 14.830 -22.859 -7.751 1.00 95.50 692 THR A O 1
ATOM 5303 N N . PHE A 1 693 ? 12.785 -22.124 -7.206 1.00 96.31 693 PHE A N 1
ATOM 5304 C CA . PHE A 1 693 ? 13.120 -21.816 -5.816 1.00 96.31 693 PHE A CA 1
ATOM 5305 C C . PHE A 1 693 ? 13.400 -23.062 -4.975 1.00 96.31 693 PHE A C 1
ATOM 5307 O O . PHE A 1 693 ? 14.330 -23.059 -4.174 1.00 96.31 693 PHE A O 1
ATOM 5314 N N . ALA A 1 694 ? 12.697 -24.167 -5.221 1.00 96.94 694 ALA A N 1
ATOM 5315 C CA . ALA A 1 694 ? 12.969 -25.442 -4.565 1.00 96.94 694 ALA A CA 1
ATOM 5316 C C . ALA A 1 694 ? 14.385 -25.974 -4.850 1.00 96.94 694 ALA A C 1
ATOM 5318 O O . ALA A 1 694 ? 14.967 -26.653 -4.005 1.00 96.94 694 ALA A O 1
ATOM 5319 N N . ARG A 1 695 ? 14.959 -25.656 -6.021 1.00 95.06 695 ARG A N 1
ATOM 5320 C CA . ARG A 1 695 ? 16.354 -25.993 -6.360 1.00 95.06 695 ARG A CA 1
ATOM 5321 C C . ARG A 1 695 ? 17.376 -25.167 -5.578 1.00 95.06 695 ARG A C 1
ATOM 5323 O O . ARG A 1 695 ? 18.501 -25.631 -5.428 1.00 95.06 695 ARG A O 1
ATOM 5330 N N . PHE A 1 696 ? 17.003 -23.984 -5.089 1.00 95.38 696 PHE A N 1
ATOM 5331 C CA . PHE A 1 696 ? 17.870 -23.153 -4.250 1.00 95.38 696 PHE A CA 1
ATOM 5332 C C . PHE A 1 696 ? 17.850 -23.549 -2.770 1.00 95.38 696 PHE A C 1
ATOM 5334 O O . PHE A 1 696 ? 18.710 -23.091 -2.009 1.00 95.38 696 PHE A O 1
ATOM 5341 N N . GLU A 1 697 ? 16.889 -24.375 -2.344 1.00 96.50 697 GLU A N 1
ATOM 5342 C CA . GLU A 1 697 ? 16.807 -24.778 -0.944 1.00 96.50 697 GLU A CA 1
ATOM 5343 C C . GLU A 1 697 ? 18.047 -25.564 -0.526 1.00 96.50 697 GLU A C 1
ATOM 5345 O O . GLU A 1 697 ? 18.459 -26.528 -1.177 1.00 96.50 697 GLU A O 1
ATOM 5350 N N . GLU A 1 698 ? 18.628 -25.124 0.586 1.00 95.31 698 GLU A N 1
ATOM 5351 C CA . GLU A 1 698 ? 19.780 -25.759 1.206 1.00 95.31 698 GLU A CA 1
ATOM 5352 C C . GLU A 1 698 ? 19.684 -25.585 2.724 1.00 95.31 698 GLU A C 1
ATOM 5354 O O . GLU A 1 698 ? 19.605 -24.457 3.222 1.00 95.31 698 GLU A O 1
ATOM 5359 N N . ASN A 1 699 ? 19.673 -26.701 3.459 1.00 95.75 699 ASN A N 1
ATOM 5360 C CA . ASN A 1 699 ? 19.615 -26.745 4.927 1.00 95.75 699 ASN A CA 1
ATOM 5361 C C . ASN A 1 699 ? 18.515 -25.844 5.528 1.00 95.75 699 ASN A C 1
ATOM 5363 O O . ASN A 1 699 ? 18.741 -25.110 6.492 1.00 95.75 699 ASN A O 1
ATOM 5367 N N . GLY A 1 700 ? 17.336 -25.850 4.902 1.00 95.31 700 GLY A N 1
ATOM 5368 C CA . GLY A 1 700 ? 16.152 -25.090 5.289 1.00 95.31 700 GLY A CA 1
ATOM 5369 C C . GLY A 1 700 ? 16.116 -23.626 4.871 1.00 95.31 700 GLY A C 1
ATOM 5370 O O . GLY A 1 700 ? 15.149 -22.941 5.184 1.00 95.31 700 GLY A O 1
ATOM 5371 N N . THR A 1 701 ? 17.130 -23.132 4.163 1.00 96.88 701 THR A N 1
ATOM 5372 C CA . THR A 1 701 ? 17.211 -21.724 3.749 1.00 96.88 701 THR A CA 1
ATOM 5373 C C . THR A 1 701 ? 16.917 -21.548 2.261 1.00 96.88 701 THR A C 1
ATOM 5375 O O . THR A 1 701 ? 17.204 -22.433 1.452 1.00 96.88 701 THR A O 1
ATOM 5378 N N . LEU A 1 702 ? 16.401 -20.374 1.895 1.00 96.81 702 LEU A N 1
ATOM 5379 C CA . LEU A 1 702 ? 16.239 -19.903 0.517 1.00 96.81 702 LEU A CA 1
ATOM 5380 C C . LEU A 1 702 ? 16.955 -18.557 0.342 1.00 96.81 702 LEU A C 1
ATOM 5382 O O . LEU A 1 702 ? 17.159 -17.851 1.332 1.00 96.81 702 LEU A O 1
ATOM 5386 N N . PRO A 1 703 ? 17.343 -18.192 -0.890 1.00 94.38 703 PRO A N 1
ATOM 5387 C CA . PRO A 1 703 ? 17.945 -16.897 -1.150 1.00 94.38 703 PRO A CA 1
ATOM 5388 C C . PRO A 1 703 ? 16.940 -15.753 -0.965 1.00 94.38 703 PRO A C 1
ATOM 5390 O O . PRO A 1 703 ? 15.775 -15.879 -1.351 1.00 94.38 703 PRO A O 1
ATOM 5393 N N . ASN A 1 704 ? 17.409 -14.630 -0.413 1.00 92.06 704 ASN A N 1
ATOM 5394 C CA . ASN A 1 704 ? 16.657 -13.379 -0.361 1.00 92.06 704 ASN A CA 1
ATOM 5395 C C . ASN A 1 704 ? 16.885 -12.563 -1.638 1.00 92.06 704 ASN A C 1
ATOM 5397 O O . ASN A 1 704 ? 15.975 -12.451 -2.447 1.00 92.06 704 ASN A O 1
ATOM 5401 N N . THR A 1 705 ? 18.098 -12.055 -1.873 1.00 89.44 705 THR A N 1
ATOM 5402 C CA . THR A 1 705 ? 18.438 -11.366 -3.129 1.00 89.44 705 THR A CA 1
ATOM 5403 C C . THR A 1 705 ? 19.183 -12.299 -4.073 1.00 89.44 705 THR A C 1
ATOM 5405 O O . THR A 1 705 ? 20.058 -13.059 -3.648 1.00 89.44 705 THR A O 1
ATOM 5408 N N . ILE A 1 706 ? 18.844 -12.241 -5.361 1.00 91.25 706 ILE A N 1
ATOM 5409 C CA . ILE A 1 706 ? 19.517 -13.017 -6.397 1.00 91.25 706 ILE A CA 1
ATOM 5410 C C . ILE A 1 706 ? 20.088 -12.050 -7.438 1.00 91.25 706 ILE A C 1
ATOM 5412 O O . ILE A 1 706 ? 19.368 -11.267 -8.049 1.00 91.25 706 ILE A O 1
ATOM 5416 N N . HIS A 1 707 ? 21.407 -12.081 -7.630 1.00 88.06 707 HIS A N 1
ATOM 5417 C CA . HIS A 1 707 ? 22.109 -11.200 -8.567 1.00 88.06 707 HIS A CA 1
ATOM 5418 C C . HIS A 1 707 ? 22.724 -12.029 -9.690 1.00 88.06 707 HIS A C 1
ATOM 5420 O O . HIS A 1 707 ? 23.802 -12.610 -9.533 1.00 88.06 707 HIS A O 1
ATOM 5426 N N . GLY A 1 708 ? 22.028 -12.118 -10.827 1.00 88.88 708 GLY A N 1
ATOM 5427 C CA . GLY A 1 708 ? 22.414 -13.034 -11.897 1.00 88.88 708 GLY A CA 1
ATOM 5428 C C . GLY A 1 708 ? 22.427 -14.472 -11.382 1.00 88.88 708 GLY A C 1
ATOM 5429 O O . GLY A 1 708 ? 21.403 -14.964 -10.915 1.00 88.88 708 GLY A O 1
ATOM 5430 N N . ASP A 1 709 ? 23.582 -15.134 -11.428 1.00 88.06 709 ASP A N 1
ATOM 5431 C CA . ASP A 1 709 ? 23.764 -16.498 -10.908 1.00 88.06 709 ASP A CA 1
ATOM 5432 C C . ASP A 1 709 ? 24.111 -16.548 -9.408 1.00 88.06 709 ASP A C 1
ATOM 5434 O O . ASP A 1 709 ? 24.133 -17.625 -8.811 1.00 88.06 709 ASP A O 1
ATOM 5438 N N . ASN A 1 710 ? 24.366 -15.400 -8.771 1.00 89.88 710 ASN A N 1
ATOM 5439 C CA . ASN A 1 710 ? 24.698 -15.352 -7.354 1.00 89.88 710 ASN A CA 1
ATOM 5440 C C . ASN A 1 710 ? 23.434 -15.363 -6.479 1.00 89.88 710 ASN A C 1
ATOM 5442 O O . ASN A 1 710 ? 22.741 -14.354 -6.365 1.00 89.88 710 ASN A O 1
ATOM 5446 N N . ALA A 1 711 ? 23.184 -16.497 -5.823 1.00 90.56 711 ALA A N 1
ATOM 5447 C CA . ALA A 1 711 ? 22.114 -16.701 -4.844 1.00 90.56 711 ALA A CA 1
ATOM 5448 C C . ALA A 1 711 ? 22.660 -16.900 -3.410 1.00 90.56 711 ALA A C 1
ATOM 5450 O O . ALA A 1 711 ? 22.075 -17.631 -2.611 1.00 90.56 711 ALA A O 1
ATOM 5451 N N . SER A 1 712 ? 23.820 -16.314 -3.082 1.00 91.94 712 SER A N 1
ATOM 5452 C CA . SER A 1 712 ? 24.482 -16.524 -1.786 1.00 91.94 712 SER A CA 1
ATOM 5453 C C . SER A 1 712 ? 23.799 -15.809 -0.620 1.00 91.94 712 SER A C 1
ATOM 5455 O O . SER A 1 712 ? 23.956 -16.237 0.522 1.00 91.94 712 SER A O 1
ATOM 5457 N N . ASN A 1 713 ? 23.081 -14.711 -0.881 1.00 92.56 713 ASN A N 1
ATOM 5458 C CA . ASN A 1 713 ? 22.355 -13.989 0.157 1.00 92.56 713 ASN A CA 1
ATOM 5459 C C . ASN A 1 713 ? 21.152 -14.823 0.599 1.00 92.56 713 ASN A C 1
ATOM 5461 O O . ASN A 1 713 ? 20.183 -14.950 -0.143 1.00 92.56 713 ASN A O 1
ATOM 5465 N N . ARG A 1 714 ? 21.215 -15.359 1.818 1.00 94.38 714 ARG A N 1
ATOM 5466 C CA . ARG A 1 714 ? 20.165 -16.167 2.451 1.00 94.38 714 ARG A CA 1
ATOM 5467 C C . ARG A 1 714 ? 19.670 -15.509 3.748 1.00 94.38 714 ARG A C 1
ATOM 5469 O O . ARG A 1 714 ? 19.198 -16.201 4.648 1.00 94.38 714 ARG A O 1
ATOM 5476 N N . ASP A 1 715 ? 19.785 -14.185 3.860 1.00 94.06 715 ASP A N 1
ATOM 5477 C CA . ASP A 1 715 ? 19.380 -13.408 5.040 1.00 94.06 715 ASP A CA 1
ATOM 5478 C C . ASP A 1 715 ? 17.865 -13.148 5.016 1.00 94.06 715 ASP A C 1
ATOM 5480 O O . ASP A 1 715 ? 17.382 -12.040 4.785 1.00 94.06 715 ASP A O 1
ATOM 5484 N N . THR A 1 716 ? 17.091 -14.221 5.178 1.00 95.50 716 THR A N 1
ATOM 5485 C CA . THR A 1 716 ? 15.626 -14.195 5.193 1.00 95.50 716 THR A CA 1
ATOM 5486 C C . THR A 1 716 ? 15.075 -15.325 6.057 1.00 95.50 716 THR A C 1
ATOM 5488 O O . THR A 1 716 ? 15.454 -16.488 5.908 1.00 95.50 716 THR A O 1
ATOM 5491 N N . SER A 1 717 ? 14.157 -14.976 6.957 1.00 97.00 717 SER A N 1
ATOM 5492 C CA . SER A 1 717 ? 13.395 -15.931 7.772 1.00 97.00 717 SER A CA 1
ATOM 5493 C C . SER A 1 717 ? 12.022 -16.236 7.177 1.00 97.00 717 SER A C 1
ATOM 5495 O O . SER A 1 717 ? 11.416 -17.253 7.511 1.00 97.00 717 SER A O 1
ATOM 5497 N N . ASP A 1 718 ? 11.511 -15.360 6.316 1.00 96.69 718 ASP A N 1
ATOM 5498 C CA . ASP A 1 718 ? 10.165 -15.420 5.755 1.00 96.69 718 ASP A CA 1
ATOM 5499 C C . ASP A 1 718 ? 10.097 -16.103 4.385 1.00 96.69 718 ASP A C 1
ATOM 5501 O O . ASP A 1 718 ? 9.110 -16.788 4.126 1.00 96.69 718 ASP A O 1
ATOM 5505 N N . ALA A 1 719 ? 11.112 -15.994 3.519 1.00 97.06 719 ALA A N 1
ATOM 5506 C CA . ALA A 1 719 ? 11.047 -16.569 2.170 1.00 97.06 719 ALA A CA 1
ATOM 5507 C C . ALA A 1 719 ? 10.788 -18.095 2.165 1.00 97.06 719 ALA A C 1
ATOM 5509 O O . ALA A 1 719 ? 9.871 -18.524 1.460 1.00 97.06 719 ALA A O 1
ATOM 5510 N N . PRO A 1 720 ? 11.468 -18.938 2.978 1.00 98.12 720 PRO A N 1
ATOM 5511 C CA . PRO A 1 720 ? 11.145 -20.370 3.063 1.00 98.12 720 PRO A CA 1
ATOM 5512 C C . PRO A 1 720 ? 9.712 -20.658 3.530 1.00 98.12 720 PRO A C 1
ATOM 5514 O O . PRO A 1 720 ? 9.104 -21.642 3.110 1.00 98.12 720 PRO A O 1
ATOM 5517 N N . LEU A 1 721 ? 9.145 -19.794 4.373 1.00 98.44 721 LEU A N 1
ATOM 5518 C CA . LEU A 1 721 ? 7.789 -19.971 4.884 1.00 98.44 721 LEU A CA 1
ATOM 5519 C C . LEU A 1 721 ? 6.732 -19.512 3.865 1.00 98.44 721 LEU A C 1
ATOM 5521 O O . LEU A 1 721 ? 5.717 -20.187 3.688 1.00 98.44 721 LEU A O 1
ATOM 5525 N N . TRP A 1 722 ? 6.999 -18.434 3.119 1.00 98.19 722 TRP A N 1
ATOM 5526 C CA . TRP A 1 722 ? 6.192 -18.042 1.959 1.00 98.19 722 TRP A CA 1
ATOM 5527 C C . TRP A 1 722 ? 6.186 -19.123 0.878 1.00 98.19 722 TRP A C 1
ATOM 5529 O O . TRP A 1 722 ? 5.134 -19.408 0.312 1.00 98.19 722 TRP A O 1
ATOM 5539 N N . PHE A 1 723 ? 7.319 -19.793 0.643 1.00 98.56 723 PHE A N 1
ATOM 5540 C CA . PHE A 1 723 ? 7.383 -20.945 -0.260 1.00 98.56 723 PHE A CA 1
ATOM 5541 C C . PHE A 1 723 ? 6.394 -22.050 0.146 1.00 98.56 723 PHE A C 1
ATOM 5543 O O . PHE A 1 723 ? 5.671 -22.570 -0.707 1.00 98.56 723 PHE A O 1
ATOM 5550 N N . GLY A 1 724 ? 6.307 -22.364 1.444 1.00 97.94 724 GLY A N 1
ATOM 5551 C CA . GLY A 1 724 ? 5.315 -23.299 1.984 1.00 97.94 724 GLY A CA 1
ATOM 5552 C C . GLY A 1 724 ? 3.874 -22.871 1.704 1.00 97.94 724 GLY A C 1
ATOM 5553 O O . GLY A 1 724 ? 3.085 -23.665 1.187 1.00 97.94 724 GLY A O 1
ATOM 5554 N N . MET A 1 725 ? 3.566 -21.594 1.950 1.00 97.25 725 MET A N 1
ATOM 5555 C CA . MET A 1 725 ? 2.243 -21.011 1.704 1.00 97.25 725 MET A CA 1
ATOM 5556 C C . MET A 1 725 ? 1.821 -21.125 0.230 1.00 97.25 725 MET A C 1
ATOM 5558 O O . MET A 1 725 ? 0.720 -21.580 -0.065 1.00 97.25 725 MET A O 1
ATOM 5562 N N . VAL A 1 726 ? 2.704 -20.790 -0.714 1.00 97.94 726 VAL A N 1
ATOM 5563 C CA . VAL A 1 726 ? 2.393 -20.906 -2.151 1.00 97.94 726 VAL A CA 1
ATOM 5564 C C . VAL A 1 726 ? 2.234 -22.373 -2.561 1.00 97.94 726 VAL A C 1
ATOM 5566 O O . VAL A 1 726 ? 1.341 -22.703 -3.339 1.00 97.94 726 VAL A O 1
ATOM 5569 N N . CYS A 1 727 ? 3.057 -23.283 -2.022 1.00 97.81 727 CYS A N 1
ATOM 5570 C CA . CYS A 1 727 ? 2.904 -24.719 -2.274 1.00 97.81 727 CYS A CA 1
ATOM 5571 C C . CYS A 1 727 ? 1.551 -25.254 -1.782 1.00 97.81 727 CYS A C 1
ATOM 5573 O O . CYS A 1 727 ? 0.981 -26.148 -2.409 1.00 97.81 727 CYS A O 1
ATOM 5575 N N . GLU A 1 728 ? 1.041 -24.720 -0.670 1.00 95.19 728 GLU A N 1
ATOM 5576 C CA . GLU A 1 728 ? -0.276 -25.063 -0.136 1.00 95.19 728 GLU A CA 1
ATOM 5577 C C . GLU A 1 728 ? -1.395 -24.623 -1.082 1.00 95.19 728 GLU A C 1
ATOM 5579 O O . GLU A 1 728 ? -2.210 -25.453 -1.488 1.00 95.19 728 GLU A O 1
ATOM 5584 N N . GLU A 1 729 ? -1.384 -23.351 -1.489 1.00 94.69 729 GLU A N 1
ATOM 5585 C CA . GLU A 1 729 ? -2.371 -22.777 -2.412 1.00 94.69 729 GLU A CA 1
ATOM 5586 C C . GLU A 1 729 ? -2.337 -23.481 -3.784 1.00 94.69 729 GLU A C 1
ATOM 5588 O O . GLU A 1 729 ? -3.377 -23.853 -4.331 1.00 94.69 729 GLU A O 1
ATOM 5593 N N . MET A 1 730 ? -1.142 -23.774 -4.310 1.00 94.50 730 MET A N 1
ATOM 5594 C CA . MET A 1 730 ? -0.957 -24.539 -5.548 1.00 94.50 730 MET A CA 1
ATOM 5595 C C . MET A 1 730 ? -1.560 -25.949 -5.446 1.00 94.50 730 MET A C 1
ATOM 5597 O O . MET A 1 730 ? -2.266 -26.402 -6.349 1.00 94.50 730 MET A O 1
ATOM 5601 N N . ALA A 1 731 ? -1.325 -26.654 -4.334 1.00 92.00 731 ALA A N 1
ATOM 5602 C CA . ALA A 1 731 ? -1.874 -27.991 -4.121 1.00 92.00 731 ALA A CA 1
ATOM 5603 C C . ALA A 1 731 ? -3.408 -27.989 -3.988 1.00 92.00 731 ALA A C 1
ATOM 5605 O O . ALA A 1 731 ? -4.064 -28.965 -4.363 1.00 92.00 731 ALA A O 1
ATOM 5606 N N . GLU A 1 732 ? -4.006 -26.926 -3.449 1.00 89.44 732 GLU A N 1
ATOM 5607 C CA . GLU A 1 732 ? -5.462 -26.748 -3.416 1.00 89.44 732 GLU A CA 1
ATOM 5608 C C . GLU A 1 732 ? -6.047 -26.548 -4.816 1.00 89.44 732 GLU A C 1
ATOM 5610 O O . GLU A 1 732 ? -7.008 -27.237 -5.167 1.00 89.44 732 GLU A O 1
ATOM 5615 N N . ILE A 1 733 ? -5.426 -25.700 -5.642 1.00 87.44 733 ILE A N 1
ATOM 5616 C CA . ILE A 1 733 ? -5.848 -25.467 -7.031 1.00 87.44 733 ILE A CA 1
ATOM 5617 C C . ILE A 1 733 ? -5.772 -26.763 -7.850 1.00 87.44 733 ILE A C 1
ATOM 5619 O O . ILE A 1 733 ? -6.754 -27.141 -8.491 1.00 87.44 733 ILE A O 1
ATOM 5623 N N . VAL A 1 734 ? -4.652 -27.493 -7.780 1.00 84.25 734 VAL A N 1
ATOM 5624 C CA . VAL A 1 734 ? -4.462 -28.757 -8.518 1.00 84.25 734 VAL A CA 1
ATOM 5625 C C . VAL A 1 734 ? -5.465 -29.832 -8.073 1.00 84.25 734 VAL A C 1
ATOM 5627 O O . VAL A 1 734 ? -6.019 -30.549 -8.908 1.00 84.25 734 VAL A O 1
ATOM 5630 N N . ARG A 1 735 ? -5.766 -29.935 -6.767 1.00 79.50 735 ARG A N 1
ATOM 5631 C CA . ARG A 1 735 ? -6.800 -30.863 -6.265 1.00 79.50 735 ARG A CA 1
ATOM 5632 C C . ARG A 1 735 ? -8.198 -30.481 -6.743 1.00 79.50 735 ARG A C 1
ATOM 5634 O O . ARG A 1 735 ? -8.947 -31.364 -7.154 1.00 79.50 735 ARG A O 1
ATOM 5641 N N . GLY A 1 736 ? -8.534 -29.191 -6.719 1.00 65.88 736 GLY A N 1
ATOM 5642 C CA . GLY A 1 736 ? -9.813 -28.677 -7.212 1.00 65.88 736 GLY A CA 1
ATOM 5643 C C . GLY A 1 736 ? -10.023 -28.931 -8.707 1.00 65.88 736 GLY A C 1
ATOM 5644 O O . GLY A 1 736 ? -11.127 -29.268 -9.116 1.00 65.88 736 GLY A O 1
ATOM 5645 N N . GLN A 1 737 ? -8.961 -28.866 -9.517 1.00 58.56 737 GLN A N 1
ATOM 5646 C CA . GLN A 1 737 ? -9.002 -29.217 -10.944 1.00 58.56 737 GLN A CA 1
ATOM 5647 C C . GLN A 1 737 ? -9.217 -30.724 -11.192 1.00 58.56 737 GLN A C 1
ATOM 5649 O O . GLN A 1 737 ? -9.739 -31.107 -12.236 1.00 58.56 737 GLN A O 1
ATOM 5654 N N . SER A 1 738 ? -8.854 -31.586 -10.233 1.00 46.62 738 SER A N 1
ATOM 5655 C CA . SER A 1 738 ? -9.015 -33.045 -10.324 1.00 46.62 738 SER A CA 1
ATOM 5656 C C . SER A 1 738 ? -10.394 -33.555 -9.866 1.00 46.62 738 SER A C 1
ATOM 5658 O O . SER A 1 738 ? -10.685 -34.736 -10.062 1.00 46.62 738 SER A O 1
ATOM 5660 N N . ALA A 1 739 ? -11.234 -32.709 -9.255 1.00 40.47 739 ALA A N 1
ATOM 5661 C CA . ALA A 1 739 ? -12.533 -33.075 -8.689 1.00 40.47 739 ALA A CA 1
ATOM 5662 C C . ALA A 1 739 ? -13.667 -32.158 -9.215 1.00 40.47 739 ALA A C 1
ATOM 5664 O O . ALA A 1 739 ? -13.960 -31.127 -8.623 1.00 40.47 739 ALA A O 1
ATOM 5665 N N . ALA A 1 740 ? -14.355 -32.603 -10.277 1.00 27.25 740 ALA A N 1
ATOM 5666 C CA . ALA A 1 740 ? -15.630 -32.092 -10.829 1.00 27.25 740 ALA A CA 1
ATOM 5667 C C . ALA A 1 740 ? -15.632 -30.864 -11.784 1.00 27.25 740 ALA A C 1
ATOM 5669 O O . ALA A 1 740 ? -14.794 -29.973 -11.745 1.00 27.25 740 ALA A O 1
ATOM 5670 N N . ALA A 1 741 ? -16.632 -30.886 -12.680 1.00 24.17 741 ALA A N 1
ATOM 5671 C CA . ALA A 1 741 ? -16.903 -30.007 -13.825 1.00 24.17 741 ALA A CA 1
ATOM 5672 C C . ALA A 1 741 ? -17.528 -28.623 -13.466 1.00 24.17 741 ALA A C 1
ATOM 5674 O O . ALA A 1 741 ? -17.577 -28.241 -12.301 1.00 24.17 741 ALA A O 1
ATOM 5675 N N . PRO A 1 742 ? -18.020 -27.864 -14.468 1.00 33.44 742 PRO A N 1
ATOM 5676 C CA . PRO A 1 742 ? -17.542 -26.536 -14.855 1.00 33.44 742 PRO A CA 1
ATOM 5677 C C . PRO A 1 742 ? -17.924 -25.401 -13.880 1.00 33.44 742 PRO A C 1
ATOM 5679 O O . PRO A 1 742 ? -19.093 -25.217 -13.544 1.00 33.44 742 PRO A O 1
ATOM 5682 N N . ARG A 1 743 ? -16.955 -24.543 -13.525 1.00 31.61 743 ARG A N 1
ATOM 5683 C CA . ARG A 1 743 ? -17.242 -23.187 -13.019 1.00 31.61 743 ARG A CA 1
ATOM 5684 C C . ARG A 1 743 ? -17.664 -22.272 -14.183 1.00 31.61 743 ARG A C 1
ATOM 5686 O O . ARG A 1 743 ? -17.111 -22.407 -15.279 1.00 31.61 743 ARG A O 1
ATOM 5693 N N . PRO A 1 744 ? -18.601 -21.326 -13.982 1.00 28.69 744 PRO A N 1
ATOM 5694 C CA . PRO A 1 744 ? -18.935 -20.338 -14.997 1.00 28.69 744 PRO A CA 1
ATOM 5695 C C . PRO A 1 744 ? -17.731 -19.426 -15.250 1.00 28.69 744 PRO A C 1
ATOM 5697 O O . PRO A 1 744 ? -17.089 -18.911 -14.339 1.00 28.69 744 PRO A O 1
ATOM 5700 N N . ALA A 1 745 ? -17.416 -19.290 -16.532 1.00 30.91 745 ALA A N 1
ATOM 5701 C CA . ALA A 1 745 ? -16.219 -18.664 -17.046 1.00 30.91 745 ALA A CA 1
ATOM 5702 C C . ALA A 1 745 ? -16.185 -17.148 -16.806 1.00 30.91 745 ALA A C 1
ATOM 5704 O O . ALA A 1 745 ? -16.899 -16.396 -17.473 1.00 30.91 745 ALA A O 1
ATOM 5705 N N . THR A 1 746 ? -15.221 -16.672 -16.022 1.00 31.38 746 THR A N 1
ATOM 5706 C CA . THR A 1 746 ? -14.540 -15.427 -16.387 1.00 31.38 746 THR A CA 1
ATOM 5707 C C . THR A 1 746 ? -13.611 -15.796 -17.541 1.00 31.38 746 THR A C 1
ATOM 5709 O O . THR A 1 746 ? -12.537 -16.351 -17.338 1.00 31.38 746 THR A O 1
ATOM 5712 N N . LYS A 1 747 ? -14.080 -15.606 -18.781 1.00 30.44 747 LYS A N 1
ATOM 5713 C CA . LYS A 1 747 ? -13.295 -15.841 -20.004 1.00 30.44 747 LYS A CA 1
ATOM 5714 C C . LYS A 1 747 ? -12.086 -14.895 -20.042 1.00 30.44 747 LYS A C 1
ATOM 5716 O O . LYS A 1 747 ? -12.142 -13.861 -20.700 1.00 30.44 747 LYS A O 1
ATOM 5721 N N . ILE A 1 748 ? -10.994 -15.273 -19.392 1.00 33.28 748 ILE A N 1
ATOM 5722 C CA . ILE A 1 748 ? -9.642 -14.903 -19.806 1.00 33.28 748 ILE A CA 1
ATOM 5723 C C . ILE A 1 748 ? -9.119 -16.143 -20.537 1.00 33.28 748 ILE A C 1
ATOM 5725 O O . ILE A 1 748 ? -9.119 -17.248 -20.001 1.00 33.28 748 ILE A O 1
ATOM 5729 N N . ARG A 1 749 ? -8.868 -16.000 -21.841 1.00 26.91 749 ARG A N 1
ATOM 5730 C CA . ARG A 1 749 ? -8.547 -17.117 -22.738 1.00 26.91 749 ARG A CA 1
ATOM 5731 C C . ARG A 1 749 ? -7.166 -17.681 -22.398 1.00 26.91 749 ARG A C 1
ATOM 5733 O O . ARG A 1 749 ? -6.173 -17.001 -22.606 1.00 26.91 749 ARG A O 1
ATOM 5740 N N . GLY A 1 750 ? -7.135 -18.948 -22.001 1.00 28.89 750 GLY A N 1
ATOM 5741 C CA . GLY A 1 750 ? -5.943 -19.787 -21.934 1.00 28.89 750 GLY A CA 1
ATOM 5742 C C . GLY A 1 750 ? -6.349 -21.189 -21.497 1.00 28.89 750 GLY A C 1
ATOM 5743 O O . GLY A 1 750 ? -6.462 -21.458 -20.308 1.00 28.89 750 GLY A O 1
ATOM 5744 N N . ALA A 1 751 ? -6.671 -22.063 -22.451 1.00 27.48 751 ALA A N 1
ATOM 5745 C CA . ALA A 1 751 ? -6.865 -23.477 -22.159 1.00 27.48 751 ALA A CA 1
ATOM 5746 C C . ALA A 1 751 ? -5.497 -24.071 -21.793 1.00 27.48 751 ALA A C 1
ATOM 5748 O O . ALA A 1 751 ? -4.603 -24.101 -22.633 1.00 27.48 751 ALA A O 1
ATOM 5749 N N . VAL A 1 752 ? -5.328 -24.492 -20.539 1.00 35.69 752 VAL A N 1
ATOM 5750 C CA . VAL A 1 752 ? -4.130 -25.199 -20.077 1.00 35.69 752 VAL A CA 1
ATOM 5751 C C . VAL A 1 752 ? -4.398 -26.697 -20.212 1.00 35.69 752 VAL A C 1
ATOM 5753 O O . VAL A 1 752 ? -5.021 -27.313 -19.350 1.00 35.69 752 VAL A O 1
ATOM 5756 N N . GLU A 1 753 ? -3.957 -27.284 -21.322 1.00 32.22 753 GLU A N 1
ATOM 5757 C CA . GLU A 1 753 ? -3.708 -28.724 -21.410 1.00 32.22 753 GLU A CA 1
ATOM 5758 C C . GLU A 1 753 ? -2.342 -28.989 -20.761 1.00 32.22 753 GLU A C 1
ATOM 5760 O O . GLU A 1 753 ? -1.329 -28.500 -21.256 1.00 32.22 753 GLU A O 1
ATOM 5765 N N . GLY A 1 754 ? -2.276 -29.724 -19.643 1.00 33.59 754 GLY A N 1
ATOM 5766 C CA . GLY A 1 754 ? -0.961 -30.088 -19.094 1.00 33.59 754 GLY A CA 1
ATOM 5767 C C . GLY A 1 754 ? -0.898 -30.768 -17.729 1.00 33.59 754 GLY A C 1
ATOM 5768 O O . GLY A 1 754 ? 0.052 -31.509 -17.479 1.00 33.59 754 GLY A O 1
ATOM 5769 N N . VAL A 1 755 ? -1.880 -30.598 -16.840 1.00 38.75 755 VAL A N 1
ATOM 5770 C CA . VAL A 1 755 ? -1.829 -31.275 -15.534 1.00 38.75 755 VAL A CA 1
ATOM 5771 C C . VAL A 1 755 ? -2.543 -32.619 -15.635 1.00 38.75 755 VAL A C 1
ATOM 5773 O O . VAL A 1 755 ? -3.769 -32.683 -15.689 1.00 38.75 755 VAL A O 1
ATOM 5776 N N . ALA A 1 756 ? -1.768 -33.705 -15.695 1.00 37.03 756 ALA A N 1
ATOM 5777 C CA . ALA A 1 756 ? -2.299 -35.062 -15.650 1.00 37.03 756 ALA A CA 1
ATOM 5778 C C . ALA A 1 756 ? -3.203 -35.231 -14.415 1.00 37.03 756 ALA A C 1
ATOM 5780 O O . ALA A 1 756 ? -2.759 -35.085 -13.273 1.00 37.03 756 ALA A O 1
ATOM 5781 N N . SER A 1 757 ? -4.480 -35.528 -14.661 1.00 36.72 757 SER A N 1
ATOM 5782 C CA . SER A 1 757 ? -5.496 -35.771 -13.640 1.00 36.72 757 SER A CA 1
ATOM 5783 C C . SER A 1 757 ? -5.011 -36.830 -12.642 1.00 36.72 757 SER A C 1
ATOM 5785 O O . SER A 1 757 ? -4.728 -37.961 -13.038 1.00 36.72 757 SER A O 1
ATOM 5787 N N . GLY A 1 758 ? -4.917 -36.469 -11.359 1.00 42.94 758 GLY A N 1
ATOM 5788 C CA . GLY A 1 758 ? -4.595 -37.395 -10.266 1.00 42.94 758 GLY A CA 1
ATOM 5789 C C . GLY A 1 758 ? -3.178 -37.322 -9.679 1.00 42.94 758 GLY A C 1
ATOM 5790 O O . GLY A 1 758 ? -2.896 -38.076 -8.750 1.00 42.94 758 GLY A O 1
ATOM 5791 N N . GLN A 1 759 ? -2.287 -36.436 -10.146 1.00 54.56 759 GLN A N 1
ATOM 5792 C CA . GLN A 1 759 ? -0.967 -36.266 -9.515 1.00 54.56 759 GLN A CA 1
ATOM 5793 C C . GLN A 1 759 ? -0.992 -35.298 -8.322 1.00 54.56 759 GLN A C 1
ATOM 5795 O O . GLN A 1 759 ? -1.520 -34.189 -8.390 1.00 54.56 759 GLN A O 1
ATOM 5800 N N . ASN A 1 760 ? -0.372 -35.714 -7.217 1.00 81.81 760 ASN A N 1
ATOM 5801 C CA . ASN A 1 760 ? -0.144 -34.881 -6.042 1.00 81.81 760 ASN A CA 1
ATOM 5802 C C . ASN A 1 760 ? 0.944 -33.831 -6.351 1.00 81.81 760 ASN A C 1
ATOM 5804 O O . ASN A 1 760 ? 2.075 -34.197 -6.657 1.00 81.81 760 ASN A O 1
ATOM 5808 N N . PHE A 1 761 ? 0.650 -32.530 -6.231 1.00 91.38 761 PHE A N 1
ATOM 5809 C CA . PHE A 1 761 ? 1.642 -31.466 -6.464 1.00 91.38 761 PHE A CA 1
ATOM 5810 C C . PHE A 1 761 ? 2.930 -31.661 -5.640 1.00 91.38 761 PHE A C 1
ATOM 5812 O O . PHE A 1 761 ? 4.033 -31.427 -6.140 1.00 91.38 761 PHE A O 1
ATOM 5819 N N . TYR A 1 762 ? 2.816 -32.177 -4.412 1.00 93.88 762 TYR A N 1
ATOM 5820 C CA . TYR A 1 762 ? 3.959 -32.399 -3.525 1.00 93.88 762 TYR A CA 1
ATOM 5821 C C . TYR A 1 762 ? 4.939 -33.471 -4.030 1.00 93.88 762 TYR A C 1
ATOM 5823 O O . TYR A 1 762 ? 6.087 -33.467 -3.588 1.00 93.88 762 TYR A O 1
ATOM 5831 N N . SER A 1 763 ? 4.539 -34.351 -4.960 1.00 93.31 763 SER A N 1
ATOM 5832 C CA . SER A 1 763 ? 5.437 -35.334 -5.591 1.00 93.31 763 SER A CA 1
ATOM 5833 C C . SER A 1 763 ? 6.173 -34.796 -6.824 1.00 93.31 763 SER A C 1
ATOM 5835 O O . SER A 1 763 ? 6.877 -35.552 -7.488 1.00 93.31 763 SER A O 1
ATOM 5837 N N . THR A 1 764 ? 6.029 -33.507 -7.150 1.00 94.62 764 THR A N 1
ATOM 5838 C CA . THR A 1 764 ? 6.771 -32.878 -8.253 1.00 94.62 764 THR A CA 1
ATOM 5839 C C . THR A 1 764 ? 8.274 -32.952 -7.982 1.00 94.62 764 THR A C 1
ATOM 5841 O O . THR A 1 764 ? 8.742 -32.463 -6.952 1.00 94.62 764 THR A O 1
ATOM 5844 N N . VAL A 1 765 ? 9.022 -33.553 -8.911 1.00 94.44 765 VAL A N 1
ATOM 5845 C CA . VAL A 1 765 ? 10.483 -33.692 -8.840 1.00 94.44 765 VAL A CA 1
ATOM 5846 C C . VAL A 1 765 ? 11.152 -32.356 -9.166 1.00 94.44 765 VAL A C 1
ATOM 5848 O O . VAL A 1 765 ? 10.856 -31.739 -10.188 1.00 94.44 765 VAL A O 1
ATOM 5851 N N . VAL A 1 766 ? 12.065 -31.909 -8.301 1.00 93.88 766 VAL A N 1
ATOM 5852 C CA . VAL A 1 766 ? 12.712 -30.591 -8.397 1.00 93.88 766 VAL A CA 1
ATOM 5853 C C . VAL A 1 766 ? 14.120 -30.656 -8.981 1.00 93.88 766 VAL A C 1
ATOM 5855 O O . VAL A 1 766 ? 14.579 -29.674 -9.560 1.00 93.88 766 VAL A O 1
ATOM 5858 N N . ASN A 1 767 ? 14.814 -31.790 -8.869 1.00 89.56 767 ASN A N 1
ATOM 5859 C CA . ASN A 1 767 ? 16.181 -31.958 -9.367 1.00 89.56 767 ASN A CA 1
ATOM 5860 C C . ASN A 1 767 ? 16.446 -33.380 -9.890 1.00 89.56 767 ASN A C 1
ATOM 5862 O O . ASN A 1 767 ? 15.647 -34.293 -9.698 1.00 89.56 767 ASN A O 1
ATOM 5866 N N . GLU A 1 768 ? 17.604 -33.572 -10.525 1.00 86.12 768 GLU A N 1
ATOM 5867 C CA . GLU A 1 768 ? 18.024 -34.852 -11.122 1.00 86.12 768 GLU A CA 1
ATOM 5868 C C . GLU A 1 768 ? 18.165 -35.995 -10.102 1.00 86.12 768 GLU A C 1
ATOM 5870 O O . GLU A 1 768 ? 18.119 -37.164 -10.470 1.00 86.12 768 GLU A O 1
ATOM 5875 N N . ARG A 1 769 ? 18.298 -35.674 -8.807 1.00 88.06 769 ARG A N 1
ATOM 5876 C CA . ARG A 1 769 ? 18.390 -36.662 -7.720 1.00 88.06 769 ARG A CA 1
ATOM 5877 C C . ARG A 1 769 ? 17.026 -37.211 -7.290 1.00 88.06 769 ARG A C 1
ATOM 5879 O O . ARG A 1 769 ? 16.970 -38.004 -6.358 1.00 88.06 769 ARG A O 1
ATOM 5886 N N . GLY A 1 770 ? 15.936 -36.778 -7.925 1.00 91.06 770 GLY A N 1
ATOM 5887 C CA . GLY A 1 770 ? 14.582 -37.223 -7.599 1.00 91.06 770 GLY A CA 1
ATOM 5888 C C . GLY A 1 770 ? 13.965 -36.533 -6.381 1.00 91.06 770 GLY A C 1
ATOM 5889 O O . GLY A 1 770 ? 12.885 -36.942 -5.961 1.00 91.06 770 GLY A O 1
ATOM 5890 N N . ARG A 1 771 ? 14.604 -35.488 -5.826 1.00 95.38 771 ARG A N 1
ATOM 5891 C CA . ARG A 1 771 ? 14.061 -34.743 -4.678 1.00 95.38 771 ARG A CA 1
ATOM 5892 C C . ARG A 1 771 ? 12.713 -34.134 -5.050 1.00 95.38 771 ARG A C 1
ATOM 5894 O O . ARG A 1 771 ? 12.578 -33.575 -6.137 1.00 95.38 771 ARG A O 1
ATOM 5901 N N . THR A 1 772 ? 11.738 -34.192 -4.155 1.00 96.06 772 THR A N 1
ATOM 5902 C CA . THR A 1 772 ? 10.374 -33.689 -4.378 1.00 96.06 772 THR A CA 1
ATOM 5903 C C . THR A 1 772 ? 10.087 -32.391 -3.621 1.00 96.06 772 THR A C 1
ATOM 5905 O O . THR A 1 772 ? 10.749 -32.079 -2.630 1.00 96.06 772 THR A O 1
ATOM 5908 N N . ILE A 1 773 ? 9.055 -31.646 -4.038 1.00 96.75 773 ILE A N 1
ATOM 5909 C CA . ILE A 1 773 ? 8.567 -30.458 -3.308 1.00 96.75 773 ILE A CA 1
ATOM 5910 C C . ILE A 1 773 ? 8.224 -30.801 -1.848 1.00 96.75 773 ILE A C 1
ATOM 5912 O O . ILE A 1 773 ? 8.601 -30.068 -0.936 1.00 96.75 773 ILE A O 1
ATOM 5916 N N . GLY A 1 774 ? 7.562 -31.935 -1.594 1.00 95.81 774 GLY A N 1
ATOM 5917 C CA . GLY A 1 774 ? 7.229 -32.363 -0.232 1.00 95.81 774 GLY A CA 1
ATOM 5918 C C . GLY A 1 774 ? 8.461 -32.609 0.651 1.00 95.81 774 GLY A C 1
ATOM 5919 O O . GLY A 1 774 ? 8.439 -32.306 1.843 1.00 95.81 774 GLY A O 1
ATOM 5920 N N . GLU A 1 775 ? 9.557 -33.120 0.084 1.00 95.62 775 GLU A N 1
ATOM 5921 C CA . GLU A 1 775 ? 10.831 -33.279 0.803 1.00 95.62 775 GLU A CA 1
ATOM 5922 C C . GLU A 1 775 ? 11.530 -31.943 1.066 1.00 95.62 775 GLU A C 1
ATOM 5924 O O . GLU A 1 775 ? 12.180 -31.791 2.099 1.00 95.62 775 GLU A O 1
ATOM 5929 N N . VAL A 1 776 ? 11.382 -30.964 0.170 1.00 97.56 776 VAL A N 1
ATOM 5930 C CA . VAL A 1 776 ? 11.871 -29.594 0.388 1.00 97.56 776 VAL A CA 1
ATOM 5931 C C . VAL A 1 776 ? 11.140 -28.945 1.566 1.00 97.56 776 VAL A C 1
ATOM 5933 O O . VAL A 1 776 ? 11.793 -28.429 2.468 1.00 97.56 776 VAL A O 1
ATOM 5936 N N . LEU A 1 777 ? 9.808 -29.048 1.635 1.00 97.81 777 LEU A N 1
ATOM 5937 C CA . LEU A 1 777 ? 9.024 -28.506 2.757 1.00 97.81 777 LEU A CA 1
ATOM 5938 C C . LEU A 1 777 ? 9.401 -29.141 4.103 1.00 97.81 777 LEU A C 1
ATOM 5940 O O . LEU A 1 777 ? 9.557 -28.437 5.101 1.00 97.81 777 LEU A O 1
ATOM 5944 N N . ARG A 1 778 ? 9.601 -30.466 4.131 1.00 96.38 778 ARG A N 1
ATOM 5945 C CA . ARG A 1 778 ? 10.081 -31.169 5.333 1.00 96.38 778 ARG A CA 1
ATOM 5946 C C . ARG A 1 778 ? 11.488 -30.731 5.735 1.00 96.38 778 ARG A C 1
ATOM 5948 O O . ARG A 1 778 ? 11.739 -30.560 6.923 1.00 96.38 778 ARG A O 1
ATOM 5955 N N . SER A 1 779 ? 12.378 -30.519 4.764 1.00 96.50 779 SER A N 1
ATOM 5956 C CA . SER A 1 779 ? 13.722 -29.985 5.015 1.00 96.50 779 SER A CA 1
ATOM 5957 C C . SER A 1 779 ? 13.658 -28.611 5.675 1.00 96.50 779 SER A C 1
ATOM 5959 O O . SER A 1 779 ? 14.286 -28.417 6.714 1.00 96.50 779 SER A O 1
ATOM 5961 N N . ILE A 1 780 ? 12.846 -27.693 5.141 1.00 97.81 780 ILE A N 1
ATOM 5962 C CA . ILE A 1 780 ? 12.640 -26.359 5.724 1.00 97.81 780 ILE A CA 1
ATOM 5963 C C . ILE A 1 780 ? 12.172 -26.475 7.173 1.00 97.81 780 ILE A C 1
ATOM 5965 O O . ILE A 1 780 ? 12.808 -25.919 8.067 1.00 97.81 780 ILE A O 1
ATOM 5969 N N . ALA A 1 781 ? 11.117 -27.249 7.435 1.00 97.31 781 ALA A N 1
ATOM 5970 C CA . ALA A 1 781 ? 10.574 -27.345 8.784 1.00 97.31 781 ALA A CA 1
ATOM 5971 C C . ALA A 1 781 ? 11.520 -28.014 9.790 1.00 97.31 781 ALA A C 1
ATOM 5973 O O . ALA A 1 781 ? 11.634 -27.546 10.923 1.00 97.31 781 ALA A O 1
ATOM 5974 N N . ALA A 1 782 ? 12.229 -29.072 9.385 1.00 96.25 782 ALA A N 1
ATOM 5975 C CA . ALA A 1 782 ? 13.206 -29.737 10.243 1.00 96.25 782 ALA A CA 1
ATOM 5976 C C . ALA A 1 782 ? 14.360 -28.796 10.620 1.00 96.25 782 ALA A C 1
ATOM 5978 O O . ALA A 1 782 ? 14.706 -28.695 11.792 1.00 96.25 782 ALA A O 1
ATOM 5979 N N . HIS A 1 783 ? 14.902 -28.036 9.667 1.00 97.38 783 HIS A N 1
ATOM 5980 C CA . HIS A 1 783 ? 15.993 -27.101 9.953 1.00 97.38 783 HIS A CA 1
ATOM 5981 C C . HIS A 1 783 ? 15.527 -25.848 10.706 1.00 97.38 783 HIS A C 1
ATOM 5983 O O . HIS A 1 783 ? 16.287 -25.317 11.504 1.00 97.38 783 HIS A O 1
ATOM 5989 N N . TYR A 1 784 ? 14.284 -25.387 10.540 1.00 97.38 784 TYR A N 1
ATOM 5990 C CA . TYR A 1 784 ? 13.735 -24.331 11.404 1.00 97.38 784 TYR A CA 1
ATOM 5991 C C . TYR A 1 784 ? 13.585 -24.815 12.852 1.00 97.38 784 TYR A C 1
ATOM 5993 O O . TYR A 1 784 ? 13.870 -24.067 13.789 1.00 97.38 784 TYR A O 1
ATOM 6001 N N . ARG A 1 785 ? 13.183 -26.078 13.045 1.00 96.06 785 ARG A N 1
ATOM 6002 C CA . ARG A 1 785 ? 13.103 -26.716 14.363 1.00 96.06 785 ARG A CA 1
ATOM 6003 C C . ARG A 1 785 ? 14.484 -26.883 15.003 1.00 96.06 785 ARG A C 1
ATOM 6005 O O . ARG A 1 785 ? 14.662 -26.491 16.153 1.00 96.06 785 ARG A O 1
ATOM 6012 N N . ASP A 1 786 ? 15.432 -27.457 14.266 1.00 94.69 786 ASP A N 1
ATOM 6013 C CA . ASP A 1 786 ? 16.736 -27.885 14.795 1.00 94.69 786 ASP A CA 1
ATOM 6014 C C . ASP A 1 786 ? 17.788 -26.762 14.783 1.00 94.69 786 ASP A C 1
ATOM 6016 O O . ASP A 1 786 ? 18.739 -26.780 15.567 1.00 94.69 786 ASP A O 1
ATOM 6020 N N . GLY A 1 787 ? 17.593 -25.758 13.930 1.00 95.94 787 GLY A N 1
ATOM 6021 C CA . GLY A 1 787 ? 18.502 -24.645 13.699 1.00 95.94 787 GLY A CA 1
ATOM 6022 C C . GLY A 1 787 ? 19.076 -24.649 12.280 1.00 95.94 787 GLY A C 1
ATOM 6023 O O . GLY A 1 787 ? 19.634 -25.642 11.813 1.00 95.94 787 GLY A O 1
ATOM 6024 N N . THR A 1 788 ? 18.980 -23.511 11.599 1.00 97.00 788 THR A N 1
ATOM 6025 C CA . THR A 1 788 ? 19.559 -23.289 10.271 1.00 97.00 788 THR A CA 1
ATOM 6026 C C . THR A 1 788 ? 20.998 -22.751 10.373 1.00 97.00 788 THR A C 1
ATOM 6028 O O . THR A 1 788 ? 21.386 -22.171 11.397 1.00 97.00 788 THR A O 1
ATOM 6031 N N . PRO A 1 789 ? 21.811 -22.838 9.298 1.00 94.12 789 PRO A N 1
ATOM 6032 C CA . PRO A 1 789 ? 23.162 -22.263 9.281 1.00 94.12 789 PRO A CA 1
ATOM 6033 C C . PRO A 1 789 ? 23.202 -20.746 9.536 1.00 94.12 789 PRO A C 1
ATOM 6035 O O . PRO A 1 789 ? 24.154 -20.238 10.128 1.00 94.12 789 PRO A O 1
ATOM 6038 N N . ASN A 1 790 ? 22.151 -20.025 9.136 1.00 92.75 790 ASN A N 1
ATOM 6039 C CA . ASN A 1 790 ? 21.977 -18.587 9.367 1.00 92.75 790 ASN A CA 1
ATOM 6040 C C . ASN A 1 790 ? 21.276 -18.267 10.710 1.00 92.75 790 ASN A C 1
ATOM 6042 O O . ASN A 1 790 ? 20.806 -17.152 10.909 1.00 92.75 790 ASN A O 1
ATOM 6046 N N . ARG A 1 791 ? 21.280 -19.217 11.661 1.00 94.81 791 ARG A N 1
ATOM 6047 C CA . ARG A 1 791 ? 20.867 -19.072 13.074 1.00 94.81 791 ARG A CA 1
ATOM 6048 C C . ARG A 1 791 ? 19.365 -18.932 13.341 1.00 94.81 791 ARG A C 1
ATOM 6050 O O . ARG A 1 791 ? 18.996 -18.706 14.494 1.00 94.81 791 ARG A O 1
ATOM 6057 N N . ILE A 1 792 ? 18.506 -19.109 12.340 1.00 97.56 792 ILE A N 1
ATOM 6058 C CA . ILE A 1 792 ? 17.059 -19.240 12.554 1.00 97.56 792 ILE A CA 1
ATOM 6059 C C . ILE A 1 792 ? 16.826 -20.543 13.310 1.00 97.56 792 ILE A C 1
ATOM 6061 O O . ILE A 1 792 ? 17.404 -21.571 12.963 1.00 97.56 792 ILE A O 1
ATOM 6065 N N . ARG A 1 793 ? 16.022 -20.513 14.371 1.00 95.94 793 ARG A N 1
ATOM 6066 C CA . ARG A 1 793 ? 15.796 -21.708 15.192 1.00 95.94 793 ARG A CA 1
ATOM 6067 C C . ARG A 1 793 ? 14.534 -21.610 16.024 1.00 95.94 793 ARG A C 1
ATOM 6069 O O . ARG A 1 793 ? 14.111 -20.518 16.392 1.00 95.94 793 ARG A O 1
ATOM 6076 N N . MET A 1 794 ? 13.999 -22.753 16.411 1.00 97.56 794 MET A N 1
ATOM 6077 C CA . MET A 1 794 ? 12.836 -22.831 17.278 1.00 97.56 794 MET A CA 1
ATOM 6078 C C . MET A 1 794 ? 13.208 -22.749 18.766 1.00 97.56 794 MET A C 1
ATOM 6080 O O . MET A 1 794 ? 14.190 -23.336 19.221 1.00 97.56 794 MET A O 1
ATOM 6084 N N . ASP A 1 795 ? 12.383 -22.061 19.549 1.00 97.88 795 ASP A N 1
ATOM 6085 C CA . ASP A 1 795 ? 12.335 -22.195 21.002 1.00 97.88 795 ASP A CA 1
ATOM 6086 C C . ASP A 1 795 ? 11.494 -23.420 21.374 1.00 97.88 795 ASP A C 1
ATOM 6088 O O . ASP A 1 795 ? 10.283 -23.445 21.162 1.00 97.88 795 ASP A O 1
ATOM 6092 N N . ALA A 1 796 ? 12.128 -24.448 21.939 1.00 95.94 796 ALA A N 1
ATOM 6093 C CA . ALA A 1 796 ? 11.481 -25.730 22.217 1.00 95.94 796 ALA A CA 1
ATOM 6094 C C . ALA A 1 796 ? 10.251 -25.610 23.135 1.00 95.94 796 ALA A C 1
ATOM 6096 O O . ALA A 1 796 ? 9.259 -26.312 22.922 1.00 95.94 796 ALA A O 1
ATOM 6097 N N . ALA A 1 797 ? 10.300 -24.709 24.124 1.00 96.81 797 ALA A N 1
ATOM 6098 C CA . ALA A 1 797 ? 9.235 -24.556 25.111 1.00 96.81 797 ALA A CA 1
ATOM 6099 C C . ALA A 1 797 ? 7.965 -23.943 24.508 1.00 96.81 797 ALA A C 1
ATOM 6101 O O . ALA A 1 797 ? 6.864 -24.365 24.849 1.00 96.81 797 ALA A O 1
ATOM 6102 N N . SER A 1 798 ? 8.113 -22.973 23.603 1.00 98.06 798 SER A N 1
ATOM 6103 C CA . SER A 1 798 ? 6.983 -22.278 22.976 1.00 98.06 798 SER A CA 1
ATOM 6104 C C . SER A 1 798 ? 6.604 -22.836 21.601 1.00 98.06 798 SER A C 1
ATOM 6106 O O . SER A 1 798 ? 5.472 -22.669 21.160 1.00 98.06 798 SER A O 1
ATOM 6108 N N . GLY A 1 799 ? 7.525 -23.511 20.910 1.00 97.94 799 GLY A N 1
ATOM 6109 C CA . GLY A 1 799 ? 7.379 -23.902 19.505 1.00 97.94 799 GLY A CA 1
ATOM 6110 C C . GLY A 1 799 ? 7.505 -22.735 18.515 1.00 97.94 799 GLY A C 1
ATOM 6111 O O . GLY A 1 799 ? 7.267 -22.929 17.323 1.00 97.94 799 GLY A O 1
ATOM 6112 N N . LEU A 1 800 ? 7.861 -21.536 18.989 1.00 98.62 800 LEU A N 1
ATOM 6113 C CA . LEU A 1 800 ? 8.009 -20.327 18.176 1.00 98.62 800 LEU A CA 1
ATOM 6114 C C . LEU A 1 800 ? 9.405 -20.238 17.548 1.00 98.62 800 LEU A C 1
ATOM 6116 O O . LEU A 1 800 ? 10.384 -20.728 18.106 1.00 98.62 800 LEU A O 1
ATOM 6120 N N . ILE A 1 801 ? 9.503 -19.576 16.399 1.00 98.62 801 ILE A N 1
ATOM 6121 C CA . ILE A 1 801 ? 10.733 -19.390 15.630 1.00 98.62 801 ILE A CA 1
ATOM 6122 C C . ILE A 1 801 ? 11.396 -18.067 15.993 1.00 98.62 801 ILE A C 1
ATOM 6124 O O . ILE A 1 801 ? 10.824 -16.990 15.810 1.00 98.62 801 ILE A O 1
ATOM 6128 N N . TRP A 1 802 ? 12.633 -18.167 16.461 1.00 98.50 802 TRP A N 1
ATOM 6129 C CA . TRP A 1 802 ? 13.534 -17.045 16.640 1.00 98.50 802 TRP A CA 1
ATOM 6130 C C . TRP A 1 802 ? 14.188 -16.664 15.303 1.00 98.50 802 TRP A C 1
ATOM 6132 O O . TRP A 1 802 ? 14.706 -17.526 14.588 1.00 98.50 802 TRP A O 1
ATOM 6142 N N . SER A 1 803 ? 14.190 -15.370 14.992 1.00 97.81 803 SER A N 1
ATOM 6143 C CA . SER A 1 803 ? 14.749 -14.761 13.787 1.00 97.81 803 SER A CA 1
ATOM 6144 C C . SER A 1 803 ? 15.868 -13.774 14.145 1.00 97.81 803 SER A C 1
ATOM 6146 O O . SER A 1 803 ? 15.670 -12.934 15.033 1.00 97.81 803 SER A O 1
ATOM 6148 N N . PRO A 1 804 ? 16.997 -13.795 13.412 1.00 96.56 804 PRO A N 1
ATOM 6149 C CA . PRO A 1 804 ? 17.987 -12.724 13.452 1.00 96.56 804 PRO A CA 1
ATOM 6150 C C . PRO A 1 804 ? 17.414 -11.364 13.035 1.00 96.56 804 PRO A C 1
ATOM 6152 O O . PRO A 1 804 ? 16.357 -11.276 12.398 1.00 96.56 804 PRO A O 1
ATOM 6155 N N . SER A 1 805 ? 18.164 -10.308 13.358 1.00 93.69 805 SER A N 1
ATOM 6156 C CA . SER A 1 805 ? 17.870 -8.948 12.902 1.00 93.69 805 SER A CA 1
ATOM 6157 C C . SER A 1 805 ? 17.915 -8.844 11.373 1.00 93.69 805 SER A C 1
ATOM 6159 O O . SER A 1 805 ? 18.793 -9.438 10.753 1.00 93.69 805 SER A O 1
ATOM 6161 N N . HIS A 1 806 ? 17.029 -8.042 10.775 1.00 91.62 806 HIS A N 1
ATOM 6162 C CA . HIS A 1 806 ? 16.960 -7.755 9.327 1.00 91.62 806 HIS A CA 1
ATOM 6163 C C . HIS A 1 806 ? 16.569 -8.933 8.417 1.00 91.62 806 HIS A C 1
ATOM 6165 O O . HIS A 1 806 ? 16.702 -8.841 7.205 1.00 91.62 806 HIS A O 1
ATOM 6171 N N . PHE A 1 807 ? 16.067 -10.041 8.970 1.00 95.44 807 PHE A N 1
ATOM 6172 C CA . PHE A 1 807 ? 15.679 -11.222 8.179 1.00 95.44 807 PHE A CA 1
ATOM 6173 C C . PHE A 1 807 ? 14.191 -11.232 7.780 1.00 95.44 807 PHE A C 1
ATOM 6175 O O . PHE A 1 807 ? 13.741 -12.113 7.045 1.00 95.44 807 PHE A O 1
ATOM 6182 N N . THR A 1 808 ? 13.408 -10.275 8.275 1.00 95.94 808 THR A N 1
ATOM 6183 C CA . THR A 1 808 ? 12.000 -10.070 7.886 1.00 95.94 808 THR A CA 1
ATOM 6184 C C . THR A 1 808 ? 11.907 -9.082 6.733 1.00 95.94 808 THR A C 1
ATOM 6186 O O . THR A 1 808 ? 12.861 -8.354 6.503 1.00 95.94 808 THR A O 1
ATOM 6189 N N . TRP A 1 809 ? 10.756 -8.960 6.078 1.00 96.00 809 TRP A N 1
ATOM 6190 C CA . TRP A 1 809 ? 10.532 -7.930 5.053 1.00 96.00 809 TRP A CA 1
ATOM 6191 C C . TRP A 1 809 ? 10.804 -6.480 5.501 1.00 96.00 809 TRP A C 1
ATOM 6193 O O . TRP A 1 809 ? 10.993 -5.613 4.657 1.00 96.00 809 TRP A O 1
ATOM 6203 N N . MET A 1 810 ? 10.813 -6.205 6.811 1.00 96.25 810 MET A N 1
ATOM 6204 C CA . MET A 1 810 ? 11.246 -4.920 7.363 1.00 96.25 810 MET A CA 1
ATOM 6205 C C . MET A 1 810 ? 12.769 -4.901 7.597 1.00 96.25 810 MET A C 1
ATOM 6207 O O . MET A 1 810 ? 13.214 -4.845 8.745 1.00 96.25 810 MET A O 1
ATOM 6211 N N . ASP A 1 811 ? 13.573 -5.001 6.535 1.00 91.62 811 ASP A N 1
ATOM 6212 C CA . ASP A 1 811 ? 15.002 -5.369 6.579 1.00 91.62 811 ASP A CA 1
ATOM 6213 C C . ASP A 1 811 ? 16.011 -4.208 6.564 1.00 91.62 811 ASP A C 1
ATOM 6215 O O . ASP A 1 811 ? 17.215 -4.443 6.447 1.00 91.62 811 ASP A O 1
ATOM 6219 N N . THR A 1 812 ? 15.590 -2.957 6.780 1.00 89.44 812 THR A N 1
ATOM 6220 C CA . THR A 1 812 ? 16.535 -1.827 6.769 1.00 89.44 812 THR A CA 1
ATOM 6221 C C . THR A 1 812 ? 17.699 -2.000 7.750 1.00 89.44 812 THR A C 1
ATOM 6223 O O . THR A 1 812 ? 17.499 -2.044 8.971 1.00 89.44 812 THR A O 1
ATOM 6226 N N . ASN A 1 813 ? 18.924 -1.976 7.218 1.00 85.81 813 ASN A N 1
ATOM 6227 C CA . ASN A 1 813 ? 20.179 -2.034 7.960 1.00 85.81 813 ASN A CA 1
ATOM 6228 C C . ASN A 1 813 ? 21.070 -0.797 7.706 1.00 85.81 813 ASN A C 1
ATOM 6230 O O . ASN A 1 813 ? 20.887 -0.055 6.741 1.00 85.81 813 ASN A O 1
ATOM 6234 N N . PHE A 1 814 ? 22.033 -0.574 8.611 1.00 84.31 814 PHE A N 1
ATOM 6235 C CA . PHE A 1 814 ? 23.053 0.488 8.552 1.00 84.31 814 PHE A CA 1
ATOM 6236 C C . PHE A 1 814 ? 22.532 1.870 8.073 1.00 84.31 814 PHE A C 1
ATOM 6238 O O . PHE A 1 814 ? 22.839 2.273 6.951 1.00 84.31 814 PHE A O 1
ATOM 6245 N N . PRO A 1 815 ? 21.763 2.606 8.905 1.00 89.50 815 PRO A N 1
ATOM 6246 C CA . PRO A 1 815 ? 21.416 2.272 10.286 1.00 89.50 815 PRO A CA 1
ATOM 6247 C C . PRO A 1 815 ? 20.275 1.255 10.389 1.00 89.50 815 PRO A C 1
ATOM 6249 O O . PRO A 1 815 ? 19.400 1.177 9.529 1.00 89.50 815 PRO A O 1
ATOM 6252 N N . ALA A 1 816 ? 20.274 0.470 11.466 1.00 89.88 816 ALA A N 1
ATOM 6253 C CA . ALA A 1 816 ? 19.203 -0.477 11.757 1.00 89.88 816 ALA A CA 1
ATOM 6254 C C . ALA A 1 816 ? 17.912 0.275 12.125 1.00 89.88 816 ALA A C 1
ATOM 6256 O O . ALA A 1 816 ? 17.708 0.644 13.280 1.00 89.88 816 ALA A O 1
ATOM 6257 N N . GLY A 1 817 ? 17.053 0.526 11.134 1.00 90.19 817 GLY A N 1
ATOM 6258 C CA . GLY A 1 817 ? 15.788 1.240 11.333 1.00 90.19 817 GLY A CA 1
ATOM 6259 C C . GLY A 1 817 ? 14.709 0.372 11.983 1.00 90.19 817 GLY A C 1
ATOM 6260 O O . GLY A 1 817 ? 13.913 0.869 12.778 1.00 90.19 817 GLY A O 1
ATOM 6261 N N . THR A 1 818 ? 14.693 -0.924 11.661 1.00 92.88 818 THR A N 1
ATOM 6262 C CA . THR A 1 818 ? 13.690 -1.902 12.120 1.00 92.88 818 THR A CA 1
ATOM 6263 C C . THR A 1 818 ? 14.316 -3.283 12.335 1.00 92.88 818 THR A C 1
ATOM 6265 O O . THR A 1 818 ? 14.027 -4.210 11.588 1.00 92.88 818 THR A O 1
ATOM 6268 N N . PRO A 1 819 ? 15.194 -3.456 13.337 1.00 91.00 819 PRO A N 1
ATOM 6269 C CA . PRO A 1 819 ? 15.990 -4.676 13.488 1.00 91.00 819 PRO A CA 1
ATOM 6270 C C . PRO A 1 819 ? 15.149 -5.958 13.600 1.00 91.00 819 PRO A C 1
ATOM 6272 O O . PRO A 1 819 ? 15.463 -6.957 12.968 1.00 91.00 819 PRO A O 1
ATOM 6275 N N . ARG A 1 820 ? 14.042 -5.929 14.349 1.00 96.12 820 ARG A N 1
ATOM 6276 C CA . ARG A 1 820 ? 13.109 -7.059 14.531 1.00 96.12 820 ARG A CA 1
ATOM 6277 C C . ARG A 1 820 ? 13.757 -8.413 14.883 1.00 96.12 820 ARG A C 1
ATOM 6279 O O . ARG A 1 820 ? 13.306 -9.464 14.443 1.00 96.12 820 ARG A O 1
ATOM 6286 N N . GLU A 1 821 ? 14.793 -8.387 15.722 1.00 97.06 821 GLU A N 1
ATOM 6287 C CA . GLU A 1 821 ? 15.427 -9.584 16.292 1.00 97.06 821 GLU A CA 1
ATOM 6288 C C . GLU A 1 821 ? 14.569 -10.190 17.420 1.00 97.06 821 GLU A C 1
ATOM 6290 O O . GLU A 1 821 ? 14.152 -9.484 18.344 1.00 97.06 821 GLU A O 1
ATOM 6295 N N . GLY A 1 822 ? 14.322 -11.501 17.374 1.00 98.12 822 GLY A N 1
ATOM 6296 C CA . GLY A 1 822 ? 13.467 -12.190 18.344 1.00 98.12 822 GLY A CA 1
ATOM 6297 C C . GLY A 1 822 ? 12.426 -13.070 17.667 1.00 98.12 822 GLY A C 1
ATOM 6298 O O . GLY A 1 822 ? 12.777 -13.867 16.810 1.00 98.12 822 GLY A O 1
ATOM 6299 N N . TYR A 1 823 ? 11.151 -12.937 18.035 1.00 98.69 823 TYR A N 1
ATOM 6300 C CA . TYR A 1 823 ? 10.043 -13.719 17.468 1.00 98.69 823 TYR A CA 1
ATOM 6301 C C . TYR A 1 823 ? 9.058 -12.795 16.724 1.00 98.69 823 TYR A C 1
ATOM 6303 O O . TYR A 1 823 ? 8.087 -12.338 17.332 1.00 98.69 823 TYR A O 1
ATOM 6311 N N . PRO A 1 824 ? 9.304 -12.448 15.443 1.00 98.62 824 PRO A N 1
ATOM 6312 C CA . PRO A 1 824 ? 8.402 -11.598 14.662 1.00 98.62 824 PRO A CA 1
ATOM 6313 C C . PRO A 1 824 ? 7.082 -12.319 14.391 1.00 98.62 824 PRO A C 1
ATOM 6315 O O . PRO A 1 824 ? 7.097 -13.512 14.069 1.00 98.62 824 PRO A O 1
ATOM 6318 N N . ILE A 1 825 ? 5.950 -11.624 14.519 1.00 98.56 825 ILE A N 1
ATOM 6319 C CA . ILE A 1 825 ? 4.626 -12.263 14.511 1.00 98.56 825 ILE A CA 1
ATOM 6320 C C . ILE A 1 825 ? 4.300 -12.997 13.203 1.00 98.56 825 ILE A C 1
ATOM 6322 O O . ILE A 1 825 ? 3.797 -14.119 13.240 1.00 98.56 825 ILE A O 1
ATOM 6326 N N . GLU A 1 826 ? 4.618 -12.425 12.043 1.00 98.25 826 GLU A N 1
ATOM 6327 C CA . GLU A 1 826 ? 4.294 -13.021 10.745 1.00 98.25 826 GLU A CA 1
ATOM 6328 C C . GLU A 1 826 ? 5.100 -14.296 10.467 1.00 98.25 826 GLU A C 1
ATOM 6330 O O . GLU A 1 826 ? 4.572 -15.233 9.870 1.00 98.25 826 GLU A O 1
ATOM 6335 N N . ILE A 1 827 ? 6.331 -14.388 10.984 1.00 98.69 827 ILE A N 1
ATOM 6336 C CA . ILE A 1 827 ? 7.137 -15.616 10.926 1.00 98.69 827 ILE A CA 1
ATOM 6337 C C . ILE A 1 827 ? 6.424 -16.738 11.681 1.00 98.69 827 ILE A C 1
ATOM 6339 O O . ILE A 1 827 ? 6.352 -17.861 11.189 1.00 98.69 827 ILE A O 1
ATOM 6343 N N . GLN A 1 828 ? 5.836 -16.431 12.841 1.00 98.75 828 GLN A N 1
ATOM 6344 C CA . GLN A 1 828 ? 5.110 -17.421 13.640 1.00 98.75 828 GLN A CA 1
ATOM 6345 C C . GLN A 1 828 ? 3.851 -17.896 12.918 1.00 98.75 828 GLN A C 1
ATOM 6347 O O . GLN A 1 828 ? 3.566 -19.091 12.884 1.00 98.75 828 GLN A O 1
ATOM 6352 N N . VAL A 1 829 ? 3.117 -16.966 12.303 1.00 98.50 829 VAL A N 1
ATOM 6353 C CA . VAL A 1 829 ? 1.910 -17.278 11.530 1.00 98.50 829 VAL A CA 1
ATOM 6354 C C . VAL A 1 829 ? 2.242 -18.217 10.371 1.00 98.50 829 VAL A C 1
ATOM 6356 O O . VAL A 1 829 ? 1.615 -19.268 10.234 1.00 98.50 829 VAL A O 1
ATOM 6359 N N . LEU A 1 830 ? 3.245 -17.877 9.558 1.00 98.62 830 LEU A N 1
ATOM 6360 C CA . LEU A 1 830 ? 3.632 -18.690 8.404 1.00 98.62 830 LEU A CA 1
ATOM 6361 C C . LEU A 1 830 ? 4.229 -20.043 8.831 1.00 98.62 830 LEU A C 1
ATOM 6363 O O . LEU A 1 830 ? 3.969 -21.061 8.191 1.00 98.62 830 LEU A O 1
ATOM 6367 N N . TRP A 1 831 ? 4.965 -20.081 9.944 1.00 98.69 831 TRP A N 1
ATOM 6368 C CA . TRP A 1 831 ? 5.476 -21.314 10.542 1.00 98.69 831 TRP A CA 1
ATOM 6369 C C . TRP A 1 831 ? 4.352 -22.268 10.950 1.00 98.69 831 TRP A C 1
ATOM 6371 O O . TRP A 1 831 ? 4.350 -23.432 10.550 1.00 98.69 831 TRP A O 1
ATOM 6381 N N . ILE A 1 832 ? 3.354 -21.772 11.687 1.00 98.62 832 ILE A N 1
ATOM 6382 C CA . ILE A 1 832 ? 2.193 -22.572 12.092 1.00 98.62 832 ILE A CA 1
ATOM 6383 C C . ILE A 1 832 ? 1.457 -23.093 10.851 1.00 98.62 832 ILE A C 1
ATOM 6385 O O . ILE A 1 832 ? 1.091 -24.268 10.810 1.00 98.62 832 ILE A O 1
ATOM 6389 N N . ARG A 1 833 ? 1.293 -22.269 9.805 1.00 97.44 833 ARG A N 1
ATOM 6390 C CA . ARG A 1 833 ? 0.697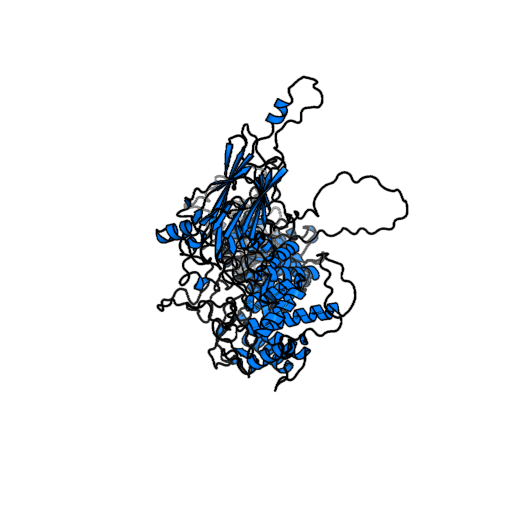 -22.704 8.528 1.00 97.44 833 ARG A CA 1
ATOM 6391 C C . ARG A 1 833 ? 1.487 -23.844 7.881 1.00 97.44 833 ARG A C 1
ATOM 6393 O O . ARG A 1 833 ? 0.879 -24.852 7.526 1.00 97.44 833 ARG A O 1
ATOM 6400 N N . LEU A 1 834 ? 2.815 -23.737 7.801 1.00 98.06 834 LEU A N 1
ATOM 6401 C CA . LEU A 1 834 ? 3.677 -24.802 7.276 1.00 98.06 834 LEU A CA 1
ATOM 6402 C C . LEU A 1 834 ? 3.541 -26.101 8.088 1.00 98.06 834 LEU A C 1
ATOM 6404 O O . LEU A 1 834 ? 3.428 -27.181 7.514 1.00 98.06 834 LEU A O 1
ATOM 6408 N N . LEU A 1 835 ? 3.488 -26.021 9.419 1.00 97.81 835 LEU A N 1
ATOM 6409 C CA . LEU A 1 835 ? 3.297 -27.202 10.264 1.00 97.81 835 LEU A CA 1
ATOM 6410 C C . LEU A 1 835 ? 1.949 -27.893 10.013 1.00 97.81 835 LEU A C 1
ATOM 6412 O O . LEU A 1 835 ? 1.903 -29.116 9.875 1.00 97.81 835 LEU A O 1
ATOM 6416 N N . ARG A 1 836 ? 0.860 -27.123 9.891 1.00 96.81 836 ARG A N 1
ATOM 6417 C CA . ARG A 1 836 ? -0.475 -27.650 9.543 1.00 96.81 836 ARG A CA 1
ATOM 6418 C C . ARG A 1 836 ? -0.509 -28.248 8.139 1.00 96.81 836 ARG A C 1
ATOM 6420 O O . ARG A 1 836 ? -1.207 -29.231 7.887 1.00 96.81 836 ARG A O 1
ATOM 6427 N N . GLN A 1 837 ? 0.247 -27.673 7.210 1.00 95.69 837 GLN A N 1
ATOM 6428 C CA . GLN A 1 837 ? 0.412 -28.223 5.873 1.00 95.69 837 GLN A CA 1
ATOM 6429 C C . GLN A 1 837 ? 1.125 -29.584 5.926 1.00 95.69 837 GLN A C 1
ATOM 6431 O O . GLN A 1 837 ? 0.646 -30.547 5.329 1.00 95.69 837 GLN A O 1
ATOM 6436 N N . LEU A 1 838 ? 2.224 -29.695 6.677 1.00 95.62 838 LEU A N 1
ATOM 6437 C CA . LEU A 1 838 ? 2.971 -30.946 6.844 1.00 95.62 838 LEU A CA 1
ATOM 6438 C C . LEU A 1 838 ? 2.171 -32.024 7.580 1.00 95.62 838 LEU A C 1
ATOM 6440 O O . LEU A 1 838 ? 2.254 -33.192 7.206 1.00 95.62 838 LEU A O 1
ATOM 6444 N N . GLU A 1 839 ? 1.347 -31.645 8.559 1.00 94.19 839 GLU A N 1
ATOM 6445 C CA . GLU A 1 839 ? 0.365 -32.536 9.187 1.00 94.19 839 GLU A CA 1
ATOM 6446 C C . GLU A 1 839 ? -0.555 -33.183 8.135 1.00 94.19 839 GLU A C 1
ATOM 6448 O O . GLU A 1 839 ? -0.746 -34.397 8.150 1.00 94.19 839 GLU A O 1
ATOM 6453 N N . ARG A 1 840 ? -1.066 -32.399 7.172 1.00 92.38 840 ARG A N 1
ATOM 6454 C CA . ARG A 1 840 ? -1.928 -32.900 6.085 1.00 92.38 840 ARG A CA 1
ATOM 6455 C C . ARG A 1 840 ? -1.193 -33.760 5.056 1.00 92.38 840 ARG A C 1
ATOM 6457 O O . ARG A 1 840 ? -1.792 -34.682 4.508 1.00 92.38 840 ARG A O 1
ATOM 6464 N N . ILE A 1 841 ? 0.061 -33.431 4.741 1.00 89.88 841 ILE A N 1
ATOM 6465 C CA . ILE A 1 841 ? 0.877 -34.184 3.770 1.00 89.88 841 ILE A CA 1
ATOM 6466 C C . ILE A 1 841 ? 1.353 -35.513 4.373 1.00 89.88 841 ILE A C 1
ATOM 6468 O O . ILE A 1 841 ? 1.520 -36.496 3.650 1.00 89.88 841 ILE A O 1
ATOM 6472 N N . GLY A 1 842 ? 1.571 -35.545 5.688 1.00 82.19 842 GLY A N 1
ATOM 6473 C CA . GLY A 1 842 ? 2.184 -36.664 6.386 1.00 82.19 842 GLY A CA 1
ATOM 6474 C C . GLY A 1 842 ? 3.691 -36.788 6.127 1.00 82.19 842 GLY A C 1
ATOM 6475 O O . GLY A 1 842 ? 4.322 -35.996 5.416 1.00 82.19 842 GLY A O 1
ATOM 6476 N N . GLY A 1 843 ? 4.282 -37.819 6.728 1.00 76.69 843 GLY A N 1
ATOM 6477 C CA . GLY A 1 843 ? 5.719 -38.091 6.696 1.00 76.69 843 GLY A CA 1
ATOM 6478 C C . GLY A 1 843 ? 6.354 -38.023 8.081 1.00 76.69 843 GLY A C 1
ATOM 6479 O O . GLY A 1 843 ? 5.727 -37.587 9.046 1.00 76.69 843 GLY A O 1
ATOM 6480 N N . ASP A 1 844 ? 7.599 -38.486 8.170 1.00 76.44 844 ASP A N 1
ATOM 6481 C CA . ASP A 1 844 ? 8.330 -38.522 9.433 1.00 76.44 844 ASP A CA 1
ATOM 6482 C C . ASP A 1 844 ? 8.618 -37.101 9.938 1.00 76.44 844 ASP A C 1
ATOM 6484 O O . ASP A 1 844 ? 9.131 -36.250 9.205 1.00 76.44 844 ASP A O 1
ATOM 6488 N N . ALA A 1 845 ? 8.255 -36.856 11.195 1.00 80.38 845 ALA A N 1
ATOM 6489 C CA . ALA A 1 845 ? 8.544 -35.620 11.898 1.00 80.38 845 ALA A CA 1
ATOM 6490 C C . ALA A 1 845 ? 9.870 -35.696 12.664 1.00 80.38 845 ALA A C 1
ATOM 6492 O O . ALA A 1 845 ? 10.277 -34.695 13.227 1.00 80.38 845 ALA A O 1
ATOM 6493 N N . GLY A 1 846 ? 10.563 -36.839 12.713 1.00 73.50 846 GLY A N 1
ATOM 6494 C CA . GLY A 1 846 ? 11.851 -36.980 13.400 1.00 73.50 846 GLY A CA 1
ATOM 6495 C C . GLY A 1 846 ? 11.778 -36.671 14.901 1.00 73.50 846 GLY A C 1
ATOM 6496 O O . GLY A 1 846 ? 12.721 -36.113 15.454 1.00 73.50 846 GLY A O 1
ATOM 6497 N N . GLY A 1 847 ? 10.639 -36.960 15.545 1.00 82.56 847 GLY A N 1
ATOM 6498 C CA . GLY A 1 847 ? 10.370 -36.619 16.943 1.00 82.56 847 GLY A CA 1
ATOM 6499 C C . GLY A 1 847 ? 8.882 -36.392 17.222 1.00 82.56 847 GLY A C 1
ATOM 6500 O O . GLY A 1 847 ? 8.044 -37.239 16.918 1.00 82.56 847 GLY A O 1
ATOM 6501 N N . GLU A 1 848 ? 8.552 -35.247 17.823 1.00 89.31 848 GLU A N 1
ATOM 6502 C CA . GLU A 1 848 ? 7.167 -34.823 18.052 1.00 89.31 848 GLU A CA 1
ATOM 6503 C C . GLU A 1 848 ? 6.409 -34.624 16.728 1.00 89.31 848 GLU A C 1
ATOM 6505 O O . GLU A 1 848 ? 6.950 -34.080 15.768 1.00 89.31 848 GLU A O 1
ATOM 6510 N N . SER A 1 849 ? 5.133 -35.026 16.679 1.00 93.69 849 SER A N 1
ATOM 6511 C CA . SER A 1 849 ? 4.289 -34.825 15.493 1.00 93.69 849 SER A CA 1
ATOM 6512 C C . SER A 1 849 ? 4.129 -33.342 15.129 1.00 93.69 849 SER A C 1
ATOM 6514 O O . SER A 1 849 ? 3.954 -32.502 16.016 1.00 93.69 849 SER A O 1
ATOM 6516 N N . TRP A 1 850 ? 4.051 -33.033 13.831 1.00 95.06 850 TRP A N 1
ATOM 6517 C CA . TRP A 1 850 ? 3.805 -31.670 13.337 1.00 95.06 850 TRP A CA 1
ATOM 6518 C C . TRP A 1 850 ? 2.536 -31.028 13.925 1.00 95.06 850 TRP A C 1
ATOM 6520 O O . TRP A 1 850 ? 2.542 -29.840 14.235 1.00 95.06 850 TRP A O 1
ATOM 6530 N N . ALA A 1 851 ? 1.483 -31.820 14.157 1.00 95.56 851 ALA A N 1
ATOM 6531 C CA . ALA A 1 851 ? 0.226 -31.370 14.758 1.00 95.56 851 ALA A CA 1
ATOM 6532 C C . ALA A 1 851 ? 0.402 -30.862 16.200 1.00 95.56 851 ALA A C 1
ATOM 6534 O O . ALA A 1 851 ? -0.072 -29.782 16.555 1.00 95.56 851 ALA A O 1
ATOM 6535 N N . ALA A 1 852 ? 1.104 -31.636 17.035 1.00 96.62 852 ALA A N 1
ATOM 6536 C CA . ALA A 1 852 ? 1.380 -31.266 18.422 1.00 96.62 852 ALA A CA 1
ATOM 6537 C C . ALA A 1 852 ? 2.259 -30.008 18.500 1.00 96.62 852 ALA A C 1
ATOM 6539 O O . ALA A 1 852 ? 1.974 -29.103 19.288 1.00 96.62 852 ALA A O 1
ATOM 6540 N N . LEU A 1 853 ? 3.253 -29.905 17.613 1.00 97.38 853 LEU A N 1
ATOM 6541 C CA . LEU A 1 853 ? 4.098 -28.722 17.516 1.00 97.38 853 LEU A CA 1
ATOM 6542 C C . LEU A 1 853 ? 3.308 -27.477 17.079 1.00 97.38 853 LEU A C 1
ATOM 6544 O O . LEU A 1 853 ? 3.454 -26.418 17.689 1.00 97.38 853 LEU A O 1
ATOM 6548 N N . ALA A 1 854 ? 2.422 -27.608 16.085 1.00 97.75 854 ALA A N 1
ATOM 6549 C CA . ALA A 1 854 ? 1.555 -26.520 15.634 1.00 97.75 854 ALA A CA 1
ATOM 6550 C C . ALA A 1 854 ? 0.627 -26.033 16.754 1.00 97.75 854 ALA A C 1
ATOM 6552 O O . ALA A 1 854 ? 0.528 -24.830 16.984 1.00 97.75 854 ALA A O 1
ATOM 6553 N N . ASN A 1 855 ? 0.007 -26.958 17.499 1.00 98.06 855 ASN A N 1
ATOM 6554 C CA . ASN A 1 855 ? -0.847 -26.630 18.644 1.00 98.06 855 ASN A CA 1
ATOM 6555 C C . ASN A 1 855 ? -0.080 -25.843 19.721 1.00 98.06 855 ASN A C 1
ATOM 6557 O O . ASN A 1 855 ? -0.608 -24.874 20.267 1.00 98.06 855 ASN A O 1
ATOM 6561 N N . ARG A 1 856 ? 1.167 -26.236 20.022 1.00 98.31 856 ARG A N 1
ATOM 6562 C CA . ARG A 1 856 ? 2.004 -25.540 21.013 1.00 98.31 856 ARG A CA 1
ATOM 6563 C C . ARG A 1 856 ? 2.407 -24.136 20.551 1.00 98.31 856 ARG A C 1
ATOM 6565 O O . ARG A 1 856 ? 2.293 -23.189 21.331 1.00 98.31 856 ARG A O 1
ATOM 6572 N N . ALA A 1 857 ? 2.831 -23.998 19.295 1.00 98.44 857 ALA A N 1
ATOM 6573 C CA . ALA A 1 857 ? 3.189 -22.708 18.708 1.00 98.44 857 ALA A CA 1
ATOM 6574 C C . ALA A 1 857 ? 1.988 -21.748 18.663 1.00 98.44 857 ALA A C 1
ATOM 6576 O O . ALA A 1 857 ? 2.106 -20.584 19.042 1.00 98.44 857 ALA A O 1
ATOM 6577 N N . GLU A 1 858 ? 0.812 -22.243 18.273 1.00 98.38 858 GLU A N 1
ATOM 6578 C CA . GLU A 1 858 ? -0.428 -21.465 18.218 1.00 98.38 858 GLU A CA 1
ATOM 6579 C C . GLU A 1 858 ? -0.890 -21.007 19.610 1.00 98.38 858 GLU A C 1
ATOM 6581 O O . GLU A 1 858 ? -1.223 -19.835 19.795 1.00 98.38 858 GLU A O 1
ATOM 6586 N N . ALA A 1 859 ? -0.826 -21.885 20.618 1.00 98.12 859 ALA A N 1
ATOM 6587 C CA . ALA A 1 859 ? -1.120 -21.515 22.003 1.00 98.12 859 ALA A CA 1
ATOM 6588 C C . ALA A 1 859 ? -0.160 -20.428 22.523 1.00 98.12 859 ALA A C 1
ATOM 6590 O O . ALA A 1 859 ? -0.599 -19.453 23.136 1.00 98.12 859 ALA A O 1
ATOM 6591 N N . SER A 1 860 ? 1.136 -20.549 22.220 1.00 98.50 860 SER A N 1
ATOM 6592 C CA . SER A 1 860 ? 2.147 -19.553 22.597 1.00 98.50 860 SER A CA 1
ATOM 6593 C C . SER A 1 860 ? 1.934 -18.211 21.894 1.00 98.50 860 SER A C 1
ATOM 6595 O O . SER A 1 860 ? 2.082 -17.163 22.523 1.00 98.50 860 SER A O 1
ATOM 6597 N N . LEU A 1 861 ? 1.531 -18.217 20.618 1.00 98.06 861 LEU A N 1
ATOM 6598 C CA . LEU A 1 861 ? 1.168 -17.002 19.885 1.00 98.06 861 LEU A CA 1
ATOM 6599 C C . LEU A 1 861 ? 0.006 -16.273 20.575 1.00 98.06 861 LEU A C 1
ATOM 6601 O O . LEU A 1 861 ? 0.092 -15.073 20.834 1.00 98.06 861 LEU A O 1
ATOM 6605 N N . GLN A 1 862 ? -1.055 -17.002 20.935 1.00 96.31 862 GLN A N 1
ATOM 6606 C CA . GLN A 1 862 ? -2.231 -16.438 21.611 1.00 96.31 862 GLN A CA 1
ATOM 6607 C C . GLN A 1 862 ? -1.928 -15.911 23.020 1.00 96.31 862 GLN A C 1
ATOM 6609 O O . GLN A 1 862 ? -2.593 -14.976 23.476 1.00 96.31 862 GLN A O 1
ATOM 6614 N N . GLN A 1 863 ? -0.959 -16.518 23.708 1.00 96.62 863 GLN A N 1
ATOM 6615 C CA . GLN A 1 863 ? -0.575 -16.167 25.071 1.00 96.62 863 GLN A CA 1
ATOM 6616 C C . GLN A 1 863 ? 0.389 -14.977 25.127 1.00 96.62 863 GLN A C 1
ATOM 6618 O O . GLN A 1 863 ? 0.186 -14.077 25.937 1.00 96.62 863 GLN A O 1
ATOM 6623 N N . TYR A 1 864 ? 1.452 -14.982 24.318 1.00 98.19 864 TYR A N 1
ATOM 6624 C CA . TYR A 1 864 ? 2.564 -14.041 24.484 1.00 98.19 864 TYR A CA 1
ATOM 6625 C C . TYR A 1 864 ? 2.423 -12.752 23.672 1.00 98.19 864 TYR A C 1
ATOM 6627 O O . TYR A 1 864 ? 3.004 -11.741 24.059 1.00 98.19 864 TYR A O 1
ATOM 6635 N N . PHE A 1 865 ? 1.661 -12.756 22.574 1.00 98.31 865 PHE A N 1
ATOM 6636 C CA . PHE A 1 865 ? 1.562 -11.586 21.694 1.00 98.31 865 PHE A CA 1
ATOM 6637 C C . PHE A 1 865 ? 0.331 -10.709 21.959 1.00 98.31 865 PHE A C 1
ATOM 6639 O O . PHE A 1 865 ? 0.348 -9.539 21.594 1.00 98.31 865 PHE A O 1
ATOM 6646 N N . TRP A 1 866 ? -0.751 -11.222 22.551 1.00 97.88 866 TRP A N 1
ATOM 6647 C CA . TRP A 1 866 ? -1.973 -10.429 22.729 1.00 97.88 866 TRP A CA 1
ATOM 6648 C C . TRP A 1 866 ? -1.805 -9.327 23.788 1.00 97.88 866 TRP A C 1
ATOM 6650 O O . TRP A 1 866 ? -1.517 -9.607 24.952 1.00 97.88 866 TRP A O 1
ATOM 6660 N N . LEU A 1 867 ? -2.036 -8.069 23.402 1.00 97.38 867 LEU A N 1
ATOM 6661 C CA . LEU A 1 867 ? -1.941 -6.907 24.286 1.00 97.38 867 LEU A CA 1
ATOM 6662 C C . LEU A 1 867 ? -3.339 -6.467 24.741 1.00 97.38 867 LEU A C 1
ATOM 6664 O O . LEU A 1 867 ? -3.962 -5.616 24.106 1.00 97.38 867 LEU A O 1
ATOM 6668 N N . GLU A 1 868 ? -3.820 -7.001 25.867 1.00 94.31 868 GLU A N 1
ATOM 6669 C CA . GLU A 1 868 ? -5.199 -6.784 26.353 1.00 94.31 868 GLU A CA 1
ATOM 6670 C C . GLU A 1 868 ? -5.590 -5.294 26.426 1.00 94.31 868 GLU A C 1
ATOM 6672 O O . GLU A 1 868 ? -6.611 -4.887 25.881 1.00 94.31 868 GLU A O 1
ATOM 6677 N N . ASN A 1 869 ? -4.723 -4.454 27.005 1.00 93.94 869 ASN A N 1
ATOM 6678 C CA . ASN A 1 869 ? -4.981 -3.016 27.182 1.00 93.94 869 ASN A CA 1
ATOM 6679 C C . ASN A 1 869 ? -4.896 -2.197 25.884 1.00 93.94 869 ASN A C 1
ATOM 6681 O O . ASN A 1 869 ? -5.258 -1.023 25.873 1.00 93.94 869 ASN A O 1
ATOM 6685 N N . ARG A 1 870 ? -4.342 -2.775 24.815 1.00 94.62 870 ARG A N 1
ATOM 6686 C CA . ARG A 1 870 ? -4.124 -2.097 23.530 1.00 94.62 870 ARG A CA 1
ATOM 6687 C C . ARG A 1 870 ? -5.099 -2.584 22.453 1.00 94.62 870 ARG A C 1
ATOM 6689 O O . ARG A 1 870 ? -5.366 -1.843 21.516 1.00 94.62 870 ARG A O 1
ATOM 6696 N N . GLY A 1 871 ? -5.636 -3.800 22.590 1.00 95.38 871 GLY A N 1
ATOM 6697 C CA . GLY A 1 871 ? -6.613 -4.375 21.661 1.00 95.38 871 GLY A CA 1
ATOM 6698 C C . GLY A 1 871 ? -6.016 -4.914 20.357 1.00 95.38 871 GLY A C 1
ATOM 6699 O O . GLY A 1 871 ? -6.730 -5.032 19.368 1.00 95.38 871 GLY A O 1
ATOM 6700 N N . TYR A 1 872 ? -4.723 -5.236 20.325 1.00 97.25 872 TYR A N 1
ATOM 6701 C CA . TYR A 1 872 ? -4.055 -5.815 19.156 1.00 97.25 872 TYR A CA 1
ATOM 6702 C C . TYR A 1 872 ? -2.896 -6.731 19.574 1.00 97.25 872 TYR A C 1
ATOM 6704 O O . TYR A 1 872 ? -2.517 -6.784 20.745 1.00 97.25 872 TYR A O 1
ATOM 6712 N N . PHE A 1 873 ? -2.334 -7.475 18.622 1.00 97.94 873 PHE A N 1
ATOM 6713 C CA . PHE A 1 873 ? -1.166 -8.322 18.860 1.00 97.94 873 PHE A CA 1
ATOM 6714 C C . PHE A 1 873 ? 0.131 -7.519 18.706 1.00 97.94 873 PHE A C 1
ATOM 6716 O O . PHE A 1 873 ? 0.255 -6.703 17.792 1.00 97.94 873 PHE A O 1
ATOM 6723 N N . ALA A 1 874 ? 1.092 -7.778 19.589 1.00 98.19 874 ALA A N 1
ATOM 6724 C CA . ALA A 1 874 ? 2.458 -7.288 19.504 1.00 98.19 874 ALA A CA 1
ATOM 6725 C C . ALA A 1 874 ? 3.077 -7.625 18.142 1.00 98.19 874 ALA A C 1
ATOM 6727 O O . ALA A 1 874 ? 2.820 -8.686 17.572 1.00 98.19 874 ALA A O 1
ATOM 6728 N N . ASP A 1 875 ? 3.920 -6.736 17.627 1.00 97.88 875 ASP A N 1
ATOM 6729 C CA . ASP A 1 875 ? 4.631 -6.992 16.373 1.00 97.88 875 ASP A CA 1
ATOM 6730 C C . ASP A 1 875 ? 5.740 -8.047 16.535 1.00 97.88 875 ASP A C 1
ATOM 6732 O O . ASP A 1 875 ? 6.046 -8.805 15.608 1.00 97.88 875 ASP A O 1
ATOM 6736 N N . LEU A 1 876 ? 6.346 -8.082 17.723 1.00 98.31 876 LEU A N 1
ATOM 6737 C CA . LEU A 1 876 ? 7.579 -8.800 18.003 1.00 98.31 876 LEU A CA 1
ATOM 6738 C C . LEU A 1 876 ? 7.700 -9.126 19.494 1.00 98.31 876 LEU A C 1
ATOM 6740 O O . LEU A 1 876 ? 7.414 -8.297 20.358 1.00 98.31 876 LEU A O 1
ATOM 6744 N N . LEU A 1 877 ? 8.223 -10.313 19.799 1.00 98.56 877 LEU A N 1
ATOM 6745 C CA . LEU A 1 877 ? 8.825 -10.588 21.103 1.00 98.56 877 LEU A CA 1
ATOM 6746 C C . LEU A 1 877 ? 10.342 -10.432 20.986 1.00 98.56 877 LEU A C 1
ATOM 6748 O O . LEU A 1 877 ? 11.014 -11.263 20.378 1.00 98.56 877 LEU A O 1
ATOM 6752 N N . ILE A 1 878 ? 10.882 -9.361 21.557 1.00 98.31 878 ILE A N 1
ATOM 6753 C CA . ILE A 1 878 ? 12.289 -8.976 21.464 1.00 98.31 878 ILE A CA 1
ATOM 6754 C C . ILE A 1 878 ? 13.137 -9.880 22.357 1.00 98.31 878 ILE A C 1
ATOM 6756 O O . ILE A 1 878 ? 13.005 -9.912 23.592 1.00 98.31 878 ILE A O 1
ATOM 6760 N N . GLY A 1 879 ? 14.090 -10.568 21.744 1.00 96.31 879 GLY A N 1
ATOM 6761 C CA . GLY A 1 879 ? 15.071 -11.343 22.477 1.00 96.31 879 GLY A CA 1
ATOM 6762 C C . GLY A 1 879 ? 16.275 -11.687 21.628 1.00 96.31 879 GLY A C 1
ATOM 6763 O O . GLY A 1 879 ? 16.120 -12.104 20.490 1.00 96.31 879 GLY A O 1
ATOM 6764 N N . GLY A 1 880 ? 17.468 -11.537 22.202 1.00 95.38 880 GLY A N 1
ATOM 6765 C CA . GLY A 1 880 ? 18.696 -11.968 21.544 1.00 95.38 880 GLY A CA 1
ATOM 6766 C C . GLY A 1 880 ? 18.792 -13.496 21.421 1.00 95.38 880 GLY A C 1
ATOM 6767 O O . GLY A 1 880 ? 17.964 -14.227 21.985 1.00 95.38 880 GLY A O 1
ATOM 6768 N N . PRO A 1 881 ? 19.832 -14.000 20.739 1.00 93.06 881 PRO A N 1
ATOM 6769 C CA . PRO A 1 881 ? 20.056 -15.432 20.579 1.00 93.06 881 PRO A CA 1
ATOM 6770 C C . PRO A 1 881 ? 20.091 -16.129 21.945 1.00 93.06 881 PRO A C 1
ATOM 6772 O O . PRO A 1 881 ? 20.738 -15.650 22.873 1.00 93.06 881 PRO A O 1
ATOM 6775 N N . GLY A 1 882 ? 19.406 -17.263 22.096 1.00 91.19 882 GLY A N 1
ATOM 6776 C CA . GLY A 1 882 ? 19.339 -17.961 23.393 1.00 91.19 882 GLY A CA 1
ATOM 6777 C C . GLY A 1 882 ? 18.102 -17.653 24.223 1.00 91.19 882 GLY A C 1
ATOM 6778 O O . GLY A 1 882 ? 17.708 -18.487 25.033 1.00 91.19 882 GLY A O 1
ATOM 6779 N N . LYS A 1 883 ? 17.484 -16.485 24.033 1.00 96.56 883 LYS A N 1
ATOM 6780 C CA . LYS A 1 883 ? 16.429 -16.011 24.925 1.00 96.56 883 LYS A CA 1
ATOM 6781 C C . LYS A 1 883 ? 15.086 -16.697 24.617 1.00 96.56 883 LYS A C 1
ATOM 6783 O O . LYS A 1 883 ? 14.604 -16.557 23.491 1.00 96.56 883 LYS A O 1
ATOM 6788 N N . PRO A 1 884 ? 14.462 -17.408 25.577 1.00 97.50 884 PRO A N 1
ATOM 6789 C CA . PRO A 1 884 ? 13.172 -18.064 25.352 1.00 97.50 884 PRO A CA 1
ATOM 6790 C C . PRO A 1 884 ? 12.055 -17.033 25.154 1.00 97.50 884 PRO A C 1
ATOM 6792 O O . PRO A 1 884 ? 12.121 -15.935 25.719 1.00 97.50 884 PRO A O 1
ATOM 6795 N N . ALA A 1 885 ? 11.012 -17.391 24.399 1.00 97.62 885 ALA A N 1
ATOM 6796 C CA . ALA A 1 885 ? 9.901 -16.483 24.097 1.00 97.62 885 ALA A CA 1
ATOM 6797 C C . ALA A 1 885 ? 9.176 -16.002 25.366 1.00 97.62 885 ALA A C 1
ATOM 6799 O O . ALA A 1 885 ? 8.816 -14.834 25.474 1.00 97.62 885 ALA A O 1
ATOM 6800 N N . SER A 1 886 ? 9.059 -16.869 26.376 1.00 97.00 886 SER A N 1
ATOM 6801 C CA . SER A 1 886 ? 8.449 -16.550 27.675 1.00 97.00 886 SER A CA 1
ATOM 6802 C C . SER A 1 886 ? 9.196 -15.477 28.479 1.00 97.00 886 SER A C 1
ATOM 6804 O O . SER A 1 886 ? 8.600 -14.839 29.342 1.00 97.00 886 SER A O 1
ATOM 6806 N N . GLY A 1 887 ? 10.493 -15.279 28.218 1.00 96.56 887 GLY A N 1
ATOM 6807 C CA . GLY A 1 887 ? 11.315 -14.246 28.854 1.00 96.56 887 GLY A CA 1
ATOM 6808 C C . GLY A 1 887 ? 11.590 -13.034 27.961 1.00 96.56 887 GLY A C 1
ATOM 6809 O O . GLY A 1 887 ? 12.290 -12.109 28.387 1.00 96.56 887 GLY A O 1
ATOM 6810 N N . ALA A 1 888 ? 11.121 -13.048 26.711 1.00 97.75 888 ALA A N 1
ATOM 6811 C CA . ALA A 1 888 ? 11.323 -11.977 25.743 1.00 97.75 888 ALA A CA 1
ATOM 6812 C C . ALA A 1 888 ? 10.584 -10.690 26.152 1.00 97.75 888 ALA A C 1
ATOM 6814 O O . ALA A 1 888 ? 9.614 -10.714 26.906 1.00 97.75 888 ALA A O 1
ATOM 6815 N N . VAL A 1 889 ? 11.079 -9.544 25.684 1.00 98.06 889 VAL A N 1
ATOM 6816 C CA . VAL A 1 889 ? 10.431 -8.247 25.924 1.00 98.06 889 VAL A CA 1
ATOM 6817 C C . VAL A 1 889 ? 9.383 -8.033 24.842 1.00 98.06 889 VAL A C 1
ATOM 6819 O O . VAL A 1 889 ? 9.692 -8.143 23.663 1.00 98.06 889 VAL A O 1
ATOM 6822 N N . VAL A 1 890 ? 8.150 -7.724 25.222 1.00 97.88 890 VAL A N 1
ATOM 6823 C CA . VAL A 1 890 ? 7.056 -7.540 24.263 1.00 97.88 890 VAL A CA 1
ATOM 6824 C C . VAL A 1 890 ? 7.157 -6.160 23.604 1.00 97.88 890 VAL A C 1
ATOM 6826 O O . VAL A 1 890 ? 7.211 -5.154 24.311 1.00 97.88 890 VAL A O 1
ATOM 6829 N N . ASP A 1 891 ? 7.167 -6.108 22.269 1.00 96.81 891 ASP A N 1
ATOM 6830 C CA . ASP A 1 891 ? 7.092 -4.862 21.499 1.00 96.81 891 ASP A CA 1
ATOM 6831 C C . ASP A 1 891 ? 5.634 -4.406 21.343 1.00 96.81 891 ASP A C 1
ATOM 6833 O O . ASP A 1 891 ? 4.793 -5.102 20.771 1.00 96.81 891 ASP A O 1
ATOM 6837 N N . THR A 1 892 ? 5.327 -3.215 21.852 1.00 96.62 892 THR A N 1
ATOM 6838 C CA . THR A 1 892 ? 3.980 -2.625 21.795 1.00 96.62 892 THR A CA 1
ATOM 6839 C C . THR A 1 892 ? 3.721 -1.776 20.546 1.00 96.62 892 THR A C 1
ATOM 6841 O O . THR A 1 892 ? 2.621 -1.225 20.411 1.00 96.62 892 THR A O 1
ATOM 6844 N N . ALA A 1 893 ? 4.695 -1.665 19.635 1.00 97.19 893 ALA A N 1
ATOM 6845 C CA . ALA A 1 893 ? 4.545 -0.963 18.367 1.00 97.19 893 ALA A CA 1
ATOM 6846 C C . ALA A 1 893 ? 3.387 -1.538 17.534 1.00 97.19 893 ALA A C 1
ATOM 6848 O O . ALA A 1 893 ? 3.328 -2.732 17.244 1.00 97.19 893 ALA A O 1
ATOM 6849 N N . LEU A 1 894 ? 2.466 -0.667 17.109 1.00 98.06 894 LEU A N 1
ATOM 6850 C CA . LEU A 1 894 ? 1.374 -1.042 16.214 1.00 98.06 894 LEU A CA 1
ATOM 6851 C C . LEU A 1 894 ? 1.860 -0.984 14.757 1.00 98.06 894 LEU A C 1
ATOM 6853 O O . LEU A 1 894 ? 1.983 0.100 14.182 1.00 98.06 894 LEU A O 1
ATOM 6857 N N . ARG A 1 895 ? 2.135 -2.153 14.175 1.00 98.12 895 ARG A N 1
ATOM 6858 C CA . ARG A 1 895 ? 2.590 -2.358 12.785 1.00 98.12 895 ARG A CA 1
ATOM 6859 C C . ARG A 1 895 ? 1.615 -3.266 12.030 1.00 98.12 895 ARG A C 1
ATOM 6861 O O . ARG A 1 895 ? 0.771 -3.903 12.647 1.00 98.12 895 ARG A O 1
ATOM 6868 N N . SER A 1 896 ? 1.716 -3.361 10.706 1.00 96.75 896 SER A N 1
ATOM 6869 C CA . SER A 1 896 ? 0.764 -4.135 9.887 1.00 96.75 896 SER A CA 1
ATOM 6870 C C . SER A 1 896 ? 0.920 -5.665 9.972 1.00 96.75 896 SER A C 1
ATOM 6872 O O . SER A 1 896 ? 0.018 -6.387 9.554 1.00 96.75 896 SER A O 1
ATOM 6874 N N . ASN A 1 897 ? 2.010 -6.189 10.541 1.00 98.19 897 ASN A N 1
ATOM 6875 C CA . ASN A 1 897 ? 2.358 -7.615 10.462 1.00 98.19 897 ASN A CA 1
ATOM 6876 C C . ASN A 1 897 ? 1.370 -8.564 11.156 1.00 98.19 897 ASN A C 1
ATOM 6878 O O . ASN A 1 897 ? 1.141 -9.675 10.678 1.00 98.19 897 ASN A O 1
ATOM 6882 N N . TYR A 1 898 ? 0.723 -8.149 12.251 1.00 97.19 898 TYR A N 1
ATOM 6883 C CA . TYR A 1 898 ? -0.243 -9.019 12.937 1.00 97.19 898 TYR A CA 1
ATOM 6884 C C . TYR A 1 898 ? -1.481 -9.333 12.085 1.00 97.19 898 TYR A C 1
ATOM 6886 O O . TYR A 1 898 ? -2.195 -10.296 12.367 1.00 97.19 898 TYR A O 1
ATOM 6894 N N . LEU A 1 899 ? -1.749 -8.550 11.033 1.00 98.44 899 LEU A N 1
ATOM 6895 C CA . LEU A 1 899 ? -2.884 -8.777 10.140 1.00 98.44 899 LEU A CA 1
ATOM 6896 C C . LEU A 1 899 ? -2.768 -10.109 9.388 1.00 98.44 899 LEU A C 1
ATOM 6898 O O . LEU A 1 899 ? -3.792 -10.658 8.980 1.00 98.44 899 LEU A O 1
ATOM 6902 N N . PHE A 1 900 ? -1.564 -10.682 9.265 1.00 98.19 900 PHE A N 1
ATOM 6903 C CA . PHE A 1 900 ? -1.383 -12.046 8.759 1.00 98.19 900 PHE A CA 1
ATOM 6904 C C . PHE A 1 900 ? -2.041 -13.091 9.659 1.00 98.19 900 PHE A C 1
ATOM 6906 O O . PHE A 1 900 ? -2.630 -14.042 9.152 1.00 98.19 900 PHE A O 1
ATOM 6913 N N . ALA A 1 901 ? -2.022 -12.899 10.982 1.00 98.00 901 ALA A N 1
ATOM 6914 C CA . ALA A 1 901 ? -2.660 -13.827 11.914 1.00 98.00 901 ALA A CA 1
ATOM 6915 C C . ALA A 1 901 ? -4.181 -13.885 11.693 1.00 98.00 901 ALA A C 1
ATOM 6917 O O . ALA A 1 901 ? -4.778 -14.959 11.765 1.00 98.00 901 ALA A O 1
ATOM 6918 N N . VAL A 1 902 ? -4.795 -12.744 11.357 1.00 98.38 902 VAL A N 1
ATOM 6919 C CA . VAL A 1 902 ? -6.220 -12.666 11.014 1.00 98.38 902 VAL A CA 1
ATOM 6920 C C . VAL A 1 902 ? -6.464 -13.188 9.600 1.00 98.38 902 VAL A C 1
ATOM 6922 O O . VAL A 1 902 ? -7.188 -14.163 9.443 1.00 98.38 902 VAL A O 1
ATOM 6925 N N . SER A 1 903 ? -5.849 -12.592 8.572 1.00 97.44 903 SER A N 1
ATOM 6926 C CA . SER A 1 903 ? -6.095 -12.924 7.154 1.00 97.44 903 SER A CA 1
ATOM 6927 C C . SER A 1 903 ? -5.820 -14.393 6.808 1.00 97.44 903 SER A C 1
ATOM 6929 O O . SER A 1 903 ? -6.585 -14.984 6.048 1.00 97.44 903 SER A O 1
ATOM 6931 N N . LEU A 1 904 ? -4.815 -15.021 7.431 1.00 95.56 904 LEU A N 1
ATOM 6932 C CA . LEU A 1 904 ? -4.499 -16.446 7.257 1.00 95.56 904 LEU A CA 1
ATOM 6933 C C . LEU A 1 904 ? -5.259 -17.371 8.228 1.00 95.56 904 LEU A C 1
ATOM 6935 O O . LEU A 1 904 ? -5.037 -18.583 8.221 1.00 95.56 904 LEU A O 1
ATOM 6939 N N . GLY A 1 905 ? -6.188 -16.832 9.022 1.00 94.25 905 GLY A N 1
ATOM 6940 C CA . GLY A 1 905 ? -7.177 -17.597 9.783 1.00 94.25 905 GLY A CA 1
ATOM 6941 C C . GLY A 1 905 ? -6.694 -18.225 11.092 1.00 94.25 905 GLY A C 1
ATOM 6942 O O . GLY A 1 905 ? -7.336 -19.162 11.554 1.00 94.25 905 GLY A O 1
ATOM 6943 N N . LEU A 1 906 ? -5.602 -17.737 11.691 1.00 95.31 906 LEU A N 1
ATOM 6944 C CA . LEU A 1 906 ? -5.145 -18.175 13.024 1.00 95.31 906 LEU A CA 1
ATOM 6945 C C . LEU A 1 906 ? -5.792 -17.382 14.174 1.00 95.31 906 LEU A C 1
ATOM 6947 O O . LEU A 1 906 ? -5.772 -17.811 15.325 1.00 95.31 906 LEU A O 1
ATOM 6951 N N . VAL A 1 907 ? -6.352 -16.207 13.880 1.00 95.88 907 VAL A N 1
ATOM 6952 C CA . VAL A 1 907 ? -7.053 -15.346 14.840 1.00 95.88 907 VAL A CA 1
ATOM 6953 C C . VAL A 1 907 ? -8.426 -14.992 14.277 1.00 95.88 907 VAL A C 1
ATOM 6955 O O . VAL A 1 907 ? -8.540 -14.533 13.142 1.00 95.88 907 VAL A O 1
ATOM 6958 N N . SER A 1 908 ? -9.469 -15.170 15.086 1.00 94.94 908 SER A N 1
ATOM 6959 C CA . SER A 1 908 ? -10.866 -14.886 14.737 1.00 94.94 908 SER A CA 1
ATOM 6960 C C . SER A 1 908 ? -11.618 -14.226 15.904 1.00 94.94 908 SER A C 1
ATOM 6962 O O . SER A 1 908 ? -11.049 -13.972 16.972 1.00 94.94 908 SER A O 1
ATOM 6964 N N . GLY A 1 909 ? -12.898 -13.903 15.694 1.00 94.69 909 GLY A N 1
ATOM 6965 C CA . GLY A 1 909 ? -13.773 -13.344 16.726 1.00 94.69 909 GLY A CA 1
ATOM 6966 C C . GLY A 1 909 ? -13.338 -11.961 17.223 1.00 94.69 909 GLY A C 1
ATOM 6967 O O . GLY A 1 909 ? -12.790 -11.155 16.476 1.00 94.69 909 GLY A O 1
ATOM 6968 N N . GLU A 1 910 ? -13.575 -11.677 18.506 1.00 94.94 910 GLU A N 1
ATOM 6969 C CA . GLU A 1 910 ? -13.377 -10.340 19.088 1.00 94.94 910 GLU A CA 1
ATOM 6970 C C . GLU A 1 910 ? -11.930 -9.836 18.973 1.00 94.94 910 GLU A C 1
ATOM 6972 O O . GLU A 1 910 ? -11.706 -8.663 18.677 1.00 94.94 910 GLU A O 1
ATOM 6977 N N . ARG A 1 911 ? -10.935 -10.716 19.157 1.00 96.75 911 ARG A N 1
ATOM 6978 C CA . ARG A 1 911 ? -9.521 -10.335 19.013 1.00 96.75 911 ARG A CA 1
ATOM 6979 C C . ARG A 1 911 ? -9.196 -9.919 17.579 1.00 96.75 911 ARG A C 1
ATOM 6981 O O . ARG A 1 911 ? -8.510 -8.920 17.393 1.00 96.75 911 ARG A O 1
ATOM 6988 N N . ALA A 1 912 ? -9.724 -10.631 16.578 1.00 97.38 912 ALA A N 1
ATOM 6989 C CA . ALA A 1 912 ? -9.568 -10.251 15.172 1.00 97.38 912 ALA A CA 1
ATOM 6990 C C . ALA A 1 912 ? -10.230 -8.899 14.871 1.00 97.38 912 ALA A C 1
ATOM 6992 O O . ALA A 1 912 ? -9.624 -8.056 14.213 1.00 97.38 912 ALA A O 1
ATOM 6993 N N . GLN A 1 913 ? -11.440 -8.678 15.391 1.00 96.94 913 GLN A N 1
ATOM 6994 C CA . GLN A 1 913 ? -12.190 -7.434 15.204 1.00 96.94 913 GLN A CA 1
ATOM 6995 C C . GLN A 1 913 ? -11.435 -6.235 15.789 1.00 96.94 913 GLN A C 1
ATOM 6997 O O . GLN A 1 913 ? -11.168 -5.284 15.058 1.00 96.94 913 GLN A O 1
ATOM 7002 N N . LYS A 1 914 ? -10.989 -6.314 17.052 1.00 96.62 914 LYS A N 1
ATOM 7003 C CA . LYS A 1 914 ? -10.196 -5.249 17.697 1.00 96.62 914 LYS A CA 1
ATOM 7004 C C . LYS A 1 914 ? -8.886 -4.970 16.953 1.00 96.62 914 LYS A C 1
ATOM 7006 O O . LYS A 1 914 ? -8.536 -3.813 16.726 1.00 96.62 914 LYS A O 1
ATOM 7011 N N . SER A 1 915 ? -8.205 -6.025 16.501 1.00 96.81 915 SER A N 1
ATOM 7012 C CA . SER A 1 915 ? -7.009 -5.917 15.666 1.00 96.81 915 SER A CA 1
ATOM 7013 C C . SER A 1 915 ? -7.276 -5.132 14.376 1.00 96.81 915 SER A C 1
ATOM 7015 O O . SER A 1 915 ? -6.551 -4.191 14.067 1.00 96.81 915 SER A O 1
ATOM 7017 N N . VAL A 1 916 ? -8.329 -5.464 13.626 1.00 97.69 916 VAL A N 1
ATOM 7018 C CA . VAL A 1 916 ? -8.672 -4.737 12.392 1.00 97.69 916 VAL A CA 1
ATOM 7019 C C . VAL A 1 916 ? -9.096 -3.293 12.681 1.00 97.69 916 VAL A C 1
ATOM 7021 O O . VAL A 1 916 ? -8.708 -2.386 11.942 1.00 97.69 916 VAL A O 1
ATOM 7024 N N . GLU A 1 917 ? -9.848 -3.050 13.757 1.00 96.12 917 GLU A N 1
ATOM 7025 C CA . GLU A 1 917 ? -10.232 -1.696 14.172 1.00 96.12 917 GLU A CA 1
ATOM 7026 C C . GLU A 1 917 ? -9.012 -0.819 14.493 1.00 96.12 917 GLU A C 1
ATOM 7028 O O . GLU A 1 917 ? -8.971 0.342 14.080 1.00 96.12 917 GLU A O 1
ATOM 7033 N N . ALA A 1 918 ? -7.976 -1.375 15.132 1.00 96.75 918 ALA A N 1
ATOM 7034 C CA . ALA A 1 918 ? -6.720 -0.665 15.363 1.00 96.75 918 ALA A CA 1
ATOM 7035 C C . ALA A 1 918 ? -6.013 -0.296 14.041 1.00 96.75 918 ALA A C 1
ATOM 7037 O O . ALA A 1 918 ? -5.527 0.828 13.886 1.00 96.75 918 ALA A O 1
ATOM 7038 N N . ALA A 1 919 ? -5.987 -1.197 13.050 1.00 97.62 919 ALA A N 1
ATOM 7039 C CA . ALA A 1 919 ? -5.441 -0.885 11.725 1.00 97.62 919 ALA A CA 1
ATOM 7040 C C . ALA A 1 919 ? -6.230 0.233 11.018 1.00 97.62 919 ALA A C 1
ATOM 7042 O O . ALA A 1 919 ? -5.621 1.182 10.513 1.00 97.62 919 ALA A O 1
ATOM 7043 N N . LEU A 1 920 ? -7.568 0.161 11.028 1.00 96.19 920 LEU A N 1
ATOM 7044 C CA . LEU A 1 920 ? -8.458 1.205 10.499 1.00 96.19 920 LEU A CA 1
ATOM 7045 C C . LEU A 1 920 ? -8.140 2.571 11.122 1.00 96.19 920 LEU A C 1
ATOM 7047 O O . LEU A 1 920 ? -7.966 3.573 10.419 1.00 96.19 920 LEU A O 1
ATOM 7051 N N . GLN A 1 921 ? -8.002 2.602 12.446 1.00 93.75 921 GLN A N 1
ATOM 7052 C CA . GLN A 1 921 ? -7.804 3.834 13.196 1.00 93.75 921 GLN A CA 1
ATOM 7053 C C . GLN A 1 921 ? -6.417 4.459 13.002 1.00 93.75 921 GLN A C 1
ATOM 7055 O O . GLN A 1 921 ? -6.308 5.680 13.040 1.00 93.75 921 GLN A O 1
ATOM 7060 N N . TYR A 1 922 ? -5.362 3.673 12.775 1.00 96.38 922 TYR A N 1
ATOM 7061 C CA . TYR A 1 922 ? -3.999 4.218 12.844 1.00 96.38 922 TYR A CA 1
ATOM 7062 C C . TYR A 1 922 ? -3.134 4.007 11.599 1.00 96.38 922 TYR A C 1
ATOM 7064 O O . TYR A 1 922 ? -2.213 4.799 11.366 1.00 96.38 922 TYR A O 1
ATOM 7072 N N . LEU A 1 923 ? -3.403 2.966 10.805 1.00 97.81 923 LEU A N 1
ATOM 7073 C CA . LEU A 1 923 ? -2.508 2.524 9.731 1.00 97.81 923 LEU A CA 1
ATOM 7074 C C . LEU A 1 923 ? -3.033 2.836 8.326 1.00 97.81 923 LEU A C 1
ATOM 7076 O O . LEU A 1 923 ? -2.233 3.128 7.440 1.00 97.81 923 LEU A O 1
ATOM 7080 N N . VAL A 1 924 ? -4.350 2.787 8.114 1.00 98.06 924 VAL A N 1
ATOM 7081 C CA . VAL A 1 924 ? -4.957 2.936 6.780 1.00 98.06 924 VAL A CA 1
ATOM 7082 C C . VAL A 1 924 ? -4.751 4.338 6.201 1.00 98.06 924 VAL A C 1
ATOM 7084 O O . VAL A 1 924 ? -5.057 5.338 6.851 1.00 98.06 924 VAL A O 1
ATOM 7087 N N . VAL A 1 925 ? -4.274 4.397 4.958 1.00 97.25 925 VAL A N 1
ATOM 7088 C CA . VAL A 1 925 ? -4.249 5.583 4.087 1.00 97.25 925 VAL A CA 1
ATOM 7089 C C . VAL A 1 925 ? -4.774 5.176 2.693 1.00 97.25 925 VAL A C 1
ATOM 7091 O O . VAL A 1 925 ? -4.937 3.979 2.446 1.00 97.25 925 VAL A O 1
ATOM 7094 N N . PRO A 1 926 ? -5.080 6.106 1.767 1.00 95.38 926 PRO A N 1
ATOM 7095 C CA . PRO A 1 926 ? -5.541 5.745 0.421 1.00 95.38 926 PRO A CA 1
ATOM 7096 C C . PRO A 1 926 ? -4.582 4.776 -0.286 1.00 95.38 926 PRO A C 1
ATOM 7098 O O . PRO A 1 926 ? -3.439 5.130 -0.559 1.00 95.38 926 PRO A O 1
ATOM 7101 N N . GLY A 1 927 ? -5.052 3.558 -0.569 1.00 95.88 927 GLY A N 1
ATOM 7102 C CA . GLY A 1 927 ? -4.314 2.525 -1.300 1.00 95.88 927 GLY A CA 1
ATOM 7103 C C . GLY A 1 927 ? -3.104 1.891 -0.592 1.00 95.88 927 GLY A C 1
ATOM 7104 O O . GLY A 1 927 ? -2.386 1.130 -1.238 1.00 95.88 927 GLY A O 1
ATOM 7105 N N . ALA A 1 928 ? -2.845 2.182 0.690 1.00 98.12 928 ALA A N 1
ATOM 7106 C CA . ALA A 1 928 ? -1.676 1.660 1.412 1.00 98.12 928 ALA A CA 1
ATOM 7107 C C . ALA A 1 928 ? -1.889 1.573 2.942 1.00 98.12 928 ALA A C 1
ATOM 7109 O O . ALA A 1 928 ? -2.824 2.153 3.499 1.00 98.12 928 ALA A O 1
ATOM 7110 N N . LEU A 1 929 ? -0.986 0.877 3.647 1.00 97.88 929 LEU A N 1
ATOM 7111 C CA . LEU A 1 929 ? -0.915 0.860 5.118 1.00 97.88 929 LEU A CA 1
ATOM 7112 C C . LEU A 1 929 ? 0.403 1.423 5.620 1.00 97.88 929 LEU A C 1
ATOM 7114 O O . LEU A 1 929 ? 1.463 0.944 5.225 1.00 97.88 929 LEU A O 1
ATOM 7118 N N . ARG A 1 930 ? 0.359 2.345 6.581 1.00 98.31 930 ARG A N 1
ATOM 7119 C CA . ARG A 1 930 ? 1.545 2.751 7.345 1.00 98.31 930 ARG A CA 1
ATOM 7120 C C . ARG A 1 930 ? 2.218 1.528 7.968 1.00 98.31 930 ARG A C 1
ATOM 7122 O O . ARG A 1 930 ? 1.566 0.696 8.595 1.00 98.31 930 ARG A O 1
ATOM 7129 N N . SER A 1 931 ? 3.537 1.456 7.828 1.00 97.88 931 SER A N 1
ATOM 7130 C CA . SER A 1 931 ? 4.368 0.411 8.445 1.00 97.88 931 SER A CA 1
ATOM 7131 C C . SER A 1 931 ? 4.407 0.496 9.972 1.00 97.88 931 SER A C 1
ATOM 7133 O O . SER A 1 931 ? 4.619 -0.522 10.624 1.00 97.88 931 SER A O 1
ATOM 7135 N N . LEU A 1 932 ? 4.175 1.684 10.538 1.00 98.06 932 LEU A N 1
ATOM 7136 C CA . LEU A 1 932 ? 4.111 1.951 11.972 1.00 98.06 932 LEU A CA 1
ATOM 7137 C C . LEU A 1 932 ? 3.063 3.040 12.246 1.00 98.06 932 LEU A C 1
ATOM 7139 O O . LEU A 1 932 ? 3.000 4.040 11.529 1.00 98.06 932 LEU A O 1
ATOM 7143 N N . ALA A 1 933 ? 2.256 2.865 13.290 1.00 97.25 933 ALA A N 1
ATOM 7144 C CA . ALA A 1 933 ? 1.319 3.882 13.755 1.00 97.25 933 ALA A CA 1
ATOM 7145 C C . ALA A 1 933 ? 2.038 5.079 14.411 1.00 97.25 933 ALA A C 1
ATOM 7147 O O . ALA A 1 933 ? 3.043 4.884 15.095 1.00 97.25 933 ALA A O 1
ATOM 7148 N N . PRO A 1 934 ? 1.496 6.308 14.315 1.00 95.69 934 PRO A N 1
ATOM 7149 C CA . PRO A 1 934 ? 2.012 7.482 15.024 1.00 95.69 934 PRO A CA 1
ATOM 7150 C C . PRO A 1 934 ? 1.640 7.464 16.521 1.00 95.69 934 PRO A C 1
ATOM 7152 O O . PRO A 1 934 ? 1.015 8.393 17.028 1.00 95.69 934 PRO A O 1
ATOM 7155 N N . LEU A 1 935 ? 1.990 6.381 17.217 1.00 95.50 935 LEU A N 1
ATOM 7156 C CA . LEU A 1 935 ? 1.743 6.145 18.638 1.00 95.50 935 LEU A CA 1
ATOM 7157 C C . LEU A 1 935 ? 3.066 5.981 19.390 1.00 95.50 935 LEU A C 1
ATOM 7159 O O . LEU A 1 935 ? 4.101 5.672 18.799 1.00 95.50 935 LEU A O 1
ATOM 7163 N N . THR A 1 936 ? 3.015 6.146 20.711 1.00 96.38 936 THR A N 1
ATOM 7164 C CA . THR A 1 936 ? 4.159 5.843 21.571 1.00 96.38 936 THR A CA 1
ATOM 7165 C C . THR A 1 936 ? 4.443 4.345 21.594 1.00 96.38 936 THR A C 1
ATOM 7167 O O . THR A 1 936 ? 3.519 3.527 21.674 1.00 96.38 936 THR A O 1
ATOM 7170 N N . VAL A 1 937 ? 5.726 3.986 21.563 1.00 96.50 937 VAL A N 1
ATOM 7171 C CA . VAL A 1 937 ? 6.187 2.593 21.591 1.00 96.50 937 VAL A CA 1
ATOM 7172 C C . VAL A 1 937 ? 6.909 2.268 22.896 1.00 96.50 937 VAL A C 1
ATOM 7174 O O . VAL A 1 937 ? 7.525 3.125 23.532 1.00 96.50 937 VAL A O 1
ATOM 7177 N N . SER A 1 938 ? 6.821 1.006 23.298 1.00 95.75 938 SER A N 1
ATOM 7178 C CA . SER A 1 938 ? 7.558 0.423 24.416 1.00 95.75 938 SER A CA 1
ATOM 7179 C C . SER A 1 938 ? 7.981 -1.004 24.045 1.00 95.75 938 SER A C 1
ATOM 7181 O O . SER A 1 938 ? 7.097 -1.771 23.643 1.00 95.75 938 SER A O 1
ATOM 7183 N N . PRO A 1 939 ? 9.270 -1.368 24.186 1.00 96.88 939 PRO A N 1
ATOM 7184 C CA . PRO A 1 939 ? 10.377 -0.497 24.603 1.00 96.88 939 PRO A CA 1
ATOM 7185 C C . PRO A 1 939 ? 10.681 0.608 23.563 1.00 96.88 939 PRO A C 1
ATOM 7187 O O . PRO A 1 939 ? 10.258 0.490 22.414 1.00 96.88 939 PRO A O 1
ATOM 7190 N N . PRO A 1 940 ? 11.385 1.696 23.938 1.00 97.00 940 PRO A N 1
ATOM 7191 C CA . PRO A 1 940 ? 11.787 2.727 22.980 1.00 97.00 940 PRO A CA 1
ATOM 7192 C C . PRO A 1 940 ? 12.676 2.156 21.860 1.00 97.00 940 PRO A C 1
ATOM 7194 O O . PRO A 1 940 ? 13.511 1.289 22.122 1.00 97.00 940 PRO A O 1
ATOM 7197 N N . LEU A 1 941 ? 12.540 2.676 20.636 1.00 95.69 941 LEU A N 1
ATOM 7198 C CA . LEU A 1 941 ? 13.265 2.248 19.433 1.00 95.69 941 LEU A CA 1
ATOM 7199 C C . LEU A 1 941 ? 14.270 3.328 18.978 1.00 95.69 941 LEU A C 1
ATOM 7201 O O . LEU A 1 941 ? 13.929 4.173 18.144 1.00 95.69 941 LEU A O 1
ATOM 7205 N N . PRO A 1 942 ? 15.497 3.355 19.526 1.00 96.19 942 PRO A N 1
ATOM 7206 C CA . PRO A 1 942 ? 16.508 4.318 19.112 1.00 96.19 942 PRO A CA 1
ATOM 7207 C C . PRO A 1 942 ? 17.168 3.897 17.795 1.00 96.19 942 PRO A C 1
ATOM 7209 O O . PRO A 1 942 ? 17.629 2.765 17.652 1.00 96.19 942 PRO A O 1
ATOM 7212 N N . ILE A 1 943 ? 17.274 4.831 16.855 1.00 95.50 943 ILE A N 1
ATOM 7213 C CA . ILE A 1 943 ? 17.970 4.647 15.580 1.00 95.50 943 ILE A CA 1
ATOM 7214 C C . ILE A 1 943 ? 19.225 5.513 15.617 1.00 95.50 943 ILE A C 1
ATOM 7216 O O . ILE A 1 943 ? 19.132 6.730 15.771 1.00 95.50 943 ILE A O 1
ATOM 7220 N N . HIS A 1 944 ? 20.394 4.896 15.480 1.00 94.44 944 HIS A N 1
ATOM 7221 C CA . HIS A 1 944 ? 21.677 5.597 15.493 1.00 94.44 944 HIS A CA 1
ATOM 7222 C C . HIS A 1 944 ? 22.328 5.536 14.120 1.00 94.44 944 HIS A C 1
ATOM 7224 O O . HIS A 1 944 ? 22.308 4.480 13.491 1.00 94.44 944 HIS A O 1
ATOM 7230 N N . ASP A 1 945 ? 22.928 6.638 13.676 1.00 91.62 945 ASP A N 1
ATOM 7231 C CA . ASP A 1 945 ? 23.775 6.642 12.482 1.00 91.62 945 ASP A CA 1
ATOM 7232 C C . ASP A 1 945 ? 25.109 5.897 12.724 1.00 91.62 945 ASP A C 1
ATOM 7234 O O . ASP A 1 945 ? 25.411 5.521 13.863 1.00 91.62 945 ASP A O 1
ATOM 7238 N N . PRO A 1 946 ? 25.943 5.679 11.686 1.00 87.69 946 PRO A N 1
ATOM 7239 C CA . PRO A 1 946 ? 27.227 4.988 11.841 1.00 87.69 946 PRO A CA 1
ATOM 7240 C C . PRO A 1 946 ? 28.208 5.647 12.825 1.00 87.69 946 PRO A C 1
ATOM 7242 O O . PRO A 1 946 ? 29.159 4.998 13.253 1.00 87.69 946 PRO A O 1
ATOM 7245 N N . THR A 1 947 ? 27.999 6.916 13.197 1.00 90.75 947 THR A N 1
ATOM 7246 C CA . THR A 1 947 ? 28.819 7.629 14.193 1.00 90.75 947 THR A CA 1
ATOM 7247 C C . THR A 1 947 ? 28.300 7.468 15.625 1.00 90.75 947 THR A C 1
ATOM 7249 O O . THR A 1 947 ? 28.934 7.941 16.567 1.00 90.75 947 THR A O 1
ATOM 7252 N N . GLY A 1 948 ? 27.158 6.795 15.806 1.00 90.88 948 GLY A N 1
ATOM 7253 C CA . GLY A 1 948 ? 26.497 6.613 17.096 1.00 90.88 948 GLY A CA 1
ATOM 7254 C C . GLY A 1 948 ? 25.564 7.762 17.486 1.00 90.88 948 GLY A C 1
ATOM 7255 O O . GLY A 1 948 ? 25.065 7.786 18.610 1.00 90.88 948 GLY A O 1
ATOM 7256 N N . ARG A 1 949 ? 25.299 8.718 16.588 1.00 94.19 949 ARG A N 1
ATOM 7257 C CA . ARG A 1 949 ? 24.374 9.825 16.853 1.00 94.19 949 ARG A CA 1
ATOM 7258 C C . ARG A 1 949 ? 22.931 9.354 16.696 1.00 94.19 949 ARG A C 1
ATOM 7260 O O . ARG A 1 949 ? 22.580 8.739 15.692 1.00 94.19 949 ARG A O 1
ATOM 7267 N N . LEU A 1 950 ? 22.091 9.686 17.675 1.00 96.44 950 LEU A N 1
ATOM 7268 C CA . LEU A 1 950 ? 20.660 9.392 17.659 1.00 96.44 950 LEU A CA 1
ATOM 7269 C C . LEU A 1 950 ? 19.940 10.212 16.572 1.00 96.44 950 LEU A C 1
ATOM 7271 O O . LEU A 1 950 ? 20.077 11.434 16.523 1.00 96.44 950 LEU A O 1
ATOM 7275 N N . LEU A 1 951 ? 19.172 9.533 15.718 1.00 95.25 951 LEU A N 1
ATOM 7276 C CA . LEU A 1 951 ? 18.488 10.106 14.553 1.00 95.25 951 LEU A CA 1
ATOM 7277 C C . LEU A 1 951 ? 16.992 10.380 14.771 1.00 95.25 951 LEU A C 1
ATOM 7279 O O . LEU A 1 951 ? 16.394 11.135 14.005 1.00 95.25 951 LEU A O 1
ATOM 7283 N N . ASN A 1 952 ? 16.367 9.771 15.781 1.00 95.62 952 ASN A N 1
ATOM 7284 C CA . ASN A 1 952 ? 14.923 9.845 16.020 1.00 95.62 952 ASN A CA 1
ATOM 7285 C C . ASN A 1 952 ? 14.578 10.072 17.503 1.00 95.62 952 ASN A C 1
ATOM 7287 O O . ASN A 1 952 ? 15.436 9.967 18.376 1.00 95.62 952 ASN A O 1
ATOM 7291 N N . ASN A 1 953 ? 13.300 10.346 17.795 1.00 96.56 953 ASN A N 1
ATOM 7292 C CA . ASN A 1 953 ? 12.751 10.201 19.145 1.00 96.56 953 ASN A CA 1
ATOM 7293 C C . ASN A 1 953 ? 12.442 8.708 19.392 1.00 96.56 953 ASN A C 1
ATOM 7295 O O . ASN A 1 953 ? 11.540 8.182 18.742 1.00 96.56 953 ASN A O 1
ATOM 7299 N N . PRO A 1 954 ? 13.125 8.013 20.322 1.00 96.81 954 PRO A N 1
ATOM 7300 C CA . PRO A 1 954 ? 12.939 6.574 20.507 1.00 96.81 954 PRO A CA 1
ATOM 7301 C C . PRO A 1 954 ? 11.545 6.172 21.000 1.00 96.81 954 PRO A C 1
ATOM 7303 O O . PRO A 1 954 ? 11.096 5.066 20.720 1.00 96.81 954 PRO A O 1
ATOM 7306 N N . VAL A 1 955 ? 10.860 7.038 21.754 1.00 97.69 955 VAL A N 1
ATOM 7307 C CA . VAL A 1 955 ? 9.513 6.749 22.285 1.00 97.69 955 VAL A CA 1
ATOM 7308 C C . VAL A 1 955 ? 8.435 7.008 21.230 1.00 97.69 955 VAL A C 1
ATOM 7310 O O . VAL A 1 955 ? 7.374 6.392 21.272 1.00 97.69 955 VAL A O 1
ATOM 7313 N N . GLU A 1 956 ? 8.721 7.869 20.252 1.00 96.31 956 GLU A N 1
ATOM 7314 C CA . GLU A 1 956 ? 7.837 8.213 19.133 1.00 96.31 956 GLU A CA 1
ATOM 7315 C C . GLU A 1 956 ? 8.595 8.069 17.799 1.00 96.31 956 GLU A C 1
ATOM 7317 O O . GLU A 1 956 ? 8.866 9.065 17.125 1.00 96.31 956 GLU A O 1
ATOM 7322 N N . PRO A 1 957 ? 8.969 6.840 17.394 1.00 95.94 957 PRO A N 1
ATOM 7323 C CA . PRO A 1 957 ? 9.855 6.621 16.251 1.00 95.94 957 PRO A CA 1
ATOM 7324 C C . PRO A 1 957 ? 9.161 6.804 14.891 1.00 95.94 957 PRO A C 1
ATOM 7326 O O . PRO A 1 957 ? 9.787 6.569 13.860 1.00 95.94 957 PRO A O 1
ATOM 7329 N N . TYR A 1 958 ? 7.884 7.207 14.874 1.00 96.56 958 TYR A N 1
ATOM 7330 C CA . TYR A 1 958 ? 7.108 7.398 13.653 1.00 96.56 958 TYR A CA 1
ATOM 7331 C C . TYR A 1 958 ? 7.708 8.468 12.734 1.00 96.56 958 TYR A C 1
ATOM 7333 O O . TYR A 1 958 ? 7.966 9.601 13.140 1.00 96.56 958 TYR A O 1
ATOM 7341 N N . PHE A 1 959 ? 7.827 8.119 11.458 1.00 95.00 959 PHE A N 1
ATOM 7342 C CA . PHE A 1 959 ? 8.413 8.926 10.405 1.00 95.00 959 PHE A CA 1
ATOM 7343 C C . PHE A 1 959 ? 7.557 8.825 9.131 1.00 95.00 959 PHE A C 1
ATOM 7345 O O . PHE A 1 959 ? 7.702 7.919 8.313 1.00 95.00 959 PHE A O 1
ATOM 7352 N N . GLY A 1 960 ? 6.624 9.766 8.965 1.00 94.12 960 GLY A N 1
ATOM 7353 C CA . GLY A 1 960 ? 5.606 9.729 7.905 1.00 94.12 960 GLY A CA 1
ATOM 7354 C C . GLY A 1 960 ? 6.053 10.201 6.513 1.00 94.12 960 GLY A C 1
ATOM 7355 O O . GLY A 1 960 ? 5.229 10.222 5.602 1.00 94.12 960 GLY A O 1
ATOM 7356 N N . ARG A 1 961 ? 7.315 10.610 6.330 1.00 93.75 961 ARG A N 1
ATOM 7357 C CA . ARG A 1 961 ? 7.859 11.141 5.064 1.00 93.75 961 ARG A CA 1
ATOM 7358 C C . ARG A 1 961 ? 9.104 10.380 4.635 1.00 93.75 961 ARG A C 1
ATOM 7360 O O . ARG A 1 961 ? 10.059 10.314 5.405 1.00 93.75 961 ARG A O 1
ATOM 7367 N N . TYR A 1 962 ? 9.114 9.880 3.402 1.00 93.12 962 TYR A N 1
ATOM 7368 C CA . TYR A 1 962 ? 10.255 9.179 2.816 1.00 93.12 962 TYR A CA 1
ATOM 7369 C C . TYR A 1 962 ? 10.992 10.093 1.822 1.00 93.12 962 TYR A C 1
ATOM 7371 O O . TYR A 1 962 ? 10.791 10.031 0.610 1.00 93.12 962 TYR A O 1
ATOM 7379 N N . GLU A 1 963 ? 11.833 10.987 2.344 1.00 88.94 963 GLU A N 1
ATOM 7380 C CA . GLU A 1 963 ? 12.577 11.990 1.564 1.00 88.94 963 GLU A CA 1
ATOM 7381 C C . GLU A 1 963 ? 13.915 12.348 2.227 1.00 88.94 963 GLU A C 1
ATOM 7383 O O . GLU A 1 963 ? 14.091 12.123 3.426 1.00 88.94 963 GLU A O 1
ATOM 7388 N N . GLY A 1 964 ? 14.841 12.939 1.466 1.00 89.00 964 GLY A N 1
ATOM 7389 C CA . GLY A 1 964 ? 16.184 13.281 1.941 1.00 89.00 964 GLY A CA 1
ATOM 7390 C C . GLY A 1 964 ? 17.218 12.178 1.703 1.00 89.00 964 GLY A C 1
ATOM 7391 O O . GLY A 1 964 ? 16.996 11.256 0.911 1.00 89.00 964 GLY A O 1
ATOM 7392 N N . ASP A 1 965 ? 18.371 12.300 2.362 1.00 89.62 965 ASP A N 1
ATOM 7393 C CA . ASP A 1 965 ? 19.480 11.358 2.215 1.00 89.62 965 ASP A CA 1
ATOM 7394 C C . ASP A 1 965 ? 19.135 9.951 2.725 1.00 89.62 965 ASP A C 1
ATOM 7396 O O . ASP A 1 965 ? 18.177 9.724 3.471 1.00 89.62 965 ASP A O 1
ATOM 7400 N N . GLU A 1 966 ? 19.926 8.981 2.274 1.00 90.38 966 GLU A N 1
ATOM 7401 C CA . GLU A 1 966 ? 19.692 7.568 2.550 1.00 90.38 966 GLU A CA 1
ATOM 7402 C C . GLU A 1 966 ? 19.735 7.231 4.037 1.00 90.38 966 GLU A C 1
ATOM 7404 O O . GLU A 1 966 ? 18.762 6.706 4.578 1.00 90.38 966 GLU A O 1
ATOM 7409 N N . ASP A 1 967 ? 20.853 7.538 4.688 1.00 90.56 967 ASP A N 1
ATOM 7410 C CA . ASP A 1 967 ? 21.189 6.961 5.985 1.00 90.56 967 ASP A CA 1
ATOM 7411 C C . ASP A 1 967 ? 20.536 7.703 7.148 1.00 90.56 967 ASP A C 1
ATOM 7413 O O . ASP A 1 967 ? 20.178 7.073 8.140 1.00 90.56 967 ASP A O 1
ATOM 7417 N N . THR A 1 968 ? 20.328 9.020 7.052 1.00 90.50 968 THR A N 1
ATOM 7418 C CA . THR A 1 968 ? 19.767 9.799 8.168 1.00 90.50 968 THR A CA 1
ATOM 7419 C C . THR A 1 968 ? 18.267 10.050 8.054 1.00 90.50 968 THR A C 1
ATOM 7421 O O . THR A 1 968 ? 17.632 10.420 9.045 1.00 90.50 968 THR A O 1
ATOM 7424 N N . ARG A 1 969 ? 17.674 9.827 6.872 1.00 91.44 969 ARG A N 1
ATOM 7425 C CA . ARG A 1 969 ? 16.252 10.101 6.616 1.00 91.44 969 ARG A CA 1
ATOM 7426 C C . ARG A 1 969 ? 15.503 8.895 6.061 1.00 91.44 969 ARG A C 1
ATOM 7428 O O . ARG A 1 969 ? 14.619 8.369 6.736 1.00 91.44 969 ARG A O 1
ATOM 7435 N N . ARG A 1 970 ? 15.848 8.429 4.856 1.00 92.75 970 ARG A N 1
ATOM 7436 C CA . ARG A 1 970 ? 15.064 7.403 4.142 1.00 92.75 970 ARG A CA 1
ATOM 7437 C C . ARG A 1 970 ? 15.091 6.042 4.832 1.00 92.75 970 ARG A C 1
ATOM 7439 O O . ARG A 1 970 ? 14.025 5.489 5.087 1.00 92.75 970 ARG A O 1
ATOM 7446 N N . LYS A 1 971 ? 16.266 5.516 5.186 1.00 92.62 971 LYS A N 1
ATOM 7447 C CA . LYS A 1 971 ? 16.401 4.241 5.913 1.00 92.62 971 LYS A CA 1
ATOM 7448 C C . LYS A 1 971 ? 15.647 4.262 7.254 1.00 92.62 971 LYS A C 1
ATOM 7450 O O . LYS A 1 971 ? 14.812 3.378 7.458 1.00 92.62 971 LYS A O 1
ATOM 7455 N N . PRO A 1 972 ? 15.824 5.276 8.129 1.00 94.38 972 PRO A N 1
ATOM 7456 C CA . PRO A 1 972 ? 15.006 5.412 9.333 1.00 94.38 972 PRO A CA 1
ATOM 7457 C C . PRO A 1 972 ? 13.495 5.417 9.075 1.00 94.38 972 PRO A C 1
ATOM 7459 O O . PRO A 1 972 ? 12.760 4.850 9.878 1.00 94.38 972 PRO A O 1
ATOM 7462 N N . ALA A 1 973 ? 13.024 6.008 7.970 1.00 95.38 973 ALA A N 1
ATOM 7463 C CA . ALA A 1 973 ? 11.598 6.125 7.658 1.00 95.38 973 ALA A CA 1
ATOM 7464 C C . ALA A 1 973 ? 10.973 4.907 6.952 1.00 95.38 973 ALA A C 1
ATOM 7466 O O . ALA A 1 973 ? 9.761 4.694 7.063 1.00 95.38 973 ALA A O 1
ATOM 7467 N N . TYR A 1 974 ? 11.767 4.110 6.231 1.00 96.25 974 TYR A N 1
ATOM 7468 C CA . TYR A 1 974 ? 11.309 3.089 5.273 1.00 96.25 974 TYR A CA 1
ATOM 7469 C C . TYR A 1 974 ? 10.279 2.102 5.850 1.00 96.25 974 TYR A C 1
ATOM 7471 O O . TYR A 1 974 ? 9.258 1.818 5.225 1.00 96.25 974 TYR A O 1
ATOM 7479 N N . HIS A 1 975 ? 10.479 1.673 7.098 1.00 97.25 975 HIS A N 1
ATOM 7480 C CA . HIS A 1 975 ? 9.538 0.816 7.825 1.00 97.25 975 HIS A CA 1
ATOM 7481 C C . HIS A 1 975 ? 9.056 1.431 9.147 1.00 97.25 975 HIS A C 1
ATOM 7483 O O . HIS A 1 975 ? 8.560 0.709 10.004 1.00 97.25 975 HIS A O 1
ATOM 7489 N N . ASN A 1 976 ? 9.190 2.744 9.356 1.00 96.88 976 ASN A N 1
ATOM 7490 C CA . ASN A 1 976 ? 8.748 3.409 10.590 1.00 96.88 976 ASN A CA 1
ATOM 7491 C C . ASN A 1 976 ? 7.690 4.484 10.345 1.00 96.88 976 ASN A C 1
ATOM 7493 O O . ASN A 1 976 ? 7.577 5.420 11.119 1.00 96.88 976 ASN A O 1
ATOM 7497 N N . GLY A 1 977 ? 6.876 4.366 9.301 1.00 95.19 977 GLY A N 1
ATOM 7498 C CA . GLY A 1 977 ? 5.769 5.298 9.068 1.00 95.19 977 GLY A CA 1
ATOM 7499 C C . GLY A 1 977 ? 5.401 5.448 7.602 1.00 95.19 977 GLY A C 1
ATOM 7500 O O . GLY A 1 977 ? 4.236 5.689 7.298 1.00 95.19 977 GLY A O 1
ATOM 7501 N N . THR A 1 978 ? 6.351 5.199 6.699 1.00 97.44 978 THR A N 1
ATOM 7502 C CA . THR A 1 978 ? 6.092 5.001 5.265 1.00 97.44 978 THR A CA 1
ATOM 7503 C C . THR A 1 978 ? 4.970 3.980 5.066 1.00 97.44 978 THR A C 1
ATOM 7505 O O . THR A 1 978 ? 4.922 2.963 5.771 1.00 97.44 978 THR A O 1
ATOM 7508 N N . ALA A 1 979 ? 4.051 4.259 4.143 1.00 98.19 979 ALA A N 1
ATOM 7509 C CA . ALA A 1 979 ? 2.911 3.402 3.861 1.00 98.19 979 ALA A CA 1
ATOM 7510 C C . ALA A 1 979 ? 3.202 2.441 2.704 1.00 98.19 979 ALA A C 1
ATOM 7512 O O . ALA A 1 979 ? 3.717 2.847 1.673 1.00 98.19 979 ALA A O 1
ATOM 7513 N N . TRP A 1 980 ? 2.860 1.169 2.873 1.00 98.44 980 TRP A N 1
ATOM 7514 C CA . TRP A 1 980 ? 3.170 0.076 1.958 1.00 98.44 980 TRP A CA 1
ATOM 7515 C C . TRP A 1 980 ? 1.918 -0.402 1.236 1.00 98.44 980 TRP A C 1
ATOM 7517 O O . TRP A 1 980 ? 0.887 -0.655 1.868 1.00 98.44 980 TRP A O 1
ATOM 7527 N N . THR A 1 981 ? 2.011 -0.551 -0.084 1.00 98.12 981 THR A 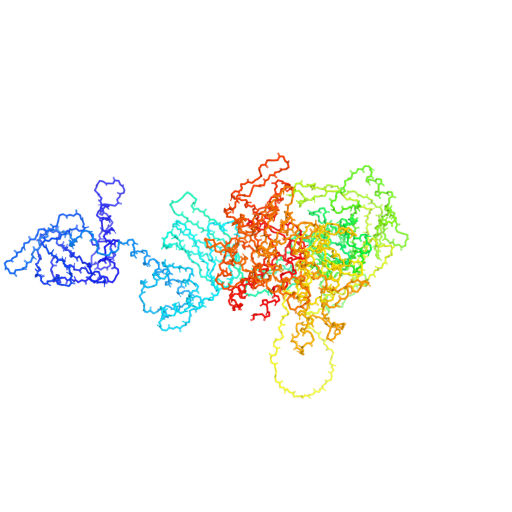N 1
ATOM 7528 C CA . THR A 1 981 ? 0.874 -0.953 -0.924 1.00 98.12 981 THR A CA 1
ATOM 7529 C C . THR A 1 981 ? 0.574 -2.449 -0.823 1.00 98.12 981 THR A C 1
ATOM 7531 O O . THR A 1 981 ? -0.586 -2.833 -0.885 1.00 98.12 981 THR A O 1
ATOM 7534 N N . TRP A 1 982 ? 1.576 -3.303 -0.584 1.00 97.56 982 TRP A N 1
ATOM 7535 C CA . TRP A 1 982 ? 1.398 -4.765 -0.573 1.00 97.56 982 TRP A CA 1
ATOM 7536 C C . TRP A 1 982 ? 0.730 -5.322 0.697 1.00 97.56 982 TRP A C 1
ATOM 7538 O O . TRP A 1 982 ? 0.023 -6.325 0.631 1.00 97.56 982 TRP A O 1
ATOM 7548 N N . THR A 1 983 ? 0.883 -4.663 1.855 1.00 97.81 983 THR A N 1
ATOM 7549 C CA . THR A 1 983 ? 0.193 -5.084 3.096 1.00 97.81 983 THR A CA 1
ATOM 7550 C C . THR A 1 983 ? -1.259 -4.597 3.163 1.00 97.81 983 THR A C 1
ATOM 7552 O O . THR A 1 983 ? -2.052 -5.108 3.952 1.00 97.81 983 THR A O 1
ATOM 7555 N N . PHE A 1 984 ? -1.651 -3.640 2.318 1.00 98.50 984 PHE A N 1
ATOM 7556 C CA . PHE A 1 984 ? -3.007 -3.089 2.297 1.00 98.50 984 PHE A CA 1
ATOM 7557 C C . PHE A 1 984 ? -4.088 -4.076 1.820 1.00 98.50 984 PHE A C 1
ATOM 7559 O O . PHE A 1 984 ? -5.126 -4.176 2.483 1.00 98.50 984 PHE A O 1
ATOM 7566 N N . PRO A 1 985 ? -3.861 -4.890 0.774 1.00 98.44 985 PRO A N 1
ATOM 7567 C CA . PRO A 1 985 ? -4.738 -6.013 0.457 1.00 98.44 985 PRO A CA 1
ATOM 7568 C C . PRO A 1 985 ? -4.897 -6.997 1.624 1.00 98.44 985 PRO A C 1
ATOM 7570 O O . PRO A 1 985 ? -6.014 -7.420 1.915 1.00 98.44 985 PRO A O 1
ATOM 7573 N N . VAL A 1 986 ? -3.819 -7.306 2.355 1.00 98.12 986 VAL A N 1
ATOM 7574 C CA . VAL A 1 986 ? -3.860 -8.202 3.530 1.00 98.12 986 VAL A CA 1
ATOM 7575 C C . VAL A 1 986 ? -4.787 -7.647 4.615 1.00 98.12 986 VAL A C 1
ATOM 7577 O O . VAL A 1 986 ? -5.568 -8.395 5.202 1.00 98.12 986 VAL A O 1
ATOM 7580 N N . PHE A 1 987 ? -4.765 -6.330 4.846 1.00 98.62 987 PHE A N 1
ATOM 7581 C CA . PHE A 1 987 ? -5.741 -5.661 5.710 1.00 98.62 987 PHE A CA 1
ATOM 7582 C C . PHE A 1 987 ? -7.179 -5.837 5.214 1.00 98.62 987 PHE A C 1
ATOM 7584 O O . PHE A 1 987 ? -8.055 -6.151 6.016 1.00 98.62 987 PHE A O 1
ATOM 7591 N N . CYS A 1 988 ? -7.434 -5.663 3.916 1.00 98.50 988 CYS A N 1
ATOM 7592 C CA . CYS A 1 988 ? -8.780 -5.808 3.356 1.00 98.50 988 CYS A CA 1
ATOM 7593 C C . CYS A 1 988 ? -9.303 -7.247 3.516 1.00 98.50 988 CYS A C 1
ATOM 7595 O O . CYS A 1 988 ? -10.463 -7.450 3.878 1.00 98.50 988 CYS A O 1
ATOM 7597 N N . GLU A 1 989 ? -8.439 -8.249 3.323 1.00 98.38 989 GLU A N 1
ATOM 7598 C CA . GLU A 1 989 ? -8.762 -9.653 3.602 1.00 98.38 989 GLU A CA 1
ATOM 7599 C C . GLU A 1 989 ? -9.025 -9.891 5.097 1.00 98.38 989 GLU A C 1
ATOM 7601 O O . GLU A 1 989 ? -10.016 -10.530 5.455 1.00 98.38 989 GLU A O 1
ATOM 7606 N N . ALA A 1 990 ? -8.175 -9.351 5.977 1.00 98.56 990 ALA A N 1
ATOM 7607 C CA . ALA A 1 990 ? -8.356 -9.444 7.423 1.00 98.56 990 ALA A CA 1
ATOM 7608 C C . ALA A 1 990 ? -9.668 -8.788 7.883 1.00 98.56 990 ALA A C 1
ATOM 7610 O O . ALA A 1 990 ? -10.355 -9.350 8.733 1.00 98.56 990 ALA A O 1
ATOM 7611 N N . LEU A 1 991 ? -10.049 -7.648 7.295 1.00 98.12 991 LEU A N 1
ATOM 7612 C CA . LEU A 1 991 ? -11.309 -6.961 7.572 1.00 98.12 991 LEU A CA 1
ATOM 7613 C C . LEU A 1 991 ? -12.500 -7.834 7.203 1.00 98.12 991 LEU A C 1
ATOM 7615 O O . LEU A 1 991 ? -13.352 -8.076 8.051 1.00 98.12 991 LEU A O 1
ATOM 7619 N N . ALA A 1 992 ? -12.549 -8.360 5.979 1.00 97.44 992 ALA A N 1
ATOM 7620 C CA . ALA A 1 992 ? -13.645 -9.239 5.583 1.00 97.44 992 ALA A CA 1
ATOM 7621 C C . ALA A 1 992 ? -13.722 -10.478 6.493 1.00 97.44 992 ALA A C 1
ATOM 7623 O O . ALA A 1 992 ? -14.796 -10.828 6.982 1.00 97.44 992 ALA A O 1
ATOM 7624 N N . ARG A 1 993 ? -12.579 -11.105 6.788 1.00 96.88 993 ARG A N 1
ATOM 7625 C CA . ARG A 1 993 ? -12.512 -12.330 7.592 1.00 96.88 993 ARG A CA 1
ATOM 7626 C C . ARG A 1 993 ? -12.851 -12.122 9.074 1.00 96.88 993 ARG A C 1
ATOM 7628 O O . ARG A 1 993 ? -13.459 -13.008 9.662 1.00 96.88 993 ARG A O 1
ATOM 7635 N N . ALA A 1 994 ? -12.509 -10.984 9.681 1.00 97.31 994 ALA A N 1
ATOM 7636 C CA . ALA A 1 994 ? -12.798 -10.701 11.096 1.00 97.31 994 ALA A CA 1
ATOM 7637 C C . ALA A 1 994 ? -14.306 -10.637 11.420 1.00 97.31 994 ALA A C 1
ATOM 7639 O O . ALA A 1 994 ? -14.703 -10.789 12.578 1.00 97.31 994 ALA A O 1
ATOM 7640 N N . TRP A 1 995 ? -15.143 -10.451 10.397 1.00 95.94 995 TRP A N 1
ATOM 7641 C CA . TRP A 1 995 ? -16.602 -10.550 10.476 1.00 95.94 995 TRP A CA 1
ATOM 7642 C C . TRP A 1 995 ? -17.147 -11.642 9.551 1.00 95.94 995 TRP A C 1
ATOM 7644 O O . TRP A 1 995 ? -18.187 -11.449 8.921 1.00 95.94 995 TRP A O 1
ATOM 7654 N N . ASP A 1 996 ? -16.424 -12.761 9.439 1.00 94.69 996 ASP A N 1
ATOM 7655 C CA . ASP A 1 996 ? -16.847 -13.989 8.752 1.00 94.69 996 ASP A CA 1
ATOM 7656 C C . ASP A 1 996 ? -17.348 -13.770 7.315 1.00 94.69 996 ASP A C 1
ATOM 7658 O O . ASP A 1 996 ? -18.269 -14.437 6.848 1.00 94.69 996 ASP A O 1
ATOM 7662 N N . PHE A 1 997 ? -16.736 -12.820 6.602 1.00 94.56 997 PHE A N 1
ATOM 7663 C CA . PHE A 1 997 ? -17.137 -12.400 5.259 1.00 94.56 997 PHE A CA 1
ATOM 7664 C C . PHE A 1 997 ? -18.605 -11.943 5.175 1.00 94.56 997 PHE A C 1
ATOM 7666 O O . PHE A 1 997 ? -19.258 -12.133 4.151 1.00 94.56 997 PHE A O 1
ATOM 7673 N N . SER A 1 998 ? -19.130 -11.317 6.234 1.00 93.31 998 SER A N 1
ATOM 7674 C CA . SER A 1 998 ? -20.428 -10.631 6.183 1.00 93.31 998 SER A CA 1
ATOM 7675 C C . SER A 1 998 ? -20.478 -9.625 5.029 1.00 93.31 998 SER A C 1
ATOM 7677 O O . SER A 1 998 ? -19.471 -8.999 4.685 1.00 93.31 998 SER A O 1
ATOM 7679 N N . GLN A 1 999 ? -21.660 -9.459 4.432 1.00 91.81 999 GLN A N 1
ATOM 7680 C CA . GLN A 1 999 ? -21.857 -8.627 3.243 1.00 91.81 999 GLN A CA 1
ATOM 7681 C C . GLN A 1 999 ? -21.347 -7.194 3.453 1.00 91.81 999 GLN A C 1
ATOM 7683 O O . GLN A 1 999 ? -20.703 -6.623 2.574 1.00 91.81 999 GLN A O 1
ATOM 7688 N N . GLU A 1 1000 ? -21.586 -6.626 4.635 1.00 92.25 1000 GLU A N 1
ATOM 7689 C CA . GLU A 1 1000 ? -21.162 -5.276 4.992 1.00 92.25 1000 GLU A CA 1
ATOM 7690 C C . GLU A 1 1000 ? -19.629 -5.171 5.105 1.00 92.25 1000 GLU A C 1
ATOM 7692 O O . GLU A 1 1000 ? -19.043 -4.194 4.634 1.00 92.25 1000 GLU A O 1
ATOM 7697 N N . ALA A 1 1001 ? -18.969 -6.194 5.663 1.00 95.25 1001 ALA A N 1
ATOM 7698 C CA . ALA A 1 1001 ? -17.510 -6.262 5.760 1.00 95.25 1001 ALA A CA 1
ATOM 7699 C C . ALA A 1 1001 ? -16.854 -6.433 4.384 1.00 95.25 1001 ALA A C 1
ATOM 7701 O O . ALA A 1 1001 ? -15.875 -5.755 4.078 1.00 95.25 1001 ALA A O 1
ATOM 7702 N N . VAL A 1 1002 ? -17.405 -7.302 3.530 1.00 95.69 1002 VAL A N 1
ATOM 7703 C CA . VAL A 1 1002 ? -16.919 -7.504 2.155 1.00 95.69 1002 VAL A CA 1
ATOM 7704 C C . VAL A 1 1002 ? -17.084 -6.225 1.336 1.00 95.69 1002 VAL A C 1
ATOM 7706 O O . VAL A 1 1002 ? -16.148 -5.820 0.649 1.00 95.69 1002 VAL A O 1
ATOM 7709 N N . ALA A 1 1003 ? -18.227 -5.542 1.444 1.00 93.81 1003 ALA A N 1
ATOM 7710 C CA . ALA A 1 1003 ? -18.455 -4.267 0.766 1.00 93.81 1003 ALA A CA 1
ATOM 7711 C C . ALA A 1 1003 ? -17.455 -3.189 1.216 1.00 93.81 1003 ALA A C 1
ATOM 7713 O O . ALA A 1 1003 ? -16.868 -2.505 0.375 1.00 93.81 1003 ALA A O 1
ATOM 7714 N N . ALA A 1 1004 ? -17.198 -3.073 2.524 1.00 95.38 1004 ALA A N 1
ATOM 7715 C CA . ALA A 1 1004 ? -16.205 -2.142 3.052 1.00 95.38 1004 ALA A CA 1
ATOM 7716 C C . ALA A 1 1004 ? -14.779 -2.499 2.597 1.00 95.38 1004 ALA A C 1
ATOM 7718 O O . ALA A 1 1004 ? -14.067 -1.629 2.099 1.00 95.38 1004 ALA A O 1
ATOM 7719 N N . ALA A 1 1005 ? -14.376 -3.771 2.696 1.00 96.94 1005 ALA A N 1
ATOM 7720 C CA . ALA A 1 1005 ? -13.076 -4.252 2.224 1.00 96.94 1005 ALA A CA 1
ATOM 7721 C C . ALA A 1 1005 ? -12.863 -3.961 0.731 1.00 96.94 1005 ALA A C 1
ATOM 7723 O O . ALA A 1 1005 ? -11.792 -3.496 0.347 1.00 96.94 1005 ALA A O 1
ATOM 7724 N N . LYS A 1 1006 ? -13.887 -4.177 -0.108 1.00 94.81 1006 LYS A N 1
ATOM 7725 C CA . LYS A 1 1006 ? -13.839 -3.840 -1.539 1.00 94.81 1006 LYS A CA 1
ATOM 7726 C C . LYS A 1 1006 ? -13.709 -2.338 -1.761 1.00 94.81 1006 LYS A C 1
ATOM 7728 O O . LYS A 1 1006 ? -12.882 -1.935 -2.568 1.00 94.81 1006 LYS A O 1
ATOM 7733 N N . ALA A 1 1007 ? -14.463 -1.507 -1.044 1.00 94.38 1007 ALA A N 1
ATOM 7734 C CA . ALA A 1 1007 ? -14.335 -0.056 -1.162 1.00 94.38 1007 ALA A CA 1
ATOM 7735 C C . ALA A 1 1007 ? -12.918 0.416 -0.785 1.00 94.38 1007 ALA A C 1
ATOM 7737 O O . ALA A 1 1007 ? -12.310 1.191 -1.525 1.00 94.38 1007 ALA A O 1
ATOM 7738 N N . TYR A 1 1008 ? -12.361 -0.089 0.325 1.00 96.81 1008 TYR A N 1
ATOM 7739 C CA . TYR A 1 1008 ? -10.984 0.203 0.732 1.00 96.81 1008 TYR A CA 1
ATOM 7740 C C . TYR A 1 1008 ? -9.978 -0.243 -0.330 1.00 96.81 1008 TYR A C 1
ATOM 7742 O O . TYR A 1 1008 ? -9.189 0.584 -0.787 1.00 96.81 1008 TYR A O 1
ATOM 7750 N N . LEU A 1 1009 ? -10.028 -1.501 -0.775 1.00 96.44 1009 LEU A N 1
ATOM 7751 C CA . LEU A 1 1009 ? -9.108 -2.029 -1.786 1.00 96.44 1009 LEU A CA 1
ATOM 7752 C C . LEU A 1 1009 ? -9.225 -1.273 -3.119 1.00 96.44 1009 LEU A C 1
ATOM 7754 O O . LEU A 1 1009 ? -8.215 -0.946 -3.737 1.00 96.44 1009 LEU A O 1
ATOM 7758 N N . GLY A 1 1010 ? -10.445 -0.899 -3.509 1.00 93.38 1010 GLY A N 1
ATOM 7759 C CA . GLY A 1 1010 ? -10.730 -0.091 -4.694 1.00 93.38 1010 GLY A CA 1
ATOM 7760 C C . GLY A 1 1010 ? -10.072 1.290 -4.681 1.00 93.38 1010 GLY A C 1
ATOM 7761 O O . GLY A 1 1010 ? -9.816 1.852 -5.740 1.00 93.38 1010 GLY A O 1
ATOM 7762 N N . SER A 1 1011 ? -9.695 1.820 -3.510 1.00 93.38 1011 SER A N 1
ATOM 7763 C CA . SER A 1 1011 ? -8.923 3.070 -3.429 1.00 93.38 1011 SER A CA 1
ATOM 7764 C C . SER A 1 1011 ? -7.533 2.983 -4.081 1.00 93.38 1011 SER A C 1
ATOM 7766 O O . SER A 1 1011 ? -6.945 4.024 -4.375 1.00 93.38 1011 SER A O 1
ATOM 7768 N N . MET A 1 1012 ? -7.031 1.770 -4.360 1.00 94.50 1012 MET A N 1
ATOM 7769 C CA . MET A 1 1012 ? -5.810 1.552 -5.141 1.00 94.50 1012 MET A CA 1
ATOM 7770 C C . MET A 1 1012 ? -5.981 1.857 -6.637 1.00 94.50 1012 MET A C 1
ATOM 7772 O O . MET A 1 1012 ? -4.972 2.022 -7.313 1.00 94.50 1012 MET A O 1
ATOM 7776 N N . GLU A 1 1013 ? -7.207 1.969 -7.169 1.00 90.44 1013 GLU A N 1
ATOM 7777 C CA . GLU A 1 1013 ? -7.439 2.271 -8.594 1.00 90.44 1013 GLU A CA 1
ATOM 7778 C C . GLU A 1 1013 ? -6.728 3.562 -9.017 1.00 90.44 1013 GLU A C 1
ATOM 7780 O O . GLU A 1 1013 ? -6.032 3.581 -10.028 1.00 90.44 1013 GLU A O 1
ATOM 7785 N N . ARG A 1 1014 ? -6.774 4.591 -8.164 1.00 88.81 1014 ARG A N 1
ATOM 7786 C CA . ARG A 1 1014 ? -6.074 5.859 -8.397 1.00 88.81 1014 ARG A CA 1
ATOM 7787 C C . ARG A 1 1014 ? -4.554 5.699 -8.520 1.00 88.81 1014 ARG A C 1
ATOM 7789 O O . ARG A 1 1014 ? -3.920 6.487 -9.211 1.00 88.81 1014 ARG A O 1
ATOM 7796 N N . LEU A 1 1015 ? -3.958 4.697 -7.866 1.00 93.12 1015 LEU A N 1
ATOM 7797 C CA . LEU A 1 1015 ? -2.521 4.431 -7.989 1.00 93.12 1015 LEU A CA 1
ATOM 7798 C C . LEU A 1 1015 ? -2.161 3.905 -9.383 1.00 93.12 1015 LEU A C 1
ATOM 7800 O O . LEU A 1 1015 ? -1.086 4.226 -9.865 1.00 93.12 1015 LEU A O 1
ATOM 7804 N N . LEU A 1 1016 ? -3.072 3.182 -10.047 1.00 91.81 1016 LEU A N 1
ATOM 7805 C CA . LEU A 1 1016 ? -2.894 2.730 -11.432 1.00 91.81 1016 LEU A CA 1
ATOM 7806 C C . LEU A 1 1016 ? -3.055 3.868 -12.459 1.00 91.81 1016 LEU A C 1
ATOM 7808 O O . LEU A 1 1016 ? -2.721 3.671 -13.629 1.00 91.81 1016 LEU A O 1
ATOM 7812 N N . ASP A 1 1017 ? -3.613 5.014 -12.056 1.00 88.69 1017 ASP A N 1
ATOM 7813 C CA . ASP A 1 1017 ? -3.900 6.173 -12.916 1.00 88.69 1017 ASP A CA 1
ATOM 7814 C C . ASP A 1 1017 ? -2.846 7.293 -12.806 1.00 88.69 1017 ASP A C 1
ATOM 7816 O O . ASP A 1 1017 ? -2.913 8.276 -13.544 1.00 88.69 1017 ASP A O 1
ATOM 7820 N N . GLU A 1 1018 ? -1.875 7.170 -11.894 1.00 90.19 1018 GLU A N 1
ATOM 7821 C CA . GLU A 1 1018 ? -0.880 8.203 -11.587 1.00 90.19 1018 GLU A CA 1
ATOM 7822 C C . GLU A 1 1018 ? 0.529 7.610 -11.437 1.00 90.19 1018 GLU A C 1
ATOM 7824 O O . GLU A 1 1018 ? 0.698 6.525 -10.891 1.00 90.19 1018 GLU A O 1
ATOM 7829 N N . GLY A 1 1019 ? 1.569 8.364 -11.809 1.00 92.56 1019 GLY A N 1
ATOM 7830 C CA . GLY A 1 1019 ? 2.957 7.933 -11.612 1.00 92.56 1019 GLY A CA 1
ATOM 7831 C C . GLY A 1 1019 ? 3.387 7.007 -12.741 1.00 92.56 1019 GLY A C 1
ATOM 7832 O O . GLY A 1 1019 ? 3.565 7.480 -13.859 1.00 92.56 1019 GLY A O 1
ATOM 7833 N N . CYS A 1 1020 ? 3.541 5.706 -12.482 1.00 95.25 1020 CYS A N 1
ATOM 7834 C CA . CYS A 1 1020 ? 3.719 4.711 -13.543 1.00 95.25 1020 CYS A CA 1
ATOM 7835 C C . CYS A 1 1020 ? 2.358 4.131 -13.942 1.00 95.25 1020 CYS A C 1
ATOM 7837 O O . CYS A 1 1020 ? 1.759 3.340 -13.216 1.00 95.25 1020 CYS A O 1
ATOM 7839 N N . LEU A 1 1021 ? 1.855 4.556 -15.100 1.00 94.12 1021 LEU A N 1
ATOM 7840 C CA . LEU A 1 1021 ? 0.498 4.255 -15.538 1.00 94.12 1021 LEU A CA 1
ATOM 7841 C C . LEU A 1 1021 ? 0.297 2.749 -15.719 1.00 94.12 1021 LEU A C 1
ATOM 7843 O O . LEU A 1 1021 ? 1.094 2.063 -16.357 1.00 94.12 1021 LEU A O 1
ATOM 7847 N N . GLY A 1 1022 ? -0.806 2.245 -15.169 1.00 93.06 1022 GLY A N 1
ATOM 7848 C CA . GLY A 1 1022 ? -1.127 0.822 -15.162 1.00 93.06 1022 GLY A CA 1
ATOM 7849 C C . GLY A 1 1022 ? -0.344 0.004 -14.135 1.00 93.06 1022 GLY A C 1
ATOM 7850 O O . GLY A 1 1022 ? -0.460 -1.215 -14.165 1.00 93.06 1022 GLY A O 1
ATOM 7851 N N . GLN A 1 1023 ? 0.418 0.627 -13.233 1.00 95.69 1023 GLN A N 1
ATOM 7852 C CA . GLN A 1 1023 ? 1.201 -0.053 -12.198 1.00 95.69 1023 GLN A CA 1
ATOM 7853 C C . GLN A 1 1023 ? 0.903 0.504 -10.799 1.00 95.69 1023 GLN A C 1
ATOM 7855 O O . GLN A 1 1023 ? 0.298 1.560 -10.654 1.00 95.69 1023 GLN A O 1
ATOM 7860 N N . ILE A 1 1024 ? 1.277 -0.242 -9.755 1.00 96.88 1024 ILE A N 1
ATOM 7861 C CA . ILE A 1 1024 ? 1.161 0.193 -8.353 1.00 96.88 1024 ILE A CA 1
ATOM 7862 C C . ILE A 1 1024 ? 2.574 0.435 -7.802 1.00 96.88 1024 ILE A C 1
ATOM 7864 O O . ILE A 1 1024 ? 3.430 -0.445 -7.962 1.00 96.88 1024 ILE A O 1
ATOM 7868 N N . PRO A 1 1025 ? 2.825 1.577 -7.130 1.00 97.19 1025 PRO A N 1
ATOM 7869 C CA . PRO A 1 1025 ? 4.120 1.865 -6.532 1.00 97.19 1025 PRO A CA 1
ATOM 7870 C C . PRO A 1 1025 ? 4.372 0.990 -5.304 1.00 97.19 1025 PRO A C 1
ATOM 7872 O O . PRO A 1 1025 ? 3.460 0.446 -4.681 1.00 97.19 1025 PRO A O 1
ATOM 7875 N N . GLU A 1 1026 ? 5.631 0.890 -4.911 1.00 97.50 1026 GLU A N 1
ATOM 7876 C CA . GLU A 1 1026 ? 6.060 0.144 -3.733 1.00 97.50 1026 GLU A CA 1
ATOM 7877 C C . GLU A 1 1026 ? 5.516 0.751 -2.432 1.00 97.50 1026 GLU A C 1
ATOM 7879 O O . GLU A 1 1026 ? 4.943 0.051 -1.590 1.00 97.50 1026 GLU A O 1
ATOM 7884 N N . ILE A 1 1027 ? 5.688 2.066 -2.283 1.00 97.56 1027 ILE A N 1
ATOM 7885 C CA . ILE A 1 1027 ? 5.402 2.797 -1.051 1.00 97.56 1027 ILE A CA 1
ATOM 7886 C C . ILE A 1 1027 ? 4.839 4.191 -1.324 1.00 97.56 1027 ILE A C 1
ATOM 7888 O O . ILE A 1 1027 ? 5.068 4.796 -2.369 1.00 97.56 1027 ILE A O 1
ATOM 7892 N N . LEU A 1 1028 ? 4.132 4.726 -0.333 1.00 97.50 1028 LEU A N 1
ATOM 7893 C CA . LEU A 1 1028 ? 3.651 6.099 -0.264 1.00 97.50 1028 LEU A CA 1
ATOM 7894 C C . LEU A 1 1028 ? 4.184 6.771 1.009 1.00 97.50 1028 LEU A C 1
ATOM 7896 O O . LEU A 1 1028 ? 4.464 6.106 2.012 1.00 97.50 1028 LEU A O 1
ATOM 7900 N N . ASP A 1 1029 ? 4.249 8.102 1.023 1.00 97.31 1029 ASP A N 1
ATOM 7901 C CA . ASP A 1 1029 ? 4.399 8.835 2.284 1.00 97.31 1029 ASP A CA 1
ATOM 7902 C C . ASP A 1 1029 ? 3.256 8.458 3.255 1.00 97.31 1029 ASP A C 1
ATOM 7904 O O . ASP A 1 1029 ? 2.071 8.465 2.904 1.00 97.31 1029 ASP A O 1
ATOM 7908 N N . GLY A 1 1030 ? 3.603 8.166 4.509 1.00 96.62 1030 GLY A N 1
ATOM 7909 C CA . GLY A 1 1030 ? 2.636 7.872 5.566 1.00 96.62 1030 GLY A CA 1
ATOM 7910 C C . GLY A 1 1030 ? 1.734 9.056 5.900 1.00 96.62 1030 GLY A C 1
ATOM 7911 O O . GLY A 1 1030 ? 0.569 8.859 6.244 1.00 96.62 1030 GLY A O 1
ATOM 7912 N N . ASP A 1 1031 ? 2.239 10.283 5.774 1.00 96.19 1031 ASP A N 1
ATOM 7913 C CA . ASP A 1 1031 ? 1.474 11.510 6.004 1.00 96.19 1031 ASP A CA 1
ATOM 7914 C C . ASP A 1 1031 ? 0.921 12.112 4.695 1.00 96.19 1031 ASP A C 1
ATOM 7916 O O . ASP A 1 1031 ? 1.570 12.111 3.643 1.00 96.19 1031 ASP A O 1
ATOM 7920 N N . ALA A 1 1032 ? -0.287 12.678 4.761 1.00 93.50 1032 ALA A N 1
ATOM 7921 C CA . ALA A 1 1032 ? -0.956 13.345 3.643 1.00 93.50 1032 ALA A CA 1
ATOM 7922 C C . ALA A 1 1032 ? -0.050 14.441 3.053 1.00 93.50 1032 ALA A C 1
ATOM 7924 O O . ALA A 1 1032 ? 0.513 15.213 3.825 1.00 93.50 1032 ALA A O 1
ATOM 7925 N N . PRO A 1 1033 ? 0.130 14.543 1.722 1.00 93.12 1033 PRO A N 1
ATOM 7926 C CA . PRO A 1 1033 ? -0.789 14.046 0.697 1.00 93.12 1033 PRO A CA 1
ATOM 7927 C C . PRO A 1 1033 ? -0.488 12.632 0.165 1.00 93.12 1033 PRO A C 1
ATOM 7929 O O . PRO A 1 1033 ? -1.061 12.261 -0.852 1.00 93.12 1033 PRO A O 1
ATOM 7932 N N . HIS A 1 1034 ? 0.353 11.837 0.841 1.00 95.69 1034 HIS A N 1
ATOM 7933 C CA . HIS A 1 1034 ? 0.663 10.449 0.454 1.00 95.69 1034 HIS A CA 1
ATOM 7934 C C . HIS A 1 1034 ? 1.309 10.317 -0.933 1.00 95.69 1034 HIS A C 1
ATOM 7936 O O . HIS A 1 1034 ? 0.877 9.519 -1.761 1.00 95.69 1034 HIS A O 1
ATOM 7942 N N . TRP A 1 1035 ? 2.349 11.115 -1.195 1.00 93.12 1035 TRP A N 1
ATOM 7943 C CA . TRP A 1 1035 ? 3.101 11.033 -2.448 1.00 93.12 1035 TRP A CA 1
ATOM 7944 C C . TRP A 1 1035 ? 3.625 9.620 -2.700 1.00 93.12 1035 TRP A C 1
ATOM 7946 O O . TRP A 1 1035 ? 4.079 8.967 -1.761 1.00 93.12 1035 TRP A O 1
ATOM 7956 N N . GLN A 1 1036 ? 3.600 9.183 -3.962 1.00 94.69 1036 GLN A N 1
ATOM 7957 C CA . GLN A 1 1036 ? 4.243 7.937 -4.375 1.00 94.69 1036 GLN A CA 1
ATOM 7958 C C . GLN A 1 1036 ? 5.761 8.042 -4.188 1.00 94.69 1036 GLN A C 1
ATOM 7960 O O . GLN A 1 1036 ? 6.376 9.070 -4.492 1.00 94.69 1036 GLN A O 1
ATOM 7965 N N . ARG A 1 1037 ? 6.355 6.986 -3.638 1.00 93.31 1037 ARG A N 1
ATOM 7966 C CA . ARG A 1 1037 ? 7.775 6.860 -3.305 1.00 93.31 1037 ARG A CA 1
ATOM 7967 C C . ARG A 1 1037 ? 8.250 5.463 -3.700 1.00 93.31 1037 ARG A C 1
ATOM 7969 O O . ARG A 1 1037 ? 7.466 4.618 -4.122 1.00 93.31 1037 ARG A O 1
ATOM 7976 N N . GLY A 1 1038 ? 9.537 5.206 -3.488 1.00 91.75 1038 GLY A N 1
ATOM 7977 C CA . GLY A 1 1038 ? 10.105 3.896 -3.781 1.00 91.75 1038 GLY A CA 1
ATOM 7978 C C . GLY A 1 1038 ? 9.999 3.557 -5.268 1.00 91.75 1038 GLY A C 1
ATOM 7979 O O . GLY A 1 1038 ? 10.032 4.456 -6.114 1.00 91.75 1038 GLY A O 1
ATOM 7980 N N . CYS A 1 1039 ? 9.954 2.266 -5.561 1.00 92.81 1039 CYS A N 1
ATOM 7981 C CA . CYS A 1 1039 ? 9.809 1.734 -6.907 1.00 92.81 1039 CYS A CA 1
ATOM 7982 C C . CYS A 1 1039 ? 8.444 2.133 -7.491 1.00 92.81 1039 CYS A C 1
ATOM 7984 O O . CYS A 1 1039 ? 7.422 1.926 -6.836 1.00 92.81 1039 CYS A O 1
ATOM 7986 N N . ASP A 1 1040 ? 8.400 2.681 -8.709 1.00 92.88 1040 ASP A N 1
ATOM 7987 C CA . ASP A 1 1040 ? 7.138 3.176 -9.289 1.00 92.88 1040 ASP A CA 1
ATOM 7988 C C . ASP A 1 1040 ? 6.210 2.035 -9.739 1.00 92.88 1040 ASP A C 1
ATOM 7990 O O . ASP A 1 1040 ? 4.992 2.195 -9.766 1.00 92.88 1040 ASP A O 1
ATOM 7994 N N . ALA A 1 1041 ? 6.788 0.885 -10.098 1.00 95.88 1041 ALA A N 1
ATOM 7995 C CA . ALA A 1 1041 ? 6.063 -0.313 -10.498 1.00 95.88 1041 ALA A CA 1
ATOM 7996 C C . ALA A 1 1041 ? 6.588 -1.512 -9.712 1.00 95.88 1041 ALA A C 1
ATOM 7998 O O . ALA A 1 1041 ? 7.712 -1.963 -9.942 1.00 95.88 1041 ALA A O 1
ATOM 7999 N N . GLN A 1 1042 ? 5.772 -2.038 -8.799 1.00 96.56 1042 GLN A N 1
ATOM 8000 C CA . GLN A 1 1042 ? 6.203 -3.056 -7.850 1.00 96.56 1042 GLN A CA 1
ATOM 8001 C C . GLN A 1 1042 ? 5.264 -4.270 -7.819 1.00 96.56 1042 GLN A C 1
ATOM 8003 O O . GLN A 1 1042 ? 4.048 -4.147 -7.651 1.00 96.56 1042 GLN A O 1
ATOM 8008 N N . ALA A 1 1043 ? 5.846 -5.466 -7.922 1.00 97.00 1043 ALA A N 1
ATOM 8009 C CA . ALA A 1 1043 ? 5.121 -6.701 -8.208 1.00 97.00 1043 ALA A CA 1
ATOM 8010 C C . ALA A 1 1043 ? 4.170 -7.135 -7.077 1.00 97.00 1043 ALA A C 1
ATOM 8012 O O . ALA A 1 1043 ? 3.012 -7.478 -7.332 1.00 97.00 1043 ALA A O 1
ATOM 8013 N N . TRP A 1 1044 ? 4.617 -7.094 -5.817 1.00 94.75 1044 TRP A N 1
ATOM 8014 C CA . TRP A 1 1044 ? 3.828 -7.586 -4.676 1.00 94.75 1044 TRP A CA 1
ATOM 8015 C C . TRP A 1 1044 ? 2.557 -6.772 -4.399 1.00 94.75 1044 TRP A C 1
ATOM 8017 O O . TRP A 1 1044 ? 1.539 -7.347 -4.025 1.00 94.75 1044 TRP A O 1
ATOM 8027 N N . GLY A 1 1045 ? 2.568 -5.456 -4.639 1.00 95.50 1045 GLY A N 1
ATOM 8028 C CA . GLY A 1 1045 ? 1.410 -4.586 -4.431 1.00 95.50 1045 GLY A CA 1
ATOM 8029 C C . GLY A 1 1045 ? 0.298 -4.907 -5.423 1.00 95.50 1045 GLY A C 1
ATOM 8030 O O . GLY A 1 1045 ? -0.855 -5.075 -5.034 1.00 95.50 1045 GLY A O 1
ATOM 8031 N N . VAL A 1 1046 ? 0.669 -5.073 -6.696 1.00 97.00 1046 VAL A N 1
ATOM 8032 C CA . VAL A 1 1046 ? -0.244 -5.465 -7.777 1.00 97.00 1046 VAL A CA 1
ATOM 8033 C C . VAL A 1 1046 ? -0.819 -6.863 -7.546 1.00 97.00 1046 VAL A C 1
ATOM 8035 O O . VAL A 1 1046 ? -2.032 -7.063 -7.618 1.00 97.00 1046 VAL A O 1
ATOM 8038 N N . THR A 1 1047 ? 0.045 -7.837 -7.272 1.00 97.69 1047 THR A N 1
ATOM 8039 C CA . THR A 1 1047 ? -0.344 -9.251 -7.179 1.00 97.69 1047 THR A CA 1
ATOM 8040 C C . THR A 1 1047 ? -1.182 -9.546 -5.934 1.00 97.69 1047 THR A C 1
ATOM 8042 O O . THR A 1 1047 ? -2.188 -10.248 -6.042 1.00 97.69 1047 THR A O 1
ATOM 8045 N N . GLU A 1 1048 ? -0.865 -8.965 -4.773 1.00 97.94 1048 GLU A N 1
ATOM 8046 C CA . GLU A 1 1048 ? -1.709 -9.119 -3.581 1.00 97.94 1048 GLU A CA 1
ATOM 8047 C C . GLU A 1 1048 ? -3.058 -8.401 -3.734 1.00 97.94 1048 GLU A C 1
ATOM 8049 O O . GLU A 1 1048 ? -4.083 -8.942 -3.312 1.00 97.94 1048 GLU A O 1
ATOM 8054 N N . ALA A 1 1049 ? -3.102 -7.234 -4.393 1.00 97.88 1049 ALA A N 1
ATOM 8055 C CA . ALA A 1 1049 ? -4.366 -6.566 -4.702 1.00 97.88 1049 ALA A CA 1
ATOM 8056 C C . ALA A 1 1049 ? -5.249 -7.438 -5.605 1.00 97.88 1049 ALA A C 1
ATOM 8058 O O . ALA A 1 1049 ? -6.434 -7.612 -5.319 1.00 97.88 1049 ALA A O 1
ATOM 8059 N N . LEU A 1 1050 ? -4.667 -8.054 -6.641 1.00 96.38 1050 LEU A N 1
ATOM 8060 C CA . LEU A 1 1050 ? -5.359 -8.990 -7.531 1.00 96.38 1050 LEU A CA 1
ATOM 8061 C C . LEU A 1 1050 ? -5.927 -10.182 -6.755 1.00 96.38 1050 LEU A C 1
ATOM 8063 O O . LEU A 1 1050 ? -7.111 -10.514 -6.895 1.00 96.38 1050 LEU A O 1
ATOM 8067 N N . ARG A 1 1051 ? -5.096 -10.804 -5.911 1.00 97.06 1051 ARG A N 1
ATOM 8068 C CA . ARG A 1 1051 ? -5.471 -11.966 -5.097 1.00 97.06 1051 ARG A CA 1
ATOM 8069 C C . ARG A 1 1051 ? -6.671 -11.658 -4.211 1.00 97.06 1051 ARG A C 1
ATOM 8071 O O . ARG A 1 1051 ? -7.672 -12.372 -4.246 1.00 97.06 1051 ARG A O 1
ATOM 8078 N N . VAL A 1 1052 ? -6.587 -10.582 -3.431 1.00 97.50 1052 VAL A N 1
ATOM 8079 C CA . VAL A 1 1052 ? -7.633 -10.230 -2.466 1.00 97.50 1052 VAL A CA 1
ATOM 8080 C C . VAL A 1 1052 ? -8.887 -9.725 -3.170 1.00 97.50 1052 VAL A C 1
ATOM 8082 O O . VAL A 1 1052 ? -9.987 -10.092 -2.763 1.00 97.50 1052 VAL A O 1
ATOM 8085 N N . TRP A 1 1053 ? -8.759 -8.965 -4.261 1.00 95.56 1053 TRP A N 1
ATOM 8086 C CA . TRP A 1 1053 ? -9.916 -8.549 -5.056 1.00 95.56 1053 TRP A CA 1
ATOM 8087 C C . TRP A 1 1053 ? -10.702 -9.755 -5.581 1.00 95.56 1053 TRP A C 1
ATOM 8089 O O . TRP A 1 1053 ? -11.930 -9.780 -5.498 1.00 95.56 1053 TRP A O 1
ATOM 8099 N N . SER A 1 1054 ? -9.995 -10.790 -6.045 1.00 92.44 1054 SER A N 1
ATOM 8100 C CA . SER A 1 1054 ? -10.601 -12.045 -6.502 1.00 92.44 1054 SER A CA 1
ATOM 8101 C C . SER A 1 1054 ? -11.351 -12.758 -5.371 1.00 92.44 1054 SER A C 1
ATOM 8103 O O . SER A 1 1054 ? -12.513 -13.117 -5.548 1.00 92.44 1054 SER A O 1
ATOM 8105 N N . ILE A 1 1055 ? -10.748 -12.865 -4.179 1.00 92.62 1055 ILE A N 1
ATOM 8106 C CA . ILE A 1 1055 ? -11.393 -13.452 -2.989 1.00 92.62 1055 ILE A CA 1
ATOM 8107 C C . ILE A 1 1055 ? -12.665 -12.685 -2.612 1.00 92.62 1055 ILE A C 1
ATOM 8109 O O . ILE A 1 1055 ? -13.717 -13.285 -2.400 1.00 92.62 1055 ILE A O 1
ATOM 8113 N N . LEU A 1 1056 ? -12.586 -11.355 -2.525 1.00 91.75 1056 LEU A N 1
ATOM 8114 C CA . LEU A 1 1056 ? -13.723 -10.522 -2.136 1.00 91.75 1056 LEU A CA 1
ATOM 8115 C C . LEU A 1 1056 ? -14.848 -10.569 -3.172 1.00 91.75 1056 LEU A C 1
ATOM 8117 O O . LEU A 1 1056 ? -16.012 -10.444 -2.812 1.00 91.75 1056 LEU A O 1
ATOM 8121 N N . LYS A 1 1057 ? -14.517 -10.756 -4.452 1.00 87.88 1057 LYS A N 1
ATOM 8122 C CA . LYS A 1 1057 ? -15.498 -10.911 -5.525 1.00 87.88 1057 LYS A CA 1
ATOM 8123 C C . LYS A 1 1057 ? -16.202 -12.263 -5.495 1.00 87.88 1057 LYS A C 1
ATOM 8125 O O . LYS A 1 1057 ? -17.395 -12.300 -5.748 1.00 87.88 1057 LYS A O 1
ATOM 8130 N N . GLU A 1 1058 ? -15.497 -13.348 -5.186 1.00 84.19 1058 GLU A N 1
ATOM 8131 C CA . GLU A 1 1058 ? -16.112 -14.676 -5.029 1.00 84.19 1058 GLU A CA 1
ATOM 8132 C C . GLU A 1 1058 ? -17.045 -14.761 -3.809 1.00 84.19 1058 GLU A C 1
ATOM 8134 O O . GLU A 1 1058 ? -17.910 -15.632 -3.748 1.00 84.19 1058 GLU A O 1
ATOM 8139 N N . ARG A 1 1059 ? -16.841 -13.881 -2.822 1.00 80.00 1059 ARG A N 1
ATOM 8140 C CA . ARG A 1 1059 ? -17.585 -13.834 -1.554 1.00 80.00 1059 ARG A CA 1
ATOM 8141 C C . ARG A 1 1059 ? -18.673 -12.754 -1.502 1.00 80.00 1059 ARG A C 1
ATOM 8143 O O . ARG A 1 1059 ? -19.426 -12.746 -0.531 1.00 80.00 1059 ARG A O 1
ATOM 8150 N N . ALA A 1 1060 ? -18.712 -11.850 -2.482 1.00 60.50 1060 ALA A N 1
ATOM 8151 C CA . ALA A 1 1060 ? -19.745 -10.825 -2.648 1.00 60.50 1060 ALA A CA 1
ATOM 8152 C C . ALA A 1 1060 ? -20.931 -11.393 -3.427 1.00 60.50 1060 ALA A C 1
ATOM 8154 O O . ALA A 1 1060 ? -22.074 -11.041 -3.060 1.00 60.50 1060 ALA A O 1
#

Radius of gyration: 38.74 Å; chains: 1; bounding box: 96×91×128 Å

Sequence (1060 aa):
FGFTCGVEWLAAEKILVHGCSGLAWGIKENILRELAQLNRLLSDHPSFFDGAKLTRLSPADSPVFALQRVSADGRDAVLVLINTDVEKPNAISFSRDALESVPEFSFDNTLDLLDQPAPKNKQSNDGKTTFTLNPGACYCLAPATQTRQSSGNAYRRARAQAAWAIGALGEILDPEEIGSHDWRALAGRVERDPKSFLASIARLDKKPDLLAALDQAAAQKKFPQVVTWSLIDRRRVTLAPPNHWLLVQDTVPFCVTLRFGLGETAWHARSIAVQDAQFACFPPRAKAGDAELVAERYGITEQRVMGAIRFLHAEVGGVGGAIRTIQEGPDSKPQTHTPRPSDLVLLTNGIGGMARMCVDLGRITSKYDCLLGANLNPRVPVDRHIFAKRIRVWANANGFISALNADNLAAFEPGPPACWQFAPNAGDGRVSEIEMVAEMPQGQNTTVVRFRRGRDSGCPVPDSKSEGRESEETVERALARVRLVVRVDIEDRNFHWETKRNGAADHHFSANTGLLPDRQGFLFAPAPDRQLRVSAGAGVFHSEPEWCENIPHPVEASRGQVASGDAYSPGWFDLPLGEAETVTLVVTAEKEISIPPPTPPLEGRGTSIAARPRSGAVEGRGVGSTDKAAQPDSFLLRLSKAAEAFVVRRGDGKTVIAGYPWFLDWGRDTLICARGLLAAGMVEEVKQILVTFARFEENGTLPNTIHGDNASNRDTSDAPLWFGMVCEEMAEIVRGQSAAAPRPATKIRGAVEGVASGQNFYSTVVNERGRTIGEVLRSIAAHYRDGTPNRIRMDAASGLIWSPSHFTWMDTNFPAGTPREGYPIEIQVLWIRLLRQLERIGGDAGGESWAALANRAEASLQQYFWLENRGYFADLLIGGPGKPASGAVVDTALRSNYLFAVSLGLVSGERAQKSVEAALQYLVVPGALRSLAPLTVSPPLPIHDPTGRLLNNPVEPYFGRYEGDEDTRRKPAYHNGTAWTWTFPVFCEALARAWDFSQEAVAAAKAYLGSMERLLDEGCLGQIPEILDGDAPHWQRGCDAQAWGVTEALRVWSILKERA

Secondary structure (DSSP, 8-state):
-GGGGS-GGG-SS----TT-S--STT-SS-SHHHHHHHHHHHHH-GGGSTT-EEEE-S-TT-SEEEEEEE-TTSS-EEEEEEE--SSS-EEEEEEGGGGTTSTT--GGGPEETTSSPPPPEEE-TTSEEEEEE-TT-EEEEES-SS-SSPPHHHHHHHHHHHHHHHHHHTTTS-HHHH-S--HHHHHHHHHH-HHHHHHHHTT----S-HHHHHHHHHHT-----EEEE-GGGGGSEEEE-TT-EEEEEESS-EEEEEE-STTPPPEEEE-EEETTEEEEEE---SS-EEEEEEEEESSSS--EEEEEEEEPPSSS-SS-S-EE-----SS------PPPTT-EEEEE-SSS-EEEEESSTT--SSTT-EEEEE---SSS----EEEEEEEEEEEEETTEEEE-SGGGEEEEE--SSEEEEE--EEETTEE--EEEEEE--TTSSEEEEEEEE---TTPPPPPS-------HHHHTTSS--EEEEEEEEEEEEETTS----SHHHHHHHHHTEEE-SSSEEEEEEEETTEEEEEEESSSEEE---EEEEEEE-HHHHTTTS--EEEEEE--EEEEEE-TT-EEEEEEE-SSS---PPPPPP--SSS-----PPP---------------PPP-HHHHHHHHHHHTTEEEETTEEEEB-EETT--BBHHHHHHHHHHHHHTT-HHHHHHHHHHHHHH-BTTB--SB-BTTB------SSHHHHHHHHHHHHHHHHHHHTS--PPPP-----------TT--GGG-B-STT--BHHHHHHHHHHHHHH--TTS-EE-TTT-PEEB-TT-SS---TTTTS----EEEHHHHHHHHHHHHHHHHH----SSS-HHHHHHHHHHHHHHHSEETTTTEE-SEEE--TT--GGGSEEP----GGGHHHHHTTSS-HHHHHHHHHHHHHHTEETTEEESS-SS--SS----B-TTS-B-S-SSS-------S-IIIIIHHHHTTT-EESSHHHHHHHHHHHHTTT-HHHHHHHHHHHHTTHHHHTSSBTT---SEE-SSTT--EES-SEEHHHHHHHHHHHHHHHHH-

Foldseek 3Di:
DPPPPPCCVVDPDDDDPPPPPAPDPPDPRHCVLLVVLVVQCCQWPQLNDPLWDWDFPDDPPFQWTWIWTAGNVLAWIKIKIWRNAQPAKDKDKDAPCSPVSYPPDDPVQKDFSSPDPDFDWDQDPNRIIMGIAGRGDITIITNDNDGPDDTSVVVVLLVVQLVQLVVLLVVPDPPVLVPDDDSSLSSVVCLVPVQLSSQQSLPQDRDSDRSVSSVVSSPPPFDRLEFEDEPLQLFFAAEREAQHKYKYKDQFWKKKWKADDPPDDIDIWTWGDHDRMTITIDGGDQDWDKIKMWIQGPPDDCGIGIHIYTYFHLAFDPDDDWDADDDDDPDDDDPDQDFDQAFWAWAFQQAQKIAIAGPFAPADQALLHARFFDQLDLFFGAFTWGWFRGKWKWKQWCNQIDTFGPVFFRIWGRDVFTKTWGFPDNDPPWTWTKIWTWHDHHSFRKIKIKIATDDTPDDDDPDPDDPDDDDPVVVVPPHIFMKMKMWIWTDGDGSVDAAADDPVVVCQQVVQWDADPPFAFIKRDSDPSFIKTKGKPDFHWDQDKDKDFFNAHNQQVFAVHDGGHMTIIRTITIGTHDHRDMMMIMIGRDPDDDDDDDDDPPPDPDDDDDDDDDDDDDDDDDDDDPPPPDDPRNLLVLLLVLLVNFWHGHHPAIFGQQFPPDGGGFLLSRLLLLLLCVLSVVLVNSLRHLLVQLVQDDQLFTAGGDHRPDRPHRLALCSSLSSLVSLLVSQVVLVVVLDDDDDPDPPPDDDDDDRDRPDGQQQDQNDPVSDGNLNSLLSNLLCCDVDGPQGWYAQPQQLAIFHFFLNYPLRQVQFRLDGQGAGFLLSLLSSLVSLVVCLVVDDDNVDDHSVVSSVSSLVSQVPQFDDPVQLAGFRHFADDRPDHSVRGHTKPWLALRRLSCQLVPSDEESSLVSHLVVQSNFFDHQLWGFRTGQAFIPPFQFTAHPVRDTQAGRRRLAQQDQTYYDNNHNSNHVNRQWTFNLSLLSSLSSQCRRSPNPVVSLSVSLSRLSSQVVLCSHRHHSAHAGTFRNTPPTHGDHRSHGNNNSSSSSSSNSVSVVSD